Protein AF-A0A078A596-F1 (afdb_monomer_lite)

Structure (mmCIF, N/CA/C/O backbone):
data_AF-A0A078A596-F1
#
_entry.id   AF-A0A078A596-F1
#
loop_
_atom_site.group_PDB
_atom_site.id
_atom_site.type_symbol
_atom_site.label_atom_id
_atom_site.label_alt_id
_atom_site.label_comp_id
_atom_site.label_asym_id
_atom_site.label_entity_id
_atom_site.label_seq_id
_atom_site.pdbx_PDB_ins_code
_atom_site.Cartn_x
_atom_site.Cartn_y
_atom_site.Cartn_z
_atom_site.occupancy
_atom_site.B_iso_or_equiv
_atom_site.auth_seq_id
_atom_site.auth_comp_id
_atom_site.auth_asym_id
_atom_site.auth_atom_id
_atom_site.pdbx_PDB_model_num
ATOM 1 N N . MET A 1 1 ? -4.044 -3.926 30.957 1.00 90.44 1 MET A N 1
ATOM 2 C CA . MET A 1 1 ? -4.671 -5.222 31.340 1.00 90.44 1 MET A CA 1
ATOM 3 C C . MET A 1 1 ? -5.141 -5.964 30.083 1.00 90.44 1 MET A C 1
ATOM 5 O O . MET A 1 1 ? -5.378 -5.298 29.083 1.00 90.44 1 MET A O 1
ATOM 9 N N . ILE A 1 2 ? -5.282 -7.297 30.098 1.00 92.38 2 ILE A N 1
ATOM 10 C CA . ILE A 1 2 ? -5.914 -8.074 29.006 1.00 92.38 2 ILE A CA 1
ATOM 11 C C . ILE A 1 2 ? -7.124 -8.817 29.571 1.00 92.38 2 ILE A C 1
ATOM 13 O O . ILE A 1 2 ? -7.038 -9.376 30.664 1.00 92.38 2 ILE A O 1
ATOM 17 N N . THR A 1 3 ? -8.237 -8.822 28.841 1.00 95.75 3 THR A N 1
ATOM 18 C CA . THR A 1 3 ? -9.455 -9.562 29.204 1.00 95.75 3 THR A CA 1
ATOM 19 C C . THR A 1 3 ? -10.024 -10.311 27.998 1.00 95.75 3 THR A C 1
ATOM 21 O O . THR A 1 3 ? -9.638 -9.997 26.871 1.00 95.75 3 THR A O 1
ATOM 24 N N . PRO A 1 4 ? -10.949 -11.272 28.188 1.00 96.88 4 PRO A N 1
ATOM 25 C CA . PRO A 1 4 ? -11.719 -11.793 27.067 1.00 96.88 4 PRO A CA 1
ATOM 26 C C . PRO A 1 4 ? -12.497 -10.680 26.353 1.00 96.88 4 PRO A C 1
ATOM 28 O O . PRO A 1 4 ? -12.862 -9.674 26.972 1.00 96.88 4 PRO A O 1
ATOM 31 N N . GLY A 1 5 ? -12.777 -10.896 25.070 1.00 95.94 5 GLY A N 1
ATOM 32 C CA . GLY A 1 5 ? -13.749 -10.139 24.289 1.00 95.94 5 GLY A CA 1
ATOM 33 C C . GLY A 1 5 ? -15.145 -10.186 24.904 1.00 95.94 5 GLY A C 1
ATOM 34 O O . GLY A 1 5 ? -15.556 -11.212 25.454 1.00 95.94 5 GLY A O 1
ATOM 35 N N . PHE A 1 6 ? -15.893 -9.086 24.801 1.00 97.56 6 PHE A N 1
ATOM 36 C CA . PHE A 1 6 ? -17.271 -9.056 25.284 1.00 97.56 6 PHE A CA 1
ATOM 37 C C . PHE A 1 6 ? -18.202 -9.835 24.358 1.00 97.56 6 PHE A C 1
ATOM 39 O O . PHE A 1 6 ? -17.971 -9.917 23.143 1.00 97.56 6 PHE A O 1
ATOM 46 N N . VAL A 1 7 ? -19.265 -10.380 24.949 1.00 98.38 7 VAL A N 1
ATOM 47 C CA . VAL A 1 7 ? -20.314 -11.120 24.252 1.00 98.38 7 VAL A CA 1
ATOM 48 C C . VAL A 1 7 ? -21.663 -10.495 24.579 1.00 98.38 7 VAL A C 1
ATOM 50 O O . VAL A 1 7 ? -22.036 -10.415 25.749 1.00 98.38 7 VAL A O 1
ATOM 53 N N . ASP A 1 8 ? -22.395 -10.078 23.548 1.00 98.12 8 ASP A N 1
ATOM 54 C CA . ASP A 1 8 ? -23.749 -9.540 23.685 1.00 98.12 8 ASP A CA 1
ATOM 55 C C . ASP A 1 8 ? -24.777 -10.560 23.169 1.00 98.12 8 ASP A C 1
ATOM 57 O O . ASP A 1 8 ? -24.904 -10.747 21.956 1.00 98.12 8 ASP A O 1
ATOM 61 N N . PRO A 1 9 ? -25.489 -11.266 24.061 1.00 98.00 9 PRO A N 1
ATOM 62 C CA . PRO A 1 9 ? -26.319 -12.397 23.687 1.00 98.00 9 PRO A CA 1
ATOM 63 C C . PRO A 1 9 ? -27.755 -11.991 23.366 1.00 98.00 9 PRO A C 1
ATOM 65 O O . PRO A 1 9 ? -28.589 -12.888 23.315 1.00 98.00 9 PRO A O 1
ATOM 68 N N . HIS A 1 10 ? -28.063 -10.690 23.245 1.00 98.06 10 HIS A N 1
ATOM 69 C CA . HIS A 1 10 ? -29.403 -10.233 22.899 1.00 98.06 10 HIS A CA 1
ATOM 70 C C . HIS A 1 10 ? -29.415 -8.825 22.282 1.00 98.06 10 HIS A C 1
ATOM 72 O O . HIS A 1 10 ? -29.395 -7.815 22.990 1.00 98.06 10 HIS A O 1
ATOM 78 N N . THR A 1 11 ? -29.535 -8.752 20.954 1.00 97.56 11 THR A N 1
ATOM 79 C CA . THR A 1 11 ? -29.800 -7.499 20.225 1.00 97.56 11 THR A CA 1
ATOM 80 C C . THR A 1 11 ? -30.794 -7.724 19.086 1.00 97.56 11 THR A C 1
ATOM 82 O O . THR A 1 11 ? -31.084 -8.869 18.728 1.00 97.56 11 THR A O 1
ATOM 85 N N . HIS A 1 12 ? -31.307 -6.642 18.498 1.00 96.19 12 HIS A N 1
ATOM 86 C CA . HIS A 1 12 ? -32.259 -6.687 17.387 1.00 96.19 12 HIS A CA 1
ATOM 87 C C . HIS A 1 12 ? -31.759 -5.864 16.201 1.00 96.19 12 HIS A C 1
ATOM 89 O O . HIS A 1 12 ? -30.957 -4.941 16.355 1.00 96.19 12 HIS A O 1
ATOM 95 N N . ILE A 1 13 ? -32.288 -6.137 15.009 1.00 91.75 13 ILE A N 1
ATOM 96 C CA . ILE A 1 13 ? -32.076 -5.259 13.855 1.00 91.75 13 ILE A CA 1
ATOM 97 C C . ILE A 1 13 ? -32.582 -3.844 14.154 1.00 91.75 13 ILE A C 1
ATOM 99 O O . ILE A 1 13 ? -33.731 -3.633 14.532 1.00 91.75 13 ILE A O 1
ATOM 103 N N . PHE A 1 14 ? -31.746 -2.842 13.899 1.00 87.81 14 PHE A N 1
ATOM 104 C CA . PHE A 1 14 ? -32.133 -1.443 13.996 1.00 87.81 14 PHE A CA 1
ATOM 105 C C . PHE A 1 14 ? -32.794 -0.980 12.680 1.00 87.81 14 PHE A C 1
ATOM 107 O O . PHE A 1 14 ? -32.154 -1.033 11.625 1.00 87.81 14 PHE A O 1
ATOM 114 N N . PRO A 1 15 ? -34.047 -0.492 12.694 1.00 88.38 15 PRO A N 1
ATOM 115 C CA . PRO A 1 15 ? -34.716 0.009 11.496 1.00 88.38 15 PRO A CA 1
ATOM 116 C C . PRO A 1 15 ? -34.032 1.260 10.915 1.00 88.38 15 PRO A C 1
ATOM 118 O O . PRO A 1 15 ? -33.460 2.053 11.669 1.00 88.38 15 PRO A O 1
ATOM 121 N N . PRO A 1 16 ? -34.137 1.512 9.595 1.00 85.56 16 PRO A N 1
ATOM 122 C CA . PRO A 1 16 ? -33.556 2.705 8.968 1.00 85.56 16 PRO A CA 1
ATOM 123 C C . PRO A 1 16 ? -34.120 4.042 9.470 1.00 85.56 16 PRO A C 1
ATOM 125 O O . PRO A 1 16 ? -33.411 5.045 9.453 1.00 85.56 16 PRO A O 1
ATOM 128 N N . LYS A 1 17 ? -35.384 4.070 9.913 1.00 84.81 17 LYS A N 1
ATOM 129 C CA . LYS A 1 17 ? -36.034 5.264 10.479 1.00 84.81 17 LYS A CA 1
ATOM 130 C C . LYS A 1 17 ? -35.860 5.280 12.002 1.00 84.81 17 LYS A C 1
ATOM 132 O O . LYS A 1 17 ? -36.105 4.266 12.656 1.00 84.81 17 LYS A O 1
ATOM 137 N N . ASP A 1 18 ? -35.449 6.417 12.566 1.00 79.75 18 ASP A N 1
ATOM 138 C CA . ASP A 1 18 ? -35.288 6.565 14.015 1.00 79.75 18 ASP A CA 1
ATOM 139 C C . ASP A 1 18 ? -36.638 6.702 14.748 1.00 79.75 18 ASP A C 1
ATOM 141 O O . ASP A 1 18 ? -37.664 7.044 14.158 1.00 79.75 18 ASP A O 1
ATOM 145 N N . ARG A 1 19 ? -36.630 6.416 16.056 1.00 83.94 19 ARG A N 1
ATOM 146 C CA . ARG A 1 19 ? -37.795 6.535 16.953 1.00 83.94 19 ARG A CA 1
ATOM 147 C C . ARG A 1 19 ? -37.584 7.586 18.048 1.00 83.94 19 ARG A C 1
ATOM 149 O O . ARG A 1 19 ? -38.216 7.523 19.101 1.00 83.94 19 ARG A O 1
ATOM 156 N N . SER A 1 20 ? -36.725 8.580 17.811 1.00 82.88 20 SER A N 1
ATOM 157 C CA . SER A 1 20 ? -36.425 9.640 18.788 1.00 82.88 20 SER A CA 1
ATOM 158 C C . SER A 1 20 ? -37.672 10.433 19.201 1.00 82.88 20 SER A C 1
ATOM 160 O O . SER A 1 20 ? -37.850 10.741 20.377 1.00 82.88 20 SER A O 1
ATOM 162 N N . ASN A 1 21 ? -38.604 10.656 18.270 1.00 82.75 21 ASN A N 1
ATOM 163 C CA . ASN A 1 21 ? -39.890 11.296 18.559 1.00 82.75 21 ASN A CA 1
ATOM 164 C C . ASN A 1 21 ? -40.712 10.529 19.606 1.00 82.75 21 ASN A C 1
ATOM 166 O O . ASN A 1 21 ? -41.389 11.139 20.433 1.00 82.75 21 ASN A O 1
ATOM 170 N N . GLU A 1 22 ? -40.654 9.194 19.607 1.00 82.81 22 GLU A N 1
ATOM 171 C CA . GLU A 1 22 ? -41.376 8.390 20.595 1.00 82.81 22 GLU A CA 1
ATOM 172 C C . GLU A 1 22 ? -40.764 8.520 21.988 1.00 82.81 22 GLU A C 1
ATOM 174 O O . GLU A 1 22 ? -41.505 8.554 22.968 1.00 82.81 22 GLU A O 1
ATOM 179 N N . PHE A 1 23 ? -39.438 8.658 22.086 1.00 81.75 23 PHE A N 1
ATOM 180 C CA . PHE A 1 23 ? -38.773 8.951 23.354 1.00 81.75 23 PHE A CA 1
ATOM 181 C C . PHE A 1 23 ? -39.296 10.263 23.961 1.00 81.75 23 PHE A C 1
ATOM 183 O O . PHE A 1 23 ? -39.646 10.296 25.139 1.00 81.75 23 PHE A O 1
ATOM 190 N N . THR A 1 24 ? -39.469 11.314 23.150 1.00 83.06 24 THR A N 1
ATOM 191 C CA . THR A 1 24 ? -40.093 12.570 23.603 1.00 83.06 24 THR A CA 1
ATOM 192 C C . THR A 1 24 ? -41.546 12.372 24.037 1.00 83.06 24 THR A C 1
ATOM 194 O O . THR A 1 24 ? -41.972 12.939 25.042 1.00 83.06 24 THR A O 1
ATOM 197 N N . MET A 1 25 ? -42.321 11.557 23.316 1.00 83.56 25 MET A N 1
ATOM 198 C CA . MET A 1 25 ? -43.719 11.298 23.676 1.00 83.56 25 MET A CA 1
ATOM 199 C C . MET A 1 25 ? -43.860 10.554 25.006 1.00 83.56 25 MET A C 1
ATOM 201 O O . MET A 1 25 ? -44.779 10.865 25.759 1.00 83.56 25 MET A O 1
ATOM 205 N N . ARG A 1 26 ? -42.949 9.627 25.331 1.00 80.94 26 ARG A N 1
ATOM 206 C CA . ARG A 1 26 ? -42.990 8.834 26.578 1.00 80.94 26 ARG A CA 1
ATOM 207 C C . ARG A 1 26 ? -42.939 9.663 27.850 1.00 80.94 26 ARG A C 1
ATOM 209 O O . ARG A 1 26 ? -43.383 9.184 28.885 1.00 80.94 26 ARG A O 1
ATOM 216 N N . VAL A 1 27 ? -42.444 10.897 27.775 1.00 80.75 27 VAL A N 1
ATOM 217 C CA . VAL A 1 27 ? -42.436 11.810 28.922 1.00 80.75 27 VAL A CA 1
ATOM 218 C C . VAL A 1 27 ? -43.861 12.109 29.402 1.00 80.75 27 VAL A C 1
ATOM 220 O O . VAL A 1 27 ? -44.078 12.222 30.601 1.00 80.75 27 VAL A O 1
ATOM 223 N N . ASN A 1 28 ? -44.833 12.207 28.484 1.00 80.88 28 ASN A N 1
ATOM 224 C CA . ASN A 1 28 ? -46.189 12.681 28.793 1.00 80.88 28 ASN A CA 1
ATOM 225 C C . ASN A 1 28 ? -47.324 11.831 28.189 1.00 80.88 28 ASN A C 1
ATOM 227 O O . ASN A 1 28 ? -48.485 12.215 28.311 1.00 80.88 28 ASN A O 1
ATOM 231 N N . LYS A 1 29 ? -47.025 10.723 27.500 1.00 80.12 29 LYS A N 1
ATOM 232 C CA . LYS A 1 29 ? -48.020 9.852 26.857 1.00 80.12 29 LYS A CA 1
ATOM 233 C C . LYS A 1 29 ? -47.844 8.400 27.276 1.00 80.12 29 LYS A C 1
ATOM 235 O O . LYS A 1 29 ? -46.727 7.898 27.388 1.00 80.12 29 LYS A O 1
ATOM 240 N N . THR A 1 30 ? -48.965 7.711 27.441 1.00 78.50 30 THR A N 1
ATOM 241 C CA . THR A 1 30 ? -49.024 6.267 27.669 1.00 78.50 30 THR A CA 1
ATOM 242 C C . THR A 1 30 ? -48.601 5.490 26.418 1.00 78.50 30 THR A C 1
ATOM 244 O O . THR A 1 30 ? -48.674 5.983 25.290 1.00 78.50 30 THR A O 1
ATOM 247 N N . TYR A 1 31 ? -48.199 4.228 26.596 1.00 70.06 31 TYR A N 1
ATOM 248 C CA . TYR A 1 31 ? -47.844 3.347 25.477 1.00 70.06 31 TYR A CA 1
ATOM 249 C C . TYR A 1 31 ? -48.991 3.201 24.461 1.00 70.06 31 TYR A C 1
ATOM 251 O O . TYR A 1 31 ? -48.755 3.195 23.254 1.00 70.06 31 TYR A O 1
ATOM 259 N N . GLN A 1 32 ? -50.239 3.154 24.939 1.00 71.50 32 GLN A N 1
ATOM 260 C CA . GLN A 1 32 ? -51.432 3.075 24.092 1.00 71.50 32 GLN A CA 1
ATOM 261 C C . GLN A 1 32 ? -51.620 4.339 23.241 1.00 71.50 32 GLN A C 1
ATOM 263 O O . GLN A 1 32 ? -51.917 4.233 22.055 1.00 71.50 32 GLN A O 1
ATOM 268 N N . GLU A 1 33 ? -51.385 5.528 23.802 1.00 77.38 33 GLU A N 1
ATOM 269 C CA . GLU A 1 33 ? -51.451 6.795 23.060 1.00 77.38 33 GLU A CA 1
ATOM 270 C C . GLU A 1 33 ? -50.321 6.929 22.032 1.00 77.38 33 GLU A C 1
ATOM 272 O O . GLU A 1 33 ? -50.529 7.477 20.949 1.00 77.38 33 GLU A O 1
ATOM 277 N N . ILE A 1 34 ? -49.130 6.408 22.342 1.00 78.81 34 ILE A N 1
ATOM 278 C CA . ILE A 1 34 ? -47.998 6.365 21.405 1.00 78.81 34 ILE A CA 1
ATOM 279 C C . ILE A 1 34 ? -48.304 5.409 20.249 1.00 78.81 34 ILE A C 1
ATOM 281 O O . ILE A 1 34 ? -48.114 5.774 19.089 1.00 78.81 34 ILE A O 1
ATOM 285 N N . ALA A 1 35 ? -48.831 4.218 20.542 1.00 74.56 35 ALA A N 1
ATOM 286 C CA . ALA A 1 35 ? -49.262 3.265 19.523 1.00 74.56 35 ALA A CA 1
ATOM 287 C C . ALA A 1 35 ? -50.399 3.835 18.652 1.00 74.56 35 ALA A C 1
ATOM 289 O O . ALA A 1 35 ? -50.355 3.712 17.428 1.00 74.56 35 ALA A O 1
ATOM 290 N N . ALA A 1 36 ? -51.375 4.528 19.253 1.00 74.44 36 ALA A N 1
ATOM 291 C CA . ALA A 1 36 ? -52.466 5.194 18.536 1.00 74.44 36 ALA A CA 1
ATOM 292 C C . ALA A 1 36 ? -51.978 6.338 17.628 1.00 74.44 36 ALA A C 1
ATOM 294 O O . ALA A 1 36 ? -52.550 6.566 16.566 1.00 74.44 36 ALA A O 1
ATOM 295 N N . ALA A 1 37 ? -50.887 7.016 17.999 1.00 77.06 37 ALA A N 1
ATOM 296 C CA . ALA A 1 37 ? -50.211 8.013 17.165 1.00 77.06 37 ALA A CA 1
ATOM 297 C C . ALA A 1 37 ? -49.321 7.397 16.061 1.00 77.06 37 ALA A C 1
ATOM 299 O O . ALA A 1 37 ? -48.573 8.114 15.397 1.00 77.06 37 ALA A O 1
ATOM 300 N N . GLY A 1 38 ? -49.381 6.075 15.864 1.00 72.69 38 GLY A N 1
ATOM 301 C CA . GLY A 1 38 ? -48.593 5.354 14.869 1.00 72.69 38 GLY A CA 1
ATOM 302 C C . GLY A 1 38 ? -47.184 4.967 15.327 1.00 72.69 38 GLY A C 1
ATOM 303 O O . GLY A 1 38 ? -46.401 4.527 14.488 1.00 72.69 38 GLY A O 1
ATOM 304 N N . GLY A 1 39 ? -46.845 5.108 16.611 1.00 78.38 39 GLY A N 1
ATOM 305 C CA . GLY A 1 39 ? -45.578 4.654 17.195 1.00 78.38 39 GLY A CA 1
ATOM 306 C C . GLY A 1 39 ? -45.561 3.160 17.553 1.00 78.38 39 GLY A C 1
ATOM 307 O O . GLY A 1 39 ? -46.391 2.378 17.086 1.00 78.38 39 GLY A O 1
ATOM 308 N N . GLY A 1 40 ? -44.623 2.749 18.408 1.00 84.19 40 GLY A N 1
ATOM 309 C CA . GLY A 1 40 ? -44.511 1.364 18.885 1.00 84.19 40 GLY A CA 1
ATOM 310 C C . GLY A 1 40 ? -43.773 0.432 17.916 1.00 84.19 40 GLY A C 1
ATOM 311 O O . GLY A 1 40 ? -43.203 0.865 16.921 1.00 84.19 40 GLY A O 1
ATOM 312 N N . ILE A 1 41 ? -43.779 -0.875 18.194 1.00 86.62 41 ILE A N 1
ATOM 313 C CA . ILE A 1 41 ? -43.128 -1.880 17.329 1.00 86.62 41 ILE A CA 1
ATOM 314 C C . ILE A 1 41 ? -43.636 -1.828 15.879 1.00 86.62 41 ILE A C 1
ATOM 316 O O . ILE A 1 41 ? -42.862 -1.979 14.939 1.00 86.62 41 ILE A O 1
ATOM 320 N N . LEU A 1 42 ? -44.915 -1.504 15.680 1.00 88.25 42 LEU A N 1
ATOM 321 C CA . LEU A 1 42 ? -45.517 -1.387 14.352 1.00 88.25 42 LEU A CA 1
ATOM 322 C C . LEU A 1 42 ? -44.899 -0.263 13.501 1.00 88.25 42 LEU A C 1
ATOM 324 O O . LEU A 1 42 ? -44.942 -0.348 12.274 1.00 88.25 42 LEU A O 1
ATOM 328 N N . SER A 1 43 ? -44.316 0.778 14.113 1.00 88.94 43 SER A N 1
ATOM 329 C CA . SER A 1 43 ? -43.588 1.821 13.376 1.00 88.94 43 SER A CA 1
ATOM 330 C C . SER A 1 43 ? -42.275 1.278 12.803 1.00 88.94 43 SER A C 1
ATOM 332 O O . SER A 1 43 ? -41.986 1.487 11.622 1.00 88.94 43 SER A O 1
ATOM 334 N N . SER A 1 44 ? -41.541 0.496 13.602 1.00 91.75 44 SER A N 1
ATOM 335 C CA . SER A 1 44 ? -40.345 -0.242 13.184 1.00 91.75 44 SER A CA 1
ATOM 336 C C . SER A 1 44 ? -40.661 -1.255 12.082 1.00 91.75 44 SER A C 1
ATOM 338 O O . SER A 1 44 ? -39.932 -1.312 11.094 1.00 91.75 44 SER A O 1
ATOM 340 N N . VAL A 1 45 ? -41.782 -1.978 12.198 1.00 93.56 45 VAL A N 1
ATOM 341 C CA . VAL A 1 45 ? -42.221 -2.950 11.183 1.00 93.56 45 VAL A CA 1
ATOM 342 C C . VAL A 1 45 ? -42.463 -2.277 9.837 1.00 93.56 45 VAL A C 1
ATOM 344 O O . VAL A 1 45 ? -41.893 -2.688 8.829 1.00 93.56 45 VAL A O 1
ATOM 347 N N . ARG A 1 46 ? -43.236 -1.182 9.805 1.00 92.75 46 ARG A N 1
ATOM 348 C CA . ARG A 1 46 ? -43.459 -0.430 8.557 1.00 92.75 46 ARG A CA 1
ATOM 349 C C . ARG A 1 46 ? -42.149 0.076 7.954 1.00 92.75 46 ARG A C 1
ATOM 351 O O . ARG A 1 46 ? -41.938 -0.080 6.757 1.00 92.75 46 ARG A O 1
ATOM 358 N N . ALA A 1 47 ? -41.251 0.619 8.778 1.00 92.88 47 ALA A N 1
ATOM 359 C CA . ALA A 1 47 ? -39.958 1.113 8.310 1.00 92.88 47 ALA A CA 1
ATOM 360 C C . ALA A 1 47 ? -39.084 0.009 7.689 1.00 92.88 47 ALA A C 1
ATOM 362 O O . ALA A 1 47 ? -38.441 0.254 6.671 1.00 92.88 47 ALA A O 1
ATOM 363 N N . CYS A 1 48 ? -39.067 -1.195 8.267 1.00 94.12 48 CYS A N 1
ATOM 364 C CA . CYS A 1 48 ? -38.325 -2.335 7.723 1.00 94.12 48 CYS A CA 1
ATOM 365 C C . CYS A 1 48 ? -38.980 -2.920 6.462 1.00 94.12 48 CYS A C 1
ATOM 367 O O . CYS A 1 48 ? -38.271 -3.270 5.516 1.00 94.12 48 CYS A O 1
ATOM 369 N N . ARG A 1 49 ? -40.317 -2.997 6.407 1.00 95.75 49 ARG A N 1
ATOM 370 C CA . ARG A 1 49 ? -41.044 -3.465 5.215 1.00 95.75 49 ARG A CA 1
ATOM 371 C C . ARG A 1 49 ? -40.838 -2.530 4.017 1.00 95.75 49 ARG A C 1
ATOM 373 O O . ARG A 1 49 ? -40.515 -3.004 2.935 1.00 95.75 49 ARG A O 1
ATOM 380 N N . GLU A 1 50 ? -40.933 -1.215 4.226 1.00 95.88 50 GLU A N 1
ATOM 381 C CA . GLU A 1 50 ? -40.724 -0.188 3.187 1.00 95.88 50 GLU A CA 1
ATOM 382 C C . GLU A 1 50 ? -39.269 -0.086 2.703 1.00 95.88 50 GLU A C 1
ATOM 384 O O . GLU A 1 50 ? -39.018 0.327 1.570 1.00 95.88 50 GLU A O 1
ATOM 389 N N . ALA A 1 51 ? -38.300 -0.406 3.562 1.00 96.06 51 ALA A N 1
ATOM 390 C CA . ALA A 1 51 ? -36.890 -0.261 3.238 1.00 96.06 51 ALA A CA 1
ATOM 391 C C . ALA A 1 51 ? -36.369 -1.396 2.349 1.00 96.06 51 ALA A C 1
ATOM 393 O O . ALA A 1 51 ? -36.730 -2.570 2.479 1.00 96.06 51 ALA A O 1
ATOM 394 N N . THR A 1 52 ? -35.436 -1.038 1.473 1.00 95.50 52 THR A N 1
ATOM 395 C CA . THR A 1 52 ? -34.636 -2.004 0.715 1.00 95.50 52 THR A CA 1
ATOM 396 C C . THR A 1 52 ? -33.644 -2.727 1.629 1.00 95.50 52 THR A C 1
ATOM 398 O O . THR A 1 52 ? -33.245 -2.202 2.672 1.00 95.50 52 THR A O 1
ATOM 401 N N . LEU A 1 53 ? -33.191 -3.912 1.206 1.00 95.56 53 LEU A N 1
ATOM 402 C CA . LEU A 1 53 ? -32.138 -4.668 1.894 1.00 95.56 53 LEU A CA 1
ATOM 403 C C . LEU A 1 53 ? -30.896 -3.794 2.142 1.00 95.56 53 LEU A C 1
ATOM 405 O O . LEU A 1 53 ? -30.377 -3.775 3.255 1.00 95.56 53 LEU A O 1
ATOM 409 N N . GLU A 1 54 ? -30.476 -3.013 1.139 1.00 91.12 54 GLU A N 1
ATOM 410 C CA . GLU A 1 54 ? -29.296 -2.143 1.228 1.00 91.12 54 GLU A CA 1
ATOM 411 C C . GLU A 1 54 ? -29.433 -1.071 2.314 1.00 91.12 54 GLU A C 1
ATOM 413 O O . GLU A 1 54 ? -28.511 -0.848 3.090 1.00 91.12 54 GLU A O 1
ATOM 418 N N . GLN A 1 55 ? -30.603 -0.435 2.423 1.00 92.12 55 GLN A N 1
ATOM 419 C CA . GLN A 1 55 ? -30.844 0.597 3.437 1.00 92.12 55 GLN A CA 1
ATOM 420 C C . GLN A 1 55 ? -30.795 0.033 4.861 1.00 92.12 55 GLN A C 1
ATOM 422 O O . GLN A 1 55 ? -30.285 0.687 5.772 1.00 92.12 55 GLN A O 1
ATOM 427 N N . ILE A 1 56 ? -31.323 -1.178 5.062 1.00 96.69 56 ILE A N 1
ATOM 428 C CA . ILE A 1 56 ? -31.290 -1.860 6.362 1.00 96.69 56 ILE A CA 1
ATOM 429 C C . ILE A 1 56 ? -29.855 -2.277 6.689 1.00 96.69 56 ILE A C 1
ATOM 431 O O . ILE A 1 56 ? -29.395 -2.057 7.812 1.00 96.69 56 ILE A O 1
ATOM 435 N N . TYR A 1 57 ? -29.132 -2.818 5.708 1.00 94.62 57 TYR A N 1
ATOM 436 C CA . TYR A 1 57 ? -27.725 -3.173 5.843 1.00 94.62 57 TYR A CA 1
ATOM 437 C C . TYR A 1 57 ? -26.867 -1.956 6.229 1.00 94.62 57 TYR A C 1
ATOM 439 O O . TYR A 1 57 ? -26.211 -2.001 7.266 1.00 94.62 57 TYR A O 1
ATOM 447 N N . GLU A 1 58 ? -26.943 -0.837 5.500 1.00 82.81 58 GLU A N 1
ATOM 448 C CA . GLU A 1 58 ? -26.149 0.371 5.790 1.00 82.81 58 GLU A CA 1
ATOM 449 C C . GLU A 1 58 ? -26.431 0.936 7.190 1.00 82.81 58 GLU A C 1
ATOM 451 O O . GLU A 1 58 ? -25.523 1.382 7.897 1.00 82.81 58 GLU A O 1
ATOM 456 N N . ARG A 1 59 ? -27.687 0.866 7.650 1.00 91.62 59 ARG A N 1
ATOM 457 C CA . ARG A 1 59 ? -28.036 1.300 9.007 1.00 91.62 59 ARG A CA 1
ATOM 458 C C . ARG A 1 59 ? -27.403 0.416 10.081 1.00 91.62 59 ARG A C 1
ATOM 460 O O . ARG A 1 59 ? -26.912 0.946 11.081 1.00 91.62 59 ARG A O 1
ATOM 467 N N . ASN A 1 60 ? -27.449 -0.903 9.899 1.00 93.94 60 ASN A N 1
ATOM 468 C CA . ASN A 1 60 ? -26.990 -1.881 10.890 1.00 93.94 60 ASN A CA 1
ATOM 469 C C . ASN A 1 60 ? -25.474 -2.087 10.860 1.00 93.94 60 ASN A C 1
ATOM 471 O O . ASN A 1 60 ? -24.878 -2.339 11.906 1.00 93.94 60 ASN A O 1
ATOM 475 N N . LYS A 1 61 ? -24.833 -1.851 9.713 1.00 86.38 61 LYS A N 1
ATOM 476 C CA . LYS A 1 61 ? -23.379 -1.737 9.559 1.00 86.38 61 LYS A CA 1
ATOM 477 C C . LYS A 1 61 ? -22.769 -0.801 10.603 1.00 86.38 61 LYS A C 1
ATOM 479 O O . LYS A 1 61 ? -21.818 -1.160 11.292 1.00 86.38 61 LYS A O 1
ATOM 484 N N . GLN A 1 62 ? -23.378 0.371 10.790 1.00 79.75 62 GLN A N 1
ATOM 485 C CA . GLN A 1 62 ? -22.940 1.347 11.791 1.00 79.75 62 GLN A CA 1
ATOM 486 C C . GLN A 1 62 ? -23.070 0.817 13.226 1.00 79.75 62 GLN A C 1
ATOM 488 O O . GLN A 1 62 ? -22.238 1.129 14.076 1.00 79.75 62 GLN A O 1
ATOM 493 N N . SER A 1 63 ? -24.106 0.025 13.519 1.00 87.56 63 SER A N 1
ATOM 494 C CA . SER A 1 63 ? -24.275 -0.594 14.838 1.00 87.56 63 SER A CA 1
ATOM 495 C C . SER A 1 63 ? -23.215 -1.670 15.086 1.00 87.56 63 SER A C 1
ATOM 497 O O . SER A 1 63 ? -22.587 -1.646 16.142 1.00 87.56 63 SER A O 1
ATOM 499 N N . VAL A 1 64 ? -22.936 -2.533 14.100 1.00 88.62 64 VAL A N 1
ATOM 500 C CA . VAL A 1 64 ? -21.868 -3.551 14.168 1.00 88.62 64 VAL A CA 1
ATOM 501 C C . VAL A 1 64 ? -20.500 -2.911 14.409 1.00 88.62 64 VAL A C 1
ATOM 503 O O . VAL A 1 64 ? -19.780 -3.319 15.317 1.00 88.62 64 VAL A O 1
ATOM 506 N N . GLN A 1 65 ? -20.167 -1.843 13.679 1.00 79.69 65 GLN A N 1
ATOM 507 C CA . GLN A 1 65 ? -18.921 -1.098 13.893 1.00 79.69 65 GLN A CA 1
ATOM 508 C C . GLN A 1 65 ? -18.800 -0.565 15.326 1.00 79.69 65 GLN A C 1
ATOM 510 O O . GLN A 1 65 ? -17.734 -0.647 15.931 1.00 79.69 65 GLN A O 1
ATOM 515 N N . ARG A 1 66 ? -19.894 -0.057 15.905 1.00 83.62 66 ARG A N 1
ATOM 516 C CA . ARG A 1 66 ? -19.887 0.423 17.293 1.00 83.62 66 ARG A CA 1
ATOM 517 C C . ARG A 1 66 ? -19.737 -0.711 18.306 1.00 83.62 66 ARG A C 1
ATOM 519 O O . ARG A 1 66 ? -19.027 -0.524 19.287 1.00 83.62 66 ARG A O 1
ATOM 526 N N . PHE A 1 67 ? -20.348 -1.874 18.074 1.00 91.12 67 PHE A N 1
ATOM 527 C CA . PHE A 1 67 ? -20.132 -3.054 18.918 1.00 91.12 67 PHE A CA 1
ATOM 528 C C . PHE A 1 67 ? -18.649 -3.437 18.968 1.00 91.12 67 PHE A C 1
ATOM 530 O O . PHE A 1 67 ? -18.109 -3.620 20.061 1.00 91.12 67 PHE A O 1
ATOM 537 N N . ILE A 1 68 ? -17.984 -3.473 17.809 1.00 85.38 68 ILE A N 1
ATOM 538 C CA . ILE A 1 68 ? -16.550 -3.778 17.689 1.00 85.38 68 ILE A CA 1
ATOM 539 C C . ILE A 1 68 ? -15.702 -2.751 18.454 1.00 85.38 68 ILE A C 1
ATOM 541 O O . ILE A 1 68 ? -14.849 -3.131 19.258 1.00 85.38 68 ILE A O 1
ATOM 545 N N . LEU A 1 69 ? -15.968 -1.454 18.249 1.00 79.31 69 LEU A N 1
ATOM 546 C CA . LEU A 1 69 ? -15.268 -0.358 18.937 1.00 79.31 69 LEU A CA 1
ATOM 547 C C . LEU A 1 69 ? -15.450 -0.404 20.461 1.00 79.31 69 LEU A C 1
ATOM 549 O O . LEU A 1 69 ? -14.553 -0.022 21.205 1.00 79.31 69 LEU A O 1
ATOM 553 N N . ASN A 1 70 ? -16.593 -0.904 20.928 1.00 88.00 70 ASN A N 1
ATOM 554 C CA . ASN A 1 70 ? -16.887 -1.082 22.348 1.00 88.00 70 ASN A CA 1
ATOM 555 C C . ASN A 1 70 ? -16.372 -2.420 22.916 1.00 88.00 70 ASN A C 1
ATOM 557 O O . ASN A 1 70 ? -16.708 -2.763 24.048 1.00 88.00 70 ASN A O 1
ATOM 561 N N . GLY A 1 71 ? -15.582 -3.186 22.155 1.00 90.12 71 GLY A N 1
ATOM 562 C CA . GLY A 1 71 ? -14.954 -4.432 22.607 1.00 90.12 71 GLY A CA 1
ATOM 563 C C . GLY A 1 71 ? -15.821 -5.688 22.482 1.00 90.12 71 GLY A C 1
ATOM 564 O O . GLY A 1 71 ? -15.505 -6.723 23.071 1.00 90.12 71 GLY A O 1
ATOM 565 N N . THR A 1 72 ? -16.922 -5.629 21.734 1.00 95.44 72 THR A N 1
ATOM 566 C CA . THR A 1 72 ? -17.759 -6.809 21.477 1.00 95.44 72 THR A CA 1
ATOM 567 C C . THR A 1 72 ? -17.134 -7.651 20.372 1.00 95.44 72 THR A C 1
ATOM 569 O O . THR A 1 72 ? -16.880 -7.163 19.275 1.00 95.44 72 THR A O 1
ATOM 572 N N . THR A 1 73 ? -16.906 -8.928 20.665 1.00 96.06 73 THR A N 1
ATOM 573 C CA . THR A 1 73 ? -16.289 -9.904 19.743 1.00 96.06 73 THR A CA 1
ATOM 574 C C . THR A 1 73 ? -17.267 -10.981 19.283 1.00 96.06 73 THR A C 1
ATOM 576 O O . THR A 1 73 ? -16.984 -11.695 18.318 1.00 96.06 73 THR A O 1
ATOM 579 N N . THR A 1 74 ? -18.419 -11.090 19.950 1.00 98.06 74 THR A N 1
ATOM 580 C CA . THR A 1 74 ? -19.534 -11.965 19.578 1.00 98.06 74 THR A CA 1
ATOM 581 C C . THR A 1 74 ? -20.853 -11.266 19.906 1.00 98.06 74 THR A C 1
ATOM 583 O O . THR A 1 74 ? -21.008 -10.746 21.011 1.00 98.06 74 THR A O 1
ATOM 586 N N . VAL A 1 75 ? -21.796 -11.238 18.968 1.00 98.12 75 VAL A N 1
ATOM 587 C CA . VAL A 1 75 ? -23.106 -10.599 19.142 1.00 98.12 75 VAL A CA 1
ATOM 588 C C . VAL A 1 75 ? -24.215 -11.434 18.516 1.00 98.12 75 VAL A C 1
ATOM 590 O O . VAL A 1 75 ? -24.068 -11.958 17.416 1.00 98.12 75 VAL A O 1
ATOM 593 N N . GLU A 1 76 ? -25.347 -11.539 19.198 1.00 98.31 76 GLU A N 1
ATOM 594 C CA . GLU A 1 76 ? -26.583 -12.031 18.595 1.00 98.31 76 GLU A CA 1
ATOM 595 C C . GLU A 1 76 ? -27.346 -10.889 17.938 1.00 98.31 76 GLU A C 1
ATOM 597 O O . GLU A 1 76 ? -27.536 -9.853 18.571 1.00 98.31 76 GLU A O 1
ATOM 602 N N . ILE A 1 77 ? -27.843 -11.088 16.717 1.00 98.31 77 ILE A N 1
ATOM 603 C CA . ILE A 1 77 ? -28.746 -10.138 16.060 1.00 98.31 77 ILE A CA 1
ATOM 604 C C . ILE A 1 77 ? -30.033 -10.863 15.672 1.00 98.31 77 ILE A C 1
ATOM 606 O O . ILE A 1 77 ? -30.014 -11.817 14.889 1.00 98.31 77 ILE A O 1
ATOM 610 N N . LYS A 1 78 ? -31.156 -10.383 16.215 1.00 98.31 78 LYS A N 1
ATOM 611 C CA . LYS A 1 78 ? -32.495 -10.902 15.931 1.00 98.31 78 LYS A CA 1
ATOM 612 C C . LYS A 1 78 ? -33.174 -10.167 14.785 1.00 98.31 78 LYS A C 1
ATOM 614 O O . LYS A 1 78 ? -33.008 -8.954 14.616 1.00 98.31 78 LYS A O 1
ATOM 619 N N . SER A 1 79 ? -33.976 -10.913 14.032 1.00 97.56 79 SER A N 1
ATOM 620 C CA . SER A 1 79 ? -34.980 -10.361 13.123 1.00 97.56 79 SER A CA 1
ATOM 621 C C . SER A 1 79 ? -36.193 -9.821 13.917 1.00 97.56 79 SER A C 1
ATOM 623 O O . SER A 1 79 ? -36.009 -9.205 14.963 1.00 97.56 79 SER A O 1
ATOM 625 N N . GLY A 1 80 ? -37.433 -9.981 13.444 1.00 94.50 80 GLY A N 1
ATOM 626 C CA . GLY A 1 80 ? -38.633 -9.661 14.231 1.00 94.50 80 GLY A CA 1
ATOM 627 C C . GLY A 1 80 ? -39.229 -8.274 14.012 1.00 94.50 80 GLY A C 1
ATOM 628 O O . GLY A 1 80 ? -40.153 -7.876 14.720 1.00 94.50 80 GLY A O 1
ATOM 629 N N . TYR A 1 81 ? -38.740 -7.533 13.016 1.00 96.25 81 TYR A N 1
ATOM 630 C CA . TYR A 1 81 ? -39.411 -6.339 12.488 1.00 96.25 81 TYR A CA 1
ATOM 631 C C . TYR A 1 81 ? -39.985 -6.564 11.079 1.00 96.25 81 TYR A C 1
ATOM 633 O O . TYR A 1 81 ? -40.438 -5.613 10.448 1.00 96.25 81 TYR A O 1
ATOM 641 N N . GLY A 1 82 ? -39.960 -7.792 10.556 1.00 95.56 82 GLY A N 1
ATOM 642 C CA . GLY A 1 82 ? -40.594 -8.147 9.287 1.00 95.56 82 GLY A CA 1
ATOM 643 C C . GLY A 1 82 ? -42.049 -8.568 9.481 1.00 95.56 82 GLY A C 1
ATOM 644 O O . GLY A 1 82 ? -42.932 -8.056 8.797 1.00 95.56 82 GLY A O 1
ATOM 645 N N . LEU A 1 83 ? -42.308 -9.453 10.448 1.00 96.25 83 LEU A N 1
ATOM 646 C CA . LEU A 1 83 ? -43.620 -10.029 10.793 1.00 96.25 83 LEU A CA 1
ATOM 647 C C . LEU A 1 83 ? -44.416 -10.610 9.604 1.00 96.25 83 LEU A C 1
ATOM 649 O O . LEU A 1 83 ? -45.643 -10.677 9.626 1.00 96.25 83 LEU A O 1
ATOM 653 N N . ASP A 1 84 ? -43.722 -10.964 8.529 1.00 96.94 84 ASP A N 1
ATOM 654 C CA . ASP A 1 84 ? -44.202 -11.722 7.377 1.00 96.94 84 ASP A CA 1
ATOM 655 C C . ASP A 1 84 ? -43.012 -12.492 6.780 1.00 96.94 84 ASP A C 1
ATOM 657 O O . ASP A 1 84 ? -41.854 -12.183 7.080 1.00 96.94 84 ASP A O 1
ATOM 661 N N . THR A 1 85 ? -43.285 -13.510 5.963 1.00 97.62 85 THR A N 1
ATOM 662 C CA . THR A 1 85 ? -42.252 -14.417 5.442 1.00 97.62 85 THR A CA 1
ATOM 663 C C . THR A 1 85 ? -41.183 -13.675 4.636 1.00 97.62 85 THR A C 1
ATOM 665 O O . THR A 1 85 ? -39.989 -13.862 4.868 1.00 97.62 85 THR A O 1
ATOM 668 N N . GLU A 1 86 ? -41.596 -12.806 3.709 1.00 97.56 86 GLU A N 1
ATOM 669 C CA . GLU A 1 86 ? -40.689 -12.087 2.807 1.00 97.56 86 GLU A CA 1
ATOM 670 C C . GLU A 1 86 ? -39.736 -11.169 3.581 1.00 97.56 86 GLU A C 1
ATOM 672 O O . GLU A 1 86 ? -38.518 -11.188 3.377 1.00 97.56 86 GLU A O 1
ATOM 677 N N . ASN A 1 87 ? -40.275 -10.370 4.499 1.00 97.75 87 ASN A N 1
ATOM 678 C CA . ASN A 1 87 ? -39.507 -9.364 5.209 1.00 97.75 87 ASN A CA 1
ATOM 679 C C . ASN A 1 87 ? -38.666 -9.965 6.336 1.00 97.75 87 ASN A C 1
ATOM 681 O O . ASN A 1 87 ? -37.562 -9.476 6.557 1.00 97.75 87 ASN A O 1
ATOM 685 N N . GLU A 1 88 ? -39.105 -11.030 7.012 1.00 98.06 88 GLU A N 1
ATOM 686 C CA . GLU A 1 88 ? -38.245 -11.742 7.971 1.00 98.06 88 GLU A CA 1
ATOM 687 C C . GLU A 1 88 ? -37.029 -12.370 7.274 1.00 98.06 88 GLU A C 1
ATOM 689 O O . GLU A 1 88 ? -35.899 -12.206 7.744 1.00 98.06 88 GLU A O 1
ATOM 694 N N . ILE A 1 89 ? -37.224 -12.987 6.101 1.00 98.38 89 ILE A N 1
ATOM 695 C CA . ILE A 1 89 ? -36.115 -13.495 5.280 1.00 98.38 89 ILE A CA 1
ATOM 696 C C . ILE A 1 89 ? -35.193 -12.347 4.850 1.00 98.38 89 ILE A C 1
ATOM 698 O O . ILE A 1 89 ? -33.974 -12.476 4.973 1.00 98.38 89 ILE A O 1
ATOM 702 N N . LYS A 1 90 ? -35.740 -11.200 4.418 1.00 98.31 90 LYS A N 1
ATOM 703 C CA . LYS A 1 90 ? -34.948 -10.005 4.072 1.00 98.31 90 LYS A CA 1
ATOM 704 C C . LYS A 1 90 ? -34.070 -9.543 5.240 1.00 98.31 90 LYS A C 1
ATOM 706 O O . LYS A 1 90 ? -32.896 -9.238 5.036 1.00 98.31 90 LYS A O 1
ATOM 711 N N . LEU A 1 91 ? -34.604 -9.505 6.462 1.00 98.44 91 LEU A N 1
ATOM 712 C CA . LEU A 1 91 ? -33.835 -9.125 7.653 1.00 98.44 91 LEU A CA 1
ATOM 713 C C . LEU A 1 91 ? -32.729 -10.139 7.968 1.00 98.44 91 LEU A C 1
ATOM 715 O O . LEU A 1 91 ? -31.594 -9.742 8.225 1.00 98.44 91 LEU A O 1
ATOM 719 N N . LEU A 1 92 ? -33.022 -11.437 7.889 1.00 98.50 92 LEU A N 1
ATOM 720 C CA . LEU A 1 92 ? -32.024 -12.488 8.099 1.00 98.50 92 LEU A CA 1
ATOM 721 C C . LEU A 1 92 ? -30.923 -12.464 7.028 1.00 98.50 92 LEU A C 1
ATOM 723 O O . LEU A 1 92 ? -29.754 -12.643 7.357 1.00 98.50 92 LEU A O 1
ATOM 727 N N . GLN A 1 93 ? -31.246 -12.151 5.772 1.00 97.94 93 GLN A N 1
ATOM 728 C CA . GLN A 1 93 ? -30.248 -11.946 4.714 1.00 97.94 93 GLN A CA 1
ATOM 729 C C . GLN A 1 93 ? -29.324 -10.756 5.001 1.00 97.94 93 GLN A C 1
ATOM 731 O O . GLN A 1 93 ? -28.121 -10.842 4.745 1.00 97.94 93 GLN A O 1
ATOM 736 N N . VAL A 1 94 ? -29.846 -9.663 5.572 1.00 98.25 94 VAL A N 1
ATOM 737 C CA . VAL A 1 94 ? -29.000 -8.556 6.051 1.00 98.25 94 VAL A CA 1
ATOM 738 C C . VAL A 1 94 ? -28.048 -9.045 7.140 1.00 98.25 94 VAL A C 1
ATOM 740 O O . VAL A 1 94 ? -26.857 -8.740 7.078 1.00 98.25 94 VAL A O 1
ATOM 743 N N . ILE A 1 95 ? -28.542 -9.827 8.104 1.00 98.50 95 ILE A N 1
ATOM 744 C CA . ILE A 1 95 ? -27.711 -10.378 9.184 1.00 98.50 95 ILE A CA 1
ATOM 745 C C . ILE A 1 95 ? -26.612 -11.284 8.610 1.00 98.50 95 ILE A C 1
ATOM 747 O O . ILE A 1 95 ? -25.456 -11.151 9.003 1.00 98.50 95 ILE A O 1
ATOM 751 N N . GLN A 1 96 ? -26.927 -12.139 7.632 1.00 97.56 96 GLN A N 1
ATOM 752 C CA . GLN A 1 96 ? -25.939 -12.990 6.956 1.00 97.56 96 GLN A CA 1
ATOM 753 C C . GLN A 1 96 ? -24.873 -12.179 6.213 1.00 97.56 96 GLN A C 1
ATOM 755 O O . GLN A 1 96 ? -23.685 -12.481 6.311 1.00 97.56 96 GLN A O 1
ATOM 760 N N . ARG A 1 97 ? -25.267 -11.106 5.520 1.00 95.88 97 ARG A N 1
ATOM 761 C CA . ARG A 1 97 ? -24.310 -10.208 4.860 1.00 95.88 97 ARG A CA 1
ATOM 762 C C . ARG A 1 97 ? -23.382 -9.529 5.867 1.00 95.88 97 ARG A C 1
ATOM 764 O O . ARG A 1 97 ? -22.178 -9.482 5.637 1.00 95.88 97 ARG A O 1
ATOM 771 N N . LEU A 1 98 ? -23.923 -9.031 6.982 1.00 94.12 98 LEU A N 1
ATOM 772 C CA . LEU A 1 98 ? -23.118 -8.445 8.059 1.00 94.12 98 LEU A CA 1
ATOM 773 C C . LEU A 1 98 ? -22.154 -9.478 8.656 1.00 94.12 98 LEU A C 1
ATOM 775 O O . LEU A 1 98 ? -20.992 -9.155 8.890 1.00 94.12 98 LEU A O 1
ATOM 779 N N . LYS A 1 99 ? -22.621 -10.716 8.866 1.00 95.12 99 LYS A N 1
ATOM 780 C CA . LYS A 1 99 ? -21.807 -11.826 9.373 1.00 95.12 99 LYS A CA 1
ATOM 781 C C . LYS A 1 99 ? -20.610 -12.097 8.466 1.00 95.12 99 LYS A C 1
ATOM 783 O O . LYS A 1 99 ? -19.498 -12.198 8.968 1.00 95.12 99 LYS A O 1
ATOM 788 N N . GLU A 1 100 ? -20.821 -12.182 7.154 1.00 87.75 100 GLU A N 1
ATOM 789 C CA . GLU A 1 100 ? -19.746 -12.470 6.198 1.00 87.75 100 GLU A CA 1
ATOM 790 C C . GLU A 1 100 ? -18.741 -11.315 6.080 1.00 87.75 100 GLU A C 1
ATOM 792 O O . GLU A 1 100 ? -17.534 -11.545 6.082 1.00 87.75 100 GLU A O 1
ATOM 797 N N . GLU A 1 101 ? -19.217 -10.069 6.027 1.00 80.00 101 GLU A N 1
ATOM 798 C CA . GLU A 1 101 ? -18.349 -8.894 5.873 1.00 80.00 101 GLU A CA 1
ATOM 799 C C . GLU A 1 101 ? -17.484 -8.614 7.106 1.00 80.00 101 GLU A C 1
ATOM 801 O O . GLU A 1 101 ? -16.345 -8.171 6.973 1.00 80.00 101 GLU A O 1
ATOM 806 N N . TYR A 1 102 ? -18.006 -8.882 8.306 1.00 80.69 102 TYR A N 1
ATOM 807 C CA . TYR A 1 102 ? -17.328 -8.574 9.566 1.00 80.69 102 TYR A CA 1
ATOM 808 C C . TYR A 1 102 ? -16.758 -9.801 10.290 1.00 80.69 102 TYR A C 1
ATOM 810 O O . TYR A 1 102 ? -16.326 -9.675 11.438 1.00 80.69 102 TYR A O 1
ATOM 818 N N . LYS A 1 103 ? -16.696 -10.968 9.634 1.00 84.19 103 LYS A N 1
ATOM 819 C CA . LYS A 1 103 ? -16.274 -12.251 10.236 1.00 84.19 103 LYS A CA 1
ATOM 820 C C . LYS A 1 103 ? -14.894 -12.242 10.904 1.00 84.19 103 LYS A C 1
ATOM 822 O O . LYS A 1 103 ? -14.649 -13.047 11.805 1.00 84.19 103 LYS A O 1
ATOM 827 N N . ASP A 1 104 ? -14.010 -11.346 10.466 1.00 78.69 104 ASP A N 1
ATOM 828 C CA . ASP A 1 104 ? -12.650 -11.187 10.998 1.00 78.69 104 ASP A CA 1
ATOM 829 C C . ASP A 1 104 ? -12.582 -10.238 12.205 1.00 78.69 104 ASP A C 1
ATOM 831 O O . ASP A 1 104 ? -11.539 -10.126 12.843 1.00 78.69 104 ASP A O 1
ATOM 835 N N . TYR A 1 105 ? -13.690 -9.574 12.546 1.00 80.31 105 TYR A N 1
ATOM 836 C CA . TYR A 1 105 ? -13.767 -8.584 13.624 1.00 80.31 105 TYR A CA 1
ATOM 837 C C . TYR A 1 105 ? -14.776 -8.964 14.714 1.00 80.31 105 TYR A C 1
ATOM 839 O O . TYR A 1 105 ? -14.559 -8.655 15.884 1.00 80.31 105 TYR A O 1
ATOM 847 N N . ILE A 1 106 ? -15.870 -9.643 14.357 1.00 92.06 106 ILE A N 1
ATOM 848 C CA . ILE A 1 106 ? -16.945 -10.029 15.277 1.00 92.06 106 ILE A CA 1
ATOM 849 C C . ILE A 1 106 ? -17.658 -11.288 14.771 1.00 92.06 106 ILE A C 1
ATOM 851 O O . ILE A 1 106 ? -17.856 -11.462 13.571 1.00 92.06 106 ILE A O 1
ATOM 855 N N . ASP A 1 107 ? -18.044 -12.183 15.682 1.00 96.06 107 ASP A N 1
ATOM 856 C CA . ASP A 1 107 ? -18.932 -13.305 15.357 1.00 96.06 107 ASP A CA 1
ATOM 857 C C . ASP A 1 107 ? -20.393 -12.870 15.519 1.00 96.06 107 ASP A C 1
ATOM 859 O O . ASP A 1 107 ? -20.766 -12.343 16.567 1.00 96.06 107 ASP A O 1
ATOM 863 N N . ILE A 1 108 ? -21.213 -13.063 14.484 1.00 98.25 108 ILE A N 1
ATOM 864 C CA . ILE A 1 108 ? -22.633 -12.690 14.495 1.00 98.25 108 ILE A CA 1
ATOM 865 C C . ILE A 1 108 ? -23.484 -13.958 14.516 1.00 98.25 108 ILE A C 1
ATOM 867 O O . ILE A 1 108 ? -23.394 -14.790 13.607 1.00 98.25 108 ILE A O 1
ATOM 871 N N . VAL A 1 109 ? -24.330 -14.080 15.539 1.00 98.31 109 VAL A N 1
ATOM 872 C CA . VAL A 1 109 ? -25.284 -15.179 15.720 1.00 98.31 109 VAL A CA 1
ATOM 873 C C . VAL A 1 109 ? -26.661 -14.732 15.209 1.00 98.31 109 VAL A C 1
ATOM 875 O O . VAL A 1 109 ? -27.285 -13.869 15.830 1.00 98.31 109 VAL A O 1
ATOM 878 N N . PRO A 1 110 ? -27.129 -15.253 14.060 1.00 98.31 110 PRO A N 1
ATOM 879 C CA . PRO A 1 110 ? -28.422 -14.897 13.494 1.00 98.31 110 PRO A CA 1
ATOM 880 C C . PRO A 1 110 ? -29.555 -15.649 14.198 1.00 98.31 110 PRO A C 1
ATOM 882 O O . PRO A 1 110 ? -29.547 -16.882 14.253 1.00 98.31 110 PRO A O 1
ATOM 885 N N . THR A 1 111 ? -30.565 -14.912 14.654 1.00 98.50 111 THR A N 1
ATOM 886 C CA . THR A 1 111 ? -31.721 -15.475 15.364 1.00 98.50 111 THR A CA 1
ATOM 887 C C . THR A 1 111 ? -33.025 -15.012 14.719 1.00 98.50 111 THR A C 1
ATOM 889 O O . THR A 1 111 ? -33.242 -13.820 14.492 1.00 98.50 111 THR A O 1
ATOM 892 N N . PHE A 1 112 ? -33.903 -15.964 14.413 1.00 98.62 112 PHE A N 1
ATOM 893 C CA . PHE A 1 112 ? -35.229 -15.701 13.867 1.00 98.62 112 PHE A CA 1
ATOM 894 C C . PHE A 1 112 ? -36.222 -15.372 14.990 1.00 98.62 112 PHE A C 1
ATOM 896 O O . PHE A 1 112 ? -36.372 -16.151 15.928 1.00 98.62 112 PHE A O 1
ATOM 903 N N . LEU A 1 113 ? -36.920 -14.238 14.871 1.00 98.19 113 LEU A N 1
ATOM 904 C CA . LEU A 1 113 ? -37.932 -13.765 15.826 1.00 98.19 113 LEU A CA 1
ATOM 905 C C . LEU A 1 113 ? -39.237 -13.381 15.099 1.00 98.19 113 LEU A C 1
ATOM 907 O O . LEU A 1 113 ? -39.768 -12.288 15.260 1.00 98.19 113 LEU A O 1
ATOM 911 N N . GLY A 1 114 ? -39.798 -14.271 14.274 1.00 96.75 114 GLY A N 1
ATOM 912 C CA . GLY A 1 114 ? -41.083 -13.993 13.604 1.00 96.75 114 GLY A CA 1
ATOM 913 C C . GLY A 1 114 ? -42.250 -13.774 14.581 1.00 96.75 114 GLY A C 1
ATOM 914 O O . GLY A 1 114 ? -43.192 -13.033 14.290 1.00 96.75 114 GLY A O 1
ATOM 915 N N . ALA A 1 115 ? -42.162 -14.362 15.777 1.00 97.25 115 ALA A N 1
ATOM 916 C CA . ALA A 1 115 ? -43.119 -14.201 16.867 1.00 97.25 115 ALA A CA 1
ATOM 917 C C . ALA A 1 115 ? -42.733 -13.059 17.831 1.00 97.25 115 ALA A C 1
ATOM 919 O O . ALA A 1 115 ? -42.748 -13.239 19.047 1.00 97.25 115 ALA A O 1
ATOM 920 N N . HIS A 1 116 ? -42.371 -11.885 17.298 1.00 95.88 116 HIS A N 1
ATOM 921 C CA . HIS A 1 116 ? -42.082 -10.690 18.108 1.00 95.88 116 HIS A CA 1
ATOM 922 C C . HIS A 1 116 ? -43.363 -9.957 18.536 1.00 95.88 116 HIS A C 1
ATOM 924 O O . HIS A 1 116 ? -43.505 -9.502 19.665 1.00 95.88 116 HIS A O 1
ATOM 930 N N . ALA A 1 117 ? -44.311 -9.824 17.605 1.00 94.19 117 ALA A N 1
ATOM 931 C CA . ALA A 1 117 ? -45.616 -9.209 17.815 1.00 94.19 117 ALA A CA 1
ATOM 932 C C . ALA A 1 117 ? -46.608 -9.693 16.750 1.00 94.19 117 ALA A C 1
ATOM 934 O O . ALA A 1 117 ? -46.215 -10.281 15.743 1.00 94.19 117 ALA A O 1
ATOM 935 N N . PHE A 1 118 ? -47.897 -9.410 16.949 1.00 93.62 118 PHE A N 1
ATOM 936 C CA . PHE A 1 118 ? -48.903 -9.632 15.911 1.00 93.62 118 PHE A CA 1
ATOM 937 C C . PHE A 1 118 ? -48.944 -8.440 14.947 1.00 93.62 118 PHE A C 1
ATOM 939 O O . PHE A 1 118 ? -49.164 -7.307 15.398 1.00 93.62 118 PHE A O 1
ATOM 946 N N . PRO A 1 119 ? -48.769 -8.654 13.633 1.00 92.69 119 PRO A N 1
ATOM 947 C CA . PRO A 1 119 ? -48.910 -7.584 12.655 1.00 92.69 119 PRO A CA 1
ATOM 948 C C . PRO A 1 119 ? -50.390 -7.155 12.518 1.00 92.69 119 PRO A C 1
ATOM 950 O O . PRO A 1 119 ? -51.297 -7.925 12.859 1.00 92.69 119 PRO A O 1
ATOM 953 N N . PRO A 1 120 ? -50.670 -5.930 12.030 1.00 88.62 120 PRO A N 1
ATOM 954 C CA . PRO A 1 120 ? -52.022 -5.361 12.014 1.00 88.62 120 PRO A CA 1
ATOM 955 C C . PRO A 1 120 ? -53.066 -6.235 11.307 1.00 88.62 120 PRO A C 1
ATOM 957 O O . PRO A 1 120 ? -54.200 -6.340 11.774 1.00 88.62 120 PRO A O 1
ATOM 960 N N . GLU A 1 121 ? -52.673 -6.896 10.220 1.00 93.25 121 GLU A N 1
ATOM 961 C CA . GLU A 1 121 ? -53.495 -7.803 9.415 1.00 93.25 121 GLU A CA 1
ATOM 962 C C . GLU A 1 121 ? -53.956 -9.071 10.163 1.00 93.25 121 GLU A C 1
ATOM 964 O O . GLU A 1 121 ? -54.957 -9.672 9.773 1.00 93.25 121 GLU A O 1
ATOM 969 N N . TYR A 1 122 ? -53.299 -9.436 11.272 1.00 93.19 122 TYR A N 1
ATOM 970 C CA . TYR A 1 122 ? -53.626 -10.608 12.096 1.00 93.19 122 TYR A CA 1
ATOM 971 C C . TYR A 1 122 ? -54.120 -10.254 13.510 1.00 93.19 122 TYR A C 1
ATOM 973 O O . TYR A 1 122 ? -54.251 -11.133 14.362 1.00 93.19 122 TYR A O 1
ATOM 981 N N . LYS A 1 123 ? -54.452 -8.983 13.780 1.00 85.00 123 LYS A N 1
ATOM 982 C CA . LYS A 1 123 ? -54.866 -8.516 15.118 1.00 85.00 123 LYS A CA 1
ATOM 983 C C . LYS A 1 123 ? -56.018 -9.330 15.733 1.00 85.00 123 LYS A C 1
ATOM 985 O O . LYS A 1 123 ? -55.952 -9.673 16.912 1.00 85.00 123 LYS A O 1
ATOM 990 N N . GLU A 1 124 ? -57.024 -9.666 14.924 1.00 90.00 124 GLU A N 1
ATOM 991 C CA . GLU A 1 124 ? -58.206 -10.462 15.314 1.00 90.00 124 GLU A CA 1
ATOM 992 C C . GLU A 1 124 ? -58.091 -11.948 14.905 1.00 90.00 124 GLU A C 1
ATOM 994 O O . GLU A 1 124 ? -59.038 -12.715 15.051 1.00 90.00 124 GLU A O 1
ATOM 999 N N . LYS A 1 125 ? -56.941 -12.358 14.352 1.00 93.12 125 LYS A N 1
ATOM 1000 C CA . LYS A 1 125 ? -56.678 -13.696 13.791 1.00 93.12 125 LYS A CA 1
ATOM 1001 C C . LYS A 1 125 ? -55.325 -14.231 14.263 1.00 93.12 125 LYS A C 1
ATOM 1003 O O . LYS A 1 125 ? -54.490 -14.667 13.476 1.00 93.12 125 LYS A O 1
ATOM 1008 N N . ARG A 1 126 ? -55.085 -14.143 15.571 1.00 93.81 126 ARG A N 1
ATOM 1009 C CA . ARG A 1 126 ? -53.781 -14.450 16.178 1.00 93.81 126 ARG A CA 1
ATOM 1010 C C . ARG A 1 126 ? -53.312 -15.878 15.892 1.00 93.81 126 ARG A C 1
ATOM 1012 O O . ARG A 1 126 ? -52.143 -16.069 15.572 1.00 93.81 126 ARG A O 1
ATOM 1019 N N . ASP A 1 127 ? -54.216 -16.854 15.941 1.00 94.75 127 ASP A N 1
ATOM 1020 C CA . ASP A 1 127 ? -53.868 -18.252 15.664 1.00 94.75 127 ASP A CA 1
ATOM 1021 C C . ASP A 1 127 ? -53.511 -18.491 14.190 1.00 94.75 127 ASP A C 1
ATOM 1023 O O . ASP A 1 127 ? -52.610 -19.279 13.915 1.00 94.75 127 ASP A O 1
ATOM 1027 N N . ASP A 1 128 ? -54.109 -17.754 13.245 1.00 96.62 128 ASP A N 1
ATOM 1028 C CA . ASP A 1 128 ? -53.722 -17.822 11.827 1.00 96.62 128 ASP A CA 1
ATOM 1029 C C . ASP A 1 128 ? -52.275 -17.331 11.623 1.00 96.62 128 ASP A C 1
ATOM 1031 O O . ASP A 1 128 ? -51.545 -17.869 10.792 1.00 96.62 128 ASP A O 1
ATOM 1035 N N . TYR A 1 129 ? -51.823 -16.343 12.406 1.00 97.81 129 TYR A N 1
ATOM 1036 C CA . TYR A 1 129 ? -50.429 -15.886 12.370 1.00 97.81 129 TYR A CA 1
ATOM 1037 C C . TYR A 1 129 ? -49.466 -16.917 12.971 1.00 97.81 129 TYR A C 1
ATOM 1039 O O . TYR A 1 129 ? -48.385 -17.149 12.432 1.00 97.81 129 TYR A O 1
ATOM 1047 N N . VAL A 1 130 ? -49.871 -17.589 14.054 1.00 97.88 130 VAL A N 1
ATOM 1048 C CA . VAL A 1 130 ? -49.109 -18.717 14.618 1.00 97.88 130 VAL A CA 1
ATOM 1049 C C . VAL A 1 130 ? -48.986 -19.846 13.589 1.00 97.88 130 VAL A C 1
ATOM 1051 O O . VAL A 1 130 ? -47.898 -20.397 13.416 1.00 97.88 130 VAL A O 1
ATOM 1054 N N . GLU A 1 131 ? -50.067 -20.164 12.866 1.00 97.88 131 GLU A N 1
ATOM 1055 C CA . GLU A 1 131 ? -50.045 -21.117 11.749 1.00 97.88 131 GLU A CA 1
ATOM 1056 C C . GLU A 1 131 ? -49.089 -20.683 10.634 1.00 97.88 131 GLU A C 1
ATOM 1058 O O . GLU A 1 131 ? -48.310 -21.515 10.175 1.00 97.88 131 GLU A O 1
ATOM 1063 N N . LEU A 1 132 ? -49.103 -19.408 10.226 1.00 98.19 132 LEU A N 1
ATOM 1064 C CA . LEU A 1 132 ? -48.186 -18.867 9.215 1.00 98.19 132 LEU A CA 1
ATOM 1065 C C . LEU A 1 132 ? -46.720 -19.056 9.630 1.00 98.19 132 LEU A C 1
ATOM 1067 O O . LEU A 1 132 ? -45.906 -19.541 8.844 1.00 98.19 132 LEU A O 1
ATOM 1071 N N . ILE A 1 133 ? -46.380 -18.736 10.880 1.00 98.38 133 ILE A N 1
ATOM 1072 C CA . ILE A 1 133 ? -45.010 -18.920 11.370 1.00 98.38 133 ILE A CA 1
ATOM 1073 C C . ILE A 1 133 ? -44.630 -20.409 11.374 1.00 98.38 133 ILE A C 1
ATOM 1075 O O . ILE A 1 133 ? -43.548 -20.763 10.906 1.00 98.38 133 ILE A O 1
ATOM 1079 N N . CYS A 1 134 ? -45.517 -21.287 11.858 1.00 98.38 134 CYS A N 1
ATOM 1080 C CA . CYS A 1 134 ? -45.245 -22.725 11.960 1.00 98.38 134 CYS A CA 1
ATOM 1081 C C . CYS A 1 134 ? -45.140 -23.419 10.595 1.00 98.38 134 CYS A C 1
ATOM 1083 O O . CYS A 1 134 ? -44.312 -24.308 10.419 1.00 98.38 134 CYS A O 1
ATOM 1085 N N . LYS A 1 135 ? -46.023 -23.077 9.652 1.00 98.06 135 LYS A N 1
ATOM 1086 C CA . LYS A 1 135 ? -46.165 -23.794 8.377 1.00 98.06 135 LYS A CA 1
ATOM 1087 C C . LYS A 1 135 ? -45.362 -23.186 7.237 1.00 98.06 135 LYS A C 1
ATOM 1089 O O . LYS A 1 135 ? -45.118 -23.890 6.263 1.00 98.06 135 LYS A O 1
ATOM 1094 N N . GLU A 1 136 ? -44.971 -21.919 7.345 1.00 98.31 136 GLU A N 1
ATOM 1095 C CA . GLU A 1 136 ? -44.294 -21.202 6.264 1.00 98.31 136 GLU A CA 1
ATOM 1096 C C . GLU A 1 136 ? -42.964 -20.595 6.716 1.00 98.31 136 GLU A C 1
ATOM 1098 O O . GLU A 1 136 ? -41.918 -20.983 6.197 1.00 98.31 136 GLU A O 1
ATOM 1103 N N . MET A 1 137 ? -42.968 -19.696 7.709 1.00 98.50 137 MET A N 1
ATOM 1104 C CA . MET A 1 137 ? -41.755 -18.935 8.041 1.00 98.50 137 MET A CA 1
ATOM 1105 C C . MET A 1 137 ? -40.628 -19.816 8.593 1.00 98.50 137 MET A C 1
ATOM 1107 O O . MET A 1 137 ? -39.517 -19.770 8.071 1.00 98.50 137 MET A O 1
ATOM 1111 N N . ILE A 1 138 ? -40.897 -20.626 9.627 1.00 98.56 138 ILE A N 1
ATOM 1112 C CA . ILE A 1 138 ? -39.881 -21.511 10.223 1.00 98.56 138 ILE A CA 1
ATOM 1113 C C . ILE A 1 138 ? -39.328 -22.494 9.173 1.00 98.56 138 ILE A C 1
ATOM 1115 O O . ILE A 1 138 ? -38.103 -22.548 9.024 1.00 98.56 138 ILE A O 1
ATOM 1119 N N . PRO A 1 139 ? -40.168 -23.226 8.405 1.00 98.31 139 PRO A N 1
ATOM 1120 C CA . PRO A 1 139 ? -39.680 -24.114 7.352 1.00 98.31 139 PRO A CA 1
ATOM 1121 C C . PRO A 1 139 ? -38.813 -23.423 6.293 1.00 98.31 139 PRO A C 1
ATOM 1123 O O . PRO A 1 139 ? -37.759 -23.953 5.938 1.00 98.31 139 PRO A O 1
ATOM 1126 N N . GLU A 1 140 ? -39.201 -22.242 5.795 1.00 98.06 140 GLU A N 1
ATOM 1127 C CA . GLU A 1 140 ? -38.416 -21.544 4.766 1.00 98.06 140 GLU A CA 1
ATOM 1128 C C . GLU A 1 140 ? -37.098 -20.980 5.321 1.00 98.06 140 GLU A C 1
ATOM 1130 O O . GLU A 1 140 ? -36.058 -21.109 4.672 1.00 98.06 140 GLU A O 1
ATOM 1135 N N . VAL A 1 141 ? -37.086 -20.435 6.542 1.00 98.19 141 VAL A N 1
ATOM 1136 C CA . VAL A 1 141 ? -35.841 -19.983 7.190 1.00 98.19 141 VAL A CA 1
ATOM 1137 C C . VAL A 1 141 ? -34.880 -21.156 7.417 1.00 98.19 141 VAL A C 1
ATOM 1139 O O . VAL A 1 141 ? -33.683 -21.023 7.148 1.00 98.19 141 VAL A O 1
ATOM 1142 N N . ALA A 1 142 ? -35.392 -22.311 7.858 1.00 96.75 142 ALA A N 1
ATOM 1143 C CA . ALA A 1 142 ? -34.597 -23.525 8.043 1.00 96.75 142 ALA A CA 1
ATOM 1144 C C . ALA A 1 142 ? -34.015 -24.034 6.716 1.00 96.75 142 ALA A C 1
ATOM 1146 O O . ALA A 1 142 ? -32.827 -24.333 6.626 1.00 96.75 142 ALA A O 1
ATOM 1147 N N . LYS A 1 143 ? -34.832 -24.065 5.658 1.00 96.88 143 LYS A N 1
ATOM 1148 C CA . LYS A 1 143 ? -34.422 -24.471 4.306 1.00 96.88 143 LYS A CA 1
ATOM 1149 C C . LYS A 1 143 ? -33.327 -23.576 3.725 1.00 96.88 143 LYS A C 1
ATOM 1151 O O . LYS A 1 143 ? -32.440 -24.074 3.036 1.00 96.88 143 LYS A O 1
ATOM 1156 N N . LEU A 1 144 ? -33.382 -22.272 3.991 1.00 96.75 144 LEU A N 1
ATOM 1157 C CA . LEU A 1 144 ? -32.349 -21.320 3.578 1.00 96.75 144 LEU A CA 1
ATOM 1158 C C . LEU A 1 144 ? -31.098 -21.372 4.470 1.00 96.75 144 LEU A C 1
ATOM 1160 O O . LEU A 1 144 ? -30.057 -20.856 4.068 1.00 96.75 144 LEU A O 1
ATOM 1164 N N . ASN A 1 145 ? -31.184 -21.994 5.652 1.00 96.19 145 ASN A N 1
ATOM 1165 C CA . ASN A 1 145 ? -30.116 -22.082 6.650 1.00 96.19 145 ASN A CA 1
ATOM 1166 C C . ASN A 1 145 ? -29.549 -20.704 7.053 1.00 96.19 145 ASN A C 1
ATOM 1168 O O . ASN A 1 145 ? -28.337 -20.497 7.118 1.00 96.19 145 ASN A O 1
ATOM 1172 N N . ILE A 1 146 ? -30.443 -19.736 7.285 1.00 96.69 146 ILE A N 1
ATOM 1173 C CA . ILE A 1 146 ? -30.080 -18.331 7.554 1.00 96.69 146 ILE A CA 1
ATOM 1174 C C . ILE A 1 146 ? -30.270 -17.892 9.016 1.00 96.69 146 ILE A C 1
ATOM 1176 O O . ILE A 1 146 ? -29.980 -16.737 9.326 1.00 96.69 146 ILE A O 1
ATOM 1180 N N . ALA A 1 147 ? -30.695 -18.785 9.915 1.00 97.69 147 ALA A N 1
ATOM 1181 C CA . ALA A 1 147 ? -30.795 -18.542 11.359 1.00 97.69 147 ALA A CA 1
ATOM 1182 C C . ALA A 1 147 ? -30.341 -19.772 12.165 1.00 97.69 147 ALA A C 1
ATOM 1184 O O . ALA A 1 147 ? -30.645 -20.901 11.791 1.00 97.69 147 ALA A O 1
ATOM 1185 N N . GLU A 1 148 ? -29.631 -19.548 13.275 1.00 98.00 148 GLU A N 1
ATOM 1186 C CA . GLU A 1 148 ? -29.162 -20.600 14.196 1.00 98.00 148 GLU A CA 1
ATOM 1187 C C . GLU A 1 148 ? -30.171 -20.875 15.325 1.00 98.00 148 GLU A C 1
ATOM 1189 O O . GLU A 1 148 ? -30.263 -21.995 15.839 1.00 98.00 148 GLU A O 1
ATOM 1194 N N . TYR A 1 149 ? -30.929 -19.847 15.711 1.00 98.44 149 TYR A N 1
ATOM 1195 C CA . TYR A 1 149 ? -31.907 -19.896 16.792 1.00 98.44 149 TYR A CA 1
ATOM 1196 C C . TYR A 1 149 ? -33.281 -19.416 16.321 1.00 98.44 149 TYR A C 1
ATOM 1198 O O . TYR A 1 149 ? -33.386 -18.575 15.427 1.00 98.44 149 TYR A O 1
ATOM 1206 N N . CYS A 1 150 ? -34.320 -19.911 16.988 1.00 98.44 150 CYS A N 1
ATOM 1207 C CA . CYS A 1 150 ? -35.660 -19.347 16.978 1.00 98.44 150 CYS A CA 1
ATOM 1208 C C . CYS A 1 150 ? -35.990 -18.812 18.371 1.00 98.44 150 CYS A C 1
ATOM 1210 O O . CYS A 1 150 ? -35.779 -19.496 19.378 1.00 98.44 150 CYS A O 1
ATOM 1212 N N . ASP A 1 151 ? -36.540 -17.608 18.400 1.00 98.38 151 ASP A N 1
ATOM 1213 C CA . ASP A 1 151 ? -36.976 -16.912 19.601 1.00 98.38 151 ASP A CA 1
ATOM 1214 C C . ASP A 1 151 ? -38.465 -16.547 19.489 1.00 98.38 151 ASP A C 1
ATOM 1216 O O . ASP A 1 151 ? -39.011 -16.410 18.388 1.00 98.38 151 ASP A O 1
ATOM 1220 N N . VAL A 1 152 ? -39.135 -16.435 20.632 1.00 98.12 152 VAL A N 1
ATOM 1221 C CA . VAL A 1 152 ? -40.546 -16.067 20.750 1.00 98.12 152 VAL A CA 1
ATOM 1222 C C . VAL A 1 152 ? -40.713 -15.062 21.883 1.00 98.12 152 VAL A C 1
ATOM 1224 O O . VAL A 1 152 ? -40.240 -15.287 22.997 1.00 98.12 152 VAL A O 1
ATOM 1227 N N . PHE A 1 153 ? -41.449 -13.982 21.606 1.00 97.06 153 PHE A N 1
ATOM 1228 C CA . PHE A 1 153 ? -41.858 -13.016 22.617 1.00 97.06 153 PHE A CA 1
ATOM 1229 C C . PHE A 1 153 ? -43.094 -13.510 23.378 1.00 97.06 153 PHE A C 1
ATOM 1231 O O . PHE A 1 153 ? -44.234 -13.287 22.956 1.00 97.06 153 PHE A O 1
ATOM 1238 N N . CYS A 1 154 ? -42.860 -14.239 24.473 1.00 96.69 154 CYS A N 1
ATOM 1239 C CA . CYS A 1 154 ? -43.907 -14.813 25.313 1.00 96.69 154 CYS A CA 1
ATOM 1240 C C . CYS A 1 154 ? -44.258 -13.840 26.446 1.00 96.69 154 CYS A C 1
ATOM 1242 O O . CYS A 1 154 ? -43.478 -13.658 27.377 1.00 96.69 154 CYS A O 1
ATOM 1244 N N . GLU A 1 155 ? -45.421 -13.197 26.336 1.00 93.19 155 GLU A N 1
ATOM 1245 C CA . GLU A 1 155 ? -45.872 -12.143 27.250 1.00 93.19 155 GLU A CA 1
ATOM 1246 C C . GLU A 1 155 ? -47.397 -11.974 27.162 1.00 93.19 155 GLU A C 1
ATOM 1248 O O . GLU A 1 155 ? -48.005 -12.145 26.094 1.00 93.19 155 GLU A O 1
ATOM 1253 N N . ASN A 1 156 ? -48.029 -11.573 28.265 1.00 86.38 156 ASN A N 1
ATOM 1254 C CA . ASN A 1 156 ? -49.457 -11.283 28.299 1.00 86.38 156 ASN A CA 1
ATOM 1255 C C . ASN A 1 156 ? -49.818 -10.186 27.281 1.00 86.38 156 ASN A C 1
ATOM 1257 O O . ASN A 1 156 ? -49.232 -9.106 27.224 1.00 86.38 156 ASN A O 1
ATOM 1261 N N . GLY A 1 157 ? -50.812 -10.466 26.433 1.00 85.19 157 GLY A N 1
ATOM 1262 C CA . GLY A 1 157 ? -51.218 -9.577 25.337 1.00 85.19 157 GLY A CA 1
ATOM 1263 C C . GLY A 1 157 ? -50.475 -9.807 24.015 1.00 85.19 157 GLY A C 1
ATOM 1264 O O . GLY A 1 157 ? -51.004 -9.399 22.972 1.00 85.19 157 GLY A O 1
ATOM 1265 N N . TYR A 1 158 ? -49.359 -10.541 24.036 1.00 91.62 158 TYR A N 1
ATOM 1266 C CA . TYR A 1 158 ? -48.618 -11.047 22.878 1.00 91.62 158 TYR A CA 1
ATOM 1267 C C . TYR A 1 158 ? -48.850 -12.563 22.747 1.00 91.62 158 TYR A C 1
ATOM 1269 O O . TYR A 1 158 ? -50.016 -12.975 22.709 1.00 91.62 158 TYR A O 1
ATOM 1277 N N . PHE A 1 159 ? -47.802 -13.383 22.626 1.00 95.56 159 PHE A N 1
ATOM 1278 C CA . PHE A 1 159 ? -47.933 -14.835 22.504 1.00 95.56 159 PHE A CA 1
ATOM 1279 C C . PHE A 1 159 ? -48.071 -15.482 23.883 1.00 95.56 159 PHE A C 1
ATOM 1281 O O . PHE A 1 159 ? -47.288 -15.209 24.788 1.00 95.56 159 PHE A O 1
ATOM 1288 N N . SER A 1 160 ? -49.068 -16.357 24.021 1.00 95.69 160 SER A N 1
ATOM 1289 C CA . SER A 1 160 ? -49.249 -17.194 25.216 1.00 95.69 160 SER A CA 1
ATOM 1290 C C . SER A 1 160 ? -48.172 -18.278 25.315 1.00 95.69 160 SER A C 1
ATOM 1292 O O . SER A 1 160 ? -47.588 -18.668 24.301 1.00 95.69 160 SER A O 1
ATOM 1294 N N . ALA A 1 161 ? -47.966 -18.828 26.515 1.00 95.19 161 ALA A N 1
ATOM 1295 C CA . ALA A 1 161 ? -47.050 -19.947 26.729 1.00 95.19 161 ALA A CA 1
ATOM 1296 C C . ALA A 1 161 ? -47.400 -21.159 25.844 1.00 95.19 161 ALA A C 1
ATOM 1298 O O . ALA A 1 161 ? -46.507 -21.805 25.303 1.00 95.19 161 ALA A O 1
ATOM 1299 N N . GLU A 1 162 ? -48.686 -21.439 25.614 1.00 95.69 162 GLU A N 1
ATOM 1300 C CA . GLU A 1 162 ? -49.125 -22.520 24.727 1.00 95.69 162 GLU A CA 1
ATOM 1301 C C . GLU A 1 162 ? -48.756 -22.257 23.256 1.00 95.69 162 GLU A C 1
ATOM 1303 O O . GLU A 1 162 ? -48.290 -23.160 22.554 1.00 95.69 162 GLU A O 1
ATOM 1308 N N . GLN A 1 163 ? -48.929 -21.020 22.777 1.00 97.06 163 GLN A N 1
ATOM 1309 C CA . GLN A 1 163 ? -48.540 -20.636 21.414 1.00 97.06 163 GLN A CA 1
ATOM 1310 C C . GLN A 1 163 ? -47.017 -20.645 21.245 1.00 97.06 163 GLN A C 1
ATOM 1312 O O . GLN A 1 163 ? -46.517 -21.159 20.243 1.00 97.06 163 GLN A O 1
ATOM 1317 N N . ALA A 1 164 ? -46.278 -20.123 22.228 1.00 97.62 164 ALA A N 1
ATOM 1318 C CA . ALA A 1 164 ? -44.821 -20.137 22.234 1.00 97.62 164 ALA A CA 1
ATOM 1319 C C . ALA A 1 164 ? -44.271 -21.569 22.256 1.00 97.62 164 ALA A C 1
ATOM 1321 O O . ALA A 1 164 ? -43.376 -21.888 21.475 1.00 97.62 164 ALA A O 1
ATOM 1322 N N . GLU A 1 165 ? -44.850 -22.457 23.073 1.00 98.06 165 GLU A N 1
ATOM 1323 C CA . GLU A 1 165 ? -44.478 -23.873 23.112 1.00 98.06 165 GLU A CA 1
ATOM 1324 C C . GLU A 1 165 ? -44.625 -24.510 21.731 1.00 98.06 165 GLU A C 1
ATOM 1326 O O . GLU A 1 165 ? -43.700 -25.156 21.238 1.00 98.06 165 GLU A O 1
ATOM 1331 N N . ARG A 1 166 ? -45.764 -24.277 21.075 1.00 97.94 166 ARG A N 1
ATOM 1332 C CA . ARG A 1 166 ? -46.027 -24.795 19.735 1.00 97.94 166 ARG A CA 1
ATOM 1333 C C . ARG A 1 166 ? -44.989 -24.315 18.714 1.00 97.94 166 ARG A C 1
ATOM 1335 O O . ARG A 1 166 ? -44.442 -25.137 17.984 1.00 97.94 166 ARG A O 1
ATOM 1342 N N . LEU A 1 167 ? -44.715 -23.011 18.668 1.00 98.31 167 LEU A N 1
ATOM 1343 C CA . LEU A 1 167 ? -43.759 -22.405 17.732 1.00 98.31 167 LEU A CA 1
ATOM 1344 C C . LEU A 1 167 ? -42.340 -22.951 17.933 1.00 98.31 167 LEU A C 1
ATOM 1346 O O . LEU A 1 167 ? -41.675 -23.342 16.974 1.00 98.31 167 LEU A O 1
ATOM 1350 N N . LEU A 1 168 ? -41.893 -23.027 19.187 1.00 98.19 168 LEU A N 1
ATOM 1351 C CA . LEU A 1 168 ? -40.551 -23.486 19.537 1.00 98.19 168 LEU A CA 1
ATOM 1352 C C . LEU A 1 168 ? -40.361 -24.986 19.297 1.00 98.19 168 LEU A C 1
ATOM 1354 O O . LEU A 1 168 ? -39.271 -25.407 18.913 1.00 98.19 168 LEU A O 1
ATOM 1358 N N . LEU A 1 169 ? -41.398 -25.807 19.485 1.00 98.25 169 LEU A N 1
ATOM 1359 C CA . LEU A 1 169 ? -41.340 -27.222 19.108 1.00 98.25 169 LEU A CA 1
ATOM 1360 C C . LEU A 1 169 ? -41.184 -27.381 17.590 1.00 98.25 169 LEU A C 1
ATOM 1362 O O . LEU A 1 169 ? -40.318 -28.134 17.153 1.00 98.25 169 LEU A O 1
ATOM 1366 N N . VAL A 1 170 ? -41.922 -26.604 16.789 1.00 98.44 170 VAL A N 1
ATOM 1367 C CA . VAL A 1 170 ? -41.767 -26.614 15.323 1.00 98.44 170 VAL A CA 1
ATOM 1368 C C . VAL A 1 170 ? -40.368 -26.156 14.902 1.00 98.44 170 VAL A C 1
ATOM 1370 O O . VAL A 1 170 ? -39.764 -26.775 14.027 1.00 98.44 170 VAL A O 1
ATOM 1373 N N . ALA A 1 171 ? -39.821 -25.113 15.530 1.00 98.06 171 ALA A N 1
ATOM 1374 C CA . ALA A 1 171 ? -38.456 -24.655 15.270 1.00 98.06 171 ALA A CA 1
ATOM 1375 C C . ALA A 1 171 ? -37.409 -25.733 15.587 1.00 98.06 171 ALA A C 1
ATOM 1377 O O . ALA A 1 171 ? -36.495 -25.963 14.793 1.00 98.06 171 ALA A O 1
ATOM 1378 N N . ARG A 1 172 ? -37.577 -26.443 16.710 1.00 97.94 172 ARG A N 1
ATOM 1379 C CA . ARG A 1 172 ? -36.713 -27.565 17.096 1.00 97.94 172 ARG A CA 1
ATOM 1380 C C . ARG A 1 172 ? -36.769 -28.703 16.084 1.00 97.94 172 ARG A C 1
ATOM 1382 O O . ARG A 1 172 ? -35.720 -29.227 15.717 1.00 97.94 172 ARG A O 1
ATOM 1389 N N . ASP A 1 173 ? -37.963 -29.060 15.619 1.00 98.00 173 ASP A N 1
ATOM 1390 C CA . ASP A 1 173 ? -38.153 -30.116 14.618 1.00 98.00 173 ASP A CA 1
ATOM 1391 C C . ASP A 1 173 ? -37.491 -29.762 13.272 1.00 98.00 173 ASP A C 1
ATOM 1393 O O . ASP A 1 173 ? -37.108 -30.654 12.516 1.00 98.00 173 ASP A O 1
ATOM 1397 N N . HIS A 1 174 ? -37.280 -28.468 13.004 1.00 98.12 174 HIS A N 1
ATOM 1398 C CA . HIS A 1 174 ? -36.532 -27.954 11.851 1.00 98.12 174 HIS A CA 1
ATOM 1399 C C . HIS A 1 174 ? -35.046 -27.669 12.145 1.00 98.12 174 HIS A C 1
ATOM 1401 O O . HIS A 1 174 ? -34.359 -27.065 11.323 1.00 98.12 174 HIS A O 1
ATOM 1407 N N . GLY A 1 175 ? -34.525 -28.118 13.291 1.00 96.69 175 GLY A N 1
ATOM 1408 C CA . GLY A 1 175 ? -33.100 -28.055 13.626 1.00 96.69 175 GLY A CA 1
ATOM 1409 C C . GLY A 1 175 ? -32.616 -26.729 14.218 1.00 96.69 175 GLY A C 1
ATOM 1410 O O . GLY A 1 175 ? -31.409 -26.548 14.362 1.00 96.69 175 GLY A O 1
ATOM 1411 N N . MET A 1 176 ? -33.517 -25.812 14.583 1.00 97.94 176 MET A N 1
ATOM 1412 C CA . MET A 1 176 ? -33.141 -24.562 15.248 1.00 97.94 176 MET A CA 1
ATOM 1413 C C . MET A 1 176 ? -32.988 -24.747 16.758 1.00 97.94 176 MET A C 1
ATOM 1415 O O . MET A 1 176 ? -33.752 -25.466 17.410 1.00 97.94 176 MET A O 1
ATOM 1419 N N . ASN A 1 177 ? -32.033 -24.023 17.336 1.00 98.00 177 ASN A N 1
ATOM 1420 C CA . ASN A 1 177 ? -31.920 -23.900 18.783 1.00 98.00 177 ASN A CA 1
ATOM 1421 C C . ASN A 1 177 ? -32.976 -22.932 19.331 1.00 98.00 177 ASN A C 1
ATOM 1423 O O . ASN A 1 177 ? -33.483 -22.073 18.615 1.00 98.00 177 ASN A O 1
ATOM 1427 N N . LEU A 1 178 ? -33.313 -23.057 20.615 1.00 98.12 178 LEU A N 1
ATOM 1428 C CA . LEU A 1 178 ? -34.455 -22.348 21.197 1.00 98.12 178 LEU A CA 1
ATOM 1429 C C . LEU A 1 178 ? -34.041 -21.278 22.195 1.00 98.12 178 LEU A C 1
ATOM 1431 O O . LEU A 1 178 ? -33.160 -21.519 23.026 1.00 98.12 178 LEU A O 1
ATOM 1435 N N . ARG A 1 179 ? -34.744 -20.148 22.145 1.00 97.25 179 ARG A N 1
ATOM 1436 C CA . ARG A 1 179 ? -34.655 -19.029 23.088 1.00 97.25 179 ARG A CA 1
ATOM 1437 C C . ARG A 1 179 ? -36.043 -18.453 23.338 1.00 97.25 179 ARG A C 1
ATOM 1439 O O . ARG A 1 179 ? -36.956 -18.697 22.549 1.00 97.25 179 ARG A O 1
ATOM 1446 N N . LEU A 1 180 ? -36.198 -17.731 24.442 1.00 96.62 180 LEU A N 1
ATOM 1447 C CA . LEU A 1 180 ? -37.436 -17.026 24.754 1.00 96.62 180 LEU A CA 1
ATOM 1448 C C . LEU A 1 180 ? -37.130 -15.638 25.305 1.00 96.62 180 LEU A C 1
ATOM 1450 O O . LEU A 1 180 ? -36.347 -15.521 26.249 1.00 96.62 180 LEU A O 1
ATOM 1454 N N . HIS A 1 181 ? -37.838 -14.620 24.823 1.00 97.50 181 HIS A N 1
ATOM 1455 C CA . HIS A 1 181 ? -38.108 -13.460 25.667 1.00 97.50 181 HIS A CA 1
ATOM 1456 C C . HIS A 1 181 ? -39.202 -13.868 26.650 1.00 97.50 181 HIS A C 1
ATOM 1458 O O . HIS A 1 181 ? -40.248 -14.389 26.251 1.00 97.50 181 HIS A O 1
ATOM 1464 N N . ALA A 1 182 ? -38.931 -13.672 27.932 1.00 96.50 182 ALA A N 1
ATOM 1465 C CA . ALA A 1 182 ? -39.715 -14.223 29.013 1.00 96.50 182 ALA A CA 1
ATOM 1466 C C . ALA A 1 182 ? -39.946 -13.184 30.108 1.00 96.50 182 ALA A C 1
ATOM 1468 O O . ALA A 1 182 ? -39.001 -12.594 30.639 1.00 96.50 182 ALA A O 1
ATOM 1469 N N . ASP A 1 183 ? -41.215 -13.031 30.481 1.00 94.88 183 ASP A N 1
ATOM 1470 C CA . ASP A 1 183 ? -41.651 -12.325 31.686 1.00 94.88 183 ASP A CA 1
ATOM 1471 C C . ASP A 1 183 ? -41.060 -10.901 31.783 1.00 94.88 183 ASP A C 1
ATOM 1473 O O . ASP A 1 183 ? -40.448 -10.509 32.788 1.00 94.88 183 ASP A O 1
ATOM 1477 N N . GLU A 1 184 ? -41.171 -10.131 30.689 1.00 92.19 184 GLU A N 1
ATOM 1478 C CA . GLU A 1 184 ? -40.621 -8.776 30.604 1.00 92.19 184 GLU A CA 1
ATOM 1479 C C . GLU A 1 184 ? -41.414 -7.812 31.489 1.00 92.19 184 GLU A C 1
ATOM 1481 O O . GLU A 1 184 ? -40.826 -7.004 32.199 1.00 92.19 184 GLU A O 1
ATOM 1486 N N . PHE A 1 185 ? -42.740 -7.877 31.476 1.00 90.44 185 PHE A N 1
ATOM 1487 C CA . PHE A 1 185 ? -43.600 -6.953 32.211 1.00 90.44 185 PHE A CA 1
ATOM 1488 C C . PHE A 1 185 ? -44.448 -7.652 33.265 1.00 90.44 185 PHE A C 1
ATOM 1490 O O . PHE A 1 185 ? -44.662 -7.078 34.337 1.00 90.44 185 PHE A O 1
ATOM 1497 N N . GLU A 1 186 ? -44.914 -8.865 32.977 1.00 91.62 186 GLU A N 1
ATOM 1498 C CA . GLU A 1 186 ? -45.759 -9.664 33.861 1.00 91.62 186 GLU A CA 1
ATOM 1499 C C . GLU A 1 186 ? -45.266 -11.115 33.923 1.00 91.62 186 GLU A C 1
ATOM 1501 O O . GLU A 1 186 ? -44.488 -11.562 33.086 1.00 91.62 186 GLU A O 1
ATOM 1506 N N . ASP A 1 187 ? -45.703 -11.859 34.941 1.00 93.25 187 ASP A N 1
ATOM 1507 C CA . ASP A 1 187 ? -45.477 -13.304 34.998 1.00 93.25 187 ASP A CA 1
ATOM 1508 C C . ASP A 1 187 ? -46.375 -13.988 33.955 1.00 93.25 187 ASP A C 1
ATOM 1510 O O . ASP A 1 187 ? -47.590 -14.118 34.138 1.00 93.25 187 ASP A O 1
ATOM 1514 N N . SER A 1 188 ? -45.765 -14.390 32.842 1.00 93.06 188 SER A N 1
ATOM 1515 C CA . SER A 1 188 ? -46.410 -15.072 31.717 1.00 93.06 188 SER A CA 1
ATOM 1516 C C . SER A 1 188 ? -46.136 -16.581 31.718 1.00 93.06 188 SER A C 1
ATOM 1518 O O . SER A 1 188 ? -46.576 -17.301 30.817 1.00 93.06 188 SER A O 1
ATOM 1520 N N . ARG A 1 189 ? -45.426 -17.074 32.746 1.00 95.25 189 ARG A N 1
ATOM 1521 C CA . ARG A 1 189 ? -44.894 -18.441 32.860 1.00 95.25 189 ARG A CA 1
ATOM 1522 C C . ARG A 1 189 ? -43.903 -18.816 31.752 1.00 95.25 189 ARG A C 1
ATOM 1524 O O . ARG A 1 189 ? -43.694 -20.004 31.467 1.00 95.25 189 ARG A O 1
ATOM 1531 N N . ALA A 1 190 ? -43.305 -17.819 31.099 1.00 96.56 190 ALA A N 1
ATOM 1532 C CA . ALA A 1 190 ? -42.385 -18.027 29.988 1.00 96.56 190 ALA A CA 1
ATOM 1533 C C . ALA A 1 190 ? -41.050 -18.619 30.460 1.00 96.56 190 ALA A C 1
ATOM 1535 O O . ALA A 1 190 ? -40.494 -19.489 29.785 1.00 96.56 190 ALA A O 1
ATOM 1536 N N . ALA A 1 191 ? -40.553 -18.226 31.638 1.00 97.25 191 ALA A N 1
ATOM 1537 C CA . ALA A 1 191 ? -39.349 -18.819 32.218 1.00 97.25 191 ALA A CA 1
ATOM 1538 C C . ALA A 1 191 ? -39.525 -20.317 32.541 1.00 97.25 191 ALA A C 1
ATOM 1540 O O . ALA A 1 191 ? -38.635 -21.127 32.267 1.00 97.25 191 ALA A O 1
ATOM 1541 N N . GLU A 1 192 ? -40.685 -20.725 33.064 1.00 97.94 192 GLU A N 1
ATOM 1542 C CA . GLU A 1 192 ? -41.023 -22.133 33.286 1.00 97.94 192 GLU A CA 1
ATOM 1543 C C . GLU A 1 192 ? -41.062 -22.911 31.969 1.00 97.94 192 GLU A C 1
ATOM 1545 O O . GLU A 1 192 ? -40.559 -24.038 31.903 1.00 97.94 192 GLU A O 1
ATOM 1550 N N . LEU A 1 193 ? -41.622 -22.311 30.913 1.00 98.06 193 LEU A N 1
ATOM 1551 C CA . LEU A 1 193 ? -41.636 -22.904 29.579 1.00 98.06 193 LEU A CA 1
ATOM 1552 C C . LEU A 1 193 ? -40.218 -23.061 29.014 1.00 98.06 193 LEU A C 1
ATOM 1554 O O . LEU A 1 193 ? -39.884 -24.132 28.504 1.00 98.06 193 LEU A O 1
ATOM 1558 N N . ALA A 1 194 ? -39.365 -22.043 29.146 1.00 97.94 194 ALA A N 1
ATOM 1559 C CA . ALA A 1 194 ? -37.965 -22.116 28.736 1.00 97.94 194 ALA A CA 1
ATOM 1560 C C . ALA A 1 194 ? -37.234 -23.265 29.454 1.00 97.94 194 ALA A C 1
ATOM 1562 O O . ALA A 1 194 ? -36.534 -24.051 28.810 1.00 97.94 194 ALA A O 1
ATOM 1563 N N . GLY A 1 195 ? -37.470 -23.427 30.764 1.00 97.44 195 GLY A N 1
ATOM 1564 C CA . GLY A 1 195 ? -36.985 -24.559 31.557 1.00 97.44 195 GLY A CA 1
ATOM 1565 C C . GLY A 1 195 ? -37.499 -25.910 31.051 1.00 97.44 195 GLY A C 1
ATOM 1566 O O . GLY A 1 195 ? -36.704 -26.814 30.790 1.00 97.44 195 GLY A O 1
ATOM 1567 N N . LYS A 1 196 ? -38.817 -26.040 30.835 1.00 97.56 196 LYS A N 1
ATOM 1568 C CA . LYS A 1 196 ? -39.471 -27.248 30.292 1.00 97.56 196 LYS A CA 1
ATOM 1569 C C . LYS A 1 196 ? -38.888 -27.654 28.938 1.00 97.56 196 LYS A C 1
ATOM 1571 O O . LYS A 1 196 ? -38.657 -28.837 28.688 1.00 97.56 196 LYS A O 1
ATOM 1576 N N . LEU A 1 197 ? -38.651 -26.679 28.065 1.00 97.75 197 LEU A N 1
ATOM 1577 C CA . LEU A 1 197 ? -38.117 -26.898 26.727 1.00 97.75 197 LEU A CA 1
ATOM 1578 C C . LEU A 1 197 ? -36.592 -27.030 26.701 1.00 97.75 197 LEU A C 1
ATOM 1580 O O . LEU A 1 197 ? -36.070 -27.414 25.655 1.00 97.75 197 LEU A O 1
ATOM 1584 N N . LYS A 1 198 ? -35.887 -26.769 27.809 1.00 97.19 198 LYS A N 1
ATOM 1585 C CA . LYS A 1 198 ? -34.419 -26.682 27.857 1.00 97.19 198 LYS A CA 1
ATOM 1586 C C . LYS A 1 198 ? -33.882 -25.724 26.790 1.00 97.19 198 LYS A C 1
ATOM 1588 O O . LYS A 1 198 ? -32.981 -26.067 26.025 1.00 97.19 198 LYS A O 1
ATOM 1593 N N . ALA A 1 199 ? -34.499 -24.547 26.698 1.00 97.69 199 ALA A N 1
ATOM 1594 C CA . ALA A 1 199 ? -34.003 -23.470 25.852 1.00 97.69 199 ALA A CA 1
ATOM 1595 C C . ALA A 1 199 ? -32.571 -23.081 26.262 1.00 97.69 199 ALA A C 1
ATOM 1597 O O . ALA A 1 199 ? -32.139 -23.344 27.383 1.00 97.69 199 ALA A O 1
ATOM 1598 N N . HIS A 1 200 ? -31.822 -22.449 25.363 1.00 97.38 200 HIS A N 1
ATOM 1599 C CA . HIS A 1 200 ? -30.478 -21.971 25.698 1.00 97.38 200 HIS A CA 1
ATOM 1600 C C . HIS A 1 200 ? -30.533 -20.792 26.670 1.00 97.38 200 HIS A C 1
ATOM 1602 O O . HIS A 1 200 ? -29.722 -20.714 27.597 1.00 97.38 200 HIS A O 1
ATOM 1608 N N . SER A 1 201 ? -31.516 -19.908 26.492 1.00 98.31 201 SER A N 1
ATOM 1609 C CA . SER A 1 201 ? -31.734 -18.775 27.379 1.00 98.31 201 SER A CA 1
ATOM 1610 C C . SER A 1 201 ? -33.209 -18.416 27.544 1.00 98.31 201 SER A C 1
ATOM 1612 O O . SER A 1 201 ? -34.053 -18.751 26.704 1.00 98.31 201 SER A O 1
ATOM 1614 N N . ALA A 1 202 ? -33.482 -17.725 28.648 1.00 98.31 202 ALA A N 1
ATOM 1615 C CA . ALA A 1 202 ? -34.689 -16.949 28.878 1.00 98.31 202 ALA A CA 1
ATOM 1616 C C . ALA A 1 202 ? -34.269 -15.501 29.164 1.00 98.31 202 ALA A C 1
ATOM 1618 O O . ALA A 1 202 ? -33.434 -15.258 30.042 1.00 98.31 202 ALA A O 1
ATOM 1619 N N . ASP A 1 203 ? -34.818 -14.564 28.402 1.00 97.81 203 ASP A N 1
ATOM 1620 C CA . ASP A 1 203 ? -34.333 -13.192 28.305 1.00 97.81 203 ASP A CA 1
ATOM 1621 C C . ASP A 1 203 ? -35.382 -12.207 28.876 1.00 97.81 203 ASP A C 1
ATOM 1623 O O . ASP A 1 203 ? -36.573 -12.473 28.816 1.00 97.81 203 ASP A O 1
ATOM 1627 N N . HIS A 1 204 ? -34.947 -11.061 29.407 1.00 96.00 204 HIS A N 1
ATOM 1628 C CA . HIS A 1 204 ? -35.694 -9.990 30.112 1.00 96.00 204 HIS A CA 1
ATOM 1629 C C . HIS A 1 204 ? -35.909 -10.242 31.605 1.00 96.00 204 HIS A C 1
ATOM 1631 O O . HIS A 1 204 ? -35.219 -9.620 32.419 1.00 96.00 204 HIS A O 1
ATOM 1637 N N . LEU A 1 205 ? -36.822 -11.143 31.970 1.00 96.31 205 LEU A N 1
ATOM 1638 C CA . LEU A 1 205 ? -37.017 -11.657 33.332 1.00 96.31 205 LEU A CA 1
ATOM 1639 C C . LEU A 1 205 ? -37.327 -10.607 34.422 1.00 96.31 205 LEU A C 1
ATOM 1641 O O . LEU A 1 205 ? -37.057 -10.858 35.602 1.00 96.31 205 LEU A O 1
ATOM 1645 N N . MET A 1 206 ? -37.859 -9.423 34.089 1.00 95.06 206 MET A N 1
ATOM 1646 C CA . MET A 1 206 ? -38.146 -8.406 35.119 1.00 95.06 206 MET A CA 1
ATOM 1647 C C . MET A 1 206 ? -39.275 -8.842 36.062 1.00 95.06 206 MET A C 1
ATOM 1649 O O . MET A 1 206 ? -39.261 -8.460 37.233 1.00 95.06 206 MET A O 1
ATOM 1653 N N . ALA A 1 207 ? -40.215 -9.655 35.573 1.00 95.25 207 ALA A N 1
ATOM 1654 C CA . ALA A 1 207 ? -41.370 -10.157 36.315 1.00 95.25 207 ALA A CA 1
ATOM 1655 C C . ALA A 1 207 ? -41.317 -11.675 36.585 1.00 95.25 207 ALA A C 1
ATOM 1657 O O . ALA A 1 207 ? -42.335 -12.272 36.927 1.00 95.25 207 ALA A O 1
ATOM 1658 N N . ILE A 1 208 ? -40.136 -12.297 36.470 1.00 96.94 208 ILE A N 1
ATOM 1659 C CA . ILE A 1 208 ? -39.962 -13.743 36.668 1.00 96.94 208 ILE A CA 1
ATOM 1660 C C . ILE A 1 208 ? -40.468 -14.215 38.045 1.00 96.94 208 ILE A C 1
ATOM 1662 O O . ILE A 1 208 ? -40.152 -13.631 39.089 1.00 96.94 208 ILE A O 1
ATOM 1666 N N . SER A 1 209 ? -41.214 -15.321 38.046 1.00 96.88 209 SER A N 1
ATOM 1667 C CA . SER A 1 209 ? -41.722 -15.975 39.254 1.00 96.88 209 SER A CA 1
ATOM 1668 C C . SER A 1 209 ? -40.631 -16.791 39.974 1.00 96.88 209 SER A C 1
ATOM 1670 O O . SER A 1 209 ? -39.642 -17.220 39.373 1.00 96.88 209 SER A O 1
ATOM 1672 N N . ASP A 1 210 ? -40.806 -17.081 41.270 1.00 97.44 210 ASP A N 1
ATOM 1673 C CA . ASP A 1 210 ? -39.873 -17.971 41.988 1.00 97.44 210 ASP A CA 1
ATOM 1674 C C . ASP A 1 210 ? -39.870 -19.397 41.378 1.00 97.44 210 ASP A C 1
ATOM 1676 O O . ASP A 1 210 ? -38.844 -20.080 41.402 1.00 97.44 210 ASP A O 1
ATOM 1680 N N . ALA A 1 211 ? -40.985 -19.839 40.778 1.00 97.31 211 ALA A N 1
ATOM 1681 C CA . ALA A 1 211 ? -41.061 -21.113 40.060 1.00 97.31 211 ALA A CA 1
ATOM 1682 C C . ALA A 1 211 ? -40.260 -21.074 38.748 1.00 97.31 211 ALA A C 1
ATOM 1684 O O . ALA A 1 211 ? -39.513 -22.014 38.466 1.00 97.31 211 ALA A O 1
ATOM 1685 N N . GLY A 1 212 ? -40.344 -19.969 38.003 1.00 97.62 212 GLY A N 1
ATOM 1686 C CA . GLY A 1 212 ? -39.529 -19.697 36.822 1.00 97.62 212 GLY A CA 1
ATOM 1687 C C . GLY A 1 212 ? -38.037 -19.733 37.142 1.00 97.62 212 GLY A C 1
ATOM 1688 O O . GLY A 1 212 ? -37.291 -20.464 36.494 1.00 97.62 212 GLY A O 1
ATOM 1689 N N . ILE A 1 213 ? -37.600 -19.048 38.209 1.00 98.38 213 ILE A N 1
ATOM 1690 C CA . ILE A 1 213 ? -36.195 -19.061 38.664 1.00 98.38 213 ILE A CA 1
ATOM 1691 C C . ILE A 1 213 ? -35.702 -20.498 38.889 1.00 98.38 213 ILE A C 1
ATOM 1693 O O . ILE A 1 213 ? -34.638 -20.883 38.398 1.00 98.38 213 ILE A O 1
ATOM 1697 N N . MET A 1 214 ? -36.480 -21.310 39.610 1.00 98.12 214 MET A N 1
ATOM 1698 C CA . MET A 1 214 ? -36.114 -22.702 39.878 1.00 98.12 214 MET A CA 1
ATOM 1699 C C . MET A 1 214 ? -36.091 -23.552 38.604 1.00 98.12 214 MET A C 1
ATOM 1701 O O . MET A 1 214 ? -35.206 -24.397 38.456 1.00 98.12 214 MET A O 1
ATOM 1705 N N . ALA A 1 215 ? -37.020 -23.321 37.673 1.00 97.94 215 ALA A N 1
ATOM 1706 C CA . ALA A 1 215 ? -37.070 -24.033 36.401 1.00 97.94 215 ALA A CA 1
ATOM 1707 C C . ALA A 1 215 ? -35.827 -23.763 35.538 1.00 97.94 215 ALA A C 1
ATOM 1709 O O . ALA A 1 215 ? -35.262 -24.714 34.986 1.00 97.94 215 ALA A O 1
ATOM 1710 N N . LEU A 1 216 ? -35.369 -22.505 35.465 1.00 98.31 216 LEU A N 1
ATOM 1711 C CA . LEU A 1 216 ? -34.143 -22.138 34.747 1.00 98.31 216 LEU A CA 1
ATOM 1712 C C . LEU A 1 216 ? -32.912 -22.795 35.387 1.00 98.31 216 LEU A C 1
ATOM 1714 O O . LEU A 1 216 ? -32.139 -23.463 34.694 1.00 98.31 216 LEU A O 1
ATOM 1718 N N . ALA A 1 217 ? -32.773 -22.684 36.715 1.00 97.50 217 ALA A N 1
ATOM 1719 C CA . ALA A 1 217 ? -31.650 -23.251 37.462 1.00 97.50 217 ALA A CA 1
ATOM 1720 C C . ALA A 1 217 ? -31.531 -24.774 37.282 1.00 97.50 217 ALA A C 1
ATOM 1722 O O . ALA A 1 217 ? -30.456 -25.288 36.973 1.00 97.50 217 ALA A O 1
ATOM 1723 N N . GLN A 1 218 ? -32.641 -25.504 37.438 1.00 97.19 218 GLN A N 1
ATOM 1724 C CA . GLN A 1 218 ? -32.657 -26.970 37.375 1.00 97.19 218 GLN A CA 1
ATOM 1725 C C . GLN A 1 218 ? -32.376 -27.520 35.973 1.00 97.19 218 GLN A C 1
ATOM 1727 O O . GLN A 1 218 ? -31.832 -28.617 35.847 1.00 97.19 218 GLN A O 1
ATOM 1732 N N . ASN A 1 219 ? -32.736 -26.775 34.925 1.00 97.31 219 ASN A N 1
ATOM 1733 C CA . ASN A 1 219 ? -32.592 -27.221 33.537 1.00 97.31 219 ASN A CA 1
ATOM 1734 C C . ASN A 1 219 ? -31.375 -26.622 32.823 1.00 97.31 219 ASN A C 1
ATOM 1736 O O . ASN A 1 219 ? -31.142 -26.935 31.658 1.00 97.31 219 ASN A O 1
ATOM 1740 N N . GLY A 1 220 ? -30.580 -25.799 33.514 1.00 95.38 220 GLY A N 1
ATOM 1741 C CA . GLY A 1 220 ? -29.367 -25.201 32.962 1.00 95.38 220 GLY A CA 1
ATOM 1742 C C . GLY A 1 220 ? -29.623 -24.137 31.893 1.00 95.38 220 GLY A C 1
ATOM 1743 O O . GLY A 1 220 ? -28.716 -23.862 31.109 1.00 95.38 220 GLY A O 1
ATOM 1744 N N . VAL A 1 221 ? -30.820 -23.544 31.870 1.00 98.25 221 VAL A N 1
ATOM 1745 C CA . VAL A 1 221 ? -31.164 -22.430 30.976 1.00 98.25 221 VAL A CA 1
ATOM 1746 C C . VAL A 1 221 ? -30.484 -21.163 31.489 1.00 98.25 221 VAL A C 1
ATOM 1748 O O . VAL A 1 221 ? -30.536 -20.870 32.687 1.00 98.25 221 VAL A O 1
ATOM 1751 N N . VAL A 1 222 ? -29.823 -20.410 30.609 1.00 98.50 222 VAL A N 1
ATOM 1752 C CA . VAL A 1 222 ? -29.164 -19.160 31.007 1.00 98.50 222 VAL A CA 1
ATOM 1753 C C . VAL A 1 222 ? -30.208 -18.064 31.211 1.00 98.50 222 VAL A C 1
ATOM 1755 O O . VAL A 1 222 ? -31.043 -17.820 30.345 1.00 98.50 222 VAL A O 1
ATOM 1758 N N . ALA A 1 223 ? -30.155 -17.392 32.356 1.00 98.56 223 ALA A N 1
ATOM 1759 C CA . ALA A 1 223 ? -30.998 -16.242 32.645 1.00 98.56 223 ALA A CA 1
ATOM 1760 C C . ALA A 1 223 ? -30.334 -14.971 32.093 1.00 98.56 223 ALA A C 1
ATOM 1762 O O . ALA A 1 223 ? -29.351 -14.491 32.664 1.00 98.56 223 ALA A O 1
ATOM 1763 N N . THR A 1 224 ? -30.837 -14.426 30.987 1.00 98.38 224 THR A N 1
ATOM 1764 C CA . THR A 1 224 ? -30.281 -13.212 30.373 1.00 98.38 224 THR A CA 1
ATOM 1765 C C . THR A 1 224 ? -31.013 -11.982 30.893 1.00 98.38 224 THR A C 1
ATOM 1767 O O . THR A 1 224 ? -32.192 -11.775 30.618 1.00 98.38 224 THR A O 1
ATOM 1770 N N . MET A 1 225 ? -30.306 -11.133 31.631 1.00 97.62 225 MET A N 1
ATOM 1771 C CA . MET A 1 225 ? -30.839 -9.866 32.120 1.00 97.62 225 MET A CA 1
ATOM 1772 C C . MET A 1 225 ? -30.490 -8.715 31.175 1.00 97.62 225 MET A C 1
ATOM 1774 O O . MET A 1 225 ? -29.360 -8.606 30.698 1.00 97.62 225 MET A O 1
ATOM 1778 N N . LEU A 1 226 ? -31.446 -7.806 30.975 1.00 96.56 226 LEU A N 1
ATOM 1779 C CA . LEU A 1 226 ? -31.324 -6.668 30.061 1.00 96.56 226 LEU A CA 1
ATOM 1780 C C . LEU A 1 226 ? -31.531 -5.366 30.846 1.00 96.56 226 LEU A C 1
ATOM 1782 O O . LEU A 1 226 ? -32.588 -4.738 30.781 1.00 96.56 226 LEU A O 1
ATOM 1786 N N . PRO A 1 227 ? -30.547 -4.954 31.666 1.00 95.38 227 PRO A N 1
ATOM 1787 C CA . PRO A 1 227 ? -30.722 -3.825 32.576 1.00 95.38 227 PRO A CA 1
ATOM 1788 C C . PRO A 1 227 ? -30.894 -2.486 31.837 1.00 95.38 227 PRO A C 1
ATOM 1790 O O . PRO A 1 227 ? -31.530 -1.573 32.366 1.00 95.38 227 PRO A O 1
ATOM 1793 N N . GLY A 1 228 ? -30.367 -2.368 30.611 1.00 93.56 228 GLY A N 1
ATOM 1794 C CA . GLY A 1 228 ? -30.580 -1.209 29.742 1.00 93.56 228 GLY A CA 1
ATOM 1795 C C . GLY A 1 228 ? -32.057 -0.975 29.418 1.00 93.56 228 GLY A C 1
ATOM 1796 O O . GLY A 1 228 ? -32.506 0.170 29.443 1.00 93.56 228 GLY A O 1
ATOM 1797 N N . THR A 1 229 ? -32.820 -2.052 29.223 1.00 93.12 229 THR A N 1
ATOM 1798 C CA . THR A 1 229 ? -34.262 -2.021 28.951 1.00 93.12 229 THR A CA 1
ATOM 1799 C C . THR A 1 229 ? -35.042 -1.416 30.111 1.00 93.12 229 THR A C 1
ATOM 1801 O O . THR A 1 229 ? -35.830 -0.489 29.920 1.00 93.12 229 THR A O 1
ATOM 1804 N N . THR A 1 230 ? -34.770 -1.861 31.341 1.00 91.25 230 THR A N 1
ATOM 1805 C CA . THR A 1 230 ? -35.411 -1.320 32.549 1.00 91.25 230 THR A CA 1
ATOM 1806 C C . THR A 1 230 ? -35.160 0.184 32.692 1.00 91.25 230 THR A C 1
ATOM 1808 O O . THR A 1 230 ? -36.098 0.950 32.924 1.00 91.25 230 THR A O 1
ATOM 1811 N N . ILE A 1 231 ? -33.905 0.613 32.495 1.00 90.94 231 ILE A N 1
ATOM 1812 C CA . ILE A 1 231 ? -33.485 2.020 32.583 1.00 90.94 231 ILE A CA 1
ATOM 1813 C C . ILE A 1 231 ? -34.183 2.858 31.509 1.00 90.94 231 ILE A C 1
ATOM 1815 O O . ILE A 1 231 ? -34.791 3.884 31.811 1.00 90.94 231 ILE A O 1
ATOM 1819 N N . TYR A 1 232 ? -34.098 2.434 30.249 1.00 89.19 232 TYR A N 1
ATOM 1820 C CA . TYR A 1 232 ? -34.583 3.210 29.111 1.00 89.19 232 TYR A CA 1
ATOM 1821 C C . TYR A 1 232 ? -36.115 3.309 29.080 1.00 89.19 232 TYR A C 1
ATOM 1823 O O . TYR A 1 232 ? -36.664 4.326 28.653 1.00 89.19 232 TYR A O 1
ATOM 1831 N N . LEU A 1 233 ? -36.819 2.287 29.578 1.00 87.62 233 LEU A N 1
ATOM 1832 C CA . LEU A 1 233 ? -38.274 2.306 29.752 1.00 87.62 233 LEU A CA 1
ATOM 1833 C C . LEU A 1 233 ? -38.736 3.018 31.037 1.00 87.62 233 LEU A C 1
ATOM 1835 O O . LEU A 1 233 ? -39.943 3.121 31.260 1.00 87.62 233 LEU A O 1
ATOM 1839 N N . GLY A 1 234 ? -37.816 3.500 31.881 1.00 86.88 234 GLY A N 1
ATOM 1840 C CA . GLY A 1 234 ? -38.143 4.187 33.134 1.00 86.88 234 GLY A CA 1
ATOM 1841 C C . GLY A 1 234 ? -38.877 3.297 34.142 1.00 86.88 234 GLY A C 1
ATOM 1842 O O . GLY A 1 234 ? -39.743 3.771 34.878 1.00 86.88 234 GLY A O 1
ATOM 1843 N N . LYS A 1 235 ? -38.592 1.991 34.139 1.00 86.75 235 LYS A N 1
ATOM 1844 C CA . LYS A 1 235 ? -39.196 1.026 35.063 1.00 86.75 235 LYS A CA 1
ATOM 1845 C C . LYS A 1 235 ? -38.415 0.999 36.378 1.00 86.75 235 LYS A C 1
ATOM 1847 O O . LYS A 1 235 ? -37.203 1.176 36.402 1.00 86.75 235 LYS A O 1
ATOM 1852 N N . ASN A 1 236 ? -39.119 0.734 37.478 1.00 84.12 236 ASN A N 1
ATOM 1853 C CA . ASN A 1 236 ? -38.523 0.701 38.821 1.00 84.12 236 ASN A CA 1
ATOM 1854 C C . ASN A 1 236 ? -38.146 -0.715 39.289 1.00 84.12 236 ASN A C 1
ATOM 1856 O O . ASN A 1 236 ? -37.519 -0.867 40.336 1.00 84.12 236 ASN A O 1
ATOM 1860 N N . SER A 1 237 ? -38.527 -1.740 38.526 1.00 85.56 237 SER A N 1
ATOM 1861 C CA . SER A 1 237 ? -38.312 -3.148 38.861 1.00 85.56 237 SER A CA 1
ATOM 1862 C C . SER A 1 237 ? -37.328 -3.763 37.873 1.00 85.56 237 SER A C 1
ATOM 1864 O O . SER A 1 237 ? -37.627 -3.857 36.687 1.00 85.56 237 SER A O 1
ATOM 1866 N N . PHE A 1 238 ? -36.158 -4.167 38.363 1.00 92.69 238 PHE A N 1
ATOM 1867 C CA . PHE A 1 238 ? -35.151 -4.897 37.592 1.00 92.69 238 PHE A CA 1
ATOM 1868 C C . PHE A 1 238 ? -35.332 -6.404 37.789 1.00 92.69 238 PHE A C 1
ATOM 1870 O O . PHE A 1 238 ? -35.808 -6.833 38.843 1.00 92.69 238 PHE A O 1
ATOM 1877 N N . ALA A 1 239 ? -34.870 -7.206 36.826 1.00 94.62 239 ALA A N 1
ATOM 1878 C CA . ALA A 1 239 ? -34.784 -8.654 37.003 1.00 94.62 239 ALA A CA 1
ATOM 1879 C C . ALA A 1 239 ? -33.977 -9.007 38.274 1.00 94.62 239 ALA A C 1
ATOM 1881 O O . ALA A 1 239 ? -32.947 -8.374 38.554 1.00 94.62 239 ALA A O 1
ATOM 1882 N N . PRO A 1 240 ? -34.422 -9.993 39.078 1.00 95.69 240 PRO A N 1
ATOM 1883 C CA . PRO A 1 240 ? -33.919 -10.207 40.431 1.00 95.69 240 PRO A CA 1
ATOM 1884 C C . PRO A 1 240 ? -32.579 -10.967 40.444 1.00 95.69 240 PRO A C 1
ATOM 1886 O O . PRO A 1 240 ? -32.501 -12.105 40.912 1.00 95.69 240 PRO A O 1
ATOM 1889 N N . ALA A 1 241 ? -31.497 -10.323 39.985 1.00 96.38 241 ALA A N 1
ATOM 1890 C CA . ALA A 1 241 ? -30.155 -10.908 39.833 1.00 96.38 241 ALA A CA 1
ATOM 1891 C C . ALA A 1 241 ? -29.682 -11.737 41.036 1.00 96.38 241 ALA A C 1
ATOM 1893 O O . ALA A 1 241 ? -29.143 -12.829 40.869 1.00 96.38 241 ALA A O 1
ATOM 1894 N N . ARG A 1 242 ? -29.865 -11.229 42.265 1.00 96.06 242 ARG A N 1
ATOM 1895 C CA . ARG A 1 242 ? -29.468 -11.954 43.485 1.00 96.06 242 ARG A CA 1
ATOM 1896 C C . ARG A 1 242 ? -30.272 -13.220 43.712 1.00 96.06 242 ARG A C 1
ATOM 1898 O O . ARG A 1 242 ? -29.680 -14.225 44.085 1.00 96.06 242 ARG A O 1
ATOM 1905 N N . LYS A 1 243 ? -31.583 -13.209 43.454 1.00 97.25 243 LYS A N 1
ATOM 1906 C CA . LYS A 1 243 ? -32.391 -14.430 43.558 1.00 97.25 243 LYS A CA 1
ATOM 1907 C C . LYS A 1 243 ? -31.952 -15.461 42.520 1.00 97.25 243 LYS A C 1
ATOM 1909 O O . LYS A 1 243 ? -31.725 -16.607 42.887 1.00 97.25 243 LYS A O 1
ATOM 1914 N N . LEU A 1 244 ? -31.773 -15.037 41.265 1.00 98.00 244 LEU A N 1
ATOM 1915 C CA . LEU A 1 244 ? -31.318 -15.901 40.169 1.00 98.00 244 LEU A CA 1
ATOM 1916 C C . LEU A 1 244 ? -29.986 -16.583 40.507 1.00 98.00 244 LEU A C 1
ATOM 1918 O O . LEU A 1 244 ? -29.876 -17.806 40.434 1.00 98.00 244 LEU A O 1
ATOM 1922 N N . ILE A 1 245 ? -28.992 -15.803 40.935 1.00 97.50 245 ILE A N 1
ATOM 1923 C CA . ILE A 1 245 ? -27.652 -16.321 41.233 1.00 97.50 245 ILE A CA 1
ATOM 1924 C C . ILE A 1 245 ? -27.658 -17.204 42.484 1.00 97.50 245 ILE A C 1
ATOM 1926 O O . ILE A 1 245 ? -27.088 -18.292 42.455 1.00 97.50 245 ILE A O 1
ATOM 1930 N N . ASN A 1 246 ? -28.366 -16.811 43.549 1.00 97.19 246 ASN A N 1
ATOM 1931 C CA . ASN A 1 246 ? -28.480 -17.631 44.762 1.00 97.19 246 ASN A CA 1
ATOM 1932 C C . ASN A 1 246 ? -29.213 -18.960 44.514 1.00 97.19 246 ASN A C 1
ATOM 1934 O O . ASN A 1 246 ? -28.936 -19.941 45.199 1.00 97.19 246 ASN A O 1
ATOM 1938 N N . ALA A 1 247 ? -30.127 -19.006 43.540 1.00 97.50 247 ALA A N 1
ATOM 1939 C CA . ALA A 1 247 ? -30.797 -20.233 43.111 1.00 97.50 247 ALA A CA 1
ATOM 1940 C C . ALA A 1 247 ? -29.921 -21.130 42.211 1.00 97.50 247 ALA A C 1
ATOM 1942 O O . ALA A 1 247 ? -30.319 -22.249 41.897 1.00 97.50 247 ALA A O 1
ATOM 1943 N N . GLY A 1 248 ? -28.735 -20.663 41.801 1.00 96.69 248 GLY A N 1
ATOM 1944 C CA . GLY A 1 248 ? -27.800 -21.406 40.954 1.00 96.69 248 GLY A CA 1
ATOM 1945 C C . GLY A 1 248 ? -27.950 -21.157 39.450 1.00 96.69 248 GLY A C 1
ATOM 1946 O O . GLY A 1 248 ? -27.359 -21.892 38.658 1.00 96.69 248 GLY A O 1
ATOM 1947 N N . CYS A 1 249 ? -28.709 -20.139 39.027 1.00 97.50 249 CYS A N 1
ATOM 1948 C CA . CYS A 1 249 ? -28.776 -19.767 37.612 1.00 97.50 249 CYS A CA 1
ATOM 1949 C C . CYS A 1 249 ? -27.439 -19.187 37.137 1.00 97.50 249 CYS A C 1
ATOM 1951 O O . CYS A 1 249 ? -26.814 -18.373 37.823 1.00 97.50 249 CYS A O 1
ATOM 1953 N N . ARG A 1 250 ? -27.050 -19.512 35.900 1.00 97.12 250 ARG A N 1
ATOM 1954 C CA . ARG A 1 250 ? -26.069 -18.698 35.172 1.00 97.12 250 ARG A CA 1
ATOM 1955 C C . ARG A 1 250 ? -26.770 -17.434 34.701 1.00 97.12 250 ARG A C 1
ATOM 1957 O O . ARG A 1 250 ? -27.795 -17.536 34.034 1.00 97.12 250 ARG A O 1
ATOM 1964 N N . VAL A 1 251 ? -26.216 -16.273 35.036 1.00 98.44 251 VAL A N 1
ATOM 1965 C CA . VAL A 1 251 ? -26.777 -14.980 34.631 1.00 98.44 251 VAL A CA 1
ATOM 1966 C C . VAL A 1 251 ? -25.897 -14.342 33.569 1.00 98.44 251 VAL A C 1
ATOM 1968 O O . VAL A 1 251 ? -24.716 -14.093 33.818 1.00 98.44 251 VAL A O 1
ATOM 1971 N N . ALA A 1 252 ? -26.479 -14.099 32.399 1.00 98.50 252 ALA A N 1
ATOM 1972 C CA . ALA A 1 252 ? -25.894 -13.324 31.312 1.00 98.50 252 ALA A CA 1
ATOM 1973 C C . ALA A 1 252 ? -26.445 -11.892 31.326 1.00 98.50 252 ALA A C 1
ATOM 1975 O O . ALA A 1 252 ? -27.520 -11.636 31.870 1.00 98.50 252 ALA A O 1
ATOM 1976 N N . LEU A 1 253 ? -25.711 -10.962 30.726 1.00 98.44 253 LEU A N 1
ATOM 1977 C CA . LEU A 1 253 ? -26.099 -9.565 30.573 1.00 98.44 253 LEU A CA 1
ATOM 1978 C C . LEU A 1 253 ? -26.113 -9.213 29.087 1.00 98.44 253 LEU A C 1
ATOM 1980 O O . LEU A 1 253 ? -25.189 -9.574 28.358 1.00 98.44 253 LEU A O 1
ATOM 1984 N N . ALA A 1 254 ? -27.146 -8.499 28.651 1.00 97.75 254 ALA A N 1
ATOM 1985 C CA . ALA A 1 254 ? -27.286 -8.078 27.263 1.00 97.75 254 ALA A CA 1
ATOM 1986 C C . ALA A 1 254 ? -27.749 -6.628 27.137 1.00 97.75 254 ALA A C 1
ATOM 1988 O O . ALA A 1 254 ? -28.347 -6.070 28.061 1.00 97.75 254 ALA A O 1
ATOM 1989 N N . SER A 1 255 ? -27.447 -6.014 25.990 1.00 95.81 255 SER A N 1
ATOM 1990 C CA . SER A 1 255 ? -27.757 -4.598 25.765 1.00 95.81 255 SER A CA 1
ATOM 1991 C C . SER A 1 255 ? -29.200 -4.338 25.355 1.00 95.81 255 SER A C 1
ATOM 1993 O O . SER A 1 255 ? -29.681 -3.227 25.576 1.00 95.81 255 SER A O 1
ATOM 1995 N N . ASP A 1 256 ? -29.872 -5.333 24.769 1.00 95.69 256 ASP A N 1
ATOM 1996 C CA . ASP A 1 256 ? -31.156 -5.170 24.085 1.00 95.69 256 ASP A CA 1
ATOM 1997 C C . ASP A 1 256 ? -31.104 -4.112 22.971 1.00 95.69 256 ASP A C 1
ATOM 1999 O O . ASP A 1 256 ? -32.061 -3.374 22.774 1.00 95.69 256 ASP A O 1
ATOM 2003 N N . HIS A 1 257 ? -29.973 -3.954 22.268 1.00 95.38 257 HIS A N 1
ATOM 2004 C CA . HIS A 1 257 ? -29.811 -2.838 21.330 1.00 95.38 257 HIS A CA 1
ATOM 2005 C C . HIS A 1 257 ? -30.909 -2.811 20.252 1.00 95.38 257 HIS A C 1
ATOM 2007 O O . HIS A 1 257 ? -30.896 -3.609 19.313 1.00 95.38 257 HIS A O 1
ATOM 2013 N N . ASN A 1 258 ? -31.854 -1.878 20.383 1.00 92.50 258 ASN A N 1
ATOM 2014 C CA . ASN A 1 258 ? -33.015 -1.713 19.522 1.00 92.50 258 ASN A CA 1
ATOM 2015 C C . ASN A 1 258 ? -33.618 -0.289 19.667 1.00 92.50 258 ASN A C 1
ATOM 2017 O O . ASN A 1 258 ? -33.317 0.445 20.611 1.00 92.50 258 ASN A O 1
ATOM 2021 N N . PRO A 1 259 ? -34.467 0.177 18.733 1.00 87.31 259 PRO A N 1
ATOM 2022 C CA . PRO A 1 259 ? -34.968 1.556 18.752 1.00 87.31 259 PRO A CA 1
ATOM 2023 C C . PRO A 1 259 ? -36.073 1.817 19.792 1.00 87.31 259 PRO A C 1
ATOM 2025 O O . PRO A 1 259 ? -36.468 2.966 19.985 1.00 87.31 259 PRO A O 1
ATOM 2028 N N . GLY A 1 260 ? -36.652 0.767 20.376 1.00 83.62 260 GLY A N 1
ATOM 2029 C CA . GLY A 1 260 ? -37.870 0.813 21.174 1.00 83.62 260 GLY A CA 1
ATOM 2030 C C . GLY A 1 260 ? -37.633 0.720 22.676 1.00 83.62 260 GLY A C 1
ATOM 2031 O O . GLY A 1 260 ? -38.259 1.479 23.413 1.00 83.62 260 GLY A O 1
ATOM 2032 N N . SER A 1 261 ? -36.770 -0.174 23.143 1.00 86.94 261 SER A N 1
ATOM 2033 C CA . SER A 1 261 ? -36.604 -0.459 24.572 1.00 86.94 261 SER A CA 1
ATOM 2034 C C . SER A 1 261 ? -35.185 -0.267 25.084 1.00 86.94 261 SER A C 1
ATOM 2036 O O . SER A 1 261 ? -35.059 -0.034 26.275 1.00 86.94 261 SER A O 1
ATOM 2038 N N . SER A 1 262 ? -34.143 -0.262 24.246 1.00 91.12 262 SER A N 1
ATOM 2039 C CA . SER A 1 262 ? -32.782 0.067 24.692 1.00 91.12 262 SER A CA 1
ATOM 2040 C C . SER A 1 262 ? -31.880 0.479 23.530 1.00 91.12 262 SER A C 1
ATOM 2042 O O . SER A 1 262 ? -31.535 -0.319 22.670 1.00 91.12 262 SER A O 1
ATOM 2044 N N . VAL A 1 263 ? -31.418 1.730 23.511 1.00 89.69 263 VAL A N 1
ATOM 2045 C CA . VAL A 1 263 ? -30.505 2.213 22.453 1.00 89.69 263 VAL A CA 1
ATOM 2046 C C . VAL A 1 263 ? -29.025 1.950 22.754 1.00 89.69 263 VAL A C 1
ATOM 2048 O O . VAL A 1 263 ? -28.157 2.325 21.963 1.00 89.69 263 VAL A O 1
ATOM 2051 N N . PHE A 1 264 ? -28.714 1.332 23.895 1.00 91.44 264 PHE A N 1
ATOM 2052 C CA . PHE A 1 264 ? -27.344 1.091 24.342 1.00 91.44 264 PHE A CA 1
ATOM 2053 C C . PHE A 1 264 ? -26.682 -0.028 23.531 1.00 91.44 264 PHE A C 1
ATOM 2055 O O . PHE A 1 264 ? -27.353 -0.943 23.077 1.00 91.44 264 PHE A O 1
ATOM 2062 N N . ASN A 1 265 ? -25.364 0.044 23.338 1.00 87.06 265 ASN A N 1
ATOM 2063 C CA . ASN A 1 265 ? -24.563 -0.961 22.621 1.00 87.06 265 ASN A CA 1
ATOM 2064 C C . ASN A 1 265 ? -23.177 -1.159 23.272 1.00 87.06 265 ASN A C 1
ATOM 2066 O O . ASN A 1 265 ? -22.173 -1.389 22.597 1.00 87.06 265 ASN A O 1
ATOM 2070 N N . CYS A 1 266 ? -23.114 -0.979 24.594 1.00 89.94 266 CYS A N 1
ATOM 2071 C CA . CYS A 1 266 ? -21.887 -1.003 25.385 1.00 89.94 266 CYS A CA 1
ATOM 2072 C C . CYS A 1 266 ? -22.065 -1.938 26.588 1.00 89.94 266 CYS A C 1
ATOM 2074 O O . CYS A 1 266 ? -22.842 -1.654 27.502 1.00 89.94 266 CYS A O 1
ATOM 2076 N N . GLN A 1 267 ? -21.330 -3.050 26.599 1.00 95.50 267 GLN A N 1
ATOM 2077 C CA . GLN A 1 267 ? -21.387 -4.058 27.662 1.00 95.50 267 GLN A CA 1
ATOM 2078 C C . GLN A 1 267 ? -20.893 -3.560 29.035 1.00 95.50 267 GLN A C 1
ATOM 2080 O O . GLN A 1 267 ? -21.569 -3.816 30.032 1.00 95.50 267 GLN A O 1
ATOM 2085 N N . PRO A 1 268 ? -19.811 -2.763 29.131 1.00 95.19 268 PRO A N 1
ATOM 2086 C CA . PRO A 1 268 ? -19.428 -2.085 30.373 1.00 95.19 268 PRO A CA 1
ATOM 2087 C C . PRO A 1 268 ? -20.561 -1.283 31.033 1.00 95.19 268 PRO A C 1
ATOM 2089 O O . PRO A 1 268 ? -20.658 -1.234 32.260 1.00 95.19 268 PRO A O 1
ATOM 2092 N N . MET A 1 269 ? -21.456 -0.687 30.238 1.00 95.44 269 MET A N 1
ATOM 2093 C CA . MET A 1 269 ? -22.628 0.022 30.759 1.00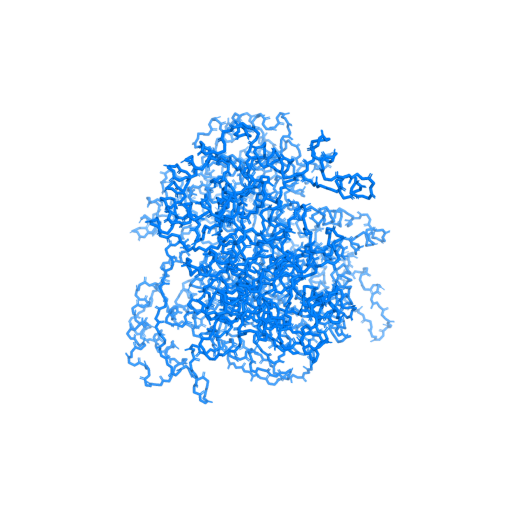 95.44 269 MET A CA 1
ATOM 2094 C C . MET A 1 269 ? -23.675 -0.945 31.323 1.00 95.44 269 MET A C 1
ATOM 2096 O O . MET A 1 269 ? -24.225 -0.691 32.394 1.00 95.44 269 MET A O 1
ATOM 2100 N N . MET A 1 270 ? -23.908 -2.086 30.666 1.00 96.69 270 MET A N 1
ATOM 2101 C CA . MET A 1 270 ? -24.800 -3.128 31.196 1.00 96.69 270 MET A CA 1
ATOM 2102 C C . MET A 1 270 ? -24.265 -3.703 32.507 1.00 96.69 270 MET A C 1
ATOM 2104 O O . MET A 1 270 ? -25.020 -3.873 33.465 1.00 96.69 270 MET A O 1
ATOM 2108 N N . MET A 1 271 ? -22.950 -3.914 32.582 1.00 96.44 271 MET A N 1
ATOM 2109 C CA . MET A 1 271 ? -22.250 -4.317 33.797 1.00 96.44 271 MET A CA 1
ATOM 2110 C C . MET A 1 271 ? -22.460 -3.300 34.929 1.00 96.44 271 MET A C 1
ATOM 2112 O O . MET A 1 271 ? -22.831 -3.684 36.037 1.00 96.44 271 MET A O 1
ATOM 2116 N N . ASN A 1 272 ? -22.310 -2.000 34.646 1.00 96.62 272 ASN A N 1
ATOM 2117 C CA . ASN A 1 272 ? -22.563 -0.937 35.620 1.00 96.62 272 ASN A CA 1
ATOM 2118 C C . ASN A 1 272 ? -24.002 -0.977 36.164 1.00 96.62 272 ASN A C 1
ATOM 2120 O O . ASN A 1 272 ? -24.206 -0.955 37.383 1.00 96.62 272 ASN A O 1
ATOM 2124 N N . PHE A 1 273 ? -25.002 -1.075 35.284 1.00 95.62 273 PHE A N 1
ATOM 2125 C CA . PHE A 1 273 ? -26.403 -1.115 35.701 1.00 95.62 273 PHE A CA 1
ATOM 2126 C C . PHE A 1 273 ? -26.722 -2.376 36.514 1.00 95.62 273 PHE A C 1
ATOM 2128 O O . PHE A 1 273 ? -27.375 -2.293 37.557 1.00 95.62 273 PHE A O 1
ATOM 2135 N N . ALA A 1 274 ? -26.209 -3.534 36.099 1.00 96.25 274 ALA A N 1
ATOM 2136 C CA . ALA A 1 274 ? -26.392 -4.793 36.812 1.00 96.25 274 ALA A CA 1
ATOM 2137 C C . ALA A 1 274 ? -25.768 -4.773 38.220 1.00 96.25 274 ALA A C 1
ATOM 2139 O O . ALA A 1 274 ? -26.362 -5.278 39.175 1.00 96.25 274 ALA A O 1
ATOM 2140 N N . MET A 1 275 ? -24.608 -4.134 38.389 1.00 96.69 275 MET A N 1
ATOM 2141 C CA . MET A 1 275 ? -23.989 -3.947 39.705 1.00 96.69 275 MET A CA 1
ATOM 2142 C C . MET A 1 275 ? -24.780 -2.953 40.565 1.00 96.69 275 MET A C 1
ATOM 2144 O O . MET A 1 275 ? -25.095 -3.226 41.724 1.00 96.69 275 MET A O 1
ATOM 2148 N N . THR A 1 276 ? -25.150 -1.806 39.995 1.00 94.44 276 THR A N 1
ATOM 2149 C CA . THR A 1 276 ? -25.780 -0.707 40.742 1.00 94.44 276 THR A CA 1
ATOM 2150 C C . THR A 1 276 ? -27.193 -1.061 41.200 1.00 94.44 276 THR A C 1
ATOM 2152 O O . THR A 1 276 ? -27.529 -0.864 42.375 1.00 94.44 276 THR A O 1
ATOM 2155 N N . TYR A 1 277 ? -28.006 -1.621 40.303 1.00 93.44 277 TYR A N 1
ATOM 2156 C CA . TYR A 1 277 ? -29.418 -1.919 40.553 1.00 93.44 277 TYR A CA 1
ATOM 2157 C C . TYR A 1 277 ? -29.652 -3.392 40.901 1.00 93.44 277 TYR A C 1
ATOM 2159 O O . TYR A 1 277 ? -30.394 -3.684 41.835 1.00 93.44 277 TYR A O 1
ATOM 2167 N N . GLY A 1 278 ? -28.963 -4.315 40.225 1.00 91.81 278 GLY A N 1
ATOM 2168 C CA . GLY A 1 278 ? -29.061 -5.759 40.481 1.00 91.81 278 GLY A CA 1
ATOM 2169 C C . GLY A 1 278 ? -28.189 -6.267 41.637 1.00 91.81 278 GLY A C 1
ATOM 2170 O O . GLY A 1 278 ? -28.333 -7.420 42.045 1.00 91.81 278 GLY A O 1
ATOM 2171 N N . LYS A 1 279 ? -27.299 -5.428 42.188 1.00 95.38 279 LYS A N 1
ATOM 2172 C CA . LYS A 1 279 ? -26.363 -5.776 43.279 1.00 95.38 279 LYS A CA 1
ATOM 2173 C C . LYS A 1 279 ? -25.458 -6.969 42.954 1.00 95.38 279 LYS A C 1
ATOM 2175 O O . LYS A 1 279 ? -25.071 -7.713 43.853 1.00 95.38 279 LYS A O 1
ATOM 2180 N N . MET A 1 280 ? -25.135 -7.155 41.675 1.00 97.62 280 MET A N 1
ATOM 2181 C CA . MET A 1 280 ? -24.119 -8.118 41.252 1.00 97.62 280 MET A CA 1
ATOM 2182 C C . MET A 1 280 ? -22.726 -7.647 41.684 1.00 97.62 280 MET A C 1
ATOM 2184 O O . MET A 1 280 ? -22.434 -6.449 41.679 1.00 97.62 280 MET A O 1
ATOM 2188 N N . LEU A 1 281 ? -21.869 -8.595 42.048 1.00 97.88 281 LEU A N 1
ATOM 2189 C CA . LEU A 1 281 ? -20.443 -8.370 42.258 1.00 97.88 281 LEU A CA 1
ATOM 2190 C C . LEU A 1 281 ? -19.744 -8.129 40.913 1.00 97.88 281 LEU A C 1
ATOM 2192 O O . LEU A 1 281 ? -20.265 -8.486 39.854 1.00 97.88 281 LEU A O 1
ATOM 2196 N N . VAL A 1 282 ? -18.551 -7.531 40.950 1.00 97.50 282 VAL A N 1
ATOM 2197 C CA . VAL A 1 282 ? -17.805 -7.186 39.731 1.00 97.50 282 VAL A CA 1
ATOM 2198 C C . VAL A 1 282 ? -17.470 -8.432 38.908 1.00 97.50 282 VAL A C 1
ATOM 2200 O O . VAL A 1 282 ? -17.667 -8.423 37.699 1.00 97.50 282 VAL A O 1
ATOM 2203 N N . GLU A 1 283 ? -17.056 -9.533 39.534 1.00 97.25 283 GLU A N 1
ATOM 2204 C CA . GLU A 1 283 ? -16.732 -10.783 38.840 1.00 97.25 283 GLU A CA 1
ATOM 2205 C C . GLU A 1 283 ? -17.977 -11.431 38.224 1.00 97.25 283 GLU A C 1
ATOM 2207 O O . GLU A 1 283 ? -17.923 -11.923 37.099 1.00 97.25 283 GLU A O 1
ATOM 2212 N N . GLU A 1 284 ? -19.112 -11.391 38.926 1.00 97.88 284 GLU A N 1
ATOM 2213 C CA . GLU A 1 284 ? -20.386 -11.927 38.433 1.00 97.88 284 GLU A CA 1
ATOM 2214 C C . GLU A 1 284 ? -20.883 -11.132 37.223 1.00 97.88 284 GLU A C 1
ATOM 2216 O O . GLU A 1 284 ? -21.301 -11.712 36.225 1.00 97.88 284 GLU A O 1
ATOM 2221 N N . ALA A 1 285 ? -20.823 -9.799 37.296 1.00 98.06 285 ALA A N 1
ATOM 2222 C CA . ALA A 1 285 ? -21.237 -8.929 36.203 1.00 98.06 285 ALA A CA 1
ATOM 2223 C C . ALA A 1 285 ? -20.274 -9.041 35.011 1.00 98.06 285 ALA A C 1
ATOM 2225 O O . ALA A 1 285 ? -20.715 -9.045 33.863 1.00 98.06 285 ALA A O 1
ATOM 2226 N N . PHE A 1 286 ? -18.975 -9.217 35.272 1.00 98.00 286 PHE A N 1
ATOM 2227 C CA . PHE A 1 286 ? -17.973 -9.440 34.235 1.00 98.00 286 PHE A CA 1
ATOM 2228 C C . PHE A 1 286 ? -18.182 -10.780 33.517 1.00 98.00 286 PHE A C 1
ATOM 2230 O O . PHE A 1 286 ? -18.186 -10.826 32.288 1.00 98.00 286 PHE A O 1
ATOM 2237 N N . GLN A 1 287 ? -18.435 -11.866 34.259 1.00 97.69 287 GLN A N 1
ATOM 2238 C CA . GLN A 1 287 ? -18.858 -13.147 33.677 1.00 97.69 287 GLN A CA 1
ATOM 2239 C C . GLN A 1 287 ? -20.178 -13.011 32.914 1.00 97.69 287 GLN A C 1
ATOM 2241 O O . GLN A 1 287 ? -20.352 -13.639 31.869 1.00 97.69 287 GLN A O 1
ATOM 2246 N N . GLY A 1 288 ? -21.074 -12.162 33.417 1.00 98.25 288 GLY A N 1
ATOM 2247 C CA . GLY A 1 288 ? -22.343 -11.812 32.799 1.00 98.25 288 GLY A CA 1
ATOM 2248 C C . GLY A 1 288 ? -22.196 -11.255 31.390 1.00 98.25 288 GLY A C 1
ATOM 2249 O O . GLY A 1 288 ? -22.979 -11.649 30.547 1.00 98.25 288 GLY A O 1
ATOM 2250 N N . ILE A 1 289 ? -21.186 -10.426 31.108 1.00 97.94 289 ILE A N 1
ATOM 2251 C CA . ILE A 1 289 ? -20.923 -9.857 29.767 1.00 97.94 289 ILE A CA 1
ATOM 2252 C C . ILE A 1 289 ? -19.879 -10.638 28.942 1.00 97.94 289 ILE A C 1
ATOM 2254 O O . ILE A 1 289 ? -19.454 -10.190 27.875 1.00 97.94 289 ILE A O 1
ATOM 2258 N N . THR A 1 290 ? -19.407 -11.782 29.447 1.00 98.12 290 THR A N 1
ATOM 2259 C CA . THR A 1 290 ? -18.384 -12.619 28.795 1.00 98.12 290 THR A CA 1
ATOM 2260 C C . THR A 1 290 ? -18.830 -14.083 28.749 1.00 98.12 290 THR A C 1
ATOM 2262 O O . THR A 1 290 ? -19.597 -14.467 27.867 1.00 98.12 290 THR A O 1
ATOM 2265 N N . ARG A 1 291 ? -18.391 -14.919 29.698 1.00 97.50 291 ARG A N 1
ATOM 2266 C CA . ARG A 1 291 ? -18.608 -16.373 29.694 1.00 97.50 291 ARG A CA 1
ATOM 2267 C C . ARG A 1 291 ? -20.083 -16.770 29.730 1.00 97.50 291 ARG A C 1
ATOM 2269 O O . ARG A 1 291 ? -20.474 -17.668 28.990 1.00 97.50 291 ARG A O 1
ATOM 2276 N N . ASN A 1 292 ? -20.907 -16.153 30.572 1.00 98.25 292 ASN A N 1
ATOM 2277 C CA . ASN A 1 292 ? -22.316 -16.547 30.680 1.00 98.25 292 ASN A CA 1
ATOM 2278 C C . ASN A 1 292 ? -23.097 -16.162 29.418 1.00 98.25 292 ASN A C 1
ATOM 2280 O O . ASN A 1 292 ? -23.888 -16.969 28.936 1.00 98.25 292 ASN A O 1
ATOM 2284 N N . SER A 1 293 ? -22.802 -15.000 28.830 1.00 98.50 293 SER A N 1
ATOM 2285 C CA . SER A 1 293 ? -23.324 -14.605 27.516 1.00 98.50 293 SER A CA 1
ATOM 2286 C C . SER A 1 293 ? -22.867 -15.537 26.392 1.00 98.50 293 SER A C 1
ATOM 2288 O O . SER A 1 293 ? -23.670 -15.903 25.539 1.00 98.50 293 SER A O 1
ATOM 2290 N N . ALA A 1 294 ? -21.611 -15.995 26.407 1.00 97.94 294 ALA A N 1
ATOM 2291 C CA . ALA A 1 294 ? -21.133 -16.998 25.453 1.00 97.94 294 ALA A CA 1
ATOM 2292 C C . ALA A 1 294 ? -21.923 -18.313 25.564 1.00 97.94 294 ALA A C 1
ATOM 2294 O O . ALA A 1 294 ? -22.375 -18.849 24.552 1.00 97.94 294 ALA A O 1
ATOM 2295 N N . ILE A 1 295 ? -22.164 -18.792 26.792 1.00 97.69 295 ILE A N 1
ATOM 2296 C CA . ILE A 1 295 ? -22.967 -20.000 27.041 1.00 97.69 295 ILE A CA 1
ATOM 2297 C C . ILE A 1 295 ? -24.414 -19.804 26.570 1.00 97.69 295 ILE A C 1
ATOM 2299 O O . ILE A 1 295 ? -24.974 -20.725 25.978 1.00 97.69 295 ILE A O 1
ATOM 2303 N N . ALA A 1 296 ? -25.002 -18.617 26.768 1.00 97.94 296 ALA A N 1
ATOM 2304 C CA . ALA A 1 296 ? -26.342 -18.306 26.264 1.00 97.94 296 ALA A CA 1
ATOM 2305 C C . ALA A 1 296 ? -26.434 -18.463 24.735 1.00 97.94 296 ALA A C 1
ATOM 2307 O O . ALA A 1 296 ? -27.491 -18.806 24.220 1.00 97.94 296 ALA A O 1
ATOM 2308 N N . LEU A 1 297 ? -25.331 -18.260 24.006 1.00 97.62 297 LEU A N 1
ATOM 2309 C CA . LEU A 1 297 ? -25.221 -18.446 22.551 1.00 97.62 297 LEU A CA 1
ATOM 2310 C C . LEU A 1 297 ? -24.637 -19.809 22.140 1.00 97.62 297 LEU A C 1
ATOM 2312 O O . LEU A 1 297 ? -24.158 -19.973 21.015 1.00 97.62 297 LEU A O 1
ATOM 2316 N N . GLY A 1 298 ? -24.602 -20.787 23.051 1.00 95.75 298 GLY A N 1
ATOM 2317 C CA . GLY A 1 298 ? -24.052 -22.116 22.769 1.00 95.75 298 GLY A CA 1
ATOM 2318 C C . GLY A 1 298 ? -22.564 -22.103 22.395 1.00 95.75 298 GLY A C 1
ATOM 2319 O O . GLY A 1 298 ? -22.088 -23.017 21.727 1.00 95.75 298 GLY A O 1
ATOM 2320 N N . ARG A 1 299 ? -21.817 -21.061 22.781 1.00 95.62 299 ARG A N 1
ATOM 2321 C CA . ARG A 1 299 ? -20.376 -20.946 22.532 1.00 95.62 299 ARG A CA 1
ATOM 2322 C C . ARG A 1 299 ? -19.595 -21.323 23.789 1.00 95.62 299 ARG A C 1
ATOM 2324 O O . ARG A 1 299 ? -19.917 -20.896 24.898 1.00 95.62 299 ARG A O 1
ATOM 2331 N N . HIS A 1 300 ? -18.544 -22.123 23.620 1.00 93.38 300 HIS A N 1
ATOM 2332 C CA . HIS A 1 300 ? -17.755 -22.656 24.742 1.00 93.38 300 HIS A CA 1
ATOM 2333 C C . HIS A 1 300 ? -16.310 -22.149 24.786 1.00 93.38 300 HIS A C 1
ATOM 2335 O O . HIS A 1 300 ? -15.685 -22.200 25.844 1.00 93.38 300 HIS A O 1
ATOM 2341 N N . ASN A 1 301 ? -15.806 -21.648 23.659 1.00 92.75 301 ASN A N 1
ATOM 2342 C CA . ASN A 1 301 ? -14.423 -21.226 23.440 1.00 92.75 301 ASN A CA 1
ATOM 2343 C C . ASN A 1 301 ? -14.254 -19.699 23.313 1.00 92.75 301 ASN A C 1
ATOM 2345 O O . ASN A 1 301 ? -13.152 -19.253 23.031 1.00 92.75 301 ASN A O 1
ATOM 2349 N N . VAL A 1 302 ? -15.299 -18.895 23.535 1.00 95.56 302 VAL A N 1
ATOM 2350 C CA . VAL A 1 302 ? -15.240 -17.416 23.527 1.00 95.56 302 VAL A CA 1
ATOM 2351 C C . VAL A 1 302 ? -15.689 -16.848 24.877 1.00 95.56 302 VAL A C 1
ATOM 2353 O O . VAL A 1 302 ? -16.285 -17.558 25.692 1.00 95.56 302 VAL A O 1
ATOM 2356 N N . GLY A 1 303 ? -15.397 -15.570 25.138 1.00 95.56 303 GLY A N 1
ATOM 2357 C CA . GLY A 1 303 ? -15.717 -14.929 26.421 1.00 95.56 303 GLY A CA 1
ATOM 2358 C C . GLY A 1 303 ? -14.897 -15.475 27.600 1.00 95.56 303 GLY A C 1
ATOM 2359 O O . GLY A 1 303 ? -15.292 -15.316 28.753 1.00 95.56 303 GLY A O 1
ATOM 2360 N N . ILE A 1 304 ? -13.769 -16.133 27.317 1.00 96.19 304 ILE A N 1
ATOM 2361 C CA . ILE A 1 304 ? -12.802 -16.653 28.291 1.00 96.19 304 ILE A CA 1
ATOM 2362 C C . ILE A 1 304 ? -11.374 -16.428 27.804 1.00 96.19 304 ILE A C 1
ATOM 2364 O O . ILE A 1 304 ? -11.147 -16.226 26.616 1.00 96.19 304 ILE A O 1
ATOM 2368 N N . ILE A 1 305 ? -10.421 -16.515 28.727 1.00 94.62 305 ILE A N 1
ATOM 2369 C CA . ILE A 1 305 ? -9.005 -16.703 28.416 1.00 94.62 305 ILE A CA 1
ATOM 2370 C C . ILE A 1 305 ? -8.622 -18.040 29.034 1.00 94.62 305 ILE A C 1
ATOM 2372 O O . ILE A 1 305 ? -8.541 -18.145 30.256 1.00 94.62 305 ILE A O 1
ATOM 2376 N N . ASP A 1 306 ? -8.451 -19.052 28.192 1.00 92.81 306 ASP A N 1
ATOM 2377 C CA . ASP A 1 306 ? -8.039 -20.396 28.589 1.00 92.81 306 ASP A CA 1
ATOM 2378 C C . ASP A 1 306 ? -7.289 -21.065 27.428 1.00 92.81 306 ASP A C 1
ATOM 2380 O O . ASP A 1 306 ? -7.415 -20.641 26.273 1.00 92.81 306 ASP A O 1
ATOM 2384 N N . GLU A 1 307 ? -6.499 -22.095 27.711 1.00 86.12 307 GLU A N 1
ATOM 2385 C CA . GLU A 1 307 ? -5.796 -22.837 26.663 1.00 86.12 307 GLU A CA 1
ATOM 2386 C C . GLU A 1 307 ? -6.807 -23.534 25.734 1.00 86.12 307 GLU A C 1
ATOM 2388 O O . GLU A 1 307 ? -7.738 -24.203 26.181 1.00 86.12 307 GLU A O 1
ATOM 2393 N N . GLY A 1 308 ? -6.653 -23.347 24.419 1.00 85.25 308 GLY A N 1
ATOM 2394 C CA . GLY A 1 308 ? -7.589 -23.864 23.411 1.00 85.25 308 GLY A CA 1
ATOM 2395 C C . GLY A 1 308 ? -8.846 -23.010 23.180 1.00 85.25 308 GLY A C 1
ATOM 2396 O O . GLY A 1 308 ? -9.647 -23.354 22.311 1.00 85.25 308 GLY A O 1
ATOM 2397 N N . ALA A 1 309 ? -9.023 -21.899 23.905 1.00 91.50 309 ALA A N 1
ATOM 2398 C CA . ALA A 1 309 ? -10.045 -20.901 23.592 1.00 91.50 309 ALA A CA 1
ATOM 2399 C C . ALA A 1 309 ? -9.699 -20.113 22.313 1.00 91.50 309 ALA A C 1
ATOM 2401 O O . ALA A 1 309 ? -8.533 -19.995 21.930 1.00 91.50 309 ALA A O 1
ATOM 2402 N N . GLU A 1 310 ? -10.708 -19.527 21.668 1.00 86.44 310 GLU A N 1
ATOM 2403 C CA . GLU A 1 310 ? -10.490 -18.543 20.607 1.00 86.44 310 GLU A CA 1
ATOM 2404 C C . GLU A 1 310 ? -9.821 -17.311 21.215 1.00 86.44 310 GLU A C 1
ATOM 2406 O O . GLU A 1 310 ? -10.250 -16.813 22.257 1.00 86.44 310 GLU A O 1
ATOM 2411 N N . ALA A 1 311 ? -8.780 -16.797 20.558 1.00 89.94 311 ALA A N 1
ATOM 2412 C CA . ALA A 1 311 ? -8.064 -15.598 20.989 1.00 89.94 311 ALA A CA 1
ATOM 2413 C C . ALA A 1 311 ? -8.873 -14.317 20.692 1.00 89.94 311 ALA A C 1
ATOM 2415 O O . ALA A 1 311 ? -8.434 -13.432 19.954 1.00 89.94 311 ALA A O 1
ATOM 2416 N N . ASP A 1 312 ? -10.068 -14.253 21.276 1.00 93.50 312 ASP A N 1
ATOM 2417 C CA . ASP A 1 312 ? -10.972 -13.114 21.310 1.00 93.50 312 ASP A CA 1
ATOM 2418 C C . ASP A 1 312 ? -10.647 -12.284 22.558 1.00 93.50 312 ASP A C 1
ATOM 2420 O O . ASP A 1 312 ? -11.079 -12.616 23.665 1.00 93.50 312 ASP A O 1
ATOM 2424 N N . LEU A 1 313 ? -9.835 -11.237 22.403 1.00 93.00 313 LEU A N 1
ATOM 2425 C CA . LEU A 1 313 ? -9.207 -10.521 23.519 1.00 93.00 313 LEU A CA 1
ATOM 2426 C C . LEU A 1 313 ? -9.395 -9.010 23.406 1.00 93.00 313 LEU A C 1
ATOM 2428 O O . LEU A 1 313 ? -9.357 -8.443 22.316 1.00 93.00 313 LEU A O 1
ATOM 2432 N N . LEU A 1 314 ? -9.502 -8.348 24.555 1.00 91.62 314 LEU A N 1
ATOM 2433 C CA . LEU A 1 314 ? -9.425 -6.896 24.676 1.00 91.62 314 LEU A CA 1
ATOM 2434 C C . LEU A 1 314 ? -8.123 -6.516 25.360 1.00 91.62 314 LEU A C 1
ATOM 2436 O O . LEU A 1 314 ? -7.808 -7.007 26.448 1.00 91.62 314 LEU A O 1
ATOM 2440 N N . VAL A 1 315 ? -7.379 -5.616 24.722 1.00 88.62 315 VAL A N 1
ATOM 2441 C CA . VAL A 1 315 ? -6.151 -5.045 25.274 1.00 88.62 315 VAL A CA 1
ATOM 2442 C C . VAL A 1 315 ? -6.450 -3.641 25.771 1.00 88.62 315 VAL A C 1
ATOM 2444 O O . VAL A 1 315 ? -6.723 -2.731 24.986 1.00 88.62 315 VAL A O 1
ATOM 2447 N N . TRP A 1 316 ? -6.358 -3.458 27.081 1.00 88.06 316 TRP A N 1
ATOM 2448 C CA . TRP A 1 316 ? -6.697 -2.211 27.750 1.00 88.06 316 TRP A CA 1
ATOM 2449 C C . TRP A 1 316 ? -5.469 -1.336 28.005 1.00 88.06 316 TRP A C 1
ATOM 2451 O O . TRP A 1 316 ? -4.459 -1.829 28.520 1.00 88.06 316 TRP A O 1
ATOM 2461 N N . ASN A 1 317 ? -5.602 -0.037 27.736 1.00 79.62 317 ASN A N 1
ATOM 2462 C CA . ASN A 1 317 ? -4.665 1.023 28.095 1.00 79.62 317 ASN A CA 1
ATOM 2463 C C . ASN A 1 317 ? -5.285 1.909 29.191 1.00 79.62 317 ASN A C 1
ATOM 2465 O O . ASN A 1 317 ? -6.397 2.393 29.020 1.00 79.62 317 ASN A O 1
ATOM 2469 N N . GLY A 1 318 ? -4.595 2.106 30.318 1.00 80.44 318 GLY A N 1
ATOM 2470 C CA . GLY A 1 318 ? -5.100 2.907 31.447 1.00 80.44 318 GLY A CA 1
ATOM 2471 C C . GLY A 1 318 ? -6.174 2.239 32.324 1.00 80.44 318 GLY A C 1
ATOM 2472 O O . GLY A 1 318 ? -6.705 2.888 33.221 1.00 80.44 318 GLY A O 1
ATOM 2473 N N . ILE A 1 319 ? -6.482 0.956 32.093 1.00 88.94 319 ILE A N 1
ATOM 2474 C CA . ILE A 1 319 ? -7.315 0.120 32.973 1.00 88.94 319 ILE A CA 1
ATOM 2475 C C . ILE A 1 319 ? -6.438 -0.994 33.551 1.00 88.94 319 ILE A C 1
ATOM 2477 O O . ILE A 1 319 ? -5.896 -1.828 32.814 1.00 88.94 319 ILE A O 1
ATOM 2481 N N . ASP A 1 320 ? -6.349 -1.017 34.877 1.00 89.56 320 ASP A N 1
ATOM 2482 C CA . ASP A 1 320 ? -5.473 -1.886 35.666 1.00 89.56 320 ASP A CA 1
ATOM 2483 C C . ASP A 1 320 ? -6.251 -2.897 36.525 1.00 89.56 320 ASP A C 1
ATOM 2485 O O . ASP A 1 320 ? -5.656 -3.787 37.132 1.00 89.56 320 ASP A O 1
ATOM 2489 N N . SER A 1 321 ? -7.585 -2.796 36.580 1.00 93.88 321 SER A N 1
ATOM 2490 C CA . SER A 1 321 ? -8.446 -3.729 37.319 1.00 93.88 321 SER A CA 1
ATOM 2491 C C . SER A 1 321 ? -9.831 -3.893 36.685 1.00 93.88 321 SER A C 1
ATOM 2493 O O . SER A 1 321 ? -10.334 -2.986 36.022 1.00 93.88 321 SER A O 1
ATOM 2495 N N . LEU A 1 322 ? -10.501 -5.024 36.948 1.00 94.38 322 LEU A N 1
ATOM 2496 C CA . LEU A 1 322 ? -11.866 -5.279 36.460 1.00 94.38 322 LEU A CA 1
ATOM 2497 C C . LEU A 1 322 ? -12.886 -4.249 36.968 1.00 94.38 322 LEU A C 1
ATOM 2499 O O . LEU A 1 322 ? -13.821 -3.913 36.250 1.00 94.38 322 LEU A O 1
ATOM 2503 N N . ALA A 1 323 ? -12.694 -3.709 38.176 1.00 94.75 323 ALA A N 1
ATOM 2504 C CA . ALA A 1 323 ? -13.599 -2.723 38.772 1.00 94.75 323 ALA A CA 1
ATOM 2505 C C . ALA A 1 323 ? -13.619 -1.381 38.022 1.00 94.75 323 ALA A C 1
ATOM 2507 O O . ALA A 1 323 ? -14.616 -0.662 38.071 1.00 94.75 323 ALA A O 1
ATOM 2508 N N . GLN A 1 324 ? -12.549 -1.052 37.295 1.00 94.25 324 GLN A N 1
ATOM 2509 C CA . GLN A 1 324 ? -12.475 0.174 36.501 1.00 94.25 324 GLN A CA 1
ATOM 2510 C C . GLN A 1 324 ? -13.305 0.099 35.207 1.00 94.25 324 GLN A C 1
ATOM 2512 O O . GLN A 1 324 ? -13.745 1.138 34.723 1.00 94.25 324 GLN A O 1
ATOM 2517 N N . ILE A 1 325 ? -13.586 -1.101 34.679 1.00 94.56 325 ILE A N 1
ATOM 2518 C CA . ILE A 1 325 ? -14.389 -1.293 33.456 1.00 94.56 325 ILE A CA 1
ATOM 2519 C C . ILE A 1 325 ? -15.813 -0.715 33.607 1.00 94.56 325 ILE A C 1
ATOM 2521 O O . ILE A 1 325 ? -16.178 0.170 32.830 1.00 94.56 325 ILE A O 1
ATOM 2525 N N . PRO A 1 326 ? -16.627 -1.130 34.602 1.00 94.69 326 PRO A N 1
ATOM 2526 C CA . PRO A 1 326 ? -17.955 -0.553 34.809 1.00 94.69 326 PRO A CA 1
ATOM 2527 C C . PRO A 1 326 ? -17.897 0.868 35.392 1.00 94.69 326 PRO A C 1
ATOM 2529 O O . PRO A 1 326 ? -18.881 1.604 35.313 1.00 94.69 326 PRO A O 1
ATOM 2532 N N . TYR A 1 327 ? -16.771 1.284 35.981 1.00 92.69 327 TYR A N 1
ATOM 2533 C CA . TYR A 1 327 ? -16.597 2.647 36.484 1.00 92.69 327 TYR A CA 1
ATOM 2534 C C . TYR A 1 327 ? -16.499 3.654 35.326 1.00 92.69 327 TYR A C 1
ATOM 2536 O O . TYR A 1 327 ? -17.301 4.583 35.259 1.00 92.69 327 TYR A O 1
ATOM 2544 N N . TYR A 1 328 ? -15.623 3.401 34.347 1.00 88.94 328 TYR A N 1
ATOM 2545 C CA . TYR A 1 328 ? -15.443 4.222 33.136 1.00 88.94 328 TYR A CA 1
ATOM 2546 C C . TYR A 1 328 ? -16.353 3.801 31.965 1.00 88.94 328 TYR A C 1
ATOM 2548 O O . TYR A 1 328 ? -16.019 3.984 30.795 1.00 88.94 328 TYR A O 1
ATOM 2556 N N . HIS A 1 329 ? -17.519 3.226 32.263 1.00 83.88 329 HIS A N 1
ATOM 2557 C CA . HIS A 1 329 ? -18.402 2.569 31.293 1.00 83.88 329 HIS A CA 1
ATOM 2558 C C . HIS A 1 329 ? -18.817 3.421 30.075 1.00 83.88 329 HIS A C 1
ATOM 2560 O O . HIS A 1 329 ? -19.087 2.856 29.016 1.00 83.88 329 HIS A O 1
ATOM 2566 N N . TYR A 1 330 ? -18.882 4.753 30.196 1.00 74.38 330 TYR A N 1
ATOM 2567 C CA . TYR A 1 330 ? -19.290 5.646 29.101 1.00 74.38 330 TYR A CA 1
ATOM 2568 C C . TYR A 1 330 ? -18.140 6.028 28.145 1.00 74.38 330 TYR A C 1
ATOM 2570 O O . TYR A 1 330 ? -18.398 6.394 27.003 1.00 74.38 330 TYR A O 1
ATOM 2578 N N . GLU A 1 331 ? -16.886 5.905 28.591 1.00 71.88 331 GLU A N 1
ATOM 2579 C CA . GLU A 1 331 ? -15.654 6.206 27.834 1.00 71.88 331 GLU A CA 1
ATOM 2580 C C . GLU A 1 331 ? -14.853 4.939 27.502 1.00 71.88 331 GLU A C 1
ATOM 2582 O O . GLU A 1 331 ? -13.726 5.003 27.017 1.00 71.88 331 GLU A O 1
ATOM 2587 N N . CYS A 1 332 ? -15.433 3.766 27.749 1.00 69.88 332 CYS A N 1
ATOM 2588 C CA . CYS A 1 332 ? -14.719 2.495 27.762 1.00 69.88 332 CYS A CA 1
ATOM 2589 C C . CYS A 1 332 ? -13.961 2.197 26.454 1.00 69.88 332 CYS A C 1
ATOM 2591 O O . CYS A 1 332 ? -12.834 1.709 26.496 1.00 69.88 332 CYS A O 1
ATOM 2593 N N . SER A 1 333 ? -14.523 2.573 25.299 1.00 71.31 333 SER A N 1
ATOM 2594 C CA . SER A 1 333 ? -13.882 2.407 23.987 1.00 71.31 333 SER A CA 1
ATOM 2595 C C . SER A 1 333 ? -12.570 3.185 23.837 1.00 71.31 333 SER A C 1
ATOM 2597 O O . SER A 1 333 ? -11.715 2.773 23.065 1.00 71.31 333 SER A O 1
ATOM 2599 N N . GLN A 1 334 ? -12.373 4.288 24.570 1.00 73.44 334 GLN A N 1
ATOM 2600 C CA . GLN A 1 334 ? -11.117 5.054 24.541 1.00 73.44 334 GLN A CA 1
ATOM 2601 C C . GLN A 1 334 ? -9.975 4.329 25.261 1.00 73.44 334 GLN A C 1
ATOM 2603 O O . GLN A 1 334 ? -8.802 4.567 24.977 1.00 73.44 334 GLN A O 1
ATOM 2608 N N . PHE A 1 335 ? -10.320 3.437 26.190 1.00 81.56 335 PHE A N 1
ATOM 2609 C CA . PHE A 1 335 ? -9.361 2.648 26.952 1.00 81.56 335 PHE A CA 1
ATOM 2610 C C . PHE A 1 335 ? -9.074 1.287 26.306 1.00 81.56 335 PHE A C 1
ATOM 2612 O O . PHE A 1 335 ? -8.113 0.619 26.690 1.00 81.56 335 PHE A O 1
ATOM 2619 N N . ILE A 1 336 ? -9.866 0.862 25.318 1.00 80.44 336 ILE A N 1
ATOM 2620 C CA . ILE A 1 336 ? -9.582 -0.333 24.519 1.00 80.44 336 ILE A CA 1
ATOM 2621 C C . ILE A 1 336 ? -8.591 0.066 23.429 1.00 80.44 336 ILE A C 1
ATOM 2623 O O . ILE A 1 336 ? -8.933 0.733 22.459 1.00 80.44 336 ILE A O 1
ATOM 2627 N N . SER A 1 337 ? -7.341 -0.356 23.590 1.00 72.62 337 SER A N 1
ATOM 2628 C CA . SER A 1 337 ? -6.306 -0.117 22.581 1.00 72.62 337 SER A CA 1
ATOM 2629 C C . SER A 1 337 ? -6.476 -1.025 21.364 1.00 72.62 337 SER A C 1
ATOM 2631 O O . SER A 1 337 ? -6.253 -0.588 20.241 1.00 72.62 337 SER A O 1
ATOM 2633 N N . HIS A 1 338 ? -6.862 -2.286 21.590 1.00 76.31 338 HIS A N 1
ATOM 2634 C CA . HIS A 1 338 ? -7.045 -3.281 20.540 1.00 76.31 338 HIS A CA 1
ATOM 2635 C C . HIS A 1 338 ? -8.162 -4.255 20.912 1.00 76.31 338 HIS A C 1
ATOM 2637 O O . HIS A 1 338 ? -8.218 -4.746 22.044 1.00 76.31 338 HIS A O 1
ATOM 2643 N N . THR A 1 339 ? -8.978 -4.586 19.915 1.00 80.38 339 THR A N 1
ATOM 2644 C CA . THR A 1 339 ? -9.899 -5.724 19.925 1.00 80.38 339 THR A CA 1
ATOM 2645 C C . THR A 1 339 ? -9.304 -6.794 19.017 1.00 80.38 339 THR A C 1
ATOM 2647 O O . THR A 1 339 ? -9.085 -6.556 17.831 1.00 80.38 339 THR A O 1
ATOM 2650 N N . ILE A 1 340 ? -8.993 -7.959 19.573 1.00 83.38 340 ILE A N 1
ATOM 2651 C CA . ILE A 1 340 ? -8.415 -9.096 18.855 1.00 83.38 340 ILE A CA 1
ATOM 2652 C C . ILE A 1 340 ? -9.532 -10.117 18.655 1.00 83.38 340 ILE A C 1
ATOM 2654 O O . ILE A 1 340 ? -10.205 -10.467 19.620 1.00 83.38 340 ILE A O 1
ATOM 2658 N N . LYS A 1 341 ? -9.728 -10.592 17.421 1.00 86.88 341 LYS A N 1
ATOM 2659 C CA . LYS A 1 341 ? -10.700 -11.635 17.070 1.00 86.88 341 LYS A CA 1
ATOM 2660 C C . LYS A 1 341 ? -9.960 -12.838 16.489 1.00 86.88 341 LYS A C 1
ATOM 2662 O O . LYS A 1 341 ? -9.180 -12.666 15.557 1.00 86.88 341 LYS A O 1
ATOM 2667 N N . ARG A 1 342 ? -10.191 -14.037 17.043 1.00 83.88 342 ARG A N 1
ATOM 2668 C CA . ARG A 1 342 ? -9.583 -15.327 16.643 1.00 83.88 342 ARG A CA 1
ATOM 2669 C C . ARG A 1 342 ? -8.058 -15.282 16.493 1.00 83.88 342 ARG A C 1
ATOM 2671 O O . ARG A 1 342 ? -7.504 -16.008 15.663 1.00 83.88 342 ARG A O 1
ATOM 2678 N N . GLY A 1 343 ? -7.388 -14.407 17.244 1.00 72.25 343 GLY A N 1
ATOM 2679 C CA . GLY A 1 343 ? -6.030 -13.961 16.936 1.00 72.25 343 GLY A CA 1
ATOM 2680 C C . GLY A 1 343 ? -6.025 -13.114 15.659 1.00 72.25 343 GLY A C 1
ATOM 2681 O O . GLY A 1 343 ? -6.433 -13.582 14.597 1.00 72.25 343 GLY A O 1
ATOM 2682 N N . SER A 1 344 ? -5.570 -11.861 15.761 1.00 67.19 344 SER A N 1
ATOM 2683 C CA . SER A 1 344 ? -5.530 -10.919 14.631 1.00 67.19 344 SER A CA 1
ATOM 2684 C C . SER A 1 344 ? -4.922 -11.588 13.392 1.00 67.19 344 SER A C 1
ATOM 2686 O O . SER A 1 344 ? -3.907 -12.276 13.512 1.00 67.19 344 SER A O 1
ATOM 2688 N N . MET A 1 345 ? -5.498 -11.377 12.201 1.00 63.03 345 MET A N 1
ATOM 2689 C CA . MET A 1 345 ? -4.889 -11.851 10.948 1.00 63.03 345 MET A CA 1
ATOM 2690 C C . MET A 1 345 ? -3.442 -11.353 10.830 1.00 63.03 345 MET A C 1
ATOM 2692 O O . MET A 1 345 ? -2.558 -12.119 10.459 1.00 63.03 345 MET A O 1
ATOM 2696 N N . TYR A 1 346 ? -3.176 -10.120 11.271 1.00 68.25 346 TYR A N 1
ATOM 2697 C CA . TYR A 1 346 ? -1.825 -9.567 11.348 1.00 68.25 346 TYR A CA 1
ATOM 2698 C C . TYR A 1 346 ? -0.950 -10.272 12.382 1.00 68.25 346 TYR A C 1
ATOM 2700 O O . TYR A 1 346 ? 0.244 -10.425 12.159 1.00 68.25 346 TYR A O 1
ATOM 2708 N N . GLN A 1 347 ? -1.516 -10.743 13.494 1.00 66.19 347 GLN A N 1
ATOM 2709 C CA . GLN A 1 347 ? -0.765 -11.542 14.460 1.00 66.19 347 GLN A CA 1
ATOM 2710 C C . GLN A 1 347 ? -0.424 -12.924 13.890 1.00 66.19 347 GLN A C 1
ATOM 2712 O O . GLN A 1 347 ? 0.725 -13.337 13.992 1.00 66.19 347 GLN A O 1
ATOM 2717 N N . LYS A 1 348 ? -1.367 -13.593 13.215 1.00 66.12 348 LYS A N 1
ATOM 2718 C CA . LYS A 1 348 ? -1.103 -14.854 12.500 1.00 66.12 348 LYS A CA 1
ATOM 2719 C C . LYS A 1 348 ? -0.046 -14.664 11.419 1.00 66.12 348 LYS A C 1
ATOM 2721 O O . LYS A 1 348 ? 0.888 -15.450 11.335 1.00 66.12 348 LYS A O 1
ATOM 2726 N N . LEU A 1 349 ? -0.145 -13.590 10.636 1.00 69.38 349 LEU A N 1
ATOM 2727 C CA . LEU A 1 349 ? 0.849 -13.233 9.628 1.00 69.38 349 LEU A CA 1
ATOM 2728 C C . LEU A 1 349 ? 2.220 -12.956 10.267 1.00 69.38 349 LEU A C 1
ATOM 2730 O O . LEU A 1 349 ? 3.232 -13.474 9.799 1.00 69.38 349 LEU A O 1
ATOM 2734 N N . ALA A 1 350 ? 2.273 -12.194 11.363 1.00 67.50 350 ALA A N 1
ATOM 2735 C CA . ALA A 1 350 ? 3.505 -11.938 12.103 1.00 67.50 350 ALA A CA 1
ATOM 2736 C C . ALA A 1 350 ? 4.113 -13.232 12.673 1.00 67.50 350 ALA A C 1
ATOM 2738 O O . ALA A 1 350 ? 5.326 -13.427 12.588 1.00 67.50 350 ALA A O 1
ATOM 2739 N N . GLU A 1 351 ? 3.300 -14.141 13.210 1.00 68.19 351 GLU A N 1
ATOM 2740 C CA . GLU A 1 351 ? 3.718 -15.461 13.695 1.00 68.19 351 GLU A CA 1
ATOM 2741 C C . GLU A 1 351 ? 4.230 -16.346 12.553 1.00 68.19 351 GLU A C 1
ATOM 2743 O O . GLU A 1 351 ? 5.303 -16.936 12.666 1.00 68.19 351 GLU A O 1
ATOM 2748 N N . GLU A 1 352 ? 3.543 -16.380 11.411 1.00 72.31 352 GLU A N 1
ATOM 2749 C CA . GLU A 1 352 ? 3.997 -17.116 10.231 1.00 72.31 352 GLU A CA 1
ATOM 2750 C C . GLU A 1 352 ? 5.345 -16.610 9.712 1.00 72.31 352 GLU A C 1
ATOM 2752 O O . GLU A 1 352 ? 6.231 -17.410 9.397 1.00 72.31 352 GLU A O 1
ATOM 2757 N N . ILE A 1 353 ? 5.515 -15.288 9.657 1.00 73.75 353 ILE A N 1
ATOM 2758 C CA . ILE A 1 353 ? 6.759 -14.634 9.250 1.00 73.75 353 ILE A CA 1
ATOM 2759 C C . ILE A 1 353 ? 7.897 -14.929 10.242 1.00 73.75 353 ILE A C 1
ATOM 2761 O O . ILE A 1 353 ? 9.058 -14.988 9.844 1.00 73.75 353 ILE A O 1
ATOM 2765 N N . THR A 1 354 ? 7.598 -15.097 11.533 1.00 70.12 354 THR A N 1
ATOM 2766 C CA . THR A 1 354 ? 8.624 -15.206 12.587 1.00 70.12 354 THR A CA 1
ATOM 2767 C C . THR A 1 354 ? 8.958 -16.638 12.999 1.00 70.12 354 THR A C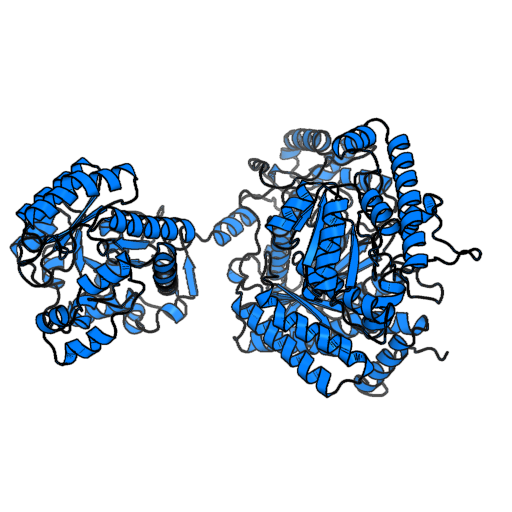 1
ATOM 2769 O O . THR A 1 354 ? 10.087 -16.893 13.414 1.00 70.12 354 THR A O 1
ATOM 2772 N N . GLN A 1 355 ? 8.016 -17.581 12.905 1.00 73.00 355 GLN A N 1
ATOM 2773 C CA . GLN A 1 355 ? 8.141 -18.899 13.544 1.00 73.00 355 GLN A CA 1
ATOM 2774 C C . GLN A 1 355 ? 8.230 -20.070 12.560 1.00 73.00 355 GLN A C 1
ATOM 2776 O O . GLN A 1 355 ? 8.746 -21.133 12.914 1.00 73.00 355 GLN A O 1
ATOM 2781 N N . ARG A 1 356 ? 7.764 -19.905 11.315 1.00 81.88 356 ARG A N 1
ATOM 2782 C CA . ARG A 1 356 ? 7.732 -20.996 10.323 1.00 81.88 356 ARG A CA 1
ATOM 2783 C C . ARG A 1 356 ? 9.131 -21.479 9.924 1.00 81.88 356 ARG A C 1
ATOM 2785 O O . ARG A 1 356 ? 9.350 -22.677 9.710 1.00 81.88 356 ARG A O 1
ATOM 2792 N N . VAL A 1 357 ? 10.072 -20.549 9.788 1.00 90.69 357 VAL A N 1
ATOM 2793 C CA . VAL A 1 357 ? 11.437 -20.817 9.324 1.00 90.69 357 VAL A CA 1
ATOM 2794 C C . VAL A 1 357 ? 12.388 -20.795 10.513 1.00 90.69 357 VAL A C 1
ATOM 2796 O O . VAL A 1 357 ? 12.466 -19.823 11.260 1.00 90.69 357 VAL A O 1
ATOM 2799 N N . LYS A 1 358 ? 13.122 -21.890 10.692 1.00 91.88 358 LYS A N 1
ATOM 2800 C CA . LYS A 1 358 ? 14.119 -22.061 11.746 1.00 91.88 358 LYS A CA 1
ATOM 2801 C C . LYS A 1 358 ? 15.494 -21.722 11.203 1.00 91.88 358 LYS A C 1
ATOM 2803 O O . LYS A 1 358 ? 15.807 -21.992 10.044 1.00 91.88 358 LYS A O 1
ATOM 2808 N N . PHE A 1 359 ? 16.335 -21.188 12.075 1.00 93.62 359 PHE A N 1
ATOM 2809 C CA . PHE A 1 359 ? 17.699 -20.816 11.741 1.00 93.62 359 PHE A CA 1
ATOM 2810 C C . PHE A 1 359 ? 18.678 -21.408 12.747 1.00 93.62 359 PHE A C 1
ATOM 2812 O O . PHE A 1 359 ? 18.363 -21.503 13.933 1.00 93.62 359 PHE A O 1
ATOM 2819 N N . ASP A 1 360 ? 19.876 -21.750 12.286 1.00 94.44 360 ASP A N 1
ATOM 2820 C CA . ASP A 1 360 ? 20.975 -22.138 13.163 1.00 94.44 360 ASP A CA 1
ATOM 2821 C C . ASP A 1 360 ? 21.703 -20.916 13.762 1.00 94.44 360 ASP A C 1
ATOM 2823 O O . ASP A 1 360 ? 21.367 -19.752 13.505 1.00 94.44 360 ASP A O 1
ATOM 2827 N N . SER A 1 361 ? 22.738 -21.180 14.563 1.00 90.06 361 SER A N 1
ATOM 2828 C CA . SER A 1 361 ? 23.569 -20.147 15.195 1.00 90.06 361 SER A CA 1
ATOM 2829 C C . SER A 1 361 ? 24.397 -19.313 14.209 1.00 90.06 361 SER A C 1
ATOM 2831 O O . SER A 1 361 ? 24.883 -18.248 14.580 1.00 90.06 361 SER A O 1
ATOM 2833 N N . GLN A 1 362 ? 24.550 -19.761 12.960 1.00 89.44 362 GLN A N 1
ATOM 2834 C CA . GLN A 1 362 ? 25.241 -19.047 11.882 1.00 89.44 362 GLN A CA 1
ATOM 2835 C C . GLN A 1 362 ? 24.260 -18.321 10.947 1.00 89.44 362 GLN A C 1
ATOM 2837 O O . GLN A 1 362 ? 24.670 -17.813 9.907 1.00 89.44 362 GLN A O 1
ATOM 2842 N N . ASN A 1 363 ? 22.980 -18.230 11.323 1.00 90.19 363 ASN A N 1
ATOM 2843 C CA . ASN A 1 363 ? 21.898 -17.633 10.537 1.00 90.19 363 ASN A CA 1
ATOM 2844 C C . ASN A 1 363 ? 21.573 -18.358 9.223 1.00 90.19 363 ASN A C 1
ATOM 2846 O O . ASN A 1 363 ? 20.922 -17.773 8.359 1.00 90.19 363 ASN A O 1
ATOM 2850 N N . ARG A 1 364 ? 21.955 -19.630 9.085 1.00 95.75 364 ARG A N 1
ATOM 2851 C CA . ARG A 1 364 ? 21.515 -20.477 7.970 1.00 95.75 364 ARG A CA 1
ATOM 2852 C C . ARG A 1 364 ? 20.138 -21.043 8.268 1.00 95.75 364 ARG A C 1
ATOM 2854 O O . ARG A 1 364 ? 19.835 -21.359 9.418 1.00 95.75 364 ARG A O 1
ATOM 2861 N N . ILE A 1 365 ? 19.321 -21.197 7.235 1.00 97.56 365 ILE A N 1
ATOM 2862 C CA . ILE A 1 365 ? 18.005 -21.822 7.342 1.00 97.56 365 ILE A CA 1
ATOM 2863 C C . ILE A 1 365 ? 18.180 -23.322 7.623 1.00 97.56 365 ILE A C 1
ATOM 2865 O O . ILE A 1 365 ? 18.962 -23.992 6.948 1.00 97.56 365 ILE A O 1
ATOM 2869 N N . ALA A 1 366 ? 17.463 -23.825 8.629 1.00 97.44 366 ALA A N 1
ATOM 2870 C CA . ALA A 1 366 ? 17.690 -25.133 9.253 1.00 97.44 366 ALA A CA 1
ATOM 2871 C C . ALA A 1 366 ? 16.459 -26.064 9.226 1.00 97.44 366 ALA A C 1
ATOM 2873 O O . ALA A 1 366 ? 16.415 -27.071 9.929 1.00 97.44 366 ALA A O 1
ATOM 2874 N N . ASN A 1 367 ? 15.433 -25.737 8.439 1.00 97.31 367 ASN A N 1
ATOM 2875 C CA . ASN A 1 367 ? 14.310 -26.629 8.147 1.00 97.31 367 ASN A CA 1
ATOM 2876 C C . ASN A 1 367 ? 13.772 -26.406 6.726 1.00 97.31 367 ASN A C 1
ATOM 2878 O O . ASN A 1 367 ? 14.025 -25.368 6.115 1.00 97.31 367 ASN A O 1
ATOM 2882 N N . ILE A 1 368 ? 12.997 -27.369 6.218 1.00 97.31 368 ILE A N 1
ATOM 2883 C CA . ILE A 1 368 ? 12.224 -27.252 4.973 1.00 97.31 368 ILE A CA 1
ATOM 2884 C C . ILE A 1 368 ? 10.739 -27.261 5.359 1.00 97.31 368 ILE A C 1
ATOM 2886 O O . ILE A 1 368 ? 10.220 -28.314 5.734 1.00 97.31 368 ILE A O 1
ATOM 2890 N N . PRO A 1 369 ? 10.049 -26.108 5.347 1.00 93.69 369 PRO A N 1
ATOM 2891 C CA . PRO A 1 369 ? 8.610 -26.069 5.565 1.00 93.69 369 PRO A CA 1
ATOM 2892 C C . PRO A 1 369 ? 7.843 -26.719 4.406 1.00 93.69 369 PRO A C 1
ATOM 2894 O O . PRO A 1 369 ? 8.345 -26.852 3.286 1.00 93.69 369 PRO A O 1
ATOM 2897 N N . GLU A 1 370 ? 6.585 -27.063 4.670 1.00 90.75 370 GLU A N 1
ATOM 2898 C CA . GLU A 1 370 ? 5.630 -27.434 3.626 1.00 90.75 370 GLU A CA 1
ATOM 2899 C C . GLU A 1 370 ? 5.495 -26.295 2.603 1.00 90.75 370 GLU A C 1
ATOM 2901 O O . GLU A 1 370 ? 5.411 -25.125 2.986 1.00 90.75 370 GLU A O 1
ATOM 2906 N N . ARG A 1 371 ? 5.472 -26.620 1.308 1.00 93.31 371 ARG A N 1
ATOM 2907 C CA . ARG A 1 371 ? 5.302 -25.639 0.229 1.00 93.31 371 ARG A CA 1
ATOM 2908 C C . ARG A 1 371 ? 3.842 -25.166 0.170 1.00 93.31 371 ARG A C 1
ATOM 2910 O O . ARG A 1 371 ? 2.972 -26.014 -0.014 1.00 93.31 371 ARG A O 1
ATOM 2917 N N . PRO A 1 372 ? 3.547 -23.855 0.291 1.00 88.31 372 PRO A N 1
ATOM 2918 C CA . PRO A 1 372 ? 2.210 -23.352 -0.010 1.00 88.31 372 PRO A CA 1
ATOM 2919 C C . PRO A 1 372 ? 1.888 -23.516 -1.508 1.00 88.31 372 PRO A C 1
ATOM 2921 O O . PRO A 1 372 ? 2.807 -23.443 -2.334 1.00 88.31 372 PRO A O 1
ATOM 2924 N N . PRO A 1 373 ? 0.612 -23.719 -1.878 1.00 88.00 373 PRO A N 1
ATOM 2925 C CA . PRO A 1 373 ? 0.214 -23.751 -3.279 1.00 88.00 373 PRO A CA 1
ATOM 2926 C C . PRO A 1 373 ? 0.437 -22.389 -3.955 1.00 88.00 373 PRO A C 1
ATOM 2928 O O . PRO A 1 373 ? 0.409 -21.336 -3.315 1.00 88.00 373 PRO A O 1
ATOM 2931 N N . LEU A 1 374 ? 0.664 -22.423 -5.269 1.00 90.56 374 LEU A N 1
ATOM 2932 C CA . LEU A 1 374 ? 0.542 -21.229 -6.103 1.00 90.56 374 LEU A CA 1
ATOM 2933 C C . LEU A 1 374 ? -0.946 -20.946 -6.317 1.00 90.56 374 LEU A C 1
ATOM 2935 O O . LEU A 1 374 ? -1.713 -21.868 -6.595 1.00 90.56 374 LEU A O 1
ATOM 2939 N N . GLU A 1 375 ? -1.339 -19.693 -6.140 1.00 84.31 375 GLU A N 1
ATOM 2940 C CA . GLU A 1 375 ? -2.730 -19.256 -6.087 1.00 84.31 375 GLU A CA 1
ATOM 2941 C C . GLU A 1 375 ? -3.252 -18.977 -7.505 1.00 84.31 375 GLU A C 1
ATOM 2943 O O . GLU A 1 375 ? -2.827 -18.001 -8.124 1.00 84.31 375 GLU A O 1
ATOM 2948 N N . PRO A 1 376 ? -4.193 -19.779 -8.043 1.00 77.94 376 PRO A N 1
ATOM 2949 C CA . PRO A 1 376 ? -4.618 -19.670 -9.443 1.00 77.94 376 PRO A CA 1
ATOM 2950 C C . PRO A 1 376 ? -5.229 -18.315 -9.828 1.00 77.94 376 PRO A C 1
ATOM 2952 O O . PRO A 1 376 ? -5.293 -17.977 -11.009 1.00 77.94 376 PRO A O 1
ATOM 2955 N N . GLN A 1 377 ? -5.723 -17.561 -8.845 1.00 77.50 377 GLN A N 1
ATOM 2956 C CA . GLN A 1 377 ? -6.302 -16.231 -9.014 1.00 77.50 377 GLN A CA 1
ATOM 2957 C C . GLN A 1 377 ? -5.256 -15.121 -9.178 1.00 77.50 377 GLN A C 1
ATOM 2959 O O . GLN A 1 377 ? -5.618 -14.017 -9.588 1.00 77.50 377 GLN A O 1
ATOM 2964 N N . PHE A 1 378 ? -3.989 -15.370 -8.836 1.00 82.00 378 PHE A N 1
ATOM 2965 C CA . PHE A 1 378 ? -2.925 -14.390 -9.013 1.00 82.00 378 PHE A CA 1
ATOM 2966 C C . PHE A 1 378 ? -2.314 -14.491 -10.408 1.00 82.00 378 PHE A C 1
ATOM 2968 O O . PHE A 1 378 ? -2.201 -15.559 -11.008 1.00 82.00 378 PHE A O 1
ATOM 2975 N N . ASP A 1 379 ? -1.899 -13.338 -10.928 1.00 79.44 379 ASP A N 1
ATOM 2976 C CA . ASP A 1 379 ? -1.014 -13.316 -12.081 1.00 79.44 379 ASP A CA 1
ATOM 2977 C C . ASP A 1 379 ? 0.345 -13.903 -11.637 1.00 79.44 379 ASP A C 1
ATOM 2979 O O . ASP A 1 379 ? 0.860 -13.553 -10.571 1.00 79.44 379 ASP A O 1
ATOM 2983 N N . HIS A 1 380 ? 0.940 -14.767 -12.464 1.00 84.81 380 HIS A N 1
ATOM 2984 C CA . HIS A 1 380 ? 2.250 -15.379 -12.216 1.00 84.81 380 HIS A CA 1
ATOM 2985 C C . HIS A 1 380 ? 3.289 -14.928 -13.233 1.00 84.81 380 HIS A C 1
ATOM 2987 O O . HIS A 1 380 ? 2.981 -14.697 -14.410 1.00 84.81 380 HIS A O 1
ATOM 2993 N N . ALA A 1 381 ? 4.541 -14.837 -12.787 1.00 83.38 381 ALA A N 1
ATOM 2994 C CA . ALA A 1 381 ? 5.630 -14.476 -13.679 1.00 83.38 381 ALA A CA 1
ATOM 2995 C C . ALA A 1 381 ? 5.828 -15.535 -14.784 1.00 83.38 381 ALA A C 1
ATOM 2997 O O . ALA A 1 381 ? 5.793 -16.737 -14.511 1.00 83.38 381 ALA A O 1
ATOM 2998 N N . PRO A 1 382 ? 6.097 -15.123 -16.038 1.00 80.06 382 PRO A N 1
ATOM 2999 C CA . PRO A 1 382 ? 6.455 -16.066 -17.087 1.00 80.06 382 PRO A CA 1
ATOM 3000 C C . PRO A 1 382 ? 7.800 -16.734 -16.778 1.00 80.06 382 PRO A C 1
ATOM 3002 O O . PRO A 1 382 ? 8.677 -16.130 -16.148 1.00 80.06 382 PRO A O 1
ATOM 3005 N N . LYS A 1 383 ? 7.983 -17.952 -17.302 1.00 87.81 383 LYS A N 1
ATOM 3006 C CA . LYS A 1 383 ? 9.243 -18.698 -17.206 1.00 87.81 383 LYS A CA 1
ATOM 3007 C C . LYS A 1 383 ? 10.424 -17.831 -17.651 1.00 87.81 383 LYS A C 1
ATOM 3009 O O . LYS A 1 383 ? 10.419 -17.259 -18.745 1.00 87.81 383 LYS A O 1
ATOM 3014 N N . ARG A 1 384 ? 11.442 -17.742 -16.797 1.00 87.81 384 ARG A N 1
ATOM 3015 C CA . ARG A 1 384 ? 12.649 -16.954 -17.043 1.00 87.81 384 ARG A CA 1
ATOM 3016 C C . ARG A 1 384 ? 13.526 -17.632 -18.086 1.00 87.81 384 ARG A C 1
ATOM 3018 O O . ARG A 1 384 ? 13.661 -18.850 -18.123 1.00 87.81 384 ARG A O 1
ATOM 3025 N N . GLN A 1 385 ? 14.089 -16.817 -18.969 1.00 85.62 385 GLN A N 1
ATOM 3026 C CA . GLN A 1 385 ? 14.954 -17.276 -20.048 1.00 85.62 385 GLN A CA 1
ATOM 3027 C C . GLN A 1 385 ? 16.407 -17.178 -19.596 1.00 85.62 385 GLN A C 1
ATOM 3029 O O . GLN A 1 385 ? 16.790 -16.171 -19.008 1.00 85.62 385 GLN A O 1
ATOM 3034 N N . HIS A 1 386 ? 17.215 -18.192 -19.896 1.00 92.81 386 HIS A N 1
ATOM 3035 C CA . HIS A 1 386 ? 18.656 -18.186 -19.657 1.00 92.81 386 HIS A CA 1
ATOM 3036 C C . HIS A 1 386 ? 19.365 -19.126 -20.641 1.00 92.81 386 HIS A C 1
ATOM 3038 O O . HIS A 1 386 ? 18.772 -20.079 -21.144 1.00 92.81 386 HIS A O 1
ATOM 3044 N N . THR A 1 387 ? 20.660 -18.913 -20.862 1.00 94.12 387 THR A N 1
ATOM 3045 C CA . THR A 1 387 ? 21.524 -19.738 -21.725 1.00 94.12 387 THR A CA 1
ATOM 3046 C C . THR A 1 387 ? 22.548 -20.554 -20.923 1.00 94.12 387 THR A C 1
ATOM 3048 O O . THR A 1 387 ? 23.574 -20.971 -21.455 1.00 94.12 387 THR A O 1
ATOM 3051 N N . LEU A 1 388 ? 22.269 -20.808 -19.634 1.00 96.44 388 LEU A N 1
ATOM 3052 C CA . LEU A 1 388 ? 23.147 -21.573 -18.740 1.00 96.44 388 LEU A CA 1
ATOM 3053 C C . LEU A 1 388 ? 23.485 -22.972 -19.285 1.00 96.44 388 LEU A C 1
ATOM 3055 O O . LEU A 1 388 ? 22.602 -23.779 -19.582 1.00 96.44 388 LEU A O 1
ATOM 3059 N N . THR A 1 389 ? 24.781 -23.276 -19.312 1.00 97.56 389 THR A N 1
ATOM 3060 C CA . THR A 1 389 ? 25.323 -24.633 -19.486 1.00 97.56 389 THR A CA 1
ATOM 3061 C C . THR A 1 389 ? 24.996 -25.526 -18.284 1.00 97.56 389 THR A C 1
ATOM 3063 O O . THR A 1 389 ? 24.695 -25.026 -17.202 1.00 97.56 389 THR A O 1
ATOM 3066 N N . GLU A 1 390 ? 25.129 -26.848 -18.417 1.00 96.81 390 GLU A N 1
ATOM 3067 C CA . GLU A 1 390 ? 24.898 -27.784 -17.299 1.00 96.81 390 GLU A CA 1
ATOM 3068 C C . GLU A 1 390 ? 25.769 -27.472 -16.069 1.00 96.81 390 GLU A C 1
ATOM 3070 O O . GLU A 1 390 ? 25.267 -27.419 -14.947 1.00 96.81 390 GLU A O 1
ATOM 3075 N N . ASN A 1 391 ? 27.046 -27.128 -16.275 1.00 97.88 391 ASN A N 1
ATOM 3076 C CA . ASN A 1 391 ? 27.935 -26.701 -15.187 1.00 97.88 391 ASN A CA 1
ATOM 3077 C C . ASN A 1 391 ? 27.434 -25.421 -14.494 1.00 97.88 391 ASN A C 1
ATOM 3079 O O . ASN A 1 391 ? 27.593 -25.252 -13.286 1.00 97.88 391 ASN A O 1
ATOM 3083 N N . GLN A 1 392 ? 26.828 -24.502 -15.249 1.00 98.25 392 GLN A N 1
ATOM 3084 C CA . GLN A 1 392 ? 26.256 -23.278 -14.692 1.00 98.25 392 GLN A CA 1
ATOM 3085 C C . GLN A 1 392 ? 24.915 -23.526 -13.994 1.00 98.25 392 GLN A C 1
ATOM 3087 O O . GLN A 1 392 ? 24.647 -22.872 -12.991 1.00 98.25 392 GLN A O 1
ATOM 3092 N N . LYS A 1 393 ? 24.098 -24.480 -14.450 1.00 98.50 393 LYS A N 1
ATOM 3093 C CA . LYS A 1 393 ? 22.897 -24.913 -13.717 1.00 98.50 393 LYS A CA 1
ATOM 3094 C C . LYS A 1 393 ? 23.272 -25.535 -12.372 1.00 98.50 393 LYS A C 1
ATOM 3096 O O . LYS A 1 393 ? 22.694 -25.184 -11.347 1.00 98.50 393 LYS A O 1
ATOM 3101 N N . GLU A 1 394 ? 24.306 -26.376 -12.342 1.00 98.19 394 GLU A N 1
ATOM 3102 C CA . GLU A 1 394 ? 24.844 -26.909 -11.086 1.00 98.19 394 GLU A CA 1
ATOM 3103 C C . GLU A 1 394 ? 25.366 -25.780 -10.177 1.00 98.19 394 GLU A C 1
ATOM 3105 O O . GLU A 1 394 ? 25.119 -25.775 -8.969 1.00 98.19 394 GLU A O 1
ATOM 3110 N N . LEU A 1 395 ? 26.049 -24.781 -10.750 1.00 98.62 395 LEU A N 1
ATOM 3111 C CA . LEU A 1 395 ? 26.482 -23.593 -10.015 1.00 98.62 395 LEU A CA 1
ATOM 3112 C C . LEU A 1 395 ? 25.298 -22.781 -9.466 1.00 98.62 395 LEU A C 1
ATOM 3114 O O . LEU A 1 395 ? 25.380 -22.318 -8.328 1.00 98.62 395 LEU A O 1
ATOM 3118 N N . ALA A 1 396 ? 24.207 -22.634 -10.224 1.00 98.56 396 ALA A N 1
ATOM 3119 C CA . ALA A 1 396 ? 22.986 -21.975 -9.764 1.00 98.56 396 ALA A CA 1
ATOM 3120 C C . ALA A 1 396 ? 22.453 -22.674 -8.510 1.00 98.56 396 ALA A C 1
ATOM 3122 O O . ALA A 1 396 ? 22.282 -22.031 -7.476 1.00 98.56 396 ALA A O 1
ATOM 3123 N N . ILE A 1 397 ? 22.296 -24.000 -8.549 1.00 98.62 397 ILE A N 1
ATOM 3124 C CA . ILE A 1 397 ? 21.844 -24.787 -7.393 1.00 98.62 397 ILE A CA 1
ATOM 3125 C C . ILE A 1 397 ? 22.808 -24.603 -6.211 1.00 98.62 397 ILE A C 1
ATOM 3127 O O . ILE A 1 397 ? 22.377 -24.271 -5.107 1.00 98.62 397 ILE A O 1
ATOM 3131 N N . LYS A 1 398 ? 24.126 -24.719 -6.433 1.00 98.50 398 LYS A N 1
ATOM 3132 C CA . LYS A 1 398 ? 25.147 -24.504 -5.389 1.00 98.50 398 LYS A CA 1
ATOM 3133 C C . LYS A 1 398 ? 25.076 -23.108 -4.771 1.00 98.50 398 LYS A C 1
ATOM 3135 O O . LYS A 1 398 ? 25.282 -22.978 -3.568 1.00 98.50 398 LYS A O 1
ATOM 3140 N N . ASN A 1 399 ? 24.803 -22.067 -5.557 1.00 98.50 399 ASN A N 1
ATOM 3141 C CA . ASN A 1 399 ? 24.638 -20.706 -5.049 1.00 98.50 399 ASN A CA 1
ATOM 3142 C C . ASN A 1 399 ? 23.418 -20.589 -4.132 1.00 98.50 399 ASN A C 1
ATOM 3144 O O . ASN A 1 399 ? 23.534 -20.017 -3.050 1.00 98.50 399 ASN A O 1
ATOM 3148 N N . HIS A 1 400 ? 22.288 -21.179 -4.520 1.00 98.56 400 HIS A N 1
ATOM 3149 C CA . HIS A 1 400 ? 21.056 -21.163 -3.731 1.00 98.56 400 HIS A CA 1
ATOM 3150 C C . HIS A 1 400 ? 21.161 -22.033 -2.467 1.00 98.56 400 HIS A C 1
ATOM 3152 O O . HIS A 1 400 ? 20.629 -21.672 -1.422 1.00 98.56 400 HIS A O 1
ATOM 3158 N N . LEU A 1 401 ? 21.934 -23.120 -2.486 1.00 98.56 401 LEU A N 1
ATOM 3159 C CA . LEU A 1 401 ? 22.173 -23.953 -1.300 1.00 98.56 401 LEU A CA 1
ATOM 3160 C C . LEU A 1 401 ? 22.966 -23.243 -0.181 1.00 98.56 401 LEU A C 1
ATOM 3162 O O . LEU A 1 401 ? 22.914 -23.677 0.971 1.00 98.56 401 LEU A O 1
ATOM 3166 N N . LYS A 1 402 ? 23.668 -22.136 -0.472 1.00 96.88 402 LYS A N 1
ATOM 3167 C CA . LYS A 1 402 ? 24.483 -21.394 0.517 1.00 96.88 402 LYS A CA 1
ATOM 3168 C C . LYS A 1 402 ? 23.673 -20.817 1.681 1.00 96.88 402 LYS A C 1
ATOM 3170 O O . LYS A 1 402 ? 24.246 -20.572 2.739 1.00 96.88 402 LYS A O 1
ATOM 3175 N N . TYR A 1 403 ? 22.368 -20.616 1.506 1.00 97.56 403 TYR A N 1
ATOM 3176 C CA . TYR A 1 403 ? 21.481 -20.085 2.546 1.00 97.56 403 TYR A CA 1
ATOM 3177 C C . TYR A 1 403 ? 21.078 -21.130 3.604 1.00 97.56 403 TYR A C 1
ATOM 3179 O O . TYR A 1 403 ? 20.518 -20.767 4.639 1.00 97.56 403 TYR A O 1
ATOM 3187 N N . PHE A 1 404 ? 21.372 -22.413 3.371 1.00 98.38 404 PHE A N 1
ATOM 3188 C CA . PHE A 1 404 ? 20.837 -23.539 4.140 1.00 98.38 404 PHE A CA 1
ATOM 3189 C C . PHE A 1 404 ? 21.929 -24.345 4.842 1.00 98.38 404 PHE A C 1
ATOM 3191 O O . PHE A 1 404 ? 23.086 -24.386 4.407 1.00 98.38 404 PHE A O 1
ATOM 3198 N N . THR A 1 405 ? 21.561 -25.025 5.926 1.00 98.12 405 THR A N 1
ATOM 3199 C CA . THR A 1 405 ? 22.428 -26.010 6.576 1.00 98.12 405 THR A CA 1
ATOM 3200 C C . THR A 1 405 ? 22.671 -27.218 5.659 1.00 98.12 405 THR A C 1
ATOM 3202 O O . THR A 1 405 ? 21.838 -27.578 4.826 1.00 98.12 405 THR A O 1
ATOM 3205 N N . LYS A 1 406 ? 23.860 -27.831 5.766 1.00 97.38 406 LYS A N 1
ATOM 3206 C CA . LYS A 1 406 ? 24.328 -28.863 4.817 1.00 97.38 406 LYS A CA 1
ATOM 3207 C C . LYS A 1 406 ? 23.466 -30.128 4.802 1.00 97.38 406 LYS A C 1
ATOM 3209 O O . LYS A 1 406 ? 23.405 -30.803 3.782 1.00 97.38 406 LYS A O 1
ATOM 3214 N N . ASP A 1 407 ? 22.817 -30.449 5.914 1.00 97.69 407 ASP A N 1
ATOM 3215 C CA . ASP A 1 407 ? 21.907 -31.589 6.052 1.00 97.69 407 ASP A CA 1
ATOM 3216 C C . ASP A 1 407 ? 20.663 -31.473 5.156 1.00 97.69 407 ASP A C 1
ATOM 3218 O O . ASP A 1 407 ? 20.126 -32.492 4.729 1.00 97.69 407 ASP A O 1
ATOM 3222 N N . LEU A 1 408 ? 20.256 -30.251 4.791 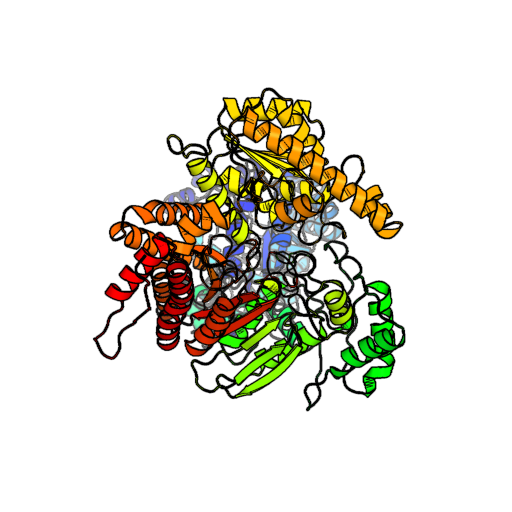1.00 98.12 408 LEU A N 1
ATOM 3223 C CA . LEU A 1 408 ? 19.123 -30.012 3.892 1.00 98.12 408 LEU A CA 1
ATOM 3224 C C . LEU A 1 408 ? 19.502 -30.087 2.407 1.00 98.12 408 LEU A C 1
ATOM 3226 O O . LEU A 1 408 ? 18.620 -30.189 1.552 1.00 98.12 408 LEU A O 1
ATOM 3230 N N . HIS A 1 409 ? 20.800 -30.024 2.080 1.00 98.44 409 HIS A N 1
ATOM 3231 C CA . HIS A 1 409 ? 21.276 -29.893 0.698 1.00 98.44 409 HIS A CA 1
ATOM 3232 C C . HIS A 1 409 ? 20.784 -31.002 -0.240 1.00 98.44 409 HIS A C 1
ATOM 3234 O O . HIS A 1 409 ? 20.368 -30.640 -1.336 1.00 98.44 409 HIS A O 1
ATOM 3240 N N . PRO A 1 410 ? 20.749 -32.297 0.142 1.00 98.25 410 PRO A N 1
ATOM 3241 C CA . PRO A 1 410 ? 20.280 -33.353 -0.758 1.00 98.25 410 PRO A CA 1
ATOM 3242 C C . PRO A 1 410 ? 18.813 -33.208 -1.186 1.00 98.25 410 PRO A C 1
ATOM 3244 O O . PRO A 1 410 ? 18.471 -33.515 -2.323 1.00 98.25 410 PRO A O 1
ATOM 3247 N N . GLN A 1 411 ? 17.937 -32.740 -0.290 1.00 98.00 411 GLN A N 1
ATOM 3248 C CA . GLN A 1 411 ? 16.520 -32.535 -0.615 1.00 98.00 411 GLN A CA 1
ATOM 3249 C C . GLN A 1 411 ? 16.322 -31.236 -1.401 1.00 98.00 411 GLN A C 1
ATOM 3251 O O . GLN A 1 411 ? 15.627 -31.212 -2.416 1.00 98.00 411 GLN A O 1
ATOM 3256 N N . LEU A 1 412 ? 16.974 -30.154 -0.963 1.00 98.38 412 LEU A N 1
ATOM 3257 C CA . LEU A 1 412 ? 16.864 -28.850 -1.612 1.00 98.38 412 LEU A CA 1
ATOM 3258 C C . LEU A 1 412 ? 17.497 -28.825 -3.004 1.00 98.38 412 LEU A C 1
ATOM 3260 O O . LEU A 1 412 ? 17.008 -28.095 -3.856 1.00 98.38 412 LEU A O 1
ATOM 3264 N N . SER A 1 413 ? 18.541 -29.617 -3.271 1.00 98.25 413 SER A N 1
ATOM 3265 C CA . SER A 1 413 ? 19.135 -29.680 -4.609 1.00 98.25 413 SER A CA 1
ATOM 3266 C C . SER A 1 413 ? 18.138 -30.165 -5.655 1.00 98.25 413 SER A C 1
ATOM 3268 O O . SER A 1 413 ? 18.114 -29.616 -6.751 1.00 98.25 413 SER A O 1
ATOM 3270 N N . GLU A 1 414 ? 17.298 -31.142 -5.307 1.00 98.00 414 GLU A N 1
ATOM 3271 C CA . GLU A 1 414 ? 16.263 -31.649 -6.211 1.00 98.00 414 GLU A CA 1
ATOM 3272 C C . GLU A 1 414 ? 15.133 -30.628 -6.387 1.00 98.00 414 GLU A C 1
ATOM 3274 O O . GLU A 1 414 ? 14.728 -30.337 -7.509 1.00 98.00 414 GLU A O 1
ATOM 3279 N N . ILE A 1 415 ? 14.684 -30.003 -5.291 1.00 98.19 415 ILE A N 1
ATOM 3280 C CA . ILE A 1 415 ? 13.669 -28.938 -5.341 1.00 98.19 415 ILE A CA 1
ATOM 3281 C C . ILE A 1 415 ? 14.146 -27.776 -6.223 1.00 98.19 415 ILE A C 1
ATOM 3283 O O . ILE A 1 415 ? 13.415 -27.325 -7.099 1.00 98.19 415 ILE A O 1
ATOM 3287 N N . PHE A 1 416 ? 15.378 -27.305 -6.027 1.00 98.56 416 PHE A N 1
ATOM 3288 C CA . PHE A 1 416 ? 15.936 -26.180 -6.777 1.00 98.56 416 PHE A CA 1
ATOM 3289 C C . PHE A 1 416 ? 16.218 -26.528 -8.233 1.00 98.56 416 PHE A C 1
ATOM 3291 O O . PHE A 1 416 ? 16.054 -25.674 -9.099 1.00 98.56 416 PHE A O 1
ATOM 3298 N N . LYS A 1 417 ? 16.602 -27.772 -8.526 1.00 98.38 417 LYS A N 1
ATOM 3299 C CA . LYS A 1 417 ? 16.697 -28.245 -9.906 1.00 98.38 417 LYS A CA 1
ATOM 3300 C C . LYS A 1 417 ? 15.338 -28.150 -10.606 1.00 98.38 417 LYS A C 1
ATOM 3302 O O . LYS A 1 417 ? 15.268 -27.550 -11.675 1.00 98.38 417 LYS A O 1
ATOM 3307 N N . ASN A 1 418 ? 14.277 -28.656 -9.976 1.00 98.19 418 ASN A N 1
ATOM 3308 C CA . ASN A 1 418 ? 12.924 -28.610 -10.534 1.00 98.19 418 ASN A CA 1
ATOM 3309 C C . ASN A 1 418 ? 12.432 -27.169 -10.703 1.00 98.19 418 ASN A C 1
ATOM 3311 O O . ASN A 1 418 ? 11.919 -26.820 -11.757 1.00 98.19 418 ASN A O 1
ATOM 3315 N N . GLU A 1 419 ? 12.657 -26.289 -9.721 1.00 98.38 419 GLU A N 1
ATOM 3316 C CA . GLU A 1 419 ? 12.283 -24.879 -9.873 1.00 98.38 419 GLU A CA 1
ATOM 3317 C C . GLU A 1 419 ? 13.040 -24.188 -11.022 1.00 98.38 419 GLU A C 1
ATOM 3319 O O . GLU A 1 419 ? 12.437 -23.451 -11.806 1.00 98.38 419 GLU A O 1
ATOM 3324 N N . LEU A 1 420 ? 14.345 -24.446 -11.168 1.00 98.06 420 LEU A N 1
ATOM 3325 C CA . LEU A 1 420 ? 15.131 -23.907 -12.279 1.00 98.06 420 LEU A CA 1
ATOM 3326 C C . LEU A 1 420 ? 14.617 -24.424 -13.632 1.00 98.06 420 LEU A C 1
ATOM 3328 O O . LEU A 1 420 ? 14.550 -23.662 -14.593 1.00 98.06 420 LEU A O 1
ATOM 3332 N N . GLU A 1 421 ? 14.230 -25.696 -13.714 1.00 96.69 421 GLU A N 1
ATOM 3333 C CA . GLU A 1 421 ? 13.673 -26.295 -14.927 1.00 96.69 421 GLU A CA 1
ATOM 3334 C C . GLU A 1 421 ? 12.274 -25.768 -15.253 1.00 96.69 421 GLU A C 1
ATOM 3336 O O . GLU A 1 421 ? 12.024 -25.420 -16.407 1.00 96.69 421 GLU A O 1
ATOM 3341 N N . ASP A 1 422 ? 11.387 -25.651 -14.269 1.00 95.56 422 ASP A N 1
ATOM 3342 C CA . ASP A 1 422 ? 9.986 -25.271 -14.462 1.00 95.56 422 ASP A CA 1
ATOM 3343 C C . ASP A 1 422 ? 9.830 -23.762 -14.683 1.00 95.56 422 ASP A C 1
ATOM 3345 O O . ASP A 1 422 ? 9.151 -23.325 -15.617 1.00 95.56 422 ASP A O 1
ATOM 3349 N N . TYR A 1 423 ? 10.519 -22.955 -13.873 1.00 95.38 423 TYR A N 1
ATOM 3350 C CA . TYR A 1 423 ? 10.343 -21.502 -13.822 1.00 95.38 423 TYR A CA 1
ATOM 3351 C C . TYR A 1 423 ? 11.520 -20.720 -14.411 1.00 95.38 423 TYR A C 1
ATOM 3353 O O . TYR A 1 423 ? 11.413 -19.506 -14.591 1.00 95.38 423 TYR A O 1
ATOM 3361 N N . GLY A 1 424 ? 12.634 -21.380 -14.748 1.00 95.06 424 GLY A N 1
ATOM 3362 C CA . GLY A 1 424 ? 13.851 -20.713 -15.230 1.00 95.06 424 GLY A CA 1
ATOM 3363 C C . GLY A 1 424 ? 14.599 -19.942 -14.138 1.00 95.06 424 GLY A C 1
ATOM 3364 O O . GLY A 1 424 ? 15.528 -19.193 -14.437 1.00 95.06 424 GLY A O 1
ATOM 3365 N N . HIS A 1 425 ? 14.169 -20.077 -12.881 1.00 98.19 425 HIS A N 1
ATOM 3366 C CA . HIS A 1 425 ? 14.725 -19.399 -11.714 1.00 98.19 425 HIS A CA 1
ATOM 3367 C C . HIS A 1 425 ? 14.358 -20.155 -10.432 1.00 98.19 425 HIS A C 1
ATOM 3369 O O . HIS A 1 425 ? 13.320 -20.809 -10.375 1.00 98.19 425 HIS A O 1
ATOM 3375 N N . ILE A 1 426 ? 15.190 -20.041 -9.397 1.00 98.75 426 ILE A N 1
ATOM 3376 C CA . ILE A 1 426 ? 14.984 -20.707 -8.103 1.00 98.75 426 ILE A CA 1
ATOM 3377 C C . ILE A 1 426 ? 14.370 -19.697 -7.125 1.00 98.75 426 ILE A C 1
ATOM 3379 O O . ILE A 1 426 ? 15.074 -18.891 -6.514 1.00 98.75 426 ILE A O 1
ATOM 3383 N N . TYR A 1 427 ? 13.045 -19.734 -6.979 1.00 98.50 427 TYR A N 1
ATOM 3384 C CA . TYR A 1 427 ? 12.276 -18.829 -6.114 1.00 98.50 427 TYR A CA 1
ATOM 3385 C C . TYR A 1 427 ? 12.236 -19.279 -4.651 1.00 98.50 427 TYR A C 1
ATOM 3387 O O . TYR A 1 427 ? 12.014 -18.453 -3.764 1.00 98.50 427 TYR A O 1
ATOM 3395 N N . MET A 1 428 ? 12.506 -20.557 -4.384 1.00 98.44 428 MET A N 1
ATOM 3396 C CA . MET A 1 428 ? 12.442 -21.201 -3.075 1.00 98.44 428 MET A CA 1
ATOM 3397 C C . MET A 1 428 ? 11.027 -21.203 -2.472 1.00 98.44 428 MET A C 1
ATOM 3399 O O . MET A 1 428 ? 10.838 -20.808 -1.319 1.00 98.44 428 MET A O 1
ATOM 3403 N N . PHE A 1 429 ? 10.019 -21.660 -3.222 1.00 97.94 429 PHE A N 1
ATOM 3404 C CA . PHE A 1 429 ? 8.603 -21.551 -2.830 1.00 97.94 429 PHE A CA 1
ATOM 3405 C C . PHE A 1 429 ? 8.259 -22.219 -1.488 1.00 97.94 429 PHE A C 1
ATOM 3407 O O . PHE A 1 429 ? 7.325 -21.790 -0.816 1.00 97.94 429 PHE A O 1
ATOM 3414 N N . ASN A 1 430 ? 9.029 -23.215 -1.033 1.00 96.81 430 ASN A N 1
ATOM 3415 C CA . ASN A 1 430 ? 8.893 -23.799 0.313 1.00 96.81 430 ASN A CA 1
ATOM 3416 C C . ASN A 1 430 ? 8.991 -22.772 1.457 1.00 96.81 430 ASN A C 1
ATOM 3418 O O . ASN A 1 430 ? 8.482 -23.014 2.552 1.00 96.81 430 ASN A O 1
ATOM 3422 N N . TYR A 1 431 ? 9.643 -21.636 1.211 1.00 96.50 431 TYR A N 1
ATOM 3423 C CA . TYR A 1 431 ? 9.893 -20.585 2.196 1.00 96.50 431 TYR A CA 1
ATOM 3424 C C . TYR A 1 431 ? 8.968 -19.376 2.042 1.00 96.50 431 TYR A C 1
ATOM 3426 O O . TYR A 1 431 ? 9.107 -18.402 2.783 1.00 96.50 431 TYR A O 1
ATOM 3434 N N . MET A 1 432 ? 8.007 -19.441 1.122 1.00 94.81 432 MET A N 1
ATOM 3435 C CA . MET A 1 432 ? 6.920 -18.475 1.026 1.00 94.81 432 MET A CA 1
ATOM 3436 C C . MET A 1 432 ? 5.972 -18.616 2.240 1.00 94.81 432 MET A C 1
ATOM 3438 O O . MET A 1 432 ? 5.663 -19.745 2.646 1.00 94.81 432 MET A O 1
ATOM 3442 N N . PRO A 1 433 ? 5.508 -17.508 2.848 1.00 86.75 433 PRO A N 1
ATOM 3443 C CA . PRO A 1 433 ? 4.452 -17.536 3.866 1.00 86.75 433 PRO A CA 1
ATOM 3444 C C . PRO A 1 433 ? 3.159 -18.196 3.353 1.00 86.75 433 PRO A C 1
ATOM 3446 O O . PRO A 1 433 ? 2.917 -18.237 2.150 1.00 86.75 433 PRO A O 1
ATOM 3449 N N . LYS A 1 434 ? 2.349 -18.774 4.254 1.00 80.94 434 LYS A N 1
ATOM 3450 C CA . LYS A 1 434 ? 1.055 -19.392 3.890 1.00 80.94 434 LYS A CA 1
ATOM 3451 C C . LYS A 1 434 ? -0.016 -18.303 3.782 1.00 80.94 434 LYS A C 1
ATOM 3453 O O . LYS A 1 434 ? -0.791 -18.307 2.835 1.00 80.94 434 LYS A O 1
ATOM 3458 N N . ALA A 1 435 ? -0.023 -17.371 4.727 1.00 74.31 435 ALA A N 1
ATOM 3459 C CA . ALA A 1 435 ? -0.832 -16.170 4.696 1.00 74.31 435 ALA A CA 1
ATOM 3460 C C . ALA A 1 435 ? -0.370 -15.228 3.578 1.00 74.31 435 ALA A C 1
ATOM 3462 O O . ALA A 1 435 ? 0.827 -15.082 3.306 1.00 74.31 435 ALA A O 1
ATOM 3463 N N . HIS A 1 436 ? -1.332 -14.557 2.949 1.00 81.94 436 HIS A N 1
ATOM 3464 C CA . HIS A 1 436 ? -1.032 -13.482 2.014 1.00 81.94 436 HIS A CA 1
ATOM 3465 C C . HIS A 1 436 ? -0.324 -12.341 2.742 1.00 81.94 436 HIS A C 1
ATOM 3467 O O . HIS A 1 436 ? -0.683 -11.979 3.862 1.00 81.94 436 HIS A O 1
ATOM 3473 N N . LEU A 1 437 ? 0.698 -11.786 2.096 1.00 87.38 437 LEU A N 1
ATOM 3474 C CA . LEU A 1 437 ? 1.391 -10.626 2.628 1.00 87.38 437 LEU A CA 1
ATOM 3475 C C . LEU A 1 437 ? 0.510 -9.392 2.457 1.00 87.38 437 LEU A C 1
ATOM 3477 O O . LEU A 1 437 ? -0.070 -9.189 1.398 1.00 87.38 437 LEU A O 1
ATOM 3481 N N . GLU A 1 438 ? 0.444 -8.556 3.482 1.00 88.00 438 GLU A N 1
ATOM 3482 C CA . GLU A 1 438 ? -0.136 -7.220 3.402 1.00 88.00 438 GLU A CA 1
ATOM 3483 C C . GLU A 1 438 ? 0.549 -6.297 4.412 1.00 88.00 438 GLU A C 1
ATOM 3485 O O . GLU A 1 438 ? 1.211 -6.742 5.359 1.00 88.00 438 GLU A O 1
ATOM 3490 N N . ALA A 1 439 ? 0.433 -4.991 4.182 1.00 85.88 439 ALA A N 1
ATOM 3491 C CA . ALA A 1 439 ? 1.030 -3.980 5.040 1.00 85.88 439 ALA A CA 1
ATOM 3492 C C . ALA A 1 439 ? 0.341 -3.961 6.417 1.00 85.88 439 ALA A C 1
ATOM 3494 O O . ALA A 1 439 ? -0.714 -3.356 6.590 1.00 85.88 439 ALA A O 1
ATOM 3495 N N . MET A 1 440 ? 0.949 -4.619 7.406 1.00 85.06 440 MET A N 1
ATOM 3496 C CA . MET A 1 440 ? 0.396 -4.679 8.761 1.00 85.06 440 MET A CA 1
ATOM 3497 C C . MET A 1 440 ? 0.475 -3.311 9.456 1.00 85.06 440 MET A C 1
ATOM 3499 O O . MET A 1 440 ? 1.493 -2.623 9.301 1.00 85.06 440 MET A O 1
ATOM 3503 N N . PRO A 1 441 ? -0.518 -2.934 10.284 1.00 86.75 441 PRO A N 1
ATOM 3504 C CA . PRO A 1 441 ? -0.391 -1.792 11.180 1.00 86.75 441 PRO A CA 1
ATOM 3505 C C . PRO A 1 441 ? 0.878 -1.899 12.026 1.00 86.75 441 PRO A C 1
ATOM 3507 O O . PRO A 1 441 ? 1.252 -2.987 12.475 1.00 86.75 441 PRO A O 1
ATOM 3510 N N . PHE A 1 442 ? 1.554 -0.768 12.213 1.00 87.06 442 PHE A N 1
ATOM 3511 C CA . PHE A 1 442 ? 2.888 -0.675 12.797 1.00 87.06 442 PHE A CA 1
ATOM 3512 C C . PHE A 1 442 ? 3.034 -1.466 14.101 1.00 87.06 442 PHE A C 1
ATOM 3514 O O . PHE A 1 442 ? 4.044 -2.145 14.295 1.00 87.06 442 PHE A O 1
ATOM 3521 N N . GLU A 1 443 ? 2.024 -1.425 14.971 1.00 81.69 443 GLU A N 1
ATOM 3522 C CA . GLU A 1 443 ? 1.927 -2.146 16.242 1.00 81.69 443 GLU A CA 1
ATOM 3523 C C . GLU A 1 443 ? 2.136 -3.665 16.125 1.00 81.69 443 GLU A C 1
ATOM 3525 O O . GLU A 1 443 ? 2.761 -4.244 17.013 1.00 81.69 443 GLU A O 1
ATOM 3530 N N . TYR A 1 444 ? 1.708 -4.290 15.023 1.00 82.00 444 TYR A N 1
ATOM 3531 C CA . TYR A 1 444 ? 1.816 -5.736 14.790 1.00 82.00 444 TYR A CA 1
ATOM 3532 C C . TYR A 1 444 ? 3.125 -6.147 14.117 1.00 82.00 444 TYR A C 1
ATOM 3534 O O . TYR A 1 444 ? 3.430 -7.334 14.018 1.00 82.00 444 TYR A O 1
ATOM 3542 N N . ILE A 1 445 ? 3.917 -5.183 13.649 1.00 85.44 445 ILE A N 1
ATOM 3543 C CA . ILE A 1 445 ? 5.159 -5.489 12.951 1.00 85.44 445 ILE A CA 1
ATOM 3544 C C . ILE A 1 445 ? 6.238 -5.889 13.961 1.00 85.44 445 ILE A C 1
ATOM 3546 O O . ILE A 1 445 ? 6.615 -5.060 14.801 1.00 85.44 445 ILE A O 1
ATOM 3550 N N . PRO A 1 446 ? 6.799 -7.107 13.860 1.00 80.31 446 PRO A N 1
ATOM 3551 C CA . PRO A 1 446 ? 7.837 -7.561 14.772 1.00 80.31 446 PRO A CA 1
ATOM 3552 C C . PRO A 1 446 ? 9.146 -6.802 14.531 1.00 80.31 446 PRO A C 1
ATOM 3554 O O . PRO A 1 446 ? 9.587 -6.631 13.396 1.00 80.31 446 PRO A O 1
ATOM 3557 N N . GLY A 1 447 ? 9.811 -6.380 15.604 1.00 87.44 447 GLY A N 1
ATOM 3558 C CA . GLY A 1 447 ? 11.158 -5.819 15.530 1.00 87.44 447 GLY A CA 1
ATOM 3559 C C . GLY A 1 447 ? 11.536 -4.970 16.736 1.00 87.44 447 GLY A C 1
ATOM 3560 O O . GLY A 1 447 ? 10.673 -4.464 17.451 1.00 87.44 447 GLY A O 1
ATOM 3561 N N . LYS A 1 448 ? 12.843 -4.812 16.966 1.00 87.62 448 LYS A N 1
ATOM 3562 C CA . LYS A 1 448 ? 13.365 -4.044 18.111 1.00 87.62 448 LYS A CA 1
ATOM 3563 C C . LYS A 1 448 ? 13.373 -2.534 17.890 1.00 87.62 448 LYS A C 1
ATOM 3565 O O . LYS A 1 448 ? 13.232 -1.789 18.852 1.00 87.62 448 LYS A O 1
ATOM 3570 N N . THR A 1 449 ? 13.559 -2.079 16.652 1.00 94.94 449 THR A N 1
ATOM 3571 C CA . THR A 1 449 ? 13.678 -0.649 16.325 1.00 94.94 449 THR A CA 1
ATOM 3572 C C . THR A 1 449 ? 12.520 -0.191 15.449 1.00 94.94 449 THR A C 1
ATOM 3574 O O . THR A 1 449 ? 11.974 -0.964 14.657 1.00 94.94 449 THR A O 1
ATOM 3577 N N . LYS A 1 450 ? 12.144 1.090 15.563 1.00 95.50 450 LYS A N 1
ATOM 3578 C CA . LYS A 1 450 ? 11.087 1.669 14.721 1.00 95.50 450 LYS A CA 1
ATOM 3579 C C . LYS A 1 450 ? 11.461 1.642 13.238 1.00 95.50 450 LYS A C 1
ATOM 3581 O O . LYS A 1 450 ? 10.622 1.330 12.402 1.00 95.50 450 LYS A O 1
ATOM 3586 N N . GLU A 1 451 ? 12.725 1.927 12.931 1.00 97.19 451 GLU A N 1
ATOM 3587 C CA . GLU A 1 451 ? 13.253 1.945 11.565 1.00 97.19 451 GLU A CA 1
ATOM 3588 C C . GLU A 1 451 ? 13.170 0.572 10.894 1.00 97.19 451 GLU A C 1
ATOM 3590 O O . GLU A 1 451 ? 12.733 0.469 9.749 1.00 97.19 451 GLU A O 1
ATOM 3595 N N . ALA A 1 452 ? 13.515 -0.496 11.618 1.00 97.69 452 ALA A N 1
ATOM 3596 C CA . ALA A 1 452 ? 13.422 -1.843 11.078 1.00 97.69 452 ALA A CA 1
ATOM 3597 C C . ALA A 1 452 ? 11.972 -2.282 10.862 1.00 97.69 452 ALA A C 1
ATOM 3599 O O . ALA A 1 452 ? 11.648 -2.823 9.808 1.00 97.69 452 ALA A O 1
ATOM 3600 N N . ARG A 1 453 ? 11.077 -1.980 11.811 1.00 97.06 453 ARG A N 1
ATOM 3601 C CA . ARG A 1 453 ? 9.635 -2.244 11.669 1.00 97.06 453 ARG A CA 1
ATOM 3602 C C . ARG A 1 453 ? 9.044 -1.497 10.473 1.00 97.06 453 ARG A C 1
ATOM 3604 O O . ARG A 1 453 ? 8.298 -2.079 9.694 1.00 97.06 453 ARG A O 1
ATOM 3611 N N . ALA A 1 454 ? 9.428 -0.240 10.269 1.00 98.19 454 ALA A N 1
ATOM 3612 C CA . ALA A 1 454 ? 9.006 0.527 9.104 1.00 98.19 454 ALA A CA 1
ATOM 3613 C C . ALA A 1 454 ? 9.512 -0.088 7.783 1.00 98.19 454 ALA A C 1
ATOM 3615 O O . ALA A 1 454 ? 8.742 -0.200 6.836 1.00 98.19 454 ALA A O 1
ATOM 3616 N N . MET A 1 455 ? 10.762 -0.564 7.719 1.00 98.56 455 MET A N 1
ATOM 3617 C CA . MET A 1 455 ? 11.259 -1.280 6.532 1.00 98.56 455 MET A CA 1
ATOM 3618 C C . MET A 1 455 ? 10.488 -2.584 6.276 1.00 98.56 455 MET A C 1
ATOM 3620 O O . MET A 1 455 ? 10.145 -2.866 5.131 1.00 98.56 455 MET A O 1
ATOM 3624 N N . ILE A 1 456 ? 10.148 -3.348 7.323 1.00 98.12 456 ILE A N 1
ATOM 3625 C CA . ILE A 1 456 ? 9.297 -4.542 7.189 1.00 98.12 456 ILE A CA 1
ATOM 3626 C C . ILE A 1 456 ? 7.913 -4.155 6.652 1.00 98.12 456 ILE A C 1
ATOM 3628 O O . ILE A 1 456 ? 7.456 -4.788 5.705 1.00 98.12 456 ILE A O 1
ATOM 3632 N N . HIS A 1 457 ? 7.278 -3.099 7.180 1.00 97.81 457 HIS A N 1
ATOM 3633 C CA . HIS A 1 457 ? 5.995 -2.584 6.670 1.00 97.81 457 HIS A CA 1
ATOM 3634 C C . HIS A 1 457 ? 6.048 -2.379 5.153 1.00 97.81 457 HIS A C 1
ATOM 3636 O O . HIS A 1 457 ? 5.186 -2.852 4.415 1.00 97.81 457 HIS A O 1
ATOM 3642 N N . MET A 1 458 ? 7.098 -1.699 4.690 1.00 98.56 458 MET A N 1
ATOM 3643 C CA . MET A 1 458 ? 7.261 -1.370 3.283 1.00 98.56 458 MET A CA 1
ATOM 3644 C C . MET A 1 458 ? 7.572 -2.592 2.410 1.00 98.56 458 MET A C 1
ATOM 3646 O O . MET A 1 458 ? 7.067 -2.685 1.292 1.00 98.56 458 MET A O 1
ATOM 3650 N N . ILE A 1 459 ? 8.360 -3.549 2.910 1.00 98.56 459 ILE A N 1
ATOM 3651 C CA . ILE A 1 459 ? 8.612 -4.826 2.225 1.00 98.56 459 ILE A CA 1
ATOM 3652 C C . ILE A 1 459 ? 7.302 -5.597 2.034 1.00 98.56 459 ILE A C 1
ATOM 3654 O O . ILE A 1 459 ? 7.035 -6.077 0.933 1.00 98.56 459 ILE A O 1
ATOM 3658 N N . LEU A 1 460 ? 6.480 -5.691 3.084 1.00 97.12 460 LEU A N 1
ATOM 3659 C CA . LEU A 1 460 ? 5.187 -6.375 3.025 1.00 97.12 460 LEU A CA 1
ATOM 3660 C C . LEU A 1 460 ? 4.237 -5.679 2.052 1.00 97.12 460 LEU A C 1
ATOM 3662 O O . LEU A 1 460 ? 3.632 -6.345 1.222 1.00 97.12 460 LEU A O 1
ATOM 3666 N N . ASN A 1 461 ? 4.181 -4.346 2.078 1.00 96.88 461 ASN A N 1
ATOM 3667 C CA . ASN A 1 461 ? 3.403 -3.569 1.118 1.00 96.88 461 ASN A CA 1
ATOM 3668 C C . ASN A 1 461 ? 3.835 -3.821 -0.337 1.00 96.88 461 ASN A C 1
ATOM 3670 O O . ASN A 1 461 ? 2.997 -3.986 -1.217 1.00 96.88 461 ASN A O 1
ATOM 3674 N N . ASN A 1 462 ? 5.143 -3.873 -0.607 1.00 97.50 462 ASN A N 1
ATOM 3675 C CA . ASN A 1 462 ? 5.667 -4.134 -1.949 1.00 97.50 462 ASN A CA 1
ATOM 3676 C C . ASN A 1 462 ? 5.333 -5.541 -2.480 1.00 97.50 462 ASN A C 1
ATOM 3678 O O . ASN A 1 462 ? 5.446 -5.760 -3.690 1.00 97.50 462 ASN A O 1
ATOM 3682 N N . LEU A 1 463 ? 4.974 -6.478 -1.599 1.00 96.75 463 LEU A N 1
ATOM 3683 C CA . LEU A 1 463 ? 4.606 -7.860 -1.919 1.00 96.75 463 LEU A CA 1
ATOM 3684 C C . LEU A 1 463 ? 3.117 -8.160 -1.693 1.00 96.75 463 LEU A C 1
ATOM 3686 O O . LEU A 1 463 ? 2.696 -9.299 -1.888 1.00 96.75 463 LEU A O 1
ATOM 3690 N N . ASP A 1 464 ? 2.325 -7.158 -1.310 1.00 93.50 464 ASP A N 1
ATOM 3691 C CA . ASP A 1 464 ? 0.881 -7.294 -1.139 1.00 93.50 464 ASP A CA 1
ATOM 3692 C C . ASP A 1 464 ? 0.239 -7.684 -2.482 1.00 93.50 464 ASP A C 1
ATOM 3694 O O . ASP A 1 464 ? 0.483 -6.990 -3.470 1.00 93.50 464 ASP A O 1
ATOM 3698 N N . PRO A 1 465 ? -0.580 -8.750 -2.576 1.00 88.75 465 PRO A N 1
ATOM 3699 C CA . PRO A 1 465 ? -1.249 -9.138 -3.820 1.00 88.75 465 PRO A CA 1
ATOM 3700 C C . PRO A 1 465 ? -2.132 -8.051 -4.451 1.00 88.75 465 PRO A C 1
ATOM 3702 O O . PRO A 1 465 ? -2.395 -8.091 -5.651 1.00 88.75 465 PRO A O 1
ATOM 3705 N N . LYS A 1 466 ? -2.585 -7.059 -3.673 1.00 85.19 466 LYS A N 1
ATOM 3706 C CA . LYS A 1 466 ? -3.301 -5.877 -4.182 1.00 85.19 466 LYS A CA 1
ATOM 3707 C C . LYS A 1 466 ? -2.352 -4.893 -4.880 1.00 85.19 466 LYS A C 1
ATOM 3709 O O . LYS A 1 466 ? -2.795 -4.110 -5.717 1.00 85.19 466 LYS A O 1
ATOM 3714 N N . VAL A 1 467 ? -1.066 -4.913 -4.530 1.00 89.00 467 VAL A N 1
ATOM 3715 C CA . VAL A 1 467 ? -0.030 -3.966 -4.973 1.00 89.00 467 VAL A CA 1
ATOM 3716 C C . VAL A 1 467 ? 0.897 -4.579 -6.028 1.00 89.00 467 VAL A C 1
ATOM 3718 O O . VAL A 1 467 ? 1.168 -3.946 -7.050 1.00 89.00 467 VAL A O 1
ATOM 3721 N N . ALA A 1 468 ? 1.413 -5.779 -5.772 1.00 89.75 468 ALA A N 1
ATOM 3722 C CA . ALA A 1 468 ? 2.421 -6.456 -6.571 1.00 89.75 468 ALA A CA 1
ATOM 3723 C C . ALA A 1 468 ? 1.832 -7.120 -7.822 1.00 89.75 468 ALA A C 1
ATOM 3725 O O . ALA A 1 468 ? 0.728 -7.655 -7.812 1.00 89.75 468 ALA A O 1
ATOM 3726 N N . GLN A 1 469 ? 2.604 -7.120 -8.909 1.00 85.50 469 GLN A N 1
ATOM 3727 C CA . GLN A 1 469 ? 2.227 -7.742 -10.173 1.00 85.50 469 GLN A CA 1
ATOM 3728 C C . GLN A 1 469 ? 2.281 -9.273 -10.106 1.00 85.50 469 GLN A C 1
ATOM 3730 O O . GLN A 1 469 ? 1.346 -9.912 -10.572 1.00 85.50 469 GLN A O 1
ATOM 3735 N N . PHE A 1 470 ? 3.364 -9.840 -9.563 1.00 91.12 470 PHE A N 1
ATOM 3736 C CA . PHE A 1 470 ? 3.541 -11.284 -9.370 1.00 91.12 470 PHE A CA 1
ATOM 3737 C C . PHE A 1 470 ? 4.030 -11.531 -7.929 1.00 91.12 470 PHE A C 1
ATOM 3739 O O . PHE A 1 470 ? 5.235 -11.691 -7.695 1.00 91.12 470 PHE A O 1
ATOM 3746 N N . PRO A 1 471 ? 3.126 -11.469 -6.930 1.00 92.69 471 PRO A N 1
ATOM 3747 C CA . PRO A 1 471 ? 3.496 -11.467 -5.512 1.00 92.69 471 PRO A CA 1
ATOM 3748 C C . PRO A 1 471 ? 4.238 -12.741 -5.081 1.00 92.69 471 PRO A C 1
ATOM 3750 O O . PRO A 1 471 ? 5.192 -12.657 -4.309 1.00 92.69 471 PRO A O 1
ATOM 3753 N N . GLN A 1 472 ? 3.858 -13.913 -5.609 1.00 95.75 472 GLN A N 1
ATOM 3754 C CA . GLN A 1 472 ? 4.466 -15.198 -5.231 1.00 95.75 472 GLN A CA 1
ATOM 3755 C C . GLN A 1 472 ? 5.874 -15.395 -5.823 1.00 95.75 472 GLN A C 1
ATOM 3757 O O . GLN A 1 472 ? 6.690 -16.103 -5.234 1.00 95.75 472 GLN A O 1
ATOM 3762 N N . GLU A 1 473 ? 6.211 -14.690 -6.908 1.00 97.12 473 GLU A N 1
ATOM 3763 C CA . GLU A 1 473 ? 7.563 -14.618 -7.487 1.00 97.12 473 GLU A CA 1
ATOM 3764 C C . GLU A 1 473 ? 8.342 -13.359 -7.054 1.00 97.12 473 GLU A C 1
ATOM 3766 O O . GLU A 1 473 ? 9.371 -13.020 -7.640 1.00 97.12 473 GLU A O 1
ATOM 3771 N N . LEU A 1 474 ? 7.871 -12.675 -6.004 1.00 98.12 474 LEU A N 1
ATOM 3772 C CA . LEU A 1 474 ? 8.490 -11.501 -5.378 1.00 98.12 474 LEU A CA 1
ATOM 3773 C C . LEU A 1 474 ? 8.631 -10.268 -6.290 1.00 98.12 474 LEU A C 1
ATOM 3775 O O . LEU A 1 474 ? 9.508 -9.425 -6.070 1.00 98.12 474 LEU A O 1
ATOM 3779 N N . ILE A 1 475 ? 7.780 -10.140 -7.313 1.00 95.19 475 ILE A N 1
ATOM 3780 C CA . ILE A 1 475 ? 7.856 -9.068 -8.315 1.00 95.19 475 ILE A CA 1
ATOM 3781 C C . ILE A 1 475 ? 6.733 -8.062 -8.116 1.00 95.19 475 ILE A C 1
ATOM 3783 O O . ILE A 1 475 ? 5.552 -8.360 -8.297 1.00 95.19 475 ILE A O 1
ATOM 3787 N N . THR A 1 476 ? 7.119 -6.823 -7.825 1.00 92.31 476 THR A N 1
ATOM 3788 C CA . THR A 1 476 ? 6.175 -5.736 -7.578 1.00 92.31 476 THR A CA 1
ATOM 3789 C C . THR A 1 476 ? 5.631 -5.152 -8.880 1.00 92.31 476 THR A C 1
ATOM 3791 O O . THR A 1 476 ? 4.424 -4.998 -9.012 1.00 92.31 476 THR A O 1
ATOM 3794 N N . TYR A 1 477 ? 6.478 -4.818 -9.862 1.00 85.25 477 TYR A N 1
ATOM 3795 C CA . TYR A 1 477 ? 6.021 -4.251 -11.142 1.00 85.25 477 TYR A CA 1
ATOM 3796 C C . TYR A 1 477 ? 7.091 -4.326 -12.237 1.00 85.25 477 TYR A C 1
ATOM 3798 O O . TYR A 1 477 ? 8.233 -4.717 -12.004 1.00 85.25 477 TYR A O 1
ATOM 3806 N N . GLY A 1 478 ? 6.722 -3.927 -13.458 1.00 75.88 478 GLY A N 1
ATOM 3807 C CA . GLY A 1 478 ? 7.650 -3.871 -14.588 1.00 75.88 478 GLY A CA 1
ATOM 3808 C C . GLY A 1 478 ? 8.066 -5.252 -15.093 1.00 75.88 478 GLY A C 1
ATOM 3809 O O . GLY A 1 478 ? 9.142 -5.378 -15.659 1.00 75.88 478 GLY A O 1
ATOM 3810 N N . SER A 1 479 ? 7.237 -6.284 -14.885 1.00 76.94 479 SER A N 1
ATOM 3811 C CA . SER A 1 479 ? 7.429 -7.699 -15.266 1.00 76.94 479 SER A CA 1
ATOM 3812 C C . SER A 1 479 ? 8.541 -8.479 -14.542 1.00 76.94 479 SER A C 1
ATOM 3814 O O . SER A 1 479 ? 8.455 -9.704 -14.404 1.00 76.94 479 SER A O 1
ATOM 3816 N N . ASN A 1 480 ? 9.585 -7.802 -14.067 1.00 85.25 480 ASN A N 1
ATOM 3817 C CA . ASN A 1 480 ? 10.719 -8.412 -13.368 1.00 85.25 480 ASN A CA 1
ATOM 3818 C C . ASN A 1 480 ? 11.331 -7.513 -12.275 1.00 85.25 480 ASN A C 1
ATOM 3820 O O . ASN A 1 480 ? 12.372 -7.867 -11.729 1.00 85.25 480 ASN A O 1
ATOM 3824 N N . GLY A 1 481 ? 10.714 -6.367 -11.959 1.00 92.00 481 GLY A N 1
ATOM 3825 C CA . GLY A 1 481 ? 11.119 -5.511 -10.846 1.00 92.00 481 GLY A CA 1
ATOM 3826 C C . GLY A 1 481 ? 10.813 -6.183 -9.512 1.00 92.00 481 GLY A C 1
ATOM 3827 O O . GLY A 1 481 ? 9.665 -6.164 -9.064 1.00 92.00 481 GLY A O 1
ATOM 3828 N N . ALA A 1 482 ? 11.830 -6.785 -8.902 1.00 96.31 482 ALA A N 1
ATOM 3829 C CA . ALA A 1 482 ? 11.692 -7.667 -7.750 1.00 96.31 482 ALA A CA 1
ATOM 3830 C C . ALA A 1 482 ? 12.111 -7.010 -6.427 1.00 96.31 482 ALA A C 1
ATOM 3832 O O . ALA A 1 482 ? 12.985 -6.139 -6.392 1.00 96.31 482 ALA A O 1
ATOM 3833 N N . VAL A 1 483 ? 11.486 -7.460 -5.337 1.00 98.31 483 VAL A N 1
ATOM 3834 C CA . VAL A 1 483 ? 11.822 -7.075 -3.954 1.00 98.31 483 VAL A CA 1
ATOM 3835 C C . VAL A 1 483 ? 13.018 -7.878 -3.444 1.00 98.31 483 VAL A C 1
ATOM 3837 O O . VAL A 1 483 ? 13.908 -7.327 -2.799 1.00 98.31 483 VAL A O 1
ATOM 3840 N N . PHE A 1 484 ? 13.047 -9.170 -3.776 1.00 98.62 484 PHE A N 1
ATOM 3841 C CA . PHE A 1 484 ? 14.147 -10.101 -3.534 1.00 98.62 484 PHE A CA 1
ATOM 3842 C C . PHE A 1 484 ? 14.259 -11.063 -4.719 1.00 98.62 484 PHE A C 1
ATOM 3844 O O . PHE A 1 484 ? 13.306 -11.239 -5.476 1.00 98.62 484 PHE A O 1
ATOM 3851 N N . SER A 1 485 ? 15.407 -11.725 -4.868 1.00 97.88 485 SER A N 1
ATOM 3852 C CA . SER A 1 485 ? 15.585 -12.751 -5.900 1.00 97.88 485 SER A CA 1
ATOM 3853 C C . SER A 1 485 ? 14.839 -14.046 -5.550 1.00 97.88 485 SER A C 1
ATOM 3855 O O . SER A 1 485 ? 14.377 -14.744 -6.446 1.00 97.88 485 SER A O 1
ATOM 3857 N N . ASN A 1 486 ? 14.701 -14.370 -4.258 1.00 98.50 486 ASN A N 1
ATOM 3858 C CA . ASN A 1 486 ? 14.030 -15.580 -3.776 1.00 98.50 486 ASN A CA 1
ATOM 3859 C C . ASN A 1 486 ? 13.501 -15.429 -2.338 1.00 98.50 486 ASN A C 1
ATOM 3861 O O . ASN A 1 486 ? 13.896 -14.522 -1.600 1.00 98.50 486 ASN A O 1
ATOM 3865 N N . TRP A 1 487 ? 12.638 -16.355 -1.916 1.00 98.19 487 TRP A N 1
ATOM 3866 C CA . TRP A 1 487 ? 12.040 -16.366 -0.579 1.00 98.19 487 TRP A CA 1
ATOM 3867 C C . TRP A 1 487 ? 13.048 -16.635 0.548 1.00 98.19 487 TRP A C 1
ATOM 3869 O O . TRP A 1 487 ? 12.839 -16.175 1.667 1.00 98.19 487 TRP A O 1
ATOM 3879 N N . GLY A 1 488 ? 14.178 -17.303 0.287 1.00 97.50 488 GLY A N 1
ATOM 3880 C CA . GLY A 1 488 ? 15.238 -17.468 1.292 1.00 97.50 488 GLY A CA 1
ATOM 3881 C C . GLY A 1 488 ? 15.863 -16.132 1.707 1.00 97.50 488 GLY A C 1
ATOM 3882 O O . GLY A 1 488 ? 16.053 -15.872 2.896 1.00 97.50 488 GLY A O 1
ATOM 3883 N N . GLN A 1 489 ? 16.115 -15.250 0.735 1.00 98.44 489 GLN A N 1
ATOM 3884 C CA . GLN A 1 489 ? 16.572 -13.880 0.984 1.00 98.44 489 GLN A CA 1
ATOM 3885 C C . GLN A 1 489 ? 15.549 -13.078 1.793 1.00 98.44 489 GLN A C 1
ATOM 3887 O O . GLN A 1 489 ? 15.928 -12.460 2.785 1.00 98.44 489 GLN A O 1
ATOM 3892 N N . PHE A 1 490 ? 14.263 -13.154 1.429 1.00 98.31 490 PHE A N 1
ATOM 3893 C CA . PHE A 1 490 ? 13.170 -12.532 2.185 1.00 98.31 490 PHE A CA 1
ATOM 3894 C C . PHE A 1 490 ? 13.198 -12.950 3.665 1.00 98.31 490 PHE A C 1
ATOM 3896 O O . PHE A 1 490 ? 13.219 -12.094 4.549 1.00 98.31 490 PHE A O 1
ATOM 3903 N N . GLN A 1 491 ? 13.283 -14.256 3.944 1.00 96.75 491 GLN A N 1
ATOM 3904 C CA . GLN A 1 491 ? 13.276 -14.787 5.312 1.00 96.75 491 GLN A CA 1
ATOM 3905 C C . GLN A 1 491 ? 14.476 -14.298 6.138 1.00 96.75 491 GLN A C 1
ATOM 3907 O O . GLN A 1 491 ? 14.325 -13.893 7.293 1.00 96.75 491 GLN A O 1
ATOM 3912 N N . ILE A 1 492 ? 15.677 -14.289 5.552 1.00 97.50 492 ILE A N 1
ATOM 3913 C CA . ILE A 1 492 ? 16.888 -13.825 6.246 1.00 97.50 492 ILE A CA 1
ATOM 3914 C C . ILE A 1 492 ? 16.842 -12.311 6.479 1.00 97.50 492 ILE A C 1
ATOM 3916 O O . ILE A 1 492 ? 17.187 -11.851 7.569 1.00 97.50 492 ILE A O 1
ATOM 3920 N N . THR A 1 493 ? 16.386 -11.532 5.495 1.00 98.38 493 THR A N 1
ATOM 3921 C CA . THR A 1 493 ? 16.221 -10.082 5.646 1.00 98.38 493 THR A CA 1
ATOM 3922 C C . THR A 1 493 ? 15.238 -9.753 6.761 1.00 98.38 493 THR A C 1
ATOM 3924 O O . THR A 1 493 ? 15.576 -8.955 7.634 1.00 98.38 493 THR A O 1
ATOM 3927 N N . LEU A 1 494 ? 14.064 -10.394 6.796 1.00 95.94 494 LEU A N 1
ATOM 3928 C CA . LEU A 1 494 ? 13.098 -10.166 7.871 1.00 95.94 494 LEU A CA 1
ATOM 3929 C C . LEU A 1 494 ? 13.657 -10.568 9.236 1.00 95.94 494 LEU A C 1
ATOM 3931 O O . LEU A 1 494 ? 13.523 -9.794 10.183 1.00 95.94 494 LEU A O 1
ATOM 3935 N N . LYS A 1 495 ? 14.372 -11.696 9.339 1.00 94.81 495 LYS A N 1
ATOM 3936 C CA . LYS A 1 495 ? 15.078 -12.066 10.574 1.00 94.81 495 LYS A CA 1
ATOM 3937 C C . LYS A 1 495 ? 16.047 -10.969 11.027 1.00 94.81 495 LYS A C 1
ATOM 3939 O O . LYS A 1 495 ? 16.054 -10.608 12.206 1.00 94.81 495 LYS A O 1
ATOM 3944 N N . TYR A 1 496 ? 16.874 -10.440 10.124 1.00 97.81 496 TYR A N 1
ATOM 3945 C CA . TYR A 1 496 ? 17.823 -9.382 10.474 1.00 97.81 496 TYR A CA 1
ATOM 3946 C C . TYR A 1 496 ? 17.121 -8.099 10.910 1.00 97.81 496 TYR A C 1
ATOM 3948 O O . TYR A 1 496 ? 17.478 -7.556 11.953 1.00 97.81 496 TYR A O 1
ATOM 3956 N N . LEU A 1 497 ? 16.094 -7.653 10.185 1.00 97.56 497 LEU A N 1
ATOM 3957 C CA . LEU A 1 497 ? 15.314 -6.470 10.553 1.00 97.56 497 LEU A CA 1
ATOM 3958 C C . LEU A 1 497 ? 14.617 -6.642 11.913 1.00 97.56 497 LEU A C 1
ATOM 3960 O O . LEU A 1 497 ? 14.620 -5.737 12.743 1.00 97.56 497 LEU A O 1
ATOM 3964 N N . GLN A 1 498 ? 14.085 -7.824 12.211 1.00 92.19 498 GLN A N 1
ATOM 3965 C CA . GLN A 1 498 ? 13.452 -8.084 13.505 1.00 92.19 498 GLN A CA 1
ATOM 3966 C C . GLN A 1 498 ? 14.444 -8.007 14.677 1.00 92.19 498 GLN A C 1
ATOM 3968 O O . GLN A 1 498 ? 14.088 -7.580 15.777 1.00 92.19 498 GLN A O 1
ATOM 3973 N N . GLN A 1 499 ? 15.693 -8.428 14.461 1.00 92.00 499 GLN A N 1
ATOM 3974 C CA . GLN A 1 499 ? 16.682 -8.595 15.529 1.00 92.00 499 GLN A CA 1
ATOM 3975 C C . GLN A 1 499 ? 17.678 -7.442 15.660 1.00 92.00 499 GLN A C 1
ATOM 3977 O O . GLN A 1 499 ? 18.312 -7.339 16.722 1.00 92.00 499 GLN A O 1
ATOM 3982 N N . MET A 1 500 ? 17.831 -6.618 14.619 1.00 96.88 500 MET A N 1
ATOM 3983 C CA . MET A 1 500 ? 18.822 -5.547 14.580 1.00 96.88 500 MET A CA 1
ATOM 3984 C C . MET A 1 500 ? 18.601 -4.521 15.692 1.00 96.88 500 MET A C 1
ATOM 3986 O O . MET A 1 500 ? 17.478 -4.237 16.104 1.00 96.88 500 MET A O 1
ATOM 3990 N N . SER A 1 501 ? 19.703 -3.970 16.184 1.00 95.62 501 SER A N 1
ATOM 3991 C CA . SER A 1 501 ? 19.712 -2.845 17.119 1.00 95.62 501 SER A CA 1
ATOM 3992 C C . SER A 1 501 ? 19.797 -1.506 16.382 1.00 95.62 501 SER A C 1
ATOM 3994 O O . SER A 1 501 ? 20.076 -1.457 15.186 1.00 95.62 501 SER A O 1
ATOM 3996 N N . GLU A 1 502 ? 19.611 -0.403 17.109 1.00 93.75 502 GLU A N 1
ATOM 3997 C CA . GLU A 1 502 ? 19.710 0.965 16.566 1.00 93.75 502 GLU A CA 1
ATOM 3998 C C . GLU A 1 502 ? 21.110 1.301 16.023 1.00 93.75 502 GLU A C 1
ATOM 4000 O O . GLU A 1 502 ? 21.254 2.189 15.186 1.00 93.75 502 GLU A O 1
ATOM 4005 N N . ASN A 1 503 ? 22.135 0.560 16.459 1.00 96.12 503 ASN A N 1
ATOM 4006 C CA . ASN A 1 503 ? 23.535 0.756 16.078 1.00 96.12 503 ASN A CA 1
ATOM 4007 C C . ASN A 1 503 ? 23.972 -0.132 14.905 1.00 96.12 503 ASN A C 1
ATOM 4009 O O . ASN A 1 503 ? 25.170 -0.245 14.650 1.00 96.12 503 ASN A O 1
ATOM 4013 N N . GLN A 1 504 ? 23.045 -0.807 14.223 1.00 97.75 504 GLN A N 1
ATOM 4014 C CA . GLN A 1 504 ? 23.361 -1.704 13.112 1.00 97.75 504 GLN A CA 1
ATOM 4015 C C . GLN A 1 504 ? 22.753 -1.220 11.794 1.00 97.75 504 GLN A C 1
ATOM 4017 O O . GLN A 1 504 ? 21.698 -0.596 11.775 1.00 97.75 504 GLN A O 1
ATOM 4022 N N . CYS A 1 505 ? 23.427 -1.535 10.694 1.00 98.31 505 CYS A N 1
ATOM 4023 C CA . CYS A 1 505 ? 23.003 -1.292 9.325 1.00 98.31 505 CYS A CA 1
ATOM 4024 C C . CYS A 1 505 ? 22.962 -2.620 8.562 1.00 98.31 505 CYS A C 1
ATOM 4026 O O . CYS A 1 505 ? 23.935 -3.378 8.563 1.00 98.31 505 CYS A O 1
ATOM 4028 N N . LEU A 1 506 ? 21.841 -2.904 7.909 1.00 98.62 506 LEU A N 1
ATOM 4029 C CA . LEU A 1 506 ? 21.679 -4.038 7.011 1.00 98.62 506 LEU A CA 1
ATOM 4030 C C . LEU A 1 506 ? 22.239 -3.704 5.625 1.00 98.62 506 LEU A C 1
ATOM 4032 O O . LEU A 1 506 ? 21.800 -2.755 4.982 1.00 98.62 506 LEU A O 1
ATOM 4036 N N . HIS A 1 507 ? 23.177 -4.506 5.129 1.00 98.44 507 HIS A N 1
ATOM 4037 C CA . HIS A 1 507 ? 23.716 -4.338 3.778 1.00 98.44 507 HIS A CA 1
ATOM 4038 C C . HIS A 1 507 ? 23.094 -5.357 2.816 1.00 98.44 507 HIS A C 1
ATOM 4040 O O . HIS A 1 507 ? 23.194 -6.570 3.034 1.00 98.44 507 HIS A O 1
ATOM 4046 N N . MET A 1 508 ? 22.494 -4.863 1.733 1.00 98.62 508 MET A N 1
ATOM 4047 C CA . MET A 1 508 ? 21.791 -5.657 0.726 1.00 98.62 508 MET A CA 1
ATOM 4048 C C . MET A 1 508 ? 22.498 -5.587 -0.636 1.00 98.62 508 MET A C 1
ATOM 4050 O O . MET A 1 508 ? 22.684 -4.503 -1.195 1.00 98.62 508 MET A O 1
ATOM 4054 N N . ASN A 1 509 ? 22.815 -6.754 -1.203 1.00 98.25 509 ASN A N 1
ATOM 4055 C CA . ASN A 1 509 ? 23.414 -6.904 -2.529 1.00 98.25 509 ASN A CA 1
ATOM 4056 C C . ASN A 1 509 ? 22.463 -7.656 -3.462 1.00 98.25 509 ASN A C 1
ATOM 4058 O O . ASN A 1 509 ? 22.419 -8.880 -3.467 1.00 98.25 509 ASN A O 1
ATOM 4062 N N . SER A 1 510 ? 21.716 -6.933 -4.287 1.00 98.19 510 SER A N 1
ATOM 4063 C CA . SER A 1 510 ? 20.764 -7.485 -5.254 1.00 98.19 510 SER A CA 1
ATOM 4064 C C . SER A 1 510 ? 19.796 -8.487 -4.619 1.00 98.19 510 SER A C 1
ATOM 4066 O O . SER A 1 510 ? 19.688 -9.634 -5.051 1.00 98.19 510 SER A O 1
ATOM 4068 N N . GLY A 1 511 ? 19.152 -8.062 -3.532 1.00 96.69 511 GLY A N 1
ATOM 4069 C CA . GLY A 1 511 ? 18.272 -8.897 -2.712 1.00 96.69 511 GLY A CA 1
ATOM 4070 C C . GLY A 1 511 ? 18.995 -9.780 -1.691 1.00 96.69 511 GLY A C 1
ATOM 4071 O O . GLY A 1 511 ? 18.391 -10.143 -0.692 1.00 96.69 511 GLY A O 1
ATOM 4072 N N . HIS A 1 512 ? 20.288 -10.082 -1.851 1.00 98.38 512 HIS A N 1
ATOM 4073 C CA . HIS A 1 512 ? 21.037 -10.874 -0.870 1.00 98.38 512 HIS A CA 1
ATOM 4074 C C . HIS A 1 512 ? 21.366 -10.056 0.398 1.00 98.38 512 HIS A C 1
ATOM 4076 O O . HIS A 1 512 ? 22.096 -9.064 0.298 1.00 98.38 512 HIS A O 1
ATOM 4082 N N . PRO A 1 513 ? 20.901 -10.464 1.595 1.00 97.56 513 PRO A N 1
ATOM 4083 C CA . PRO A 1 513 ? 21.286 -9.823 2.848 1.00 97.56 513 PRO A CA 1
ATOM 4084 C C . PRO A 1 513 ? 22.688 -10.265 3.275 1.00 97.56 513 PRO A C 1
ATOM 4086 O O . PRO A 1 513 ? 22.868 -11.335 3.852 1.00 97.56 513 PRO A O 1
ATOM 4089 N N . THR A 1 514 ? 23.689 -9.423 3.020 1.00 96.12 514 THR A N 1
ATOM 4090 C CA . THR A 1 514 ? 25.094 -9.733 3.348 1.00 96.12 514 THR A CA 1
ATOM 4091 C C . THR A 1 514 ? 25.359 -9.788 4.854 1.00 96.12 514 THR A C 1
ATOM 4093 O O . THR A 1 514 ? 26.288 -10.464 5.291 1.00 96.12 514 THR A O 1
ATOM 4096 N N . GLY A 1 515 ? 24.549 -9.082 5.649 1.00 96.12 515 GLY A N 1
ATOM 4097 C CA . GLY A 1 515 ? 24.619 -9.091 7.105 1.00 96.12 515 GLY A CA 1
ATOM 4098 C C . GLY A 1 515 ? 24.321 -7.735 7.742 1.00 96.12 515 GLY A C 1
ATOM 4099 O O . GLY A 1 515 ? 24.015 -6.752 7.063 1.00 96.12 515 GLY A O 1
ATOM 4100 N N . LEU A 1 516 ? 24.423 -7.714 9.072 1.00 97.88 516 LEU A N 1
ATOM 4101 C CA . LEU A 1 516 ? 24.307 -6.522 9.908 1.00 97.88 516 LEU A CA 1
ATOM 4102 C C . LEU A 1 516 ? 25.700 -6.012 10.290 1.00 97.88 516 LEU A C 1
ATOM 4104 O O . LEU A 1 516 ? 26.486 -6.743 10.892 1.00 97.88 516 LEU A O 1
ATOM 4108 N N . TRP A 1 517 ? 25.966 -4.744 10.005 1.00 97.31 517 TRP A N 1
ATOM 4109 C CA . TRP A 1 517 ? 27.237 -4.071 10.273 1.00 97.31 517 TRP A CA 1
ATOM 4110 C C . TRP A 1 517 ? 27.049 -2.947 11.294 1.00 97.31 517 TRP A C 1
ATOM 4112 O O . TRP A 1 517 ? 25.966 -2.370 11.346 1.00 97.31 517 TRP A O 1
ATOM 4122 N N . PRO A 1 518 ? 28.052 -2.598 12.114 1.00 97.19 518 PRO A N 1
ATOM 4123 C CA . PRO A 1 518 ? 27.957 -1.435 12.993 1.00 97.19 518 PRO A CA 1
ATOM 4124 C C . PRO A 1 518 ? 27.779 -0.135 12.196 1.00 97.19 518 PRO A C 1
ATOM 4126 O O . PRO A 1 518 ? 28.473 0.090 11.205 1.00 97.19 518 PRO A O 1
ATOM 4129 N N . LYS A 1 519 ? 26.876 0.738 12.647 1.00 94.00 519 LYS A N 1
ATOM 4130 C CA . LYS A 1 519 ? 26.736 2.102 12.126 1.00 94.00 519 LYS A CA 1
ATOM 4131 C C . LYS A 1 519 ? 27.925 2.966 12.548 1.00 94.00 519 LYS A C 1
ATOM 4133 O O . LYS A 1 519 ? 28.471 2.795 13.636 1.00 94.00 519 LYS A O 1
ATOM 4138 N N . LEU A 1 520 ? 28.261 3.954 11.718 1.00 89.81 520 LEU A N 1
ATOM 4139 C CA . LEU A 1 520 ? 29.236 4.990 12.071 1.00 89.81 520 LEU A CA 1
ATOM 4140 C C . LEU A 1 520 ? 28.654 5.996 13.080 1.00 89.81 520 LEU A C 1
ATOM 4142 O O . LEU A 1 520 ? 29.349 6.460 13.978 1.00 89.81 520 LEU A O 1
ATOM 4146 N N . SER A 1 521 ? 27.372 6.327 12.931 1.00 90.00 521 SER A N 1
ATOM 4147 C CA . SER A 1 521 ? 26.626 7.265 13.774 1.00 90.00 521 SER A CA 1
ATOM 4148 C C . SER A 1 521 ? 25.150 6.863 13.853 1.00 90.00 521 SER A C 1
ATOM 4150 O O . SER A 1 521 ? 24.665 6.104 13.014 1.00 90.00 521 SER A O 1
ATOM 4152 N N . LYS A 1 522 ? 24.394 7.428 14.804 1.00 85.69 522 LYS A N 1
ATOM 4153 C CA . LYS A 1 522 ? 22.929 7.247 14.867 1.00 85.69 522 LYS A CA 1
ATOM 4154 C C . LYS A 1 522 ? 22.214 7.709 13.594 1.00 85.69 522 LYS A C 1
ATOM 4156 O O . LYS A 1 522 ? 21.284 7.051 13.140 1.00 85.69 522 LYS A O 1
ATOM 4161 N N . SER A 1 523 ? 22.722 8.776 12.975 1.00 87.81 523 SER A N 1
ATOM 4162 C CA . SER A 1 523 ? 22.224 9.304 11.704 1.00 87.81 523 SER A CA 1
ATOM 4163 C C . SER A 1 523 ? 22.565 8.436 10.489 1.00 87.81 523 SER A C 1
ATOM 4165 O O . SER A 1 523 ? 22.042 8.697 9.412 1.00 87.81 523 SER A O 1
ATOM 4167 N N . SER A 1 524 ? 23.426 7.421 10.625 1.00 95.12 524 SER A N 1
ATOM 4168 C CA . SER A 1 524 ? 23.718 6.509 9.518 1.00 95.12 524 SER A CA 1
ATOM 4169 C C . SER A 1 524 ? 22.483 5.656 9.177 1.00 95.12 524 SER A C 1
ATOM 4171 O O . SER A 1 524 ? 21.717 5.303 10.087 1.00 95.12 524 SER A O 1
ATOM 4173 N N . PRO A 1 525 ? 22.304 5.253 7.906 1.00 97.81 525 PRO A N 1
ATOM 4174 C CA . PRO A 1 525 ? 21.177 4.424 7.504 1.00 97.81 525 PRO A CA 1
ATOM 4175 C C . PRO A 1 525 ? 21.126 3.102 8.269 1.00 97.81 525 PRO A C 1
ATOM 4177 O O . PRO A 1 525 ? 22.152 2.519 8.619 1.00 97.81 525 PRO A O 1
ATOM 4180 N N . SER A 1 526 ? 19.913 2.621 8.513 1.00 98.19 526 SER A N 1
ATOM 4181 C CA . SER A 1 526 ? 19.628 1.270 9.000 1.00 98.19 526 SER A CA 1
ATOM 4182 C C . SER A 1 526 ? 19.670 0.224 7.888 1.00 98.19 526 SER A C 1
ATOM 4184 O O . SER A 1 526 ? 19.812 -0.959 8.192 1.00 98.19 526 SER A O 1
ATOM 4186 N N . ALA A 1 527 ? 19.599 0.628 6.616 1.00 98.62 527 ALA A N 1
ATOM 4187 C CA . ALA A 1 527 ? 19.924 -0.250 5.498 1.00 98.62 527 ALA A CA 1
ATOM 4188 C C . ALA A 1 527 ? 20.588 0.488 4.326 1.00 98.62 527 ALA A C 1
ATOM 4190 O O . ALA A 1 527 ? 20.275 1.643 4.031 1.00 98.62 527 ALA A O 1
ATOM 4191 N N . VAL A 1 528 ? 21.481 -0.213 3.629 1.00 98.62 528 VAL A N 1
ATOM 4192 C CA . VAL A 1 528 ? 22.098 0.219 2.369 1.00 98.62 528 VAL A CA 1
ATOM 4193 C C . VAL A 1 528 ? 21.836 -0.852 1.322 1.00 98.62 528 VAL A C 1
ATOM 4195 O O . VAL A 1 528 ? 22.180 -2.019 1.520 1.00 98.62 528 VAL A O 1
ATOM 4198 N N . ILE A 1 529 ? 21.220 -0.454 0.211 1.00 98.88 529 ILE A N 1
ATOM 4199 C CA . ILE A 1 529 ? 20.736 -1.371 -0.817 1.00 98.88 529 ILE A CA 1
ATOM 4200 C C . ILE A 1 529 ? 21.420 -1.081 -2.150 1.00 98.88 529 ILE A C 1
ATOM 4202 O O . ILE A 1 529 ? 21.421 0.044 -2.640 1.00 98.88 529 ILE A O 1
ATOM 4206 N N . SER A 1 530 ? 21.962 -2.115 -2.781 1.00 98.62 530 SER A N 1
ATOM 4207 C CA . SER A 1 530 ? 22.362 -2.069 -4.187 1.00 98.62 530 SER A CA 1
ATOM 4208 C C . SER A 1 530 ? 21.594 -3.132 -4.956 1.00 98.62 530 SER A C 1
ATOM 4210 O O . SER A 1 530 ? 21.495 -4.252 -4.473 1.00 98.62 530 SER A O 1
ATOM 4212 N N . ASN A 1 531 ? 21.048 -2.826 -6.133 1.00 98.69 531 ASN A N 1
ATOM 4213 C CA . ASN A 1 531 ? 20.355 -3.821 -6.959 1.00 98.69 531 ASN A CA 1
ATOM 4214 C C . ASN A 1 531 ? 20.816 -3.749 -8.413 1.00 98.69 531 ASN A C 1
ATOM 4216 O O . ASN A 1 531 ? 20.720 -2.710 -9.063 1.00 98.69 531 ASN A O 1
ATOM 4220 N N . GLY A 1 532 ? 21.305 -4.867 -8.940 1.00 97.50 532 GLY A N 1
ATOM 4221 C CA . GLY A 1 532 ? 21.666 -4.977 -10.348 1.00 97.50 532 GLY A CA 1
ATOM 4222 C C . GLY A 1 532 ? 22.974 -4.293 -10.746 1.00 97.50 532 GLY A C 1
ATOM 4223 O O . GLY A 1 532 ? 23.231 -4.122 -11.934 1.00 97.50 532 GLY A O 1
ATOM 4224 N N . MET A 1 533 ? 23.799 -3.870 -9.785 1.00 98.25 533 MET A N 1
ATOM 4225 C CA . MET A 1 533 ? 25.071 -3.209 -10.083 1.00 98.25 533 MET A CA 1
ATOM 4226 C C . MET A 1 533 ? 26.025 -4.154 -10.812 1.00 98.25 533 MET A C 1
ATOM 4228 O O . MET A 1 533 ? 26.296 -5.260 -10.348 1.00 98.25 533 MET A O 1
ATOM 4232 N N . MET A 1 534 ? 26.528 -3.694 -11.956 1.00 97.88 534 MET A N 1
ATOM 4233 C CA . MET A 1 534 ? 27.378 -4.453 -12.868 1.00 97.88 534 MET A CA 1
ATOM 4234 C C . MET A 1 534 ? 28.594 -3.626 -13.263 1.00 97.88 534 MET A C 1
ATOM 4236 O O . MET A 1 534 ? 28.527 -2.401 -13.361 1.00 97.88 534 MET A O 1
ATOM 4240 N N . ILE A 1 535 ? 29.693 -4.310 -13.576 1.00 98.19 535 ILE A N 1
ATOM 4241 C CA . ILE A 1 535 ? 30.778 -3.691 -14.338 1.00 98.19 535 ILE A CA 1
ATOM 4242 C C . ILE A 1 535 ? 30.208 -3.317 -15.724 1.00 98.19 535 ILE A C 1
ATOM 4244 O O . ILE A 1 535 ? 29.635 -4.196 -16.375 1.00 98.19 535 ILE A O 1
ATOM 4248 N N . PRO A 1 536 ? 30.360 -2.064 -16.203 1.00 96.12 536 PRO A N 1
ATOM 4249 C CA . PRO A 1 536 ? 29.593 -1.551 -17.344 1.00 96.12 536 PRO A CA 1
ATOM 4250 C C . PRO A 1 536 ? 29.630 -2.409 -18.614 1.00 96.12 536 PRO A C 1
ATOM 4252 O O . PRO A 1 536 ? 28.591 -2.624 -19.230 1.00 96.12 536 PRO A O 1
ATOM 4255 N N . ILE A 1 537 ? 30.795 -2.957 -18.979 1.00 96.75 537 ILE A N 1
ATOM 4256 C CA . ILE A 1 537 ? 30.956 -3.774 -20.196 1.00 96.75 537 ILE A CA 1
ATOM 4257 C C . ILE A 1 537 ? 30.181 -5.104 -20.170 1.00 96.75 537 ILE A C 1
ATOM 4259 O O . ILE A 1 537 ? 30.016 -5.718 -21.216 1.00 96.75 537 ILE A O 1
ATOM 4263 N N . PHE A 1 538 ? 29.709 -5.541 -18.998 1.00 97.38 538 PHE A N 1
ATOM 4264 C CA . PHE A 1 538 ? 28.904 -6.756 -18.813 1.00 97.38 538 PHE A CA 1
ATOM 4265 C C . PHE A 1 538 ? 27.435 -6.440 -18.478 1.00 97.38 538 PHE A C 1
ATOM 4267 O O . PHE A 1 538 ? 26.672 -7.329 -18.104 1.00 97.38 538 PHE A O 1
ATOM 4274 N N . SER A 1 539 ? 27.028 -5.168 -18.549 1.00 96.44 539 SER A N 1
ATOM 4275 C CA . SER A 1 539 ? 25.685 -4.704 -18.181 1.00 96.44 539 SER A CA 1
ATOM 4276 C C . SER A 1 539 ? 24.686 -4.842 -19.342 1.00 96.44 539 SER A C 1
ATOM 4278 O O . SER A 1 539 ? 24.013 -3.888 -19.727 1.00 96.44 539 SER A O 1
ATOM 4280 N N . ASP A 1 540 ? 24.590 -6.040 -19.917 1.00 92.75 540 ASP A N 1
ATOM 4281 C CA . ASP A 1 540 ? 23.628 -6.389 -20.968 1.00 92.75 540 ASP A CA 1
ATOM 4282 C C . ASP A 1 540 ? 22.564 -7.385 -20.470 1.00 92.75 540 ASP A C 1
ATOM 4284 O O . ASP A 1 540 ? 22.669 -7.967 -19.388 1.00 92.75 540 ASP A O 1
ATOM 4288 N N . ILE A 1 541 ? 21.498 -7.548 -21.260 1.00 88.81 541 ILE A N 1
ATOM 4289 C CA . ILE A 1 541 ? 20.324 -8.355 -20.893 1.00 88.81 541 ILE A CA 1
ATOM 4290 C C . ILE A 1 541 ? 20.652 -9.855 -20.825 1.00 88.81 541 ILE A C 1
ATOM 4292 O O . ILE A 1 541 ? 20.074 -10.561 -20.000 1.00 88.81 541 ILE A O 1
ATOM 4296 N N . GLU A 1 542 ? 21.559 -10.359 -21.665 1.00 91.50 542 GLU A N 1
ATOM 4297 C CA . GLU A 1 542 ? 21.922 -11.781 -21.655 1.00 91.50 542 GLU A CA 1
ATOM 4298 C C . GLU A 1 542 ? 22.670 -12.128 -20.366 1.00 91.50 542 GLU A C 1
ATOM 4300 O O . GLU A 1 542 ? 22.306 -13.078 -19.665 1.00 91.50 542 GLU A O 1
ATOM 4305 N N . ASN A 1 543 ? 23.655 -11.304 -20.003 1.00 96.19 543 ASN A N 1
ATOM 4306 C CA . ASN A 1 543 ? 24.359 -11.432 -18.734 1.00 96.19 543 ASN A CA 1
ATOM 4307 C C . ASN A 1 543 ? 23.408 -11.280 -17.542 1.00 96.19 543 ASN A C 1
ATOM 4309 O O . ASN A 1 543 ? 23.468 -12.095 -16.623 1.00 96.19 543 ASN A O 1
ATOM 4313 N N . PHE A 1 544 ? 22.489 -10.310 -17.564 1.00 95.38 544 PHE A N 1
ATOM 4314 C CA . PHE A 1 544 ? 21.459 -10.181 -16.528 1.00 95.38 544 PHE A CA 1
ATOM 4315 C C . PHE A 1 544 ? 20.655 -11.472 -16.343 1.00 95.38 544 PHE A C 1
ATOM 4317 O O . PHE A 1 544 ? 20.565 -11.978 -15.227 1.00 95.38 544 PHE A O 1
ATOM 4324 N N . ASN A 1 545 ? 20.103 -12.017 -17.428 1.00 93.88 545 ASN A N 1
ATOM 4325 C CA . ASN A 1 545 ? 19.265 -13.213 -17.396 1.00 93.88 545 ASN A CA 1
ATOM 4326 C C . ASN A 1 545 ? 20.005 -14.415 -16.787 1.00 93.88 545 ASN A C 1
ATOM 4328 O O . ASN A 1 545 ? 19.487 -15.089 -15.895 1.00 93.88 545 ASN A O 1
ATOM 4332 N N . ASN A 1 546 ? 21.250 -14.640 -17.214 1.00 97.56 546 ASN A N 1
ATOM 4333 C CA . ASN A 1 546 ? 22.084 -15.720 -16.695 1.00 97.56 546 ASN A CA 1
ATOM 4334 C C . ASN A 1 546 ? 22.453 -15.512 -15.218 1.00 97.56 546 ASN A C 1
ATOM 4336 O O . ASN A 1 546 ? 22.386 -16.446 -14.421 1.00 97.56 546 ASN A O 1
ATOM 4340 N N . LEU A 1 547 ? 22.817 -14.290 -14.825 1.00 98.25 547 LEU A N 1
ATOM 4341 C CA . LEU A 1 547 ? 23.209 -13.970 -13.450 1.00 98.25 547 LEU A CA 1
ATOM 4342 C C . LEU A 1 547 ? 22.020 -13.953 -12.479 1.00 98.25 547 LEU A C 1
ATOM 4344 O O . LEU A 1 547 ? 22.190 -14.280 -11.301 1.00 98.25 547 LEU A O 1
ATOM 4348 N N . TYR A 1 548 ? 20.823 -13.610 -12.957 1.00 97.75 548 TYR A N 1
ATOM 4349 C CA . TYR A 1 548 ? 19.588 -13.724 -12.187 1.00 97.75 548 TYR A CA 1
ATOM 4350 C C . TYR A 1 548 ? 19.300 -15.195 -11.870 1.00 97.75 548 TYR A C 1
ATOM 4352 O O . TYR A 1 548 ? 19.216 -15.537 -10.694 1.00 97.75 548 TYR A O 1
ATOM 4360 N N . ALA A 1 549 ? 19.313 -16.077 -12.879 1.00 97.38 549 ALA A N 1
ATOM 4361 C CA . ALA A 1 549 ? 19.131 -17.522 -12.694 1.00 97.38 549 ALA A CA 1
ATOM 4362 C C . ALA A 1 549 ? 20.222 -18.162 -11.808 1.00 97.38 549 ALA A C 1
ATOM 4364 O O . ALA A 1 549 ? 19.945 -19.056 -11.010 1.00 97.38 549 ALA A O 1
ATOM 4365 N N . LEU A 1 550 ? 21.467 -17.673 -11.883 1.00 98.50 550 LEU A N 1
ATOM 4366 C CA . LEU A 1 550 ? 22.555 -18.078 -10.981 1.00 98.50 550 LEU A CA 1
ATOM 4367 C C . LEU A 1 550 ? 22.364 -17.603 -9.527 1.00 98.50 550 LEU A C 1
ATOM 4369 O O . LEU A 1 550 ? 23.116 -18.045 -8.653 1.00 98.50 550 LEU A O 1
ATOM 4373 N N . GLY A 1 551 ? 21.402 -16.714 -9.258 1.00 97.25 551 GLY A N 1
ATOM 4374 C CA . GLY A 1 551 ? 21.090 -16.183 -7.929 1.00 97.25 551 GLY A CA 1
ATOM 4375 C C . GLY A 1 551 ? 22.070 -15.123 -7.423 1.00 97.25 551 GLY A C 1
ATOM 4376 O O . GLY A 1 551 ? 22.234 -14.984 -6.210 1.00 97.25 551 GLY A O 1
ATOM 4377 N N . VAL A 1 552 ? 22.767 -14.413 -8.321 1.00 97.56 552 VAL A N 1
ATOM 4378 C CA . VAL A 1 552 ? 23.828 -13.445 -7.956 1.00 97.56 552 VAL A CA 1
ATOM 4379 C C . VAL A 1 552 ? 23.487 -11.989 -8.274 1.00 97.56 552 VAL A C 1
ATOM 4381 O O . VAL A 1 552 ? 24.224 -11.086 -7.886 1.00 97.56 552 VAL A O 1
ATOM 4384 N N . THR A 1 553 ? 22.371 -11.737 -8.956 1.00 98.25 553 THR A N 1
ATOM 4385 C CA . THR A 1 553 ? 21.836 -10.387 -9.152 1.00 98.25 553 THR A CA 1
ATOM 4386 C C . THR A 1 553 ? 20.307 -10.400 -9.191 1.00 98.25 553 THR A C 1
ATOM 4388 O O . THR A 1 553 ? 19.697 -11.467 -9.162 1.00 98.25 553 THR A O 1
ATOM 4391 N N . MET A 1 554 ? 19.685 -9.222 -9.239 1.00 97.12 554 MET A N 1
ATOM 4392 C CA . MET A 1 554 ? 18.254 -9.033 -9.476 1.00 97.12 554 MET A CA 1
ATOM 4393 C C . MET A 1 554 ? 17.994 -7.640 -10.052 1.00 97.12 554 MET A C 1
ATOM 4395 O O . MET A 1 554 ? 18.776 -6.712 -9.834 1.00 97.12 554 MET A O 1
ATOM 4399 N N . TYR A 1 555 ? 16.869 -7.476 -10.744 1.00 96.94 555 TYR A N 1
ATOM 4400 C CA . TYR A 1 555 ? 16.427 -6.170 -11.216 1.00 96.94 555 TYR A CA 1
ATOM 4401 C C . TYR A 1 555 ? 15.489 -5.528 -10.191 1.00 96.94 555 TYR A C 1
ATOM 4403 O O . TYR A 1 555 ? 14.355 -5.960 -10.017 1.00 96.94 555 TYR A O 1
ATOM 4411 N N . GLY A 1 556 ? 15.961 -4.484 -9.508 1.00 96.44 556 GLY A N 1
ATOM 4412 C CA . GLY A 1 556 ? 15.187 -3.779 -8.478 1.00 96.44 556 GLY A CA 1
ATOM 4413 C C . GLY A 1 556 ? 14.241 -2.700 -9.016 1.00 96.44 556 GLY A C 1
ATOM 4414 O O . GLY A 1 556 ? 13.552 -2.053 -8.225 1.00 96.44 556 GLY A O 1
ATOM 4415 N N . GLN A 1 557 ? 14.221 -2.468 -10.336 1.00 94.44 557 GLN A N 1
ATOM 4416 C CA . GLN A 1 557 ? 13.533 -1.331 -10.963 1.00 94.44 557 GLN A CA 1
ATOM 4417 C C . GLN A 1 557 ? 13.924 -0.018 -10.247 1.00 94.44 557 GLN A C 1
ATOM 4419 O O . GLN A 1 557 ? 15.109 0.274 -10.087 1.00 94.44 557 GLN A O 1
ATOM 4424 N N . MET A 1 558 ? 12.957 0.771 -9.796 1.00 96.00 558 MET A N 1
ATOM 4425 C CA . MET A 1 558 ? 13.119 1.958 -8.969 1.00 96.00 558 MET A CA 1
ATOM 4426 C C . MET A 1 558 ? 12.654 1.617 -7.562 1.00 96.00 558 MET A C 1
ATOM 4428 O O . MET A 1 558 ? 13.487 1.350 -6.713 1.00 96.00 558 MET A O 1
ATOM 4432 N N . THR A 1 559 ? 11.348 1.491 -7.326 1.00 97.25 559 THR A N 1
ATOM 4433 C CA . THR A 1 559 ? 10.814 1.331 -5.967 1.00 97.25 559 THR A CA 1
ATOM 4434 C C . THR A 1 559 ? 10.504 -0.102 -5.542 1.00 97.25 559 THR A C 1
ATOM 4436 O O . THR A 1 559 ? 10.056 -0.310 -4.414 1.00 97.25 559 THR A O 1
ATOM 4439 N N . ALA A 1 560 ? 10.714 -1.092 -6.420 1.00 95.88 560 ALA A N 1
ATOM 4440 C CA . ALA A 1 560 ? 10.491 -2.505 -6.099 1.00 95.88 560 ALA A CA 1
ATOM 4441 C C . ALA A 1 560 ? 11.571 -3.013 -5.130 1.00 95.88 560 ALA A C 1
ATOM 4443 O O . ALA A 1 560 ? 11.273 -3.373 -3.992 1.00 95.88 560 ALA A O 1
ATOM 4444 N N . GLY A 1 561 ? 12.835 -2.938 -5.549 1.00 97.88 561 GLY A N 1
ATOM 4445 C CA . GLY A 1 561 ? 13.981 -3.389 -4.757 1.00 97.88 561 GLY A CA 1
ATOM 4446 C C . GLY A 1 561 ? 14.416 -2.427 -3.648 1.00 97.88 561 GLY A C 1
ATOM 4447 O O . GLY A 1 561 ? 15.279 -2.791 -2.857 1.00 97.88 561 GLY A O 1
ATOM 4448 N N . SER A 1 562 ? 13.846 -1.216 -3.591 1.00 98.12 562 SER A N 1
ATOM 4449 C CA . SER A 1 562 ? 14.123 -0.208 -2.552 1.00 98.12 562 SER A CA 1
ATOM 4450 C C . SER A 1 562 ? 12.991 -0.045 -1.539 1.00 98.12 562 SER A C 1
ATOM 4452 O O . SER A 1 562 ? 13.082 0.809 -0.659 1.00 98.12 562 SER A O 1
ATOM 4454 N N . TRP A 1 563 ? 11.940 -0.867 -1.649 1.00 98.25 563 TRP A N 1
ATOM 4455 C CA . TRP A 1 563 ? 10.843 -0.938 -0.680 1.00 98.25 563 TRP A CA 1
ATOM 4456 C C . TRP A 1 563 ? 10.102 0.401 -0.524 1.00 98.25 563 TRP A C 1
ATOM 4458 O O . TRP A 1 563 ? 9.872 0.860 0.584 1.00 98.25 563 TRP A O 1
ATOM 4468 N N . MET A 1 564 ? 9.763 1.072 -1.633 1.00 97.31 564 MET A N 1
ATOM 4469 C CA . MET A 1 564 ? 9.027 2.354 -1.614 1.00 97.31 564 MET A CA 1
ATOM 4470 C C . MET A 1 564 ? 7.905 2.439 -2.663 1.00 97.31 564 MET A C 1
ATOM 4472 O O . MET A 1 564 ? 7.530 3.531 -3.113 1.00 97.31 564 MET A O 1
ATOM 4476 N N . TYR A 1 565 ? 7.376 1.297 -3.115 1.00 95.88 565 TYR A N 1
ATOM 4477 C CA . TYR A 1 565 ? 6.262 1.280 -4.064 1.00 95.88 565 TYR A CA 1
ATOM 4478 C C . TYR A 1 565 ? 4.935 1.446 -3.318 1.00 95.88 565 TYR A C 1
ATOM 4480 O O . TYR A 1 565 ? 4.776 0.913 -2.230 1.00 95.88 565 TYR A O 1
ATOM 4488 N N . ILE A 1 566 ? 3.985 2.194 -3.883 1.00 93.88 566 ILE A N 1
ATOM 4489 C CA . ILE A 1 566 ? 2.712 2.560 -3.220 1.00 93.88 566 ILE A CA 1
ATOM 4490 C C . ILE A 1 566 ? 1.498 2.362 -4.142 1.00 93.88 566 ILE A C 1
ATOM 4492 O O . ILE A 1 566 ? 0.495 3.076 -4.056 1.00 93.88 566 ILE A O 1
ATOM 4496 N N . GLY A 1 567 ? 1.626 1.432 -5.090 1.00 88.00 567 GLY A N 1
ATOM 4497 C CA . GLY A 1 567 ? 0.612 1.176 -6.103 1.00 88.00 567 GLY A CA 1
ATOM 4498 C C . GLY A 1 567 ? 0.589 2.213 -7.241 1.00 88.00 567 GLY A C 1
ATOM 4499 O O . GLY A 1 567 ? 1.531 2.993 -7.425 1.00 88.00 567 GLY A O 1
ATOM 4500 N N . PRO A 1 568 ? -0.493 2.232 -8.041 1.00 84.25 568 PRO A N 1
ATOM 4501 C CA . PRO A 1 568 ? -0.556 2.972 -9.305 1.00 84.25 568 PRO A CA 1
ATOM 4502 C C . PRO A 1 568 ? -0.685 4.495 -9.150 1.00 84.25 568 PRO A C 1
ATOM 4504 O O . PRO A 1 568 ? -0.432 5.219 -10.115 1.00 84.25 568 PRO A O 1
ATOM 4507 N N . GLN A 1 569 ? -1.035 5.005 -7.960 1.00 87.25 569 GLN A N 1
ATOM 4508 C CA . GLN A 1 569 ? -1.232 6.444 -7.729 1.00 87.25 569 GLN A CA 1
ATOM 4509 C C . GLN A 1 569 ? -0.020 7.296 -8.126 1.00 87.25 569 GLN A C 1
ATOM 4511 O O . GLN A 1 569 ? -0.194 8.405 -8.630 1.00 87.25 569 GLN A O 1
ATOM 4516 N N . GLY A 1 570 ? 1.194 6.751 -7.966 1.00 79.38 570 GLY A N 1
ATOM 4517 C CA . GLY A 1 570 ? 2.437 7.419 -8.345 1.00 79.38 570 GLY A CA 1
ATOM 4518 C C . GLY A 1 570 ? 2.481 7.795 -9.823 1.00 79.38 570 GLY A C 1
ATOM 4519 O O . GLY A 1 570 ? 2.784 8.933 -10.179 1.00 79.38 570 GLY A O 1
ATOM 4520 N N . ILE A 1 571 ? 2.109 6.841 -10.675 1.00 83.94 571 ILE A N 1
ATOM 4521 C CA . ILE A 1 571 ? 2.128 7.008 -12.128 1.00 83.94 571 ILE A CA 1
ATOM 4522 C C . ILE A 1 571 ? 0.933 7.834 -12.600 1.00 83.94 571 ILE A C 1
ATOM 4524 O O . ILE A 1 571 ? 1.092 8.647 -13.510 1.00 83.94 571 ILE A O 1
ATOM 4528 N N . ILE A 1 572 ? -0.244 7.683 -11.980 1.00 88.19 572 ILE A N 1
ATOM 4529 C CA . ILE A 1 572 ? -1.431 8.471 -12.352 1.00 88.19 572 ILE A CA 1
ATOM 4530 C C . ILE A 1 572 ? -1.161 9.965 -12.154 1.00 88.19 572 ILE A C 1
ATOM 4532 O O . ILE A 1 572 ? -1.442 10.752 -13.055 1.00 88.19 572 ILE A O 1
ATOM 4536 N N . HIS A 1 573 ? -0.562 10.349 -11.023 1.00 90.38 573 HIS A N 1
ATOM 4537 C CA . HIS A 1 573 ? -0.227 11.744 -10.755 1.00 90.38 573 HIS A CA 1
ATOM 4538 C C . HIS A 1 573 ? 0.765 12.317 -11.774 1.00 90.38 573 HIS A C 1
ATOM 4540 O O . HIS A 1 573 ? 0.480 13.332 -12.410 1.00 90.38 573 HIS A O 1
ATOM 4546 N N . GLY A 1 574 ? 1.904 11.638 -11.968 1.00 89.19 574 GLY A N 1
ATOM 4547 C CA . GLY A 1 574 ? 2.916 12.070 -12.936 1.00 89.19 574 GLY A CA 1
ATOM 4548 C C . GLY A 1 574 ? 2.333 12.203 -14.343 1.00 89.19 574 GLY A C 1
ATOM 4549 O O . GLY A 1 574 ? 2.573 13.196 -15.019 1.00 89.19 574 GLY A O 1
ATOM 4550 N N . THR A 1 575 ? 1.467 11.267 -14.738 1.00 91.88 575 THR A N 1
ATOM 4551 C CA . THR A 1 575 ? 0.815 11.290 -16.053 1.00 91.88 575 THR A CA 1
ATOM 4552 C C . THR A 1 575 ? -0.203 12.405 -16.205 1.00 91.88 575 THR A C 1
ATOM 4554 O O . THR A 1 575 ? -0.260 13.031 -17.261 1.00 91.88 575 THR A O 1
ATOM 4557 N N . ALA A 1 576 ? -0.964 12.715 -15.155 1.00 91.50 576 ALA A N 1
ATOM 4558 C CA . ALA A 1 576 ? -1.908 13.825 -15.188 1.00 91.50 576 ALA A CA 1
ATOM 4559 C C . ALA A 1 576 ? -1.168 15.153 -15.406 1.00 91.50 576 ALA A C 1
ATOM 4561 O O . ALA A 1 576 ? -1.581 15.957 -16.242 1.00 91.50 576 ALA A O 1
ATOM 4562 N N . ILE A 1 577 ? -0.030 15.337 -14.726 1.00 91.50 577 ILE A N 1
ATOM 4563 C CA . ILE A 1 577 ? 0.853 16.490 -14.928 1.00 91.50 577 ILE A CA 1
ATOM 4564 C C . ILE A 1 577 ? 1.405 16.518 -16.358 1.00 91.50 577 ILE A C 1
ATOM 4566 O O . ILE A 1 577 ? 1.321 17.548 -17.026 1.00 91.50 577 ILE A O 1
ATOM 4570 N N . THR A 1 578 ? 1.964 15.404 -16.838 1.00 93.62 578 THR A N 1
ATOM 4571 C CA . THR A 1 578 ? 2.592 15.341 -18.163 1.00 93.62 578 THR A CA 1
ATOM 4572 C C . THR A 1 578 ? 1.602 15.675 -19.273 1.00 93.62 578 THR A C 1
ATOM 4574 O O . THR A 1 578 ? 1.902 16.511 -20.120 1.00 93.62 578 THR A O 1
ATOM 4577 N N . VAL A 1 579 ? 0.404 15.088 -19.251 1.00 94.25 579 VAL A N 1
ATOM 4578 C CA . VAL A 1 579 ? -0.618 15.320 -20.283 1.00 94.25 579 VAL A CA 1
ATOM 4579 C C . VAL A 1 579 ? -1.168 16.749 -20.208 1.00 94.25 579 VAL A C 1
ATOM 4581 O O . VAL A 1 579 ? -1.331 17.403 -21.240 1.00 94.25 579 VAL A O 1
ATOM 4584 N N . ALA A 1 580 ? -1.390 17.281 -19.000 1.00 92.06 580 ALA A N 1
ATOM 4585 C CA . ALA A 1 580 ? -1.802 18.673 -18.823 1.00 92.06 580 ALA A CA 1
ATOM 4586 C C . ALA A 1 580 ? -0.758 19.652 -19.377 1.00 92.06 580 ALA A C 1
ATOM 4588 O O . ALA A 1 580 ? -1.114 20.634 -20.031 1.00 92.06 580 ALA A O 1
ATOM 4589 N N . GLN A 1 581 ? 0.529 19.367 -19.176 1.00 91.94 581 GLN A N 1
ATOM 4590 C CA . GLN A 1 581 ? 1.581 20.259 -19.637 1.00 91.94 581 GLN A CA 1
ATOM 4591 C C . GLN A 1 581 ? 1.917 20.084 -21.123 1.00 91.94 581 GLN A C 1
ATOM 4593 O O . GLN A 1 581 ? 2.160 21.078 -21.808 1.00 91.94 581 GLN A O 1
ATOM 4598 N N . ALA A 1 582 ? 1.769 18.877 -21.674 1.00 94.31 582 ALA A N 1
ATOM 4599 C CA . ALA A 1 582 ? 1.766 18.655 -23.119 1.00 94.31 582 ALA A CA 1
ATOM 4600 C C . ALA A 1 582 ? 0.659 19.472 -23.813 1.00 94.31 582 ALA A C 1
ATOM 4602 O O . ALA A 1 582 ? 0.898 20.086 -24.848 1.00 94.31 582 ALA A O 1
ATOM 4603 N N . SER A 1 583 ? -0.536 19.566 -23.215 1.00 94.06 583 SER A N 1
ATOM 4604 C CA . SER A 1 583 ? -1.628 20.417 -23.720 1.00 94.06 583 SER A CA 1
ATOM 4605 C C . SER A 1 583 ? -1.260 21.903 -23.771 1.00 94.06 583 SER A C 1
ATOM 4607 O O . SER A 1 583 ? -1.641 22.593 -24.722 1.00 94.06 583 SER A O 1
ATOM 4609 N N . LYS A 1 584 ? -0.508 22.399 -22.779 1.00 91.50 584 LYS A N 1
ATOM 4610 C CA . LYS A 1 584 ? 0.003 23.777 -22.758 1.00 91.50 584 LYS A CA 1
ATOM 4611 C C . LYS A 1 584 ? 1.042 24.008 -23.854 1.00 91.50 584 LYS A C 1
ATOM 4613 O O . LYS A 1 584 ? 0.967 25.033 -24.519 1.00 91.50 584 LYS A O 1
ATOM 4618 N N . LEU A 1 585 ? 1.974 23.076 -24.067 1.00 91.81 585 LEU A N 1
ATOM 4619 C CA . LEU A 1 585 ? 2.969 23.183 -25.144 1.00 91.81 585 LEU A CA 1
ATOM 4620 C C . LEU A 1 585 ? 2.319 23.113 -26.530 1.00 91.81 585 LEU A C 1
ATOM 4622 O O . LEU A 1 585 ? 2.671 23.883 -27.419 1.00 91.81 585 LEU A O 1
ATOM 4626 N N . GLN A 1 586 ? 1.327 22.237 -26.691 1.00 93.88 586 GLN A N 1
ATOM 4627 C CA . GLN A 1 586 ? 0.568 22.087 -27.929 1.00 93.88 586 GLN A CA 1
ATOM 4628 C C . GLN A 1 586 ? -0.218 23.355 -28.288 1.00 93.88 586 GLN A C 1
ATOM 4630 O O . GLN A 1 586 ? -0.264 23.746 -29.453 1.00 93.88 586 GLN A O 1
ATOM 4635 N N . ASN A 1 587 ? -0.848 24.002 -27.302 1.00 91.38 587 ASN A N 1
ATOM 4636 C CA . ASN A 1 587 ? -1.552 25.264 -27.504 1.00 91.38 587 ASN A CA 1
ATOM 4637 C C . ASN A 1 587 ? -1.476 26.159 -26.251 1.00 91.38 587 ASN A C 1
ATOM 4639 O O . ASN A 1 587 ? -2.365 26.092 -25.392 1.00 91.38 587 ASN A O 1
ATOM 4643 N N . PRO A 1 588 ? -0.484 27.065 -26.178 1.00 88.75 588 PRO A N 1
ATOM 4644 C CA . PRO A 1 588 ? -0.295 27.946 -25.024 1.00 88.75 588 PRO A CA 1
ATOM 4645 C C . PRO A 1 588 ? -1.478 28.883 -24.751 1.00 88.75 588 PRO A C 1
ATOM 4647 O O . PRO A 1 588 ? -1.709 29.265 -23.607 1.00 88.75 588 PRO A O 1
ATOM 4650 N N . SER A 1 589 ? -2.248 29.239 -25.787 1.00 89.69 589 SER A N 1
ATOM 4651 C CA . SER A 1 589 ? -3.421 30.119 -25.661 1.00 89.69 589 SER A CA 1
ATOM 4652 C C . SER A 1 589 ? -4.648 29.419 -25.063 1.00 89.69 589 SER A C 1
ATOM 4654 O O . SER A 1 589 ? -5.534 30.078 -24.523 1.00 89.69 589 SER A O 1
ATOM 4656 N N . ASN A 1 590 ? -4.695 28.083 -25.126 1.00 86.06 590 ASN A N 1
ATOM 4657 C CA . ASN A 1 590 ? -5.735 27.259 -24.518 1.00 86.06 590 ASN A CA 1
ATOM 4658 C C . ASN A 1 590 ? -5.115 25.979 -23.921 1.00 86.06 590 ASN A C 1
ATOM 4660 O O . ASN A 1 590 ? -5.162 24.911 -24.547 1.00 86.06 590 ASN A O 1
ATOM 4664 N N . PRO A 1 591 ? -4.552 26.065 -22.701 1.00 84.88 591 PRO A N 1
ATOM 4665 C CA . PRO A 1 591 ? -3.844 24.953 -22.072 1.00 84.88 591 PRO A CA 1
ATOM 4666 C C . PRO A 1 591 ? -4.774 23.846 -21.544 1.00 84.88 591 PRO A C 1
ATOM 4668 O O . PRO A 1 591 ? -4.297 22.809 -21.088 1.00 84.88 591 PRO A O 1
ATOM 4671 N N . SER A 1 592 ? -6.100 24.016 -21.608 1.00 91.00 592 SER A N 1
ATOM 4672 C CA . SER A 1 592 ? -7.064 23.031 -21.100 1.00 91.00 592 SER A CA 1
ATOM 4673 C C . SER A 1 592 ? -7.073 21.733 -21.915 1.00 91.00 592 SER A C 1
ATOM 4675 O O . SER A 1 592 ? -6.978 21.770 -23.138 1.00 91.00 592 SER A O 1
ATOM 4677 N N . LEU A 1 593 ? -7.279 20.595 -21.243 1.00 93.38 593 LEU A N 1
ATOM 4678 C CA . LEU A 1 593 ? -7.521 19.297 -21.886 1.00 93.38 593 LEU A CA 1
ATOM 4679 C C . LEU A 1 593 ? -8.972 19.100 -22.353 1.00 93.38 593 LEU A C 1
ATOM 4681 O O . LEU A 1 593 ? -9.250 18.157 -23.089 1.00 93.38 593 LEU A O 1
ATOM 4685 N N . LYS A 1 594 ? -9.906 19.975 -21.958 1.00 94.88 594 LYS A N 1
ATOM 4686 C CA . LYS A 1 594 ? -11.331 19.816 -22.283 1.00 94.88 594 LYS A CA 1
ATOM 4687 C C . LYS A 1 594 ? -11.566 19.798 -23.793 1.00 94.88 594 LYS A C 1
ATOM 4689 O O . LYS A 1 594 ? -11.301 20.786 -24.477 1.00 94.88 594 LYS A O 1
ATOM 4694 N N . GLY A 1 595 ? -12.124 18.692 -24.285 1.00 94.19 595 GLY A N 1
ATOM 4695 C CA . GLY A 1 595 ? -12.389 18.467 -25.710 1.00 94.19 595 GLY A CA 1
ATOM 4696 C C . GLY A 1 595 ? -11.156 18.111 -26.550 1.00 94.19 595 GLY A C 1
ATOM 4697 O O . GLY A 1 595 ? -11.294 17.965 -27.763 1.00 94.19 595 GLY A O 1
ATOM 4698 N N . LYS A 1 596 ? -9.976 17.960 -25.932 1.00 96.62 596 LYS A N 1
ATOM 4699 C CA . LYS A 1 596 ? -8.756 17.487 -26.596 1.00 96.62 596 LYS A CA 1
ATOM 4700 C C . LYS A 1 596 ? -8.630 15.970 -26.472 1.00 96.62 596 LYS A C 1
ATOM 4702 O O . LYS A 1 596 ? -8.960 15.398 -25.431 1.00 96.62 596 LYS A O 1
ATOM 4707 N N . VAL A 1 597 ? -8.127 15.339 -27.527 1.00 97.94 597 VAL A N 1
ATOM 4708 C CA . VAL A 1 597 ? -7.852 13.903 -27.600 1.00 97.94 597 VAL A CA 1
ATOM 4709 C C . VAL A 1 597 ? -6.376 13.649 -27.331 1.00 97.94 597 VAL A C 1
ATOM 4711 O O . VAL A 1 597 ? -5.505 14.231 -27.980 1.00 97.94 597 VAL A O 1
ATOM 4714 N N . PHE A 1 598 ? -6.119 12.746 -26.389 1.00 98.38 598 PHE A N 1
ATOM 4715 C CA . PHE A 1 598 ? -4.824 12.133 -26.143 1.00 98.38 598 PHE A CA 1
ATOM 4716 C C . PHE A 1 598 ? -4.842 10.684 -26.632 1.00 98.38 598 PHE A C 1
ATOM 4718 O O . PHE A 1 598 ? -5.519 9.837 -26.044 1.00 98.38 598 PHE A O 1
ATOM 4725 N N . LEU A 1 599 ? -4.115 10.418 -27.718 1.00 98.50 599 LEU A N 1
ATOM 4726 C CA . LEU A 1 599 ? -3.998 9.101 -28.338 1.00 98.50 599 LEU A CA 1
ATOM 4727 C C . LEU A 1 599 ? -2.726 8.393 -27.852 1.00 98.50 599 LEU A C 1
ATOM 4729 O O . LEU A 1 599 ? -1.626 8.933 -27.973 1.00 98.50 599 LEU A O 1
ATOM 4733 N N . THR A 1 600 ? -2.871 7.192 -27.291 1.00 98.44 600 THR A N 1
ATOM 4734 C CA . THR A 1 600 ? -1.755 6.439 -26.698 1.00 98.44 600 THR A CA 1
ATOM 4735 C C . THR A 1 600 ? -1.921 4.915 -26.804 1.00 98.44 600 THR A C 1
ATOM 4737 O O . THR A 1 600 ? -2.832 4.404 -27.462 1.00 98.44 600 THR A O 1
ATOM 4740 N N . SER A 1 601 ? -1.018 4.164 -26.173 1.00 96.88 601 SER A N 1
ATOM 4741 C CA . SER A 1 601 ? -0.953 2.705 -26.181 1.00 96.88 601 SER A CA 1
ATOM 4742 C C . SER A 1 601 ? -0.651 2.112 -24.802 1.00 96.88 601 SER A C 1
ATOM 4744 O O . SER A 1 601 ? 0.002 2.733 -23.956 1.00 96.88 601 SER A O 1
ATOM 4746 N N . GLY A 1 602 ? -1.100 0.871 -24.609 1.00 92.75 602 GLY A N 1
ATOM 4747 C CA . GLY A 1 602 ? -0.791 0.035 -23.454 1.00 92.75 602 GLY A CA 1
ATOM 4748 C C . GLY A 1 602 ? -1.681 0.284 -22.234 1.00 92.75 602 GLY A C 1
ATOM 4749 O O . GLY A 1 602 ? -1.892 1.413 -21.799 1.00 92.75 602 GLY A O 1
ATOM 4750 N N . LEU A 1 603 ? -2.148 -0.807 -21.627 1.00 90.50 603 LEU A N 1
ATOM 4751 C CA . LEU A 1 603 ? -2.933 -0.837 -20.387 1.00 90.50 603 LEU A CA 1
ATOM 4752 C C . LEU A 1 603 ? -2.323 -1.771 -19.327 1.00 90.50 603 LEU A C 1
ATOM 4754 O O . LEU A 1 603 ? -3.000 -2.227 -18.397 1.00 90.50 603 LEU A O 1
ATOM 4758 N N . GLY A 1 604 ? -1.016 -2.019 -19.434 1.00 80.50 604 GLY A N 1
ATOM 4759 C CA . GLY A 1 604 ? -0.220 -2.782 -18.473 1.00 80.50 604 GLY A CA 1
ATOM 4760 C C . GLY A 1 604 ? -0.097 -2.091 -17.110 1.00 80.50 604 GLY A C 1
ATOM 4761 O O . GLY A 1 604 ? -0.787 -1.115 -16.823 1.00 80.50 604 GLY A O 1
ATOM 4762 N N . GLY A 1 605 ? 0.787 -2.592 -16.238 1.00 72.75 605 GLY A N 1
ATOM 4763 C CA . GLY A 1 605 ? 0.937 -2.134 -14.844 1.00 72.75 605 GLY A CA 1
ATOM 4764 C C . GLY A 1 605 ? 0.982 -0.608 -14.674 1.00 72.75 605 GLY A C 1
ATOM 4765 O O . GLY A 1 605 ? 0.170 -0.054 -13.937 1.00 72.75 605 GLY A O 1
ATOM 4766 N N . MET A 1 606 ? 1.886 0.052 -15.408 1.00 80.00 606 MET A N 1
ATOM 4767 C CA . MET A 1 606 ? 2.065 1.511 -15.391 1.00 80.00 606 MET A CA 1
ATOM 4768 C C . MET A 1 606 ? 1.224 2.228 -16.457 1.00 80.00 606 MET A C 1
ATOM 4770 O O . MET A 1 606 ? 0.608 3.244 -16.159 1.00 80.00 606 MET A O 1
ATOM 4774 N N . SER A 1 607 ? 1.158 1.701 -17.683 1.00 86.81 607 SER A N 1
ATOM 4775 C CA . SER A 1 607 ? 0.455 2.350 -18.802 1.00 86.81 607 SER A CA 1
ATOM 4776 C C . SER A 1 607 ? -1.068 2.373 -18.645 1.00 86.81 607 SER A C 1
ATOM 4778 O O . SER A 1 607 ? -1.727 3.279 -19.151 1.00 86.81 607 SER A O 1
ATOM 4780 N N . GLY A 1 608 ? -1.627 1.482 -17.818 1.00 87.50 608 GLY A N 1
ATOM 4781 C CA . GLY A 1 608 ? -3.032 1.520 -17.405 1.00 87.50 608 GLY A CA 1
ATOM 4782 C C . GLY A 1 608 ? -3.433 2.755 -16.588 1.00 87.50 608 GLY A C 1
ATOM 4783 O O . GLY A 1 608 ? -4.621 2.965 -16.370 1.00 87.50 608 GLY A O 1
ATOM 4784 N N . ALA A 1 609 ? -2.477 3.581 -16.150 1.00 88.94 609 ALA A N 1
ATOM 4785 C CA . ALA A 1 609 ? -2.738 4.853 -15.479 1.00 88.94 609 ALA A CA 1
ATOM 4786 C C . ALA A 1 609 ? -3.126 5.991 -16.443 1.00 88.94 609 ALA A C 1
ATOM 4788 O O . ALA A 1 609 ? -3.794 6.935 -16.019 1.00 88.94 609 ALA A O 1
ATOM 4789 N N . GLN A 1 610 ? -2.722 5.919 -17.720 1.00 94.31 610 GLN A N 1
ATOM 4790 C CA . GLN A 1 610 ? -2.921 6.999 -18.701 1.00 94.31 610 GLN A CA 1
ATOM 4791 C C . GLN A 1 610 ? -4.399 7.383 -18.907 1.00 94.31 610 GLN A C 1
ATOM 4793 O O . GLN A 1 610 ? -4.698 8.583 -18.893 1.00 94.31 610 GLN A O 1
ATOM 4798 N N . PRO A 1 611 ? -5.340 6.419 -19.019 1.00 95.25 611 PRO A N 1
ATOM 4799 C CA . PRO A 1 611 ? -6.774 6.706 -19.091 1.00 95.25 611 PRO A CA 1
ATOM 4800 C C . PRO A 1 611 ? -7.278 7.554 -17.921 1.00 95.25 611 PRO A C 1
ATOM 4802 O O . PRO A 1 611 ? -7.837 8.639 -18.107 1.00 95.25 611 PRO A O 1
ATOM 4805 N N . LYS A 1 612 ? -7.000 7.104 -16.692 1.00 92.56 612 LYS A N 1
ATOM 4806 C CA . LYS A 1 612 ? -7.457 7.775 -15.474 1.00 92.56 612 LYS A CA 1
ATOM 4807 C C . LYS A 1 612 ? -6.807 9.144 -15.290 1.00 92.56 612 LYS A C 1
ATOM 4809 O O . LYS A 1 612 ? -7.474 10.102 -14.921 1.00 92.56 612 LYS A O 1
ATOM 4814 N N . ALA A 1 613 ? -5.516 9.257 -15.584 1.00 92.50 613 ALA A N 1
ATOM 4815 C CA . ALA A 1 613 ? -4.787 10.518 -15.517 1.00 92.50 613 ALA A CA 1
ATOM 4816 C C . ALA A 1 613 ? -5.375 11.587 -16.453 1.00 92.50 613 ALA A C 1
ATOM 4818 O O . ALA A 1 613 ? -5.582 12.733 -16.054 1.00 92.50 613 ALA A O 1
ATOM 4819 N N . THR A 1 614 ? -5.698 11.196 -17.686 1.00 95.25 614 THR A N 1
ATOM 4820 C CA . THR A 1 614 ? -6.257 12.105 -18.695 1.00 95.25 614 THR A CA 1
ATOM 4821 C C . THR A 1 614 ? -7.672 12.555 -18.329 1.00 95.25 614 THR A C 1
ATOM 4823 O O . THR A 1 614 ? -7.990 13.738 -18.451 1.00 95.25 614 THR A O 1
ATOM 4826 N N . THR A 1 615 ? -8.510 11.638 -17.833 1.00 93.94 615 THR A N 1
ATOM 4827 C CA . THR A 1 615 ? -9.882 11.954 -17.394 1.00 93.94 615 THR A CA 1
ATOM 4828 C C . THR A 1 615 ? -9.904 12.848 -16.154 1.00 93.94 615 THR A C 1
ATOM 4830 O O . THR A 1 615 ? -10.702 13.782 -16.108 1.00 93.94 615 THR A O 1
ATOM 4833 N N . ILE A 1 616 ? -8.984 12.657 -15.196 1.00 89.44 616 ILE A N 1
ATOM 4834 C CA . ILE A 1 616 ? -8.780 13.585 -14.064 1.00 89.44 616 ILE A CA 1
ATOM 4835 C C . ILE A 1 616 ? -8.446 14.995 -14.572 1.00 89.44 616 ILE A C 1
ATOM 4837 O O . ILE A 1 616 ? -8.988 15.978 -14.069 1.00 89.44 616 ILE A O 1
ATOM 4841 N N . GLY A 1 617 ? -7.607 15.101 -15.606 1.00 88.12 617 GLY A N 1
ATOM 4842 C CA . GLY A 1 617 ? -7.300 16.369 -16.276 1.00 88.12 617 GLY A CA 1
ATOM 4843 C C . GLY A 1 617 ? -8.456 16.957 -17.103 1.00 88.12 617 GLY A C 1
ATOM 4844 O O . GLY A 1 617 ? -8.366 18.099 -17.558 1.00 88.12 617 GLY A O 1
ATOM 4845 N N . GLY A 1 618 ? -9.548 16.209 -17.292 1.00 92.62 618 GLY A N 1
ATOM 4846 C CA . GLY A 1 618 ? -10.727 16.621 -18.052 1.00 92.62 618 GLY A CA 1
ATOM 4847 C C . GLY A 1 618 ? -10.639 16.388 -19.564 1.00 92.62 618 GLY A C 1
ATOM 4848 O O . GLY A 1 618 ? -11.386 17.028 -20.302 1.00 92.62 618 GLY A O 1
ATOM 4849 N N . GLY A 1 619 ? -9.711 15.544 -20.025 1.00 96.12 619 GLY A N 1
ATOM 4850 C CA . GLY A 1 619 ? -9.501 15.236 -21.443 1.00 96.12 619 GLY A CA 1
ATOM 4851 C C . GLY A 1 619 ? -10.134 13.927 -21.911 1.00 96.12 619 GLY A C 1
ATOM 4852 O O . GLY A 1 619 ? -10.696 13.168 -21.119 1.00 96.12 619 GLY A O 1
ATOM 4853 N N . ILE A 1 620 ? -9.989 13.657 -23.211 1.00 98.50 620 ILE A N 1
ATOM 4854 C CA . ILE A 1 620 ? -10.429 12.417 -23.856 1.00 98.50 620 ILE A CA 1
ATOM 4855 C C . ILE A 1 620 ? -9.202 11.536 -24.084 1.00 98.50 620 ILE A C 1
ATOM 4857 O O . ILE A 1 620 ? -8.335 11.887 -24.881 1.00 98.50 620 ILE A O 1
ATOM 4861 N N . CYS A 1 621 ? -9.111 10.396 -23.402 1.00 98.50 621 CYS A N 1
ATOM 4862 C CA . CYS A 1 621 ? -8.051 9.420 -23.654 1.00 98.50 621 CYS A CA 1
ATOM 4863 C C . CYS A 1 621 ? -8.539 8.356 -24.629 1.00 98.50 621 CYS A C 1
ATOM 4865 O O . CYS A 1 621 ? -9.602 7.776 -24.421 1.00 98.50 621 CYS A O 1
ATOM 4867 N N . VAL A 1 622 ? -7.744 8.066 -25.653 1.00 98.56 622 VAL A N 1
ATOM 4868 C CA . VAL A 1 622 ? -7.963 6.938 -26.556 1.00 98.56 622 VAL A CA 1
ATOM 4869 C C . VAL A 1 622 ? -6.729 6.051 -26.509 1.00 98.56 622 VAL A C 1
ATOM 4871 O O . VAL A 1 622 ? -5.620 6.520 -26.758 1.00 98.56 622 VAL A O 1
ATOM 4874 N N . VAL A 1 623 ? -6.902 4.778 -26.161 1.00 98.44 623 VAL A N 1
ATOM 4875 C CA . VAL A 1 623 ? -5.781 3.871 -25.878 1.00 98.44 623 VAL A CA 1
ATOM 4876 C C . VAL A 1 623 ? -5.930 2.540 -26.603 1.00 98.44 623 VAL A C 1
ATOM 4878 O O . VAL A 1 623 ? -6.961 1.881 -26.496 1.00 98.44 623 VAL A O 1
ATOM 4881 N N . GLY A 1 624 ? -4.892 2.128 -27.332 1.00 97.94 624 GLY A N 1
ATOM 4882 C CA . GLY A 1 624 ? -4.815 0.799 -27.945 1.00 97.94 624 GLY A CA 1
ATOM 4883 C C . GLY A 1 624 ? -4.200 -0.235 -27.002 1.00 97.94 624 GLY A C 1
ATOM 4884 O O . GLY A 1 624 ? -3.097 -0.025 -26.495 1.00 97.94 624 GLY A O 1
ATOM 4885 N N . GLU A 1 625 ? -4.882 -1.359 -26.790 1.00 96.62 625 GLU A N 1
ATOM 4886 C CA . GLU A 1 625 ? -4.363 -2.513 -26.052 1.00 96.62 625 GLU A CA 1
ATOM 4887 C C . GLU A 1 625 ? -4.829 -3.816 -26.710 1.00 96.62 625 GLU A C 1
ATOM 4889 O O . GLU A 1 625 ? -6.022 -4.103 -26.794 1.00 96.62 625 GLU A O 1
ATOM 4894 N N . ILE A 1 626 ? -3.867 -4.632 -27.137 1.00 94.38 626 ILE A N 1
ATOM 4895 C CA . ILE A 1 626 ? -4.133 -5.899 -27.825 1.00 94.38 626 ILE A CA 1
ATOM 4896 C C . ILE A 1 626 ? -4.447 -7.033 -26.839 1.00 94.38 626 ILE A C 1
ATOM 4898 O O . ILE A 1 626 ? -5.133 -7.996 -27.179 1.00 94.38 626 ILE A O 1
ATOM 4902 N N . ASN A 1 627 ? -3.972 -6.930 -25.595 1.00 86.94 627 ASN A N 1
ATOM 4903 C CA . ASN A 1 627 ? -4.252 -7.898 -24.550 1.00 86.94 627 ASN A CA 1
ATOM 4904 C C . ASN A 1 627 ? -5.601 -7.602 -23.880 1.00 86.94 627 ASN A C 1
ATOM 4906 O O . ASN A 1 627 ? -5.709 -6.774 -22.969 1.00 86.94 627 ASN A O 1
ATOM 4910 N N . ALA A 1 628 ? -6.625 -8.361 -24.274 1.00 87.69 628 ALA A N 1
ATOM 4911 C CA . ALA A 1 628 ? -7.977 -8.243 -23.732 1.00 87.69 628 ALA A CA 1
ATOM 4912 C C . ALA A 1 628 ? -8.041 -8.362 -22.197 1.00 87.69 628 ALA A C 1
ATOM 4914 O O . ALA A 1 628 ? -8.875 -7.705 -21.574 1.00 87.69 628 ALA A O 1
ATOM 4915 N N . LYS A 1 629 ? -7.150 -9.142 -21.561 1.00 82.94 629 LYS A N 1
ATOM 4916 C CA . LYS A 1 629 ? -7.110 -9.262 -20.093 1.00 82.94 629 LYS A CA 1
ATOM 4917 C C . LYS A 1 629 ? -6.710 -7.942 -19.437 1.00 82.94 629 LYS A C 1
ATOM 4919 O O . LYS A 1 629 ? -7.362 -7.515 -18.488 1.00 82.94 629 LYS A O 1
ATOM 4924 N N . ALA A 1 630 ? -5.676 -7.277 -19.955 1.00 82.38 630 ALA A N 1
ATOM 4925 C CA . ALA A 1 630 ? -5.225 -5.986 -19.434 1.00 82.38 630 ALA A CA 1
ATOM 4926 C C . ALA A 1 630 ? -6.315 -4.919 -19.598 1.00 82.38 630 ALA A C 1
ATOM 4928 O O . ALA A 1 630 ? -6.644 -4.209 -18.648 1.00 82.38 630 ALA A O 1
ATOM 4929 N N . LEU A 1 631 ? -6.931 -4.870 -20.779 1.00 91.19 631 LEU A N 1
ATOM 4930 C CA . LEU A 1 631 ? -8.004 -3.935 -21.089 1.00 91.19 631 LEU A CA 1
ATOM 4931 C C . LEU A 1 631 ? -9.240 -4.152 -20.192 1.00 91.19 631 LEU A C 1
ATOM 4933 O O . LEU A 1 631 ? -9.754 -3.192 -19.616 1.00 91.19 631 LEU A O 1
ATOM 4937 N N . ASN A 1 632 ? -9.681 -5.402 -19.999 1.00 88.62 632 ASN A N 1
ATOM 4938 C CA . ASN A 1 632 ? -10.799 -5.727 -19.105 1.00 88.62 632 ASN A CA 1
ATOM 4939 C C . ASN A 1 632 ? -10.495 -5.372 -17.646 1.00 88.62 632 ASN A C 1
ATOM 4941 O O . ASN A 1 632 ? -11.310 -4.703 -17.013 1.00 88.62 632 ASN A O 1
ATOM 4945 N N . LYS A 1 633 ? -9.293 -5.700 -17.156 1.00 82.44 633 LYS A N 1
ATOM 4946 C CA . LYS A 1 633 ? -8.844 -5.367 -15.795 1.00 82.44 633 LYS A CA 1
ATOM 4947 C C . LYS A 1 633 ? -8.919 -3.862 -15.520 1.00 82.44 633 LYS A C 1
ATOM 4949 O O . LYS A 1 633 ? -9.365 -3.456 -14.452 1.00 82.44 633 LYS A O 1
ATOM 4954 N N . ARG A 1 634 ? -8.520 -3.006 -16.472 1.00 87.25 634 ARG A N 1
ATOM 4955 C CA . ARG A 1 634 ? -8.593 -1.537 -16.295 1.00 87.25 634 ARG A CA 1
ATOM 4956 C C . ARG A 1 634 ? -10.014 -0.996 -16.335 1.00 87.25 634 ARG A C 1
ATOM 4958 O O . ARG A 1 634 ? -10.306 -0.021 -15.644 1.00 87.25 634 ARG A O 1
ATOM 4965 N N . HIS A 1 635 ? -10.886 -1.630 -17.106 1.00 90.12 635 HIS A N 1
ATOM 4966 C CA . HIS A 1 635 ? -12.297 -1.279 -17.126 1.00 90.12 635 HIS A CA 1
ATOM 4967 C C . HIS A 1 635 ? -12.993 -1.641 -15.809 1.00 90.12 635 HIS A C 1
ATOM 4969 O O . HIS A 1 635 ? -13.644 -0.794 -15.209 1.00 90.12 635 HIS A O 1
ATOM 4975 N N . GLU A 1 636 ? -12.763 -2.850 -15.294 1.00 85.56 636 GLU A N 1
ATOM 4976 C CA . GLU A 1 636 ? -13.288 -3.301 -13.995 1.00 85.56 636 GLU A CA 1
ATOM 4977 C C . GLU A 1 636 ? -12.795 -2.429 -12.828 1.00 85.56 636 GLU A C 1
ATOM 4979 O O . GLU A 1 636 ? -13.538 -2.160 -11.888 1.00 85.56 636 GLU A O 1
ATOM 4984 N N . GLN A 1 637 ? -11.562 -1.918 -12.910 1.00 79.94 637 GLN A N 1
ATOM 4985 C CA . GLN A 1 637 ? -10.995 -0.975 -11.938 1.00 79.94 637 GLN A CA 1
ATOM 4986 C C . GLN A 1 637 ? -11.572 0.451 -12.029 1.00 79.94 637 GLN A C 1
ATOM 4988 O O . GLN A 1 637 ? -11.253 1.291 -11.186 1.00 79.94 637 GLN A O 1
ATOM 4993 N N . GLY A 1 638 ? -12.368 0.769 -13.057 1.00 87.62 638 GLY A N 1
ATOM 4994 C CA . GLY A 1 638 ? -12.847 2.132 -13.316 1.00 87.62 638 GLY A CA 1
ATOM 4995 C C . GLY A 1 638 ? -11.738 3.106 -13.743 1.00 87.62 638 GLY A C 1
ATOM 4996 O O . GLY A 1 638 ? -11.827 4.316 -13.492 1.00 87.62 638 GLY A O 1
ATOM 4997 N N . TYR A 1 639 ? -10.652 2.577 -14.320 1.00 89.69 639 TYR A N 1
ATOM 4998 C CA . TYR A 1 639 ? -9.588 3.371 -14.943 1.00 89.69 639 TYR A CA 1
ATOM 4999 C C . TYR A 1 639 ? -9.896 3.634 -16.416 1.00 89.69 639 TYR A C 1
ATOM 5001 O O . TYR A 1 639 ? -9.480 4.668 -16.923 1.00 89.69 639 TYR A O 1
ATOM 5009 N N . LEU A 1 640 ? -10.627 2.722 -17.066 1.00 95.06 640 LEU A N 1
ATOM 5010 C CA . LEU A 1 640 ? -11.077 2.814 -18.452 1.00 95.06 640 LEU A CA 1
ATOM 5011 C C . LEU A 1 640 ? -12.614 2.821 -18.518 1.00 95.06 640 LEU A C 1
ATOM 5013 O O . LEU A 1 640 ? -13.240 1.886 -18.021 1.00 95.06 640 LEU A O 1
ATOM 5017 N N . ASP A 1 641 ? -13.222 3.822 -19.154 1.00 96.94 641 ASP A N 1
ATOM 5018 C CA . ASP A 1 641 ? -14.682 4.006 -19.137 1.00 96.94 641 ASP A CA 1
ATOM 5019 C C . ASP A 1 641 ? -15.397 3.168 -20.205 1.00 96.94 641 ASP A C 1
ATOM 5021 O O . ASP A 1 641 ? -16.368 2.480 -19.902 1.00 96.94 641 ASP A O 1
ATOM 5025 N N . GLU A 1 642 ? -14.909 3.180 -21.447 1.00 97.94 642 GLU A N 1
ATOM 5026 C CA . GLU A 1 642 ? -15.538 2.483 -22.576 1.00 97.94 642 GLU A CA 1
ATOM 5027 C C . GLU A 1 642 ? -14.539 1.598 -23.337 1.00 97.94 642 GLU A C 1
ATOM 5029 O O . GLU A 1 642 ? -13.331 1.844 -23.339 1.00 97.94 642 GLU A O 1
ATOM 5034 N N . LYS A 1 643 ? -15.046 0.553 -24.004 1.00 97.38 643 LYS A N 1
ATOM 5035 C CA . LYS A 1 643 ? -14.248 -0.431 -24.749 1.00 97.38 643 LYS A CA 1
ATOM 5036 C C . LYS A 1 643 ? -14.861 -0.693 -26.121 1.00 97.38 643 LYS A C 1
ATOM 5038 O O . LYS A 1 643 ? -16.062 -0.927 -26.211 1.00 97.38 643 LYS A O 1
ATOM 5043 N N . PHE A 1 644 ? -14.030 -0.739 -27.156 1.00 97.94 644 PHE A N 1
ATOM 5044 C CA . PHE A 1 644 ? -14.437 -1.002 -28.534 1.00 97.94 644 PHE A CA 1
ATOM 5045 C C . PHE A 1 644 ? -13.518 -2.032 -29.191 1.00 97.94 644 PHE A C 1
ATOM 5047 O O . PHE A 1 644 ? -12.310 -2.040 -28.963 1.00 97.94 644 PHE A O 1
ATOM 5054 N N . THR A 1 645 ? -14.092 -2.873 -30.047 1.00 96.62 645 THR A N 1
ATOM 5055 C CA . THR A 1 645 ? -13.366 -3.752 -30.982 1.00 96.62 645 THR A CA 1
ATOM 5056 C C . THR A 1 645 ? -13.445 -3.247 -32.423 1.00 96.62 645 THR A C 1
ATOM 5058 O O . THR A 1 645 ? -12.639 -3.647 -33.254 1.00 96.62 645 THR A O 1
ATOM 5061 N N . ASP A 1 646 ? -14.400 -2.363 -32.720 1.00 97.94 646 ASP A N 1
ATOM 5062 C CA . ASP A 1 646 ? -14.609 -1.768 -34.036 1.00 97.94 646 ASP A CA 1
ATOM 5063 C C . ASP A 1 646 ? -14.086 -0.325 -34.058 1.00 97.94 646 ASP A C 1
ATOM 5065 O O . ASP A 1 646 ? -14.501 0.529 -33.266 1.00 97.94 646 ASP A O 1
ATOM 5069 N N . LEU A 1 647 ? -13.148 -0.059 -34.965 1.00 98.06 647 LEU A N 1
ATOM 5070 C CA . LEU A 1 647 ? -12.487 1.238 -35.082 1.00 98.06 647 LEU A CA 1
ATOM 5071 C C . LEU A 1 647 ? -13.413 2.339 -35.622 1.00 98.06 647 LEU A C 1
ATOM 5073 O O . LEU A 1 647 ? -13.228 3.501 -35.268 1.00 98.06 647 LEU A O 1
ATOM 5077 N N . ASP A 1 648 ? -14.404 2.019 -36.456 1.00 97.81 648 ASP A N 1
ATOM 5078 C CA . ASP A 1 648 ? -15.347 3.010 -36.986 1.00 97.81 648 ASP A CA 1
ATOM 5079 C C . ASP A 1 648 ? -16.314 3.496 -35.902 1.00 97.81 648 ASP A C 1
ATOM 5081 O O . ASP A 1 648 ? -16.544 4.702 -35.760 1.00 97.81 648 ASP A O 1
ATOM 5085 N N . GLN A 1 649 ? -16.808 2.576 -35.072 1.00 98.25 649 GLN A N 1
ATOM 5086 C CA . GLN A 1 649 ? -17.605 2.909 -33.891 1.00 98.25 649 GLN A CA 1
ATOM 5087 C C . GLN A 1 649 ? -16.802 3.733 -32.884 1.00 98.25 649 GLN A C 1
ATOM 5089 O O . GLN A 1 649 ? -17.309 4.733 -32.368 1.00 98.25 649 GLN A O 1
ATOM 5094 N N . LEU A 1 650 ? -15.535 3.370 -32.653 1.00 98.38 650 LEU A N 1
ATOM 5095 C CA . LEU A 1 650 ? -14.643 4.130 -31.780 1.00 98.38 650 LEU A CA 1
ATOM 5096 C C . LEU A 1 650 ? -14.467 5.569 -32.283 1.00 98.38 650 LEU A C 1
ATOM 5098 O O . LEU A 1 650 ? -14.641 6.512 -31.513 1.00 98.38 650 LEU A O 1
ATOM 5102 N N . ILE A 1 651 ? -14.173 5.766 -33.573 1.00 98.44 651 ILE A N 1
ATOM 5103 C CA . ILE A 1 651 ? -14.021 7.109 -34.157 1.00 98.44 651 ILE A CA 1
ATOM 5104 C C . ILE A 1 651 ? -15.323 7.913 -34.032 1.00 98.44 651 ILE A C 1
ATOM 5106 O O . ILE A 1 651 ? -15.291 9.092 -33.666 1.00 98.44 651 ILE A O 1
ATOM 5110 N N . ALA A 1 652 ? -16.480 7.286 -34.271 1.00 98.00 652 ALA A N 1
ATOM 5111 C CA . ALA A 1 652 ? -17.776 7.930 -34.074 1.00 98.00 652 ALA A CA 1
ATOM 5112 C C . ALA A 1 652 ? -17.987 8.378 -32.620 1.00 98.00 652 ALA A C 1
ATOM 5114 O O . ALA A 1 652 ? -18.423 9.508 -32.381 1.00 98.00 652 ALA A O 1
ATOM 5115 N N . ARG A 1 653 ? -17.611 7.540 -31.649 1.00 98.19 653 ARG A N 1
ATOM 5116 C CA . ARG A 1 653 ? -17.709 7.856 -30.221 1.00 98.19 653 ARG A CA 1
ATOM 5117 C C . ARG A 1 653 ? -16.792 9.004 -29.805 1.00 98.19 653 ARG A C 1
ATOM 5119 O O . ARG A 1 653 ? -17.226 9.892 -29.065 1.00 98.19 653 ARG A O 1
ATOM 5126 N N . VAL A 1 654 ? -15.555 9.014 -30.300 1.00 98.38 654 VAL A N 1
ATOM 5127 C CA . VAL A 1 654 ? -14.586 10.092 -30.042 1.00 98.38 654 VAL A CA 1
ATOM 5128 C C . VAL A 1 654 ? -15.097 11.418 -30.604 1.00 98.38 654 VAL A C 1
ATOM 5130 O O . VAL A 1 654 ? -14.966 12.449 -29.945 1.00 98.38 654 VAL A O 1
ATOM 5133 N N . ARG A 1 655 ? -15.761 11.407 -31.769 1.00 97.56 655 ARG A N 1
ATOM 5134 C CA . ARG A 1 655 ? -16.386 12.609 -32.345 1.00 97.56 655 ARG A CA 1
ATOM 5135 C C . ARG A 1 655 ? -17.433 13.212 -31.404 1.00 97.56 655 ARG A C 1
ATOM 5137 O O . ARG A 1 655 ? -17.406 14.418 -31.163 1.00 97.56 655 ARG A O 1
ATOM 5144 N N . VAL A 1 656 ? -18.300 12.377 -30.828 1.00 97.81 656 VAL A N 1
ATOM 5145 C CA . VAL A 1 656 ? -19.299 12.809 -29.831 1.00 97.81 656 VAL A CA 1
ATOM 5146 C C . VAL A 1 656 ? -18.616 13.349 -28.571 1.00 97.81 656 VAL A C 1
ATOM 5148 O O . VAL A 1 656 ? -18.944 14.446 -28.122 1.00 97.81 656 VAL A O 1
ATOM 5151 N N . ALA A 1 657 ? -17.604 12.643 -28.054 1.00 97.94 657 ALA A N 1
ATOM 5152 C CA . ALA A 1 657 ? -16.862 13.073 -26.867 1.00 97.94 657 ALA A CA 1
ATOM 5153 C C . ALA A 1 657 ? -16.211 14.453 -27.061 1.00 97.94 657 ALA A C 1
ATOM 5155 O O . ALA A 1 657 ? -16.309 15.312 -26.181 1.00 97.94 657 ALA A O 1
ATOM 5156 N N . LYS A 1 658 ? -15.593 14.699 -28.230 1.00 97.06 658 LYS A N 1
ATOM 5157 C CA . LYS A 1 658 ? -15.001 16.004 -28.574 1.00 97.06 658 LYS A CA 1
ATOM 5158 C C . LYS A 1 658 ? -16.057 17.104 -28.640 1.00 97.06 658 LYS A C 1
ATOM 5160 O O . LYS A 1 658 ? -15.845 18.170 -28.064 1.00 97.06 658 LYS A O 1
ATOM 5165 N N . GLN A 1 659 ? -17.191 16.851 -29.302 1.00 96.50 659 GLN A N 1
ATOM 5166 C CA . GLN A 1 659 ? -18.290 17.820 -29.423 1.00 96.50 659 GLN A CA 1
ATOM 5167 C C . GLN A 1 659 ? -18.851 18.224 -28.054 1.00 96.50 659 GLN A C 1
ATOM 5169 O O . GLN A 1 659 ? -19.039 19.412 -27.788 1.00 96.50 659 GLN A O 1
ATOM 5174 N N . ASN A 1 660 ? -19.039 17.249 -27.166 1.00 97.38 660 ASN A N 1
ATOM 5175 C CA . ASN A 1 660 ? -19.581 17.461 -25.824 1.00 97.38 660 ASN A CA 1
ATOM 5176 C C . ASN A 1 660 ? -18.528 17.898 -24.793 1.00 97.38 660 ASN A C 1
ATOM 5178 O O . ASN A 1 660 ? -18.883 18.239 -23.664 1.00 97.38 660 ASN A O 1
ATOM 5182 N N . LYS A 1 661 ? -17.240 17.905 -25.164 1.00 97.00 661 LYS A N 1
ATOM 5183 C CA . LYS A 1 661 ? -16.100 18.162 -24.265 1.00 97.00 661 LYS A CA 1
ATOM 5184 C C . LYS A 1 661 ? -16.119 17.254 -23.031 1.00 97.00 661 LYS A C 1
ATOM 5186 O O . LYS A 1 661 ? -15.888 17.709 -21.909 1.00 97.00 661 LYS A O 1
ATOM 5191 N N . GLU A 1 662 ? -16.420 15.980 -23.257 1.00 97.56 662 GLU A N 1
ATOM 5192 C CA . GLU A 1 662 ? -16.457 14.954 -22.219 1.00 97.56 662 GLU A CA 1
ATOM 5193 C C . GLU A 1 662 ? -15.054 14.679 -21.661 1.00 97.56 662 GLU A C 1
ATOM 5195 O O . GLU A 1 662 ? -14.058 14.741 -22.382 1.00 97.56 662 GLU A O 1
ATOM 5200 N N . ALA A 1 663 ? -14.988 14.346 -20.372 1.00 96.81 663 ALA A N 1
ATOM 5201 C CA . ALA A 1 663 ? -13.804 13.770 -19.750 1.00 96.81 663 ALA A CA 1
ATOM 5202 C C . ALA A 1 663 ? -13.995 12.252 -19.715 1.00 96.81 663 ALA A C 1
ATOM 5204 O O . ALA A 1 663 ? -14.700 11.749 -18.842 1.00 96.81 663 ALA A O 1
ATOM 5205 N N . ILE A 1 664 ? -13.441 11.547 -20.702 1.00 98.00 664 ILE A N 1
ATOM 5206 C CA . ILE A 1 664 ? -13.699 10.117 -20.892 1.00 98.00 664 ILE A CA 1
ATOM 5207 C C . ILE A 1 664 ? -12.478 9.365 -21.413 1.00 98.00 664 ILE A C 1
ATOM 5209 O O . ILE A 1 664 ? -11.648 9.909 -22.139 1.00 98.00 664 ILE A O 1
ATOM 5213 N N . SER A 1 665 ? -12.375 8.095 -21.050 1.00 98.12 665 SER A N 1
ATOM 5214 C CA . SER A 1 665 ? -11.368 7.173 -21.547 1.00 98.12 665 SER A CA 1
ATOM 5215 C C . SER A 1 665 ? -11.970 6.031 -22.369 1.00 98.12 665 SER A C 1
ATOM 5217 O O . SER A 1 665 ? -12.888 5.339 -21.937 1.00 98.12 665 SER A O 1
ATOM 5219 N N . ILE A 1 666 ? -11.430 5.830 -23.570 1.00 98.56 666 ILE A N 1
ATOM 5220 C CA . ILE A 1 666 ? -11.945 4.909 -24.584 1.00 98.56 666 ILE A CA 1
ATOM 5221 C C . ILE A 1 666 ? -10.827 3.945 -24.992 1.00 98.56 666 ILE A C 1
ATOM 5223 O O . ILE A 1 666 ? -9.778 4.361 -25.484 1.00 98.56 666 ILE A O 1
ATOM 5227 N N . GLY A 1 667 ? -11.043 2.648 -24.790 1.00 98.12 667 GLY A N 1
ATOM 5228 C CA . GLY A 1 667 ? -10.071 1.605 -25.105 1.00 98.12 667 GLY A CA 1
ATOM 5229 C C . GLY A 1 667 ? -10.400 0.877 -26.399 1.00 98.12 667 GLY A C 1
ATOM 5230 O O . GLY A 1 667 ? -11.539 0.462 -26.606 1.00 98.12 667 GLY A O 1
ATOM 5231 N N . TYR A 1 668 ? -9.391 0.668 -27.237 1.00 98.31 668 TYR A N 1
ATOM 5232 C CA . TYR A 1 668 ? -9.458 -0.199 -28.405 1.00 98.31 668 TYR A CA 1
ATOM 5233 C C . TYR A 1 668 ? -8.827 -1.557 -28.093 1.00 98.31 668 TYR A C 1
ATOM 5235 O O . TYR A 1 668 ? -7.634 -1.635 -27.794 1.00 98.31 668 TYR A O 1
ATOM 5243 N N . ALA A 1 669 ? -9.630 -2.616 -28.184 1.00 96.75 669 ALA A N 1
ATOM 5244 C CA . ALA A 1 669 ? -9.201 -4.001 -28.032 1.00 96.75 669 ALA A CA 1
ATOM 5245 C C . ALA A 1 669 ? -8.601 -4.525 -29.346 1.00 96.75 669 ALA A C 1
ATOM 5247 O O . ALA A 1 669 ? -9.244 -5.263 -30.090 1.00 96.75 669 ALA A O 1
ATOM 5248 N N . GLY A 1 670 ? -7.368 -4.115 -29.637 1.00 96.00 670 GLY A N 1
ATOM 5249 C CA . GLY A 1 670 ? -6.659 -4.460 -30.866 1.00 96.00 670 GLY A CA 1
ATOM 5250 C C . GLY A 1 670 ? -5.248 -3.878 -30.910 1.00 96.00 670 GLY A C 1
ATOM 5251 O O . GLY A 1 670 ? -4.759 -3.311 -29.929 1.00 96.00 670 GLY A O 1
ATOM 5252 N N . ASN A 1 671 ? -4.559 -4.036 -32.042 1.00 97.44 671 ASN A N 1
ATOM 5253 C CA . ASN A 1 671 ? -3.191 -3.546 -32.168 1.00 97.44 671 ASN A CA 1
ATOM 5254 C C . ASN A 1 671 ? -3.168 -2.010 -32.262 1.00 97.44 671 ASN A C 1
ATOM 5256 O O . ASN A 1 671 ? -3.929 -1.403 -33.015 1.00 97.44 671 ASN A O 1
ATOM 5260 N N . VAL A 1 672 ? -2.266 -1.368 -31.518 1.00 96.81 672 VAL A N 1
ATOM 5261 C CA . VAL A 1 672 ? -2.150 0.097 -31.508 1.00 96.81 672 VAL A CA 1
ATOM 5262 C C . VAL A 1 672 ? -1.805 0.674 -32.887 1.00 96.81 672 VAL A C 1
ATOM 5264 O O . VAL A 1 672 ? -2.204 1.793 -33.194 1.00 96.81 672 VAL A O 1
ATOM 5267 N N . VAL A 1 673 ? -1.108 -0.071 -33.750 1.00 98.38 673 VAL A N 1
ATOM 5268 C CA . VAL A 1 673 ? -0.788 0.393 -35.108 1.00 98.38 673 VAL A CA 1
ATOM 5269 C C . VAL A 1 673 ? -2.061 0.626 -35.924 1.00 98.38 673 VAL A C 1
ATOM 5271 O O . VAL A 1 673 ? -2.165 1.660 -36.578 1.00 98.38 673 VAL A O 1
ATOM 5274 N N . ASP A 1 674 ? -3.056 -0.262 -35.811 1.00 98.31 674 ASP A N 1
ATOM 5275 C CA . ASP A 1 674 ? -4.341 -0.115 -36.511 1.00 98.31 674 ASP A CA 1
ATOM 5276 C C . ASP A 1 674 ? -5.080 1.146 -36.043 1.00 98.31 674 ASP A C 1
ATOM 5278 O O . ASP A 1 674 ? -5.668 1.877 -36.839 1.00 98.31 674 ASP A O 1
ATOM 5282 N N . LEU A 1 675 ? -5.007 1.432 -34.740 1.00 98.12 675 LEU A N 1
ATOM 5283 C CA . LEU A 1 675 ? -5.584 2.631 -34.141 1.00 98.12 675 LEU A CA 1
ATOM 5284 C C . LEU A 1 675 ? -4.910 3.904 -34.679 1.00 98.12 675 LEU A C 1
ATOM 5286 O O . LEU A 1 675 ? -5.597 4.825 -35.120 1.00 98.12 675 LEU A O 1
ATOM 5290 N N . TRP A 1 676 ? -3.574 3.950 -34.687 1.00 98.50 676 TRP A N 1
ATOM 5291 C CA . TRP A 1 676 ? -2.809 5.084 -35.214 1.00 98.50 676 TRP A CA 1
ATOM 5292 C C . TRP A 1 676 ? -3.099 5.339 -36.697 1.00 98.50 676 TRP A C 1
ATOM 5294 O O . TRP A 1 676 ? -3.365 6.480 -37.085 1.00 98.50 676 TRP A O 1
ATOM 5304 N N . GLU A 1 677 ? -3.083 4.289 -37.520 1.00 98.44 677 GLU A N 1
ATOM 5305 C CA . GLU A 1 677 ? -3.387 4.376 -38.953 1.00 98.44 677 GLU A CA 1
ATOM 5306 C C . GLU A 1 677 ? -4.829 4.859 -39.185 1.00 98.44 677 GLU A C 1
ATOM 5308 O O . GLU A 1 677 ? -5.049 5.775 -39.982 1.00 98.44 677 GLU A O 1
ATOM 5313 N N . LYS A 1 678 ? -5.801 4.354 -38.410 1.00 98.06 678 LYS A N 1
ATOM 5314 C CA . LYS A 1 678 ? -7.199 4.799 -38.495 1.00 98.06 678 LYS A CA 1
ATOM 5315 C C . LYS A 1 678 ? -7.360 6.288 -38.207 1.00 98.06 678 LYS A C 1
ATOM 5317 O O . LYS A 1 678 ? -8.039 6.979 -38.965 1.00 98.06 678 LYS A O 1
ATOM 5322 N N . PHE A 1 679 ? -6.753 6.802 -37.136 1.00 97.81 679 PHE A N 1
ATOM 5323 C CA . PHE A 1 679 ? -6.830 8.233 -36.824 1.00 97.81 679 PHE A CA 1
ATOM 5324 C C . PHE A 1 679 ? -6.172 9.084 -37.911 1.00 97.81 679 PHE A C 1
ATOM 5326 O O . PHE A 1 679 ? -6.731 10.111 -38.309 1.00 97.81 679 PHE A O 1
ATOM 5333 N N . ALA A 1 680 ? -5.034 8.634 -38.449 1.00 96.94 680 ALA A N 1
ATOM 5334 C CA . ALA A 1 680 ? -4.339 9.328 -39.527 1.00 96.94 680 ALA A CA 1
ATOM 5335 C C . ALA A 1 680 ? -5.207 9.478 -40.795 1.00 96.94 680 ALA A C 1
ATOM 5337 O O . ALA A 1 680 ? -5.105 10.496 -41.495 1.00 96.94 680 ALA A O 1
ATOM 5338 N N . ASP A 1 681 ? -6.103 8.521 -41.048 1.00 95.88 681 ASP A N 1
ATOM 5339 C CA . ASP A 1 681 ? -7.043 8.516 -42.177 1.00 95.88 681 ASP A CA 1
ATOM 5340 C C . ASP A 1 681 ? -8.418 9.140 -41.868 1.00 95.88 681 ASP A C 1
ATOM 5342 O O . ASP A 1 681 ? -9.137 9.515 -42.792 1.00 95.88 681 ASP A O 1
ATOM 5346 N N . SER A 1 682 ? -8.780 9.313 -40.594 1.00 95.19 682 SER A N 1
ATOM 5347 C CA . SER A 1 682 ? -10.080 9.868 -40.170 1.00 95.19 682 SER A CA 1
ATOM 5348 C C . SER A 1 682 ? -10.181 11.398 -40.288 1.00 95.19 682 SER A C 1
ATOM 5350 O O . SER A 1 682 ? -9.186 12.083 -40.473 1.00 95.19 682 SER A O 1
ATOM 5352 N N . ASP A 1 683 ? -11.369 11.975 -40.134 1.00 92.25 683 ASP A N 1
ATOM 5353 C CA . ASP A 1 683 ? -11.595 13.428 -40.018 1.00 92.25 683 ASP A CA 1
ATOM 5354 C C . ASP A 1 683 ? -11.419 13.968 -38.583 1.00 92.25 683 ASP A C 1
ATOM 5356 O O . ASP A 1 683 ? -11.602 15.160 -38.348 1.00 92.25 683 ASP A O 1
ATOM 5360 N N . VAL A 1 684 ? -11.094 13.108 -37.612 1.00 94.56 684 VAL A N 1
ATOM 5361 C CA . VAL A 1 684 ? -10.977 13.488 -36.201 1.00 94.56 684 VAL A CA 1
ATOM 5362 C C . VAL A 1 684 ? -9.559 13.959 -35.897 1.00 94.56 684 VAL A C 1
ATOM 5364 O O . VAL A 1 684 ? -8.603 13.189 -35.987 1.00 94.56 684 VAL A O 1
ATOM 5367 N N . ASP A 1 685 ? -9.432 15.216 -35.478 1.00 93.56 685 ASP A N 1
ATOM 5368 C CA . ASP A 1 685 ? -8.153 15.762 -35.028 1.00 93.56 685 ASP A CA 1
ATOM 5369 C C . ASP A 1 685 ? -7.691 15.115 -33.719 1.00 93.56 685 ASP A C 1
ATOM 5371 O O . ASP A 1 685 ? -8.488 14.894 -32.800 1.00 93.56 685 ASP A O 1
ATOM 5375 N N . VAL A 1 686 ? -6.385 14.877 -33.620 1.00 96.44 686 VAL A N 1
ATOM 5376 C CA . VAL A 1 686 ? -5.705 14.449 -32.395 1.00 96.44 686 VAL A CA 1
ATOM 5377 C C . VAL A 1 686 ? -4.756 15.559 -31.971 1.00 96.44 686 VAL A C 1
ATOM 5379 O O . VAL A 1 686 ? -3.880 15.954 -32.742 1.00 96.44 686 VAL A O 1
ATOM 5382 N N . GLU A 1 687 ? -4.937 16.073 -30.756 1.00 97.19 687 GLU A N 1
ATOM 5383 C CA . GLU A 1 687 ? -4.096 17.140 -30.215 1.00 97.19 687 GLU A CA 1
ATOM 5384 C C . GLU A 1 687 ? -2.815 16.594 -29.588 1.00 97.19 687 GLU A C 1
ATOM 5386 O O . GLU A 1 687 ? -1.748 17.168 -29.789 1.00 97.19 687 GLU A O 1
ATOM 5391 N N . LEU A 1 688 ? -2.904 15.497 -28.833 1.00 98.12 688 LEU A N 1
ATOM 5392 C CA . LEU A 1 688 ? -1.781 14.931 -28.087 1.00 98.12 688 LEU A CA 1
ATOM 5393 C C . LEU A 1 688 ? -1.569 13.464 -28.461 1.00 98.12 688 LEU A C 1
ATOM 5395 O O . LEU A 1 688 ? -2.529 12.699 -28.551 1.00 98.12 688 LEU A O 1
ATOM 5399 N N . GLY A 1 689 ? -0.309 13.060 -28.613 1.00 97.88 689 GLY A N 1
ATOM 5400 C CA . GLY A 1 689 ? 0.064 11.682 -28.922 1.00 97.88 689 GLY A CA 1
ATOM 5401 C C . GLY A 1 689 ? 1.237 11.181 -28.083 1.00 97.88 689 GLY A C 1
ATOM 5402 O O . GLY A 1 689 ? 2.193 11.920 -27.857 1.00 97.88 689 GLY A O 1
ATOM 5403 N N . SER A 1 690 ? 1.188 9.928 -27.632 1.00 97.88 690 SER A N 1
ATOM 5404 C CA . SER A 1 690 ? 2.331 9.264 -26.988 1.00 97.88 690 SER A CA 1
ATOM 5405 C C . SER A 1 690 ? 2.264 7.738 -27.136 1.00 97.88 690 SER A C 1
ATOM 5407 O O . SER A 1 690 ? 1.368 7.205 -27.785 1.00 97.88 690 SER A O 1
ATOM 5409 N N . ASP A 1 691 ? 3.229 7.022 -26.566 1.00 96.25 691 ASP A N 1
ATOM 5410 C CA . ASP A 1 691 ? 3.262 5.561 -26.519 1.00 96.25 691 ASP A CA 1
ATOM 5411 C C . ASP A 1 691 ? 3.821 5.097 -25.171 1.00 96.25 691 ASP A C 1
ATOM 5413 O O . ASP A 1 691 ? 4.842 5.606 -24.707 1.00 96.25 691 ASP A O 1
ATOM 5417 N N . GLN A 1 692 ? 3.168 4.111 -24.550 1.00 92.88 692 GLN A N 1
ATOM 5418 C CA . GLN A 1 692 ? 3.643 3.504 -23.305 1.00 92.88 692 GLN A CA 1
ATOM 5419 C C . GLN A 1 692 ? 3.578 1.968 -23.349 1.00 92.88 692 GLN A C 1
ATOM 5421 O O . GLN A 1 692 ? 3.429 1.290 -22.325 1.00 92.88 692 GLN A O 1
ATOM 5426 N N . SER A 1 693 ? 3.731 1.398 -24.547 1.00 90.75 693 SER A N 1
ATOM 5427 C CA . SER A 1 693 ? 4.008 -0.029 -24.717 1.00 90.75 693 SER A CA 1
ATOM 5428 C C . SER A 1 693 ? 5.422 -0.374 -24.203 1.00 90.75 693 SER A C 1
ATOM 5430 O O . SER A 1 693 ? 6.226 0.509 -23.902 1.00 90.75 693 SER A O 1
ATOM 5432 N N . SER A 1 694 ? 5.754 -1.648 -23.986 1.00 84.12 694 SER A N 1
ATOM 5433 C CA . SER A 1 694 ? 6.956 -2.026 -23.214 1.00 84.12 694 SER A CA 1
ATOM 5434 C C . SER A 1 694 ? 8.213 -2.182 -24.085 1.00 84.12 694 SER A C 1
ATOM 5436 O O . SER A 1 694 ? 8.845 -3.238 -24.110 1.00 84.12 694 SER A O 1
ATOM 5438 N N . LEU A 1 695 ? 8.622 -1.109 -24.772 1.00 87.50 695 LEU A N 1
ATOM 5439 C CA . LEU A 1 695 ? 9.789 -1.083 -25.677 1.00 87.50 695 LEU A CA 1
ATOM 5440 C C . LEU A 1 695 ? 11.152 -1.152 -24.969 1.00 87.50 695 LEU A C 1
ATOM 5442 O O . LEU A 1 695 ? 12.183 -1.295 -25.621 1.00 87.50 695 LEU A O 1
ATOM 5446 N N . HIS A 1 696 ? 11.191 -1.145 -23.636 1.00 75.50 696 HIS A N 1
ATOM 5447 C CA . HIS A 1 696 ? 12.396 -1.512 -22.891 1.00 75.50 696 HIS A CA 1
ATOM 5448 C C . HIS A 1 696 ? 12.737 -3.008 -23.051 1.00 75.50 696 HIS A C 1
ATOM 5450 O O . HIS A 1 696 ? 13.882 -3.395 -22.812 1.00 75.50 696 HIS A O 1
ATOM 5456 N N . ASN A 1 697 ? 11.767 -3.833 -23.479 1.00 76.44 697 ASN A N 1
ATOM 5457 C CA . ASN A 1 697 ? 11.925 -5.260 -23.757 1.00 76.44 697 ASN A CA 1
ATOM 5458 C C . ASN A 1 697 ? 11.055 -5.718 -24.958 1.00 76.44 697 ASN A C 1
ATOM 5460 O O . ASN A 1 697 ? 10.146 -6.542 -24.812 1.00 76.44 697 ASN A O 1
ATOM 5464 N N . PRO A 1 698 ? 11.307 -5.191 -26.168 1.00 82.69 698 PRO A N 1
ATOM 5465 C CA . PRO A 1 698 ? 10.373 -5.278 -27.292 1.00 82.69 698 PRO A CA 1
ATOM 5466 C C . PRO A 1 698 ? 10.225 -6.695 -27.857 1.00 82.69 698 PRO A C 1
ATOM 5468 O O . PRO A 1 698 ? 9.201 -7.015 -28.451 1.00 82.69 698 PRO A O 1
ATOM 5471 N N . PHE A 1 699 ? 11.230 -7.555 -27.665 1.00 84.75 699 PHE A N 1
ATOM 5472 C CA . PHE A 1 699 ? 11.291 -8.883 -28.285 1.00 84.75 699 PHE A CA 1
ATOM 5473 C C . PHE A 1 699 ? 10.862 -10.028 -27.361 1.00 84.75 699 PHE A C 1
ATOM 5475 O O . PHE A 1 699 ? 10.858 -11.170 -27.798 1.00 84.75 699 PHE A O 1
ATOM 5482 N N . ASN A 1 700 ? 10.478 -9.728 -26.116 1.00 74.31 700 ASN A N 1
ATOM 5483 C CA . ASN A 1 700 ? 10.014 -10.718 -25.138 1.00 74.31 700 ASN A CA 1
ATOM 5484 C C . ASN A 1 700 ? 8.605 -10.365 -24.624 1.00 74.31 700 ASN A C 1
ATOM 5486 O O . ASN A 1 700 ? 8.366 -10.302 -23.419 1.00 74.31 700 ASN A O 1
ATOM 5490 N N . GLY A 1 701 ? 7.690 -10.048 -25.544 1.00 73.88 701 GLY A N 1
ATOM 5491 C CA . GLY A 1 701 ? 6.288 -9.744 -25.227 1.00 73.88 701 GLY A CA 1
ATOM 5492 C C . GLY A 1 701 ? 6.017 -8.304 -24.794 1.00 73.88 701 GLY A C 1
ATOM 5493 O O . GLY A 1 701 ? 4.919 -8.005 -24.330 1.00 73.88 701 GLY A O 1
ATOM 5494 N N . GLY A 1 702 ? 6.994 -7.404 -24.949 1.00 79.31 702 GLY A N 1
ATOM 5495 C CA . GLY A 1 702 ? 6.813 -5.982 -24.661 1.00 79.31 702 GLY A CA 1
ATOM 5496 C C . GLY A 1 702 ? 6.084 -5.199 -25.761 1.00 79.31 702 GLY A C 1
ATOM 5497 O O . GLY A 1 702 ? 5.441 -4.191 -25.462 1.00 79.31 702 GLY A O 1
ATOM 5498 N N . TYR A 1 703 ? 6.159 -5.667 -27.011 1.00 92.00 703 TYR A N 1
ATOM 5499 C CA . TYR A 1 703 ? 5.471 -5.092 -28.167 1.00 92.00 703 TYR A CA 1
ATOM 5500 C C . TYR A 1 703 ? 4.975 -6.204 -29.099 1.00 92.00 703 TYR A C 1
ATOM 5502 O O . TYR A 1 703 ? 5.719 -7.135 -29.408 1.00 92.00 703 TYR A O 1
ATOM 5510 N N . TYR A 1 704 ? 3.728 -6.103 -29.556 1.00 93.81 704 TYR A N 1
ATOM 5511 C CA . TYR A 1 704 ? 3.089 -7.118 -30.396 1.00 93.81 704 TYR A CA 1
ATOM 5512 C C . TYR A 1 704 ? 3.002 -6.632 -31.849 1.00 93.81 704 TYR A C 1
ATOM 5514 O O . TYR A 1 704 ? 2.487 -5.534 -32.081 1.00 93.81 704 TYR A O 1
ATOM 5522 N N . PRO A 1 705 ? 3.485 -7.415 -32.833 1.00 95.88 705 PRO A N 1
ATOM 5523 C CA . PRO A 1 705 ? 3.395 -7.040 -34.238 1.00 95.88 705 PRO A CA 1
ATOM 5524 C C . PRO A 1 705 ? 1.956 -6.830 -34.717 1.00 95.88 705 PRO A C 1
ATOM 5526 O O . PRO A 1 705 ? 1.042 -7.552 -34.316 1.00 95.88 705 PRO A O 1
ATOM 5529 N N . GLN A 1 706 ? 1.762 -5.862 -35.610 1.00 97.06 706 GLN A N 1
ATOM 5530 C CA . GLN A 1 706 ? 0.495 -5.654 -36.304 1.00 97.06 706 GLN A CA 1
ATOM 5531 C C . GLN A 1 706 ? 0.167 -6.871 -37.185 1.00 97.06 706 GLN A C 1
ATOM 5533 O O . GLN A 1 706 ? 1.059 -7.477 -37.784 1.00 97.06 706 GLN A O 1
ATOM 5538 N N . GLY A 1 707 ? -1.122 -7.220 -37.254 1.00 93.88 707 GLY A N 1
ATOM 5539 C CA . GLY A 1 707 ? -1.623 -8.313 -38.093 1.00 93.88 707 GLY A CA 1
ATOM 5540 C C . GLY A 1 707 ? -1.519 -9.706 -37.466 1.00 93.88 707 GLY A C 1
ATOM 5541 O O . GLY A 1 707 ? -1.753 -10.688 -38.162 1.00 93.88 707 GLY A O 1
ATOM 5542 N N . MET A 1 708 ? -1.175 -9.798 -36.178 1.00 93.50 708 MET A N 1
ATOM 5543 C CA . MET A 1 708 ? -1.139 -11.047 -35.412 1.00 93.50 708 MET A CA 1
ATOM 5544 C C . MET A 1 708 ? -1.971 -10.922 -34.138 1.00 93.50 708 MET A C 1
ATOM 5546 O O . MET A 1 708 ? -2.008 -9.862 -33.510 1.00 93.50 708 MET A O 1
ATOM 5550 N N . SER A 1 709 ? -2.593 -12.022 -33.724 1.00 92.25 709 SER A N 1
ATOM 5551 C CA . SER A 1 709 ? -3.146 -12.166 -32.378 1.00 92.25 709 SER A CA 1
ATOM 5552 C C . SER A 1 709 ? -2.036 -12.305 -31.326 1.00 92.25 709 SER A C 1
ATOM 5554 O O . SER A 1 709 ? -0.884 -12.621 -31.636 1.00 92.25 709 SER A O 1
ATOM 5556 N N . VAL A 1 710 ? -2.387 -12.094 -30.052 1.00 87.00 710 VAL A N 1
ATOM 5557 C CA . VAL A 1 710 ? -1.463 -12.280 -28.916 1.00 87.00 710 VAL A CA 1
ATOM 5558 C C . VAL A 1 710 ? -0.906 -13.705 -28.879 1.00 87.00 710 VAL A C 1
ATOM 5560 O O . VAL A 1 710 ? 0.288 -13.886 -28.648 1.00 87.00 710 VAL A O 1
ATOM 5563 N N . ASP A 1 711 ? -1.739 -14.710 -29.151 1.00 86.75 711 ASP A N 1
ATOM 5564 C CA . ASP A 1 711 ? -1.334 -16.116 -29.100 1.00 86.75 711 ASP A CA 1
ATOM 5565 C C . ASP A 1 711 ? -0.380 -16.481 -30.243 1.00 86.75 711 ASP A C 1
ATOM 5567 O O . ASP A 1 711 ? 0.658 -17.098 -29.999 1.00 86.75 711 ASP A O 1
ATOM 5571 N N . GLU A 1 712 ? -0.663 -16.035 -31.471 1.00 92.19 712 GLU A N 1
ATOM 5572 C CA . GLU A 1 712 ? 0.239 -16.220 -32.618 1.00 92.19 712 GLU A CA 1
ATOM 5573 C C . GLU A 1 712 ? 1.590 -15.536 -32.382 1.00 92.19 712 GLU A C 1
ATOM 5575 O O . GLU A 1 712 ? 2.646 -16.125 -32.623 1.00 92.19 712 GLU A O 1
ATOM 5580 N N . ALA A 1 713 ? 1.570 -14.309 -31.856 1.00 90.56 713 ALA A N 1
ATOM 5581 C CA . ALA A 1 713 ? 2.772 -13.562 -31.514 1.00 90.56 713 ALA A CA 1
ATOM 5582 C C . ALA A 1 713 ? 3.598 -14.270 -30.426 1.00 90.56 713 ALA A C 1
ATOM 5584 O O . ALA A 1 713 ? 4.815 -14.387 -30.567 1.00 90.56 713 ALA A O 1
ATOM 5585 N N . ASN A 1 714 ? 2.953 -14.792 -29.378 1.00 84.75 714 ASN A N 1
ATOM 5586 C CA . ASN A 1 714 ? 3.614 -15.550 -28.313 1.00 84.75 714 ASN A CA 1
ATOM 5587 C C . ASN A 1 714 ? 4.240 -16.851 -28.833 1.00 84.75 714 ASN A C 1
ATOM 5589 O O . ASN A 1 714 ? 5.378 -17.173 -28.490 1.00 84.75 714 ASN A O 1
ATOM 5593 N N . GLN A 1 715 ? 3.537 -17.581 -29.701 1.00 87.12 715 GLN A N 1
ATOM 5594 C CA . GLN A 1 715 ? 4.080 -18.781 -30.340 1.00 87.12 715 GLN A CA 1
ATOM 5595 C C . GLN A 1 715 ? 5.273 -18.454 -31.245 1.00 87.12 715 GLN A C 1
ATOM 5597 O O . GLN A 1 715 ? 6.290 -19.154 -31.207 1.00 87.12 715 GLN A O 1
ATOM 5602 N N . LEU A 1 716 ? 5.186 -17.385 -32.041 1.00 89.75 716 LEU A N 1
ATOM 5603 C CA . LEU A 1 716 ? 6.259 -16.962 -32.943 1.00 89.75 716 LEU A CA 1
ATOM 5604 C C . LEU A 1 716 ? 7.499 -16.489 -32.178 1.00 89.75 716 LEU A C 1
ATOM 5606 O O . LEU A 1 716 ? 8.621 -16.802 -32.568 1.00 89.75 716 LEU A O 1
ATOM 5610 N N . MET A 1 717 ? 7.301 -15.778 -31.070 1.00 86.19 717 MET A N 1
ATOM 5611 C CA . MET A 1 717 ? 8.371 -15.303 -30.195 1.00 86.19 717 MET A CA 1
ATOM 5612 C C . MET A 1 717 ? 9.235 -16.449 -29.658 1.00 86.19 717 MET A C 1
ATOM 5614 O O . MET A 1 717 ? 10.444 -16.284 -29.539 1.00 86.19 717 MET A O 1
ATOM 5618 N N . ILE A 1 718 ? 8.635 -17.614 -29.386 1.00 81.31 718 ILE A N 1
ATOM 5619 C CA . ILE A 1 718 ? 9.341 -18.812 -28.909 1.00 81.31 718 ILE A CA 1
ATOM 5620 C C . ILE A 1 718 ? 9.921 -19.612 -30.079 1.00 81.31 718 ILE A C 1
ATOM 5622 O O . ILE A 1 718 ? 11.090 -19.988 -30.065 1.00 81.31 718 ILE A O 1
ATOM 5626 N N . SER A 1 719 ? 9.099 -19.894 -31.092 1.00 87.00 719 SER A N 1
ATOM 5627 C CA . SER A 1 719 ? 9.466 -20.794 -32.192 1.00 87.00 719 SER A CA 1
ATOM 5628 C C . SER A 1 719 ? 10.459 -20.176 -33.178 1.00 87.00 719 SER A C 1
ATOM 5630 O O . SER A 1 719 ? 11.308 -20.887 -33.715 1.00 87.00 719 SER A O 1
ATOM 5632 N N . ASN A 1 720 ? 10.381 -18.863 -33.423 1.00 91.19 720 ASN A N 1
ATOM 5633 C CA . ASN A 1 720 ? 11.283 -18.145 -34.321 1.00 91.19 720 ASN A CA 1
ATOM 5634 C C . ASN A 1 720 ? 11.501 -16.675 -33.886 1.00 91.19 720 ASN A C 1
ATOM 5636 O O . ASN A 1 720 ? 10.994 -15.742 -34.524 1.00 91.19 720 ASN A O 1
ATOM 5640 N N . PRO A 1 721 ? 12.318 -16.440 -32.838 1.00 86.06 721 PRO A N 1
ATOM 5641 C CA . PRO A 1 721 ? 12.556 -15.106 -32.275 1.00 86.06 721 PRO A CA 1
ATOM 5642 C C . PRO A 1 721 ? 13.086 -14.080 -33.289 1.00 86.06 721 PRO A C 1
ATOM 5644 O O . PRO A 1 721 ? 12.825 -12.881 -33.176 1.00 86.06 721 PRO A O 1
ATOM 5647 N N . LYS A 1 722 ? 13.833 -14.536 -34.305 1.00 91.62 722 LYS A N 1
ATOM 5648 C CA . LYS A 1 722 ? 14.380 -13.665 -35.353 1.00 91.62 722 LYS A CA 1
ATOM 5649 C C . LYS A 1 722 ? 13.265 -13.065 -36.213 1.00 91.62 722 LYS A C 1
ATOM 5651 O O . LYS A 1 722 ? 13.239 -11.853 -36.409 1.00 91.62 722 LYS A O 1
ATOM 5656 N N . VAL A 1 723 ? 12.331 -13.896 -36.675 1.00 95.19 723 VAL A N 1
ATOM 5657 C CA . VAL A 1 723 ? 11.182 -13.439 -37.474 1.00 95.19 723 VAL A CA 1
ATOM 5658 C C . VAL A 1 723 ? 10.245 -12.578 -36.628 1.00 95.19 723 VAL A C 1
ATOM 5660 O O . VAL A 1 723 ? 9.758 -11.553 -37.105 1.00 95.19 723 VAL A O 1
ATOM 5663 N N . PHE A 1 724 ? 10.046 -12.930 -35.353 1.00 93.06 724 PHE A N 1
ATOM 5664 C CA . PHE A 1 724 ? 9.295 -12.089 -34.418 1.00 93.06 724 PHE A CA 1
ATOM 5665 C C . PHE A 1 724 ? 9.880 -10.670 -34.337 1.00 93.06 724 PHE A C 1
ATOM 5667 O O . PHE A 1 724 ? 9.164 -9.684 -34.512 1.00 93.06 724 PHE A O 1
ATOM 5674 N N . LYS A 1 725 ? 11.203 -10.559 -34.158 1.00 94.25 725 LYS A N 1
ATOM 5675 C CA . LYS A 1 725 ? 11.916 -9.276 -34.138 1.00 94.25 725 LYS A CA 1
ATOM 5676 C C . LYS A 1 725 ? 11.726 -8.474 -35.429 1.00 94.25 725 LYS A C 1
ATOM 5678 O O . LYS A 1 725 ? 11.459 -7.276 -35.356 1.00 94.25 725 LYS A O 1
ATOM 5683 N N . GLU A 1 726 ? 11.835 -9.110 -36.593 1.00 96.44 726 GLU A N 1
ATOM 5684 C CA . GLU A 1 726 ? 11.621 -8.453 -37.892 1.00 96.44 726 GLU A CA 1
ATOM 5685 C C . GLU A 1 726 ? 10.194 -7.882 -38.010 1.00 96.44 726 GLU A C 1
ATOM 5687 O O . GLU A 1 726 ? 10.016 -6.738 -38.438 1.00 96.44 726 GLU A O 1
ATOM 5692 N N . LYS A 1 727 ? 9.186 -8.632 -37.546 1.00 97.62 727 LYS A N 1
ATOM 5693 C CA . LYS A 1 727 ? 7.771 -8.223 -37.528 1.00 97.62 727 LYS A CA 1
ATOM 5694 C C . LYS A 1 727 ? 7.475 -7.086 -36.546 1.00 97.62 727 LYS A C 1
ATOM 5696 O O . LYS A 1 727 ? 6.715 -6.170 -36.873 1.00 97.62 727 LYS A O 1
ATOM 5701 N N . VAL A 1 728 ? 8.110 -7.092 -35.373 1.00 96.69 728 VAL A N 1
ATOM 5702 C CA . VAL A 1 728 ? 8.059 -5.964 -34.425 1.00 96.69 728 VAL A CA 1
ATOM 5703 C C . VAL A 1 728 ? 8.626 -4.702 -35.079 1.00 96.69 728 VAL A C 1
ATOM 5705 O O . VAL A 1 728 ? 7.979 -3.658 -35.075 1.00 96.69 728 VAL A O 1
ATOM 5708 N N . GLN A 1 729 ? 9.800 -4.796 -35.708 1.00 97.69 729 GLN A N 1
ATOM 5709 C CA . GLN A 1 729 ? 10.438 -3.655 -36.372 1.00 97.69 729 GLN A CA 1
ATOM 5710 C C . GLN A 1 729 ? 9.610 -3.109 -37.547 1.00 97.69 729 GLN A C 1
ATOM 5712 O O . GLN A 1 729 ? 9.550 -1.898 -37.748 1.00 97.69 729 GLN A O 1
ATOM 5717 N N . GLU A 1 730 ? 8.950 -3.982 -38.313 1.00 98.06 730 GLU A N 1
ATOM 5718 C CA . GLU A 1 730 ? 7.996 -3.592 -39.361 1.00 98.06 730 GLU A CA 1
ATOM 5719 C C . GLU A 1 730 ? 6.826 -2.774 -38.804 1.00 98.06 730 GLU A C 1
ATOM 5721 O O . GLU A 1 730 ? 6.492 -1.717 -39.342 1.00 98.06 730 GLU A O 1
ATOM 5726 N N . SER A 1 731 ? 6.264 -3.221 -37.685 1.00 98.31 731 SER A N 1
ATOM 5727 C CA . SER A 1 731 ? 5.145 -2.554 -37.016 1.00 98.31 731 SER A CA 1
ATOM 5728 C C . SER A 1 731 ? 5.540 -1.183 -36.458 1.00 98.31 731 SER A C 1
ATOM 5730 O O . SER A 1 731 ? 4.804 -0.216 -36.642 1.00 98.31 731 SER A O 1
ATOM 5732 N N . LEU A 1 732 ? 6.744 -1.054 -35.885 1.00 98.44 732 LEU A N 1
ATOM 5733 C CA . LEU A 1 732 ? 7.271 0.232 -35.409 1.00 98.44 732 LEU A CA 1
ATOM 5734 C C . LEU A 1 732 ? 7.422 1.259 -36.538 1.00 98.44 732 LEU A C 1
ATOM 5736 O O . LEU A 1 732 ? 7.072 2.427 -36.362 1.00 98.44 732 LEU A O 1
ATOM 5740 N N . ARG A 1 733 ? 7.895 0.836 -37.721 1.00 98.56 733 ARG A N 1
ATOM 5741 C CA . ARG A 1 733 ? 7.982 1.725 -38.893 1.00 98.56 733 ARG A CA 1
ATOM 5742 C C . ARG A 1 733 ? 6.607 2.245 -39.313 1.00 98.56 733 ARG A C 1
ATOM 5744 O O . ARG A 1 733 ? 6.475 3.430 -39.616 1.00 98.56 733 ARG A O 1
ATOM 5751 N N . ARG A 1 734 ? 5.588 1.381 -39.302 1.00 98.44 734 ARG A N 1
ATOM 5752 C CA . ARG A 1 734 ? 4.202 1.762 -39.616 1.00 98.44 734 ARG A CA 1
ATOM 5753 C C . ARG A 1 734 ? 3.617 2.716 -38.581 1.00 98.44 734 ARG A C 1
ATOM 5755 O O . ARG A 1 734 ? 3.088 3.758 -38.961 1.00 98.44 734 ARG A O 1
ATOM 5762 N N . GLN A 1 735 ? 3.802 2.426 -37.292 1.00 98.50 735 GLN A N 1
ATOM 5763 C CA . GLN A 1 735 ? 3.341 3.294 -36.207 1.00 98.50 735 GLN A CA 1
ATOM 5764 C C . GLN A 1 735 ? 3.916 4.712 -36.334 1.00 98.50 735 GLN A C 1
ATOM 5766 O O . GLN A 1 735 ? 3.166 5.686 -36.309 1.00 98.50 735 GLN A O 1
ATOM 5771 N N . ILE A 1 736 ? 5.232 4.837 -36.549 1.00 98.38 736 ILE A N 1
ATOM 5772 C CA . ILE A 1 736 ? 5.887 6.138 -36.761 1.00 98.38 736 ILE A CA 1
ATOM 5773 C C . ILE A 1 736 ? 5.375 6.834 -38.023 1.00 98.38 736 ILE A C 1
ATOM 5775 O O . ILE A 1 736 ? 5.179 8.046 -38.007 1.00 98.38 736 ILE A O 1
ATOM 5779 N N . SER A 1 737 ? 5.115 6.101 -39.107 1.00 98.31 737 SER A N 1
ATOM 5780 C CA . SER A 1 737 ? 4.550 6.692 -40.325 1.00 98.31 737 SER A CA 1
ATOM 5781 C C . SER A 1 737 ? 3.186 7.348 -40.065 1.00 98.31 737 SER A C 1
ATOM 5783 O O . SER A 1 737 ? 2.965 8.495 -40.466 1.00 98.31 737 SER A O 1
ATOM 5785 N N . ALA A 1 738 ? 2.304 6.668 -39.327 1.00 98.19 738 ALA A N 1
ATOM 5786 C CA . ALA A 1 738 ? 1.002 7.201 -38.931 1.00 98.19 738 ALA A CA 1
ATOM 5787 C C . ALA A 1 738 ? 1.123 8.403 -37.973 1.00 98.19 738 ALA A C 1
ATOM 5789 O O . ALA A 1 738 ? 0.457 9.420 -38.180 1.00 98.19 738 ALA A O 1
ATOM 5790 N N . ILE A 1 739 ? 2.029 8.339 -36.989 1.00 98.25 739 ILE A N 1
ATOM 5791 C CA . ILE A 1 739 ? 2.337 9.464 -36.089 1.00 98.25 739 ILE A CA 1
ATOM 5792 C C . ILE A 1 739 ? 2.820 10.680 -36.893 1.00 98.25 739 ILE A C 1
ATOM 5794 O O . ILE A 1 739 ? 2.258 11.766 -36.762 1.00 98.25 739 ILE A O 1
ATOM 5798 N N . ASN A 1 740 ? 3.793 10.500 -37.794 1.00 97.38 740 ASN A N 1
ATOM 5799 C CA . ASN A 1 740 ? 4.326 11.567 -38.650 1.00 97.38 740 ASN A CA 1
ATOM 5800 C C . ASN A 1 740 ? 3.229 12.205 -39.517 1.00 97.38 740 ASN A C 1
ATOM 5802 O O . ASN A 1 740 ? 3.260 13.411 -39.773 1.00 97.38 740 ASN A O 1
ATOM 5806 N N . LYS A 1 741 ? 2.254 11.410 -39.974 1.00 96.81 741 LYS A N 1
ATOM 5807 C CA . LYS A 1 741 ? 1.094 11.900 -40.726 1.00 96.81 741 LYS A CA 1
ATOM 5808 C C . LYS A 1 741 ? 0.172 12.755 -39.852 1.00 96.81 741 LYS A C 1
ATOM 5810 O O . LYS A 1 741 ? -0.217 13.833 -40.294 1.00 96.81 741 LYS A O 1
ATOM 5815 N N . LEU A 1 742 ? -0.132 12.331 -38.625 1.00 96.69 742 LEU A N 1
ATOM 5816 C CA . LEU A 1 742 ? -0.969 13.094 -37.689 1.00 96.69 742 LEU A CA 1
ATOM 5817 C C . LEU A 1 742 ? -0.312 14.397 -37.229 1.00 96.69 742 LEU A C 1
ATOM 5819 O O . LEU A 1 742 ? -0.958 15.438 -37.260 1.00 96.69 742 LEU A O 1
ATOM 5823 N N . VAL A 1 743 ? 0.983 14.380 -36.905 1.00 96.12 743 VAL A N 1
ATOM 5824 C CA . VAL A 1 743 ? 1.730 15.598 -36.539 1.00 96.12 743 VAL A CA 1
ATOM 5825 C C . VAL A 1 743 ? 1.631 16.651 -37.645 1.00 96.12 743 VAL A C 1
ATOM 5827 O O . VAL A 1 743 ? 1.338 17.812 -37.372 1.00 96.12 743 VAL A O 1
ATOM 5830 N N . LYS A 1 744 ? 1.790 16.239 -38.910 1.00 93.38 744 LYS A N 1
ATOM 5831 C CA . LYS A 1 744 ? 1.657 17.138 -40.068 1.00 93.38 744 LYS A CA 1
ATOM 5832 C C . LYS A 1 744 ? 0.219 17.597 -40.324 1.00 93.38 744 LYS A C 1
ATOM 5834 O O . LYS A 1 744 ? 0.026 18.697 -40.828 1.00 93.38 744 LYS A O 1
ATOM 5839 N N . LYS A 1 745 ? -0.771 16.748 -40.040 1.00 90.38 745 LYS A N 1
ATOM 5840 C CA . LYS A 1 745 ? -2.183 16.971 -40.384 1.00 90.38 745 LYS A CA 1
ATOM 5841 C C . LYS A 1 745 ? -2.939 17.792 -39.339 1.00 90.38 745 LYS A C 1
ATOM 5843 O O . LYS A 1 745 ? -3.640 18.720 -39.720 1.00 90.38 745 LYS A O 1
ATOM 5848 N N . SER A 1 746 ? -2.819 17.445 -38.058 1.00 83.38 746 SER A N 1
ATOM 5849 C CA . SER A 1 746 ? -3.641 17.994 -36.968 1.00 83.38 746 SER A CA 1
ATOM 5850 C C . SER A 1 746 ? -2.847 18.836 -35.966 1.00 83.38 746 SER A C 1
ATOM 5852 O O . SER A 1 746 ? -3.353 19.144 -34.889 1.00 83.38 746 SER A O 1
ATOM 5854 N N . ASN A 1 747 ? -1.598 19.202 -36.292 1.00 87.94 747 ASN A N 1
ATOM 5855 C CA . ASN A 1 747 ? -0.677 19.867 -35.362 1.00 87.94 747 ASN A CA 1
ATOM 5856 C C . ASN A 1 747 ? -0.592 19.121 -34.012 1.00 87.94 747 ASN A C 1
ATOM 5858 O O . ASN A 1 747 ? -0.623 19.724 -32.934 1.00 87.94 747 ASN A O 1
ATOM 5862 N N . MET A 1 748 ? -0.567 17.785 -34.087 1.00 96.44 748 MET A N 1
ATOM 5863 C CA . MET A 1 748 ? -0.475 16.920 -32.917 1.00 96.44 748 MET A CA 1
ATOM 5864 C C . MET A 1 748 ? 0.882 17.119 -32.237 1.00 96.44 748 MET A C 1
ATOM 5866 O O . MET A 1 748 ? 1.922 17.023 -32.889 1.00 96.44 748 MET A O 1
ATOM 5870 N N . TYR A 1 749 ? 0.879 17.324 -30.921 1.00 97.25 749 TYR A N 1
ATOM 5871 C CA . TYR A 1 749 ? 2.096 17.293 -30.118 1.00 97.25 749 TYR A CA 1
ATOM 5872 C C . TYR A 1 749 ? 2.377 15.849 -29.690 1.00 97.25 749 TYR A C 1
ATOM 5874 O O . TYR A 1 749 ? 1.662 15.287 -28.855 1.00 97.25 749 TYR A O 1
ATOM 5882 N N . PHE A 1 750 ? 3.395 15.238 -30.303 1.00 97.44 750 PHE A N 1
ATOM 5883 C CA . PHE A 1 750 ? 3.847 13.887 -29.974 1.00 97.44 750 PHE A CA 1
ATOM 5884 C C . PHE A 1 750 ? 5.075 13.917 -29.065 1.00 97.44 750 PHE A C 1
ATOM 5886 O O . PHE A 1 750 ? 6.015 14.670 -29.321 1.00 97.44 750 PHE A O 1
ATOM 5893 N N . PHE A 1 751 ? 5.094 13.049 -28.056 1.00 96.19 751 PHE A N 1
ATOM 5894 C CA . PHE A 1 751 ? 6.228 12.896 -27.149 1.00 96.19 751 PHE A CA 1
ATOM 5895 C C . PHE A 1 751 ? 6.438 11.435 -26.727 1.00 96.19 751 PHE A C 1
ATOM 5897 O O . PHE A 1 751 ? 5.481 10.677 -26.566 1.00 96.19 751 PHE A O 1
ATOM 5904 N N . ASP A 1 752 ? 7.696 11.040 -26.522 1.00 93.00 752 ASP A N 1
ATOM 5905 C CA . ASP A 1 752 ? 8.063 9.713 -25.999 1.00 93.00 752 ASP A CA 1
ATOM 5906 C C . ASP A 1 752 ? 7.854 9.662 -24.479 1.00 93.00 752 ASP A C 1
ATOM 5908 O O . ASP A 1 752 ? 8.308 10.552 -23.755 1.00 93.00 752 ASP A O 1
ATOM 5912 N N . TYR A 1 753 ? 7.181 8.621 -23.980 1.00 91.81 753 TYR A N 1
ATOM 5913 C CA . TYR A 1 753 ? 6.849 8.480 -22.556 1.00 91.81 753 TYR A CA 1
ATOM 5914 C C . TYR A 1 753 ? 7.957 7.808 -21.719 1.00 91.81 753 TYR A C 1
ATOM 5916 O O . TYR A 1 753 ? 7.727 7.305 -20.618 1.00 91.81 753 TYR A O 1
ATOM 5924 N N . GLY A 1 754 ? 9.187 7.756 -22.230 1.00 85.44 754 GLY A N 1
ATOM 5925 C CA . GLY A 1 754 ? 10.336 7.164 -21.551 1.00 85.44 754 GLY A CA 1
ATOM 5926 C C . GLY A 1 754 ? 10.315 5.636 -21.531 1.00 85.44 754 GLY A C 1
ATOM 5927 O O . GLY A 1 754 ? 10.839 5.028 -20.595 1.00 85.44 754 GLY A O 1
ATOM 5928 N N . ASN A 1 755 ? 9.702 5.013 -22.540 1.00 83.69 755 ASN A N 1
ATOM 5929 C CA . ASN A 1 755 ? 9.625 3.559 -22.717 1.00 83.69 755 ASN A CA 1
ATOM 5930 C C . ASN A 1 755 ? 10.640 3.016 -23.742 1.00 83.69 755 ASN A C 1
ATOM 5932 O O . ASN A 1 755 ? 10.603 1.825 -24.042 1.00 83.69 755 ASN A O 1
ATOM 5936 N N . ALA A 1 756 ? 11.549 3.866 -24.235 1.00 86.62 756 ALA A N 1
ATOM 5937 C CA . ALA A 1 756 ? 12.504 3.589 -25.313 1.00 86.62 756 ALA A CA 1
ATOM 5938 C C . ALA A 1 756 ? 11.864 3.400 -26.704 1.00 86.62 756 ALA A C 1
ATOM 5940 O O . ALA A 1 756 ? 12.478 2.787 -27.581 1.00 86.62 756 ALA A O 1
ATOM 5941 N N . PHE A 1 757 ? 10.666 3.948 -26.929 1.00 91.62 757 PHE A N 1
ATOM 5942 C CA . PHE A 1 757 ? 9.959 3.844 -28.204 1.00 91.62 757 PHE A CA 1
ATOM 5943 C C . PHE A 1 757 ? 10.738 4.464 -29.365 1.00 91.62 757 PHE A C 1
ATOM 5945 O O . PHE A 1 757 ? 11.032 3.764 -30.335 1.00 91.62 757 PHE A O 1
ATOM 5952 N N . LEU A 1 758 ? 11.161 5.726 -29.253 1.00 92.38 758 LEU A N 1
ATOM 5953 C CA . LEU A 1 758 ? 11.935 6.384 -30.314 1.00 92.38 758 LEU A CA 1
ATOM 5954 C C . LEU A 1 758 ? 13.284 5.698 -30.561 1.00 92.38 758 LEU A C 1
ATOM 5956 O O . LEU A 1 758 ? 13.732 5.605 -31.702 1.00 92.38 758 LEU A O 1
ATOM 5960 N N . TYR A 1 759 ? 13.912 5.172 -29.508 1.00 90.69 759 TYR A N 1
ATOM 5961 C CA . TYR A 1 759 ? 15.186 4.460 -29.604 1.00 90.69 759 TYR A CA 1
ATOM 5962 C C . TYR A 1 759 ? 15.060 3.147 -30.394 1.00 90.69 759 TYR A C 1
ATOM 5964 O O . TYR A 1 759 ? 15.827 2.905 -31.329 1.00 90.69 759 TYR A O 1
ATOM 5972 N N . GLU A 1 760 ? 14.082 2.301 -30.058 1.00 92.31 760 GLU A N 1
ATOM 5973 C CA . GLU A 1 760 ? 13.863 1.037 -30.773 1.00 92.31 760 GLU A CA 1
ATOM 5974 C C . GLU A 1 760 ? 13.279 1.262 -32.177 1.00 92.31 760 GLU A C 1
ATOM 5976 O O . GLU A 1 760 ? 13.652 0.558 -33.119 1.00 92.31 760 GLU A O 1
ATOM 5981 N N . ALA A 1 761 ? 12.443 2.288 -32.366 1.00 95.44 761 ALA A N 1
ATOM 5982 C CA . ALA A 1 761 ? 11.975 2.702 -33.688 1.00 95.44 761 ALA A CA 1
ATOM 5983 C C . ALA A 1 761 ? 13.134 3.194 -34.576 1.00 95.44 761 ALA A C 1
ATOM 5985 O O . ALA A 1 761 ? 13.218 2.819 -35.747 1.00 95.44 761 ALA A O 1
ATOM 5986 N N . GLY A 1 762 ? 14.081 3.951 -34.014 1.00 94.50 762 GLY A N 1
ATOM 5987 C CA . GLY A 1 762 ? 15.311 4.357 -34.697 1.00 94.50 762 GLY A CA 1
ATOM 5988 C C . GLY A 1 762 ? 16.151 3.158 -35.140 1.00 94.50 762 GLY A C 1
ATOM 5989 O O . GLY A 1 762 ? 16.537 3.070 -36.304 1.00 94.50 762 GLY A O 1
ATOM 5990 N N . LYS A 1 763 ? 16.342 2.159 -34.265 1.00 93.69 763 LYS A N 1
ATOM 5991 C CA . LYS A 1 763 ? 16.996 0.883 -34.628 1.00 93.69 763 LYS A CA 1
ATOM 5992 C C . LYS A 1 763 ? 16.251 0.091 -35.702 1.00 93.69 763 LYS A C 1
ATOM 5994 O O . LYS A 1 763 ? 16.866 -0.701 -36.415 1.00 93.69 763 LYS A O 1
ATOM 5999 N N . ALA A 1 764 ? 14.937 0.266 -35.802 1.00 95.62 764 ALA A N 1
ATOM 6000 C CA . ALA A 1 764 ? 14.108 -0.322 -36.847 1.00 95.62 764 ALA A CA 1
ATOM 6001 C C . ALA A 1 764 ? 14.156 0.460 -38.176 1.00 95.62 764 ALA A C 1
ATOM 6003 O O . ALA A 1 764 ? 13.457 0.070 -39.117 1.00 95.62 764 ALA A O 1
ATOM 6004 N N . ASN A 1 765 ? 14.966 1.525 -38.267 1.00 95.06 765 ASN A N 1
ATOM 6005 C CA . ASN A 1 765 ? 15.034 2.472 -39.384 1.00 95.06 765 ASN A CA 1
ATOM 6006 C C . ASN A 1 765 ? 13.693 3.177 -39.662 1.00 95.06 765 ASN A C 1
ATOM 6008 O O . ASN A 1 765 ? 13.326 3.399 -40.816 1.00 95.06 765 ASN A O 1
ATOM 6012 N N . ALA A 1 766 ? 12.927 3.489 -38.614 1.00 96.44 766 ALA A N 1
ATOM 6013 C CA . ALA A 1 766 ? 11.760 4.356 -38.730 1.00 96.44 766 ALA A CA 1
ATOM 6014 C C . ALA A 1 766 ? 12.177 5.831 -38.891 1.00 96.44 766 ALA A C 1
ATOM 6016 O O . ALA A 1 766 ? 13.245 6.240 -38.435 1.00 96.44 766 ALA A O 1
ATOM 6017 N N . ASP A 1 767 ? 11.319 6.644 -39.514 1.00 96.00 767 ASP A N 1
ATOM 6018 C CA . ASP A 1 767 ? 11.553 8.077 -39.757 1.00 96.00 767 ASP A CA 1
ATOM 6019 C C . ASP A 1 767 ? 11.356 8.910 -38.475 1.00 96.00 767 ASP A C 1
ATOM 6021 O O . ASP A 1 767 ? 10.391 9.663 -38.344 1.00 96.00 767 ASP A O 1
ATOM 6025 N N . VAL A 1 768 ? 12.254 8.727 -37.502 1.00 95.00 768 VAL A N 1
ATOM 6026 C CA . VAL A 1 768 ? 12.246 9.402 -36.187 1.00 95.00 768 VAL A CA 1
ATOM 6027 C C . VAL A 1 768 ? 13.328 10.473 -36.039 1.00 95.00 768 VAL A C 1
ATOM 6029 O O . VAL A 1 768 ? 13.346 11.175 -35.031 1.00 95.00 768 VAL A O 1
ATOM 6032 N N . TYR A 1 769 ? 14.197 10.638 -37.039 1.00 92.81 769 TYR A N 1
ATOM 6033 C CA . TYR A 1 769 ? 15.268 11.638 -37.062 1.00 92.81 769 TYR A CA 1
ATOM 6034 C C . TYR A 1 769 ? 15.088 12.623 -38.225 1.00 92.81 769 TYR A C 1
ATOM 6036 O O . TYR A 1 769 ? 14.572 12.267 -39.287 1.00 92.81 769 TYR A O 1
ATOM 6044 N N . LEU A 1 770 ? 15.506 13.870 -38.022 1.00 91.00 770 LEU A N 1
ATOM 6045 C CA . LEU A 1 770 ? 15.683 14.870 -39.071 1.00 91.00 770 LEU A CA 1
ATOM 6046 C C . LEU A 1 770 ? 16.972 14.595 -39.866 1.00 91.00 770 LEU A C 1
ATOM 6048 O O . LEU A 1 770 ? 17.791 13.754 -39.498 1.00 91.00 770 LEU A O 1
ATOM 6052 N N . ALA A 1 771 ? 17.152 15.307 -40.982 1.00 87.56 771 ALA A N 1
ATOM 6053 C CA . ALA A 1 771 ? 18.292 15.111 -41.884 1.00 87.56 771 ALA A CA 1
ATOM 6054 C C . ALA A 1 771 ? 19.659 15.403 -41.231 1.00 87.56 771 ALA A C 1
ATOM 6056 O O . ALA A 1 771 ? 20.675 14.884 -41.685 1.00 87.56 771 ALA A O 1
ATOM 6057 N N . ASP A 1 772 ? 19.681 16.214 -40.173 1.00 87.00 772 ASP A N 1
ATOM 6058 C CA . ASP A 1 772 ? 20.865 16.545 -39.372 1.00 87.00 772 ASP A CA 1
ATOM 6059 C C . ASP A 1 772 ? 21.124 15.549 -38.223 1.00 87.00 772 ASP A C 1
ATOM 6061 O O . ASP A 1 772 ? 22.061 15.727 -37.447 1.00 87.00 772 ASP A O 1
ATOM 6065 N N . GLY A 1 773 ? 20.310 14.493 -38.113 1.00 82.81 773 GLY A N 1
ATOM 6066 C CA . GLY A 1 773 ? 20.409 13.476 -37.069 1.00 82.81 773 GLY A CA 1
ATOM 6067 C C . GLY A 1 773 ? 19.706 13.838 -35.759 1.00 82.81 773 GLY A C 1
ATOM 6068 O O . GLY A 1 773 ? 19.719 13.027 -34.832 1.00 82.81 773 GLY A O 1
ATOM 6069 N N . THR A 1 774 ? 19.064 15.006 -35.658 1.00 85.44 774 THR A N 1
ATOM 6070 C CA . THR A 1 774 ? 18.294 15.372 -34.461 1.00 85.44 774 THR A CA 1
ATOM 6071 C C . THR A 1 774 ? 16.988 14.567 -34.372 1.00 85.44 774 THR A C 1
ATOM 6073 O O . THR A 1 774 ? 16.348 14.312 -35.398 1.00 85.44 774 THR A O 1
ATOM 6076 N N . PRO A 1 775 ? 16.562 14.113 -33.178 1.00 88.81 775 PRO A N 1
ATOM 6077 C CA . PRO A 1 775 ? 15.267 13.456 -33.016 1.00 88.81 775 PRO A CA 1
ATOM 6078 C C . PRO A 1 775 ? 14.110 14.382 -33.420 1.00 88.81 775 PRO A C 1
ATOM 6080 O O . PRO A 1 775 ? 14.066 15.544 -33.025 1.00 88.81 775 PRO A O 1
ATOM 6083 N N . ARG A 1 776 ? 13.139 13.862 -34.182 1.00 93.25 776 ARG A N 1
ATOM 6084 C CA . ARG A 1 776 ? 11.919 14.602 -34.568 1.00 93.25 776 ARG A CA 1
ATOM 6085 C C . ARG A 1 776 ? 11.013 14.903 -33.380 1.00 93.25 776 ARG A C 1
ATOM 6087 O O . ARG A 1 776 ? 10.282 15.888 -33.400 1.00 93.25 776 ARG A O 1
ATOM 6094 N N . TYR A 1 777 ? 11.034 14.017 -32.393 1.00 94.56 777 TYR A N 1
ATOM 6095 C CA . TYR A 1 777 ? 10.198 14.068 -31.207 1.00 94.56 777 TYR A CA 1
ATOM 6096 C C . TYR A 1 777 ? 11.075 13.978 -29.976 1.00 94.56 777 TYR A C 1
ATOM 6098 O O . TYR A 1 777 ? 12.105 13.302 -29.983 1.00 94.56 777 TYR A O 1
ATOM 6106 N N . LYS A 1 778 ? 10.631 14.647 -28.922 1.00 92.31 778 LYS A N 1
ATOM 6107 C CA . LYS A 1 778 ? 11.326 14.707 -27.646 1.00 92.31 778 LYS A CA 1
ATOM 6108 C C . LYS A 1 778 ? 10.698 13.749 -26.646 1.00 92.31 778 LYS A C 1
ATOM 6110 O O . LYS A 1 778 ? 9.534 13.357 -26.785 1.00 92.31 778 LYS A O 1
ATOM 6115 N N . SER A 1 779 ? 11.457 13.380 -25.620 1.00 91.38 779 SER A N 1
ATOM 6116 C CA . SER A 1 779 ? 10.875 12.678 -24.474 1.00 91.38 779 SER A CA 1
ATOM 6117 C C . SER A 1 779 ? 10.055 13.639 -23.608 1.00 91.38 779 SER A C 1
ATOM 6119 O O . SER A 1 779 ? 10.306 14.846 -23.573 1.00 91.38 779 SER A O 1
ATOM 6121 N N . TYR A 1 780 ? 9.103 13.106 -22.842 1.00 93.06 780 TYR A N 1
ATOM 6122 C CA . TYR A 1 780 ? 8.345 13.898 -21.871 1.00 93.06 780 TYR A CA 1
ATOM 6123 C C . TYR A 1 780 ? 9.233 14.534 -20.792 1.00 93.06 780 TYR A C 1
ATOM 6125 O O . TYR A 1 780 ? 8.847 15.526 -20.184 1.00 93.06 780 TYR A O 1
ATOM 6133 N N . ILE A 1 781 ? 10.428 14.002 -20.529 1.00 91.69 781 ILE A N 1
ATOM 6134 C CA . ILE A 1 781 ? 11.368 14.674 -19.630 1.00 91.69 781 ILE A CA 1
ATOM 6135 C C . ILE A 1 781 ? 12.069 15.818 -20.341 1.00 91.69 781 ILE A C 1
ATOM 6137 O O . ILE A 1 781 ? 12.231 16.877 -19.750 1.00 91.69 781 ILE A O 1
ATOM 6141 N N . GLU A 1 782 ? 12.466 15.621 -21.592 1.00 91.69 782 GLU A N 1
ATOM 6142 C CA . GLU A 1 782 ? 13.248 16.600 -22.336 1.00 91.69 782 GLU A CA 1
ATOM 6143 C C . GLU A 1 782 ? 12.536 17.954 -22.459 1.00 91.69 782 GLU A C 1
ATOM 6145 O O . GLU A 1 782 ? 13.161 18.989 -22.241 1.00 91.69 782 GLU A O 1
ATOM 6150 N N . ASP A 1 783 ? 11.233 17.941 -22.757 1.00 90.88 783 ASP A N 1
ATOM 6151 C CA . ASP A 1 783 ? 10.480 19.156 -23.104 1.00 90.88 783 ASP A CA 1
ATOM 6152 C C . ASP A 1 783 ? 9.361 19.506 -22.107 1.00 90.88 783 ASP A C 1
ATOM 6154 O O . ASP A 1 783 ? 8.908 20.647 -22.083 1.00 90.88 783 ASP A O 1
ATOM 6158 N N . ILE A 1 784 ? 8.908 18.549 -21.279 1.00 92.75 784 ILE A N 1
ATOM 6159 C CA . ILE A 1 784 ? 7.795 18.760 -20.336 1.00 92.75 784 ILE A CA 1
ATOM 6160 C C . ILE A 1 784 ? 8.295 18.798 -18.887 1.00 92.75 784 ILE A C 1
ATOM 6162 O O . ILE A 1 784 ? 8.354 19.863 -18.278 1.00 92.75 784 ILE A O 1
ATOM 6166 N N . LEU A 1 785 ? 8.631 17.649 -18.293 1.00 93.44 785 LEU A N 1
ATOM 6167 C CA . LEU A 1 785 ? 8.907 17.574 -16.853 1.00 93.44 785 LEU A CA 1
ATOM 6168 C C . LEU A 1 785 ? 10.292 18.098 -16.467 1.00 93.44 785 LEU A C 1
ATOM 6170 O O . LEU A 1 785 ? 10.426 18.687 -15.398 1.00 93.44 785 LEU A O 1
ATOM 6174 N N . GLY A 1 786 ? 11.316 17.901 -17.299 1.00 93.94 786 GLY A N 1
ATOM 6175 C CA . GLY A 1 786 ? 12.670 18.383 -17.028 1.00 93.94 786 GLY A CA 1
ATOM 6176 C C . GLY A 1 786 ? 12.686 19.901 -16.830 1.00 93.94 786 GLY A C 1
ATOM 6177 O O . GLY A 1 786 ? 12.943 20.347 -15.710 1.00 93.94 786 GLY A O 1
ATOM 6178 N N . PRO A 1 787 ? 12.310 20.686 -17.857 1.00 93.75 787 PRO A N 1
ATOM 6179 C CA . PRO A 1 787 ? 12.308 22.145 -17.778 1.00 93.75 787 PRO A CA 1
ATOM 6180 C C . PRO A 1 787 ? 11.330 22.725 -16.748 1.00 93.75 787 PRO A C 1
ATOM 6182 O O . PRO A 1 787 ? 11.674 23.675 -16.045 1.00 93.75 787 PRO A O 1
ATOM 6185 N N . GLU A 1 788 ? 10.111 22.181 -16.651 1.00 91.69 788 GLU A N 1
ATOM 6186 C CA . GLU A 1 788 ? 9.032 22.804 -15.868 1.00 91.69 788 GLU A CA 1
ATOM 6187 C C . GLU A 1 788 ? 8.966 22.319 -14.413 1.00 91.69 788 GLU A C 1
ATOM 6189 O O . GLU A 1 788 ? 8.429 23.029 -13.563 1.00 91.69 788 GLU A O 1
ATOM 6194 N N . TYR A 1 789 ? 9.479 21.123 -14.107 1.00 94.50 789 TYR A N 1
ATOM 6195 C CA . TYR A 1 789 ? 9.407 20.530 -12.768 1.00 94.50 789 TYR A CA 1
ATOM 6196 C C . TYR A 1 789 ? 10.796 20.261 -12.190 1.00 94.50 789 TYR A C 1
ATOM 6198 O O . TYR A 1 789 ? 11.142 20.851 -11.166 1.00 94.50 789 TYR A O 1
ATOM 6206 N N . PHE A 1 790 ? 11.614 19.422 -12.833 1.00 96.25 790 PHE A N 1
ATOM 6207 C CA . PHE A 1 790 ? 12.894 18.986 -12.259 1.00 96.25 790 PHE A CA 1
ATOM 6208 C C . PHE A 1 790 ? 13.890 20.136 -12.125 1.00 96.25 790 PHE A C 1
ATOM 6210 O O . PHE A 1 790 ? 14.514 20.296 -11.079 1.00 96.25 790 PHE A O 1
ATOM 6217 N N . ASP A 1 791 ? 13.985 21.001 -13.130 1.00 96.19 791 ASP A N 1
ATOM 6218 C CA . ASP A 1 791 ? 14.838 22.188 -13.084 1.00 96.19 791 ASP A CA 1
ATOM 6219 C C . ASP A 1 791 ? 14.313 23.244 -12.080 1.00 96.19 791 ASP A C 1
ATOM 6221 O O . ASP A 1 791 ? 15.024 24.176 -11.708 1.00 96.19 791 ASP A O 1
ATOM 6225 N N . CYS A 1 792 ? 13.088 23.079 -11.575 1.00 95.88 792 CYS A N 1
ATOM 6226 C CA . CYS A 1 792 ? 12.510 23.856 -10.475 1.00 95.88 792 CYS A CA 1
ATOM 6227 C C . CYS A 1 792 ? 12.577 23.120 -9.120 1.00 95.88 792 CYS A C 1
ATOM 6229 O O . CYS A 1 792 ? 12.095 23.638 -8.118 1.00 95.88 792 CYS A O 1
ATOM 6231 N N . GLY A 1 793 ? 13.167 21.920 -9.070 1.00 96.00 793 GLY A N 1
ATOM 6232 C CA . GLY A 1 793 ? 13.313 21.096 -7.865 1.00 96.00 793 GLY A CA 1
ATOM 6233 C C . GLY A 1 793 ? 12.095 20.230 -7.535 1.00 96.00 793 GLY A C 1
ATOM 6234 O O . GLY A 1 793 ? 12.153 19.433 -6.599 1.00 96.00 793 GLY A O 1
ATOM 6235 N N . PHE A 1 794 ? 11.004 20.346 -8.295 1.00 97.31 794 PHE A N 1
ATOM 6236 C CA . PHE A 1 794 ? 9.807 19.538 -8.088 1.00 97.31 794 PHE A CA 1
ATOM 6237 C C . PHE A 1 794 ? 10.039 18.101 -8.531 1.00 97.31 794 PHE A C 1
ATOM 6239 O O . PHE A 1 794 ? 10.551 17.848 -9.614 1.00 97.31 794 PHE A O 1
ATOM 6246 N N . GLY A 1 795 ? 9.559 17.155 -7.735 1.00 95.88 795 GLY A N 1
ATOM 6247 C CA . GLY A 1 795 ? 9.562 15.741 -8.091 1.00 95.88 795 GLY A CA 1
ATOM 6248 C C . GLY A 1 795 ? 8.742 14.908 -7.112 1.00 95.88 795 GLY A C 1
ATOM 6249 O O . GLY A 1 795 ? 8.171 15.480 -6.177 1.00 95.88 795 GLY A O 1
ATOM 6250 N N . PRO A 1 796 ? 8.630 13.587 -7.330 1.00 95.19 796 PRO A N 1
ATOM 6251 C CA . PRO A 1 796 ? 7.641 12.733 -6.676 1.00 95.19 796 PRO A CA 1
ATOM 6252 C C . PRO A 1 796 ? 7.929 12.533 -5.188 1.00 95.19 796 PRO A C 1
ATOM 6254 O O . PRO A 1 796 ? 8.588 11.574 -4.802 1.00 95.19 796 PRO A O 1
ATOM 6257 N N . TYR A 1 797 ? 7.358 13.373 -4.338 1.00 97.56 797 TYR A N 1
ATOM 6258 C CA . TYR A 1 797 ? 7.384 13.222 -2.892 1.00 97.56 797 TYR A CA 1
ATOM 6259 C C . TYR A 1 797 ? 6.226 12.336 -2.432 1.00 97.56 797 TYR A C 1
ATOM 6261 O O . TYR A 1 797 ? 5.067 12.597 -2.759 1.00 97.56 797 TYR A O 1
ATOM 6269 N N . ARG A 1 798 ? 6.521 11.271 -1.684 1.00 97.25 798 ARG A N 1
ATOM 6270 C CA . ARG A 1 798 ? 5.504 10.335 -1.190 1.00 97.25 798 ARG A CA 1
ATOM 6271 C C . ARG A 1 798 ? 5.693 10.010 0.278 1.00 97.25 798 ARG A C 1
ATOM 6273 O O . ARG A 1 798 ? 6.803 10.089 0.802 1.00 97.25 798 ARG A O 1
ATOM 6280 N N . TRP A 1 799 ? 4.610 9.584 0.911 1.00 98.50 799 TRP A N 1
ATOM 6281 C CA . TRP A 1 799 ? 4.636 9.111 2.284 1.00 98.50 799 TRP A CA 1
ATOM 6282 C C . TRP A 1 799 ? 3.647 7.971 2.523 1.00 98.50 799 TRP A C 1
ATOM 6284 O O . TRP A 1 799 ? 2.708 7.775 1.748 1.00 98.50 799 TRP A O 1
ATOM 6294 N N . VAL A 1 800 ? 3.885 7.226 3.601 1.00 98.62 800 VAL A N 1
ATOM 6295 C CA . VAL A 1 800 ? 3.082 6.090 4.058 1.00 98.62 800 VAL A CA 1
ATOM 6296 C C . VAL A 1 800 ? 2.803 6.228 5.551 1.00 98.62 800 VAL A C 1
ATOM 6298 O O . VAL A 1 800 ? 3.730 6.334 6.357 1.00 98.62 800 VAL A O 1
ATOM 6301 N N . CYS A 1 801 ? 1.524 6.201 5.920 1.00 98.19 801 CYS A N 1
ATOM 6302 C CA . CYS A 1 801 ? 1.052 6.138 7.299 1.00 98.19 801 CYS A CA 1
ATOM 6303 C C . CYS A 1 801 ? 1.106 4.681 7.777 1.00 98.19 801 CYS A C 1
ATOM 6305 O O . CYS A 1 801 ? 0.268 3.861 7.399 1.00 98.19 801 CYS A O 1
ATOM 6307 N N . THR A 1 802 ? 2.096 4.341 8.612 1.00 97.19 802 THR A N 1
ATOM 6308 C CA . THR A 1 802 ? 2.325 2.937 9.012 1.00 97.19 802 THR A CA 1
ATOM 6309 C C . THR A 1 802 ? 1.264 2.387 9.972 1.00 97.19 802 THR A C 1
ATOM 6311 O O . THR A 1 802 ? 1.223 1.185 10.211 1.00 97.19 802 THR A O 1
ATOM 6314 N N . SER A 1 803 ? 0.367 3.232 10.488 1.00 89.94 803 SER A N 1
ATOM 6315 C CA . SER A 1 803 ? -0.790 2.837 11.303 1.00 89.94 803 SER A CA 1
ATOM 6316 C C . SER A 1 803 ? -1.846 2.039 10.534 1.00 89.94 803 SER A C 1
ATOM 6318 O O . SER A 1 803 ? -2.708 1.426 11.161 1.00 89.94 803 SER A O 1
ATOM 6320 N N . GLY A 1 804 ? -1.838 2.101 9.197 1.00 86.88 804 GLY A N 1
ATOM 6321 C CA . GLY A 1 804 ? -2.911 1.555 8.363 1.00 86.88 804 GLY A CA 1
ATOM 6322 C C . GLY A 1 804 ? -4.230 2.339 8.437 1.00 86.88 804 GLY A C 1
ATOM 6323 O O . GLY A 1 804 ? -5.200 1.931 7.799 1.00 86.88 804 GLY A O 1
ATOM 6324 N N . ASP A 1 805 ? -4.273 3.464 9.161 1.00 85.25 805 ASP A N 1
ATOM 6325 C CA . ASP A 1 805 ? -5.477 4.275 9.353 1.00 85.25 805 ASP A CA 1
ATOM 6326 C C . ASP A 1 805 ? -5.678 5.275 8.203 1.00 85.25 805 ASP A C 1
ATOM 6328 O O . ASP A 1 805 ? -4.811 6.093 7.880 1.00 85.25 805 ASP A O 1
ATOM 6332 N N . GLN A 1 806 ? -6.845 5.203 7.565 1.00 87.69 806 GLN A N 1
ATOM 6333 C CA . GLN A 1 806 ? -7.205 6.069 6.451 1.00 87.69 806 GLN A CA 1
ATOM 6334 C C . GLN A 1 806 ? -7.465 7.521 6.890 1.00 87.69 806 GLN A C 1
ATOM 6336 O O . GLN A 1 806 ? -7.196 8.447 6.122 1.00 87.69 806 GLN A O 1
ATOM 6341 N N . GLU A 1 807 ? -7.953 7.747 8.110 1.00 89.62 807 GLU A N 1
ATOM 6342 C CA . GLU A 1 807 ? -8.186 9.101 8.619 1.00 89.62 807 GLU A CA 1
ATOM 6343 C C . GLU A 1 807 ? -6.861 9.821 8.901 1.00 89.62 807 GLU A C 1
ATOM 6345 O O . GLU A 1 807 ? -6.739 11.016 8.621 1.00 89.62 807 GLU A O 1
ATOM 6350 N N . GLU A 1 808 ? -5.819 9.096 9.323 1.00 92.06 808 GLU A N 1
ATOM 6351 C CA . GLU A 1 808 ? -4.467 9.658 9.425 1.00 92.06 808 GLU A CA 1
ATOM 6352 C C . GLU A 1 808 ? -3.909 10.052 8.051 1.00 92.06 808 GLU A C 1
ATOM 6354 O O . GLU A 1 808 ? -3.298 11.116 7.922 1.00 92.06 808 GLU A O 1
ATOM 6359 N N . LEU A 1 809 ? -4.179 9.266 7.000 1.00 95.38 809 LEU A N 1
ATOM 6360 C CA . LEU A 1 809 ? -3.816 9.644 5.632 1.00 95.38 809 LEU A CA 1
ATOM 6361 C C . LEU A 1 809 ? -4.521 10.938 5.206 1.00 95.38 809 LEU A C 1
ATOM 6363 O O . LEU A 1 809 ? -3.878 11.848 4.682 1.00 95.38 809 LEU A O 1
ATOM 6367 N N . PHE A 1 810 ? -5.818 11.081 5.482 1.00 94.06 810 PHE A N 1
ATOM 6368 C CA . PHE A 1 810 ? -6.537 12.325 5.184 1.00 94.06 810 PHE A CA 1
ATOM 6369 C C . PHE A 1 810 ? -6.022 13.513 5.994 1.00 94.06 810 PHE A C 1
ATOM 6371 O O . PHE A 1 810 ? -5.972 14.633 5.484 1.00 94.06 810 PHE A O 1
ATOM 6378 N N . TYR A 1 811 ? -5.595 13.289 7.233 1.00 96.50 811 TYR A N 1
ATOM 6379 C CA . TYR A 1 811 ? -4.960 14.332 8.024 1.00 96.50 811 TYR A CA 1
ATOM 6380 C C . TYR A 1 811 ? -3.610 14.754 7.420 1.00 96.50 811 TYR A C 1
ATOM 6382 O O . TYR A 1 811 ? -3.323 15.946 7.303 1.00 96.50 811 TYR A O 1
ATOM 6390 N N . THR A 1 812 ? -2.806 13.807 6.927 1.00 98.25 812 THR A N 1
ATOM 6391 C CA . THR A 1 812 ? -1.576 14.140 6.188 1.00 98.25 812 THR A CA 1
ATOM 6392 C C . THR A 1 812 ? -1.841 14.848 4.854 1.00 98.25 812 THR A C 1
ATOM 6394 O O . THR A 1 812 ? -1.083 15.752 4.499 1.00 98.25 812 THR A O 1
ATOM 6397 N N . ASP A 1 813 ? -2.942 14.534 4.158 1.00 97.69 813 ASP A N 1
ATOM 6398 C CA . ASP A 1 813 ? -3.389 15.270 2.966 1.00 97.69 813 ASP A CA 1
ATOM 6399 C C . ASP A 1 813 ? -3.685 16.742 3.306 1.00 97.69 813 ASP A C 1
ATOM 6401 O O . ASP A 1 813 ? -3.288 17.647 2.569 1.00 97.69 813 ASP A O 1
ATOM 6405 N N . GLN A 1 814 ? -4.325 17.008 4.452 1.00 97.62 814 GLN A N 1
ATOM 6406 C CA . GLN A 1 814 ? -4.579 18.373 4.931 1.00 97.62 814 GLN A CA 1
ATOM 6407 C C . GLN A 1 814 ? -3.280 19.121 5.249 1.00 97.62 814 GLN A C 1
ATOM 6409 O O . GLN A 1 814 ? -3.144 20.288 4.874 1.00 97.62 814 GLN A O 1
ATOM 6414 N N . ILE A 1 815 ? -2.313 18.458 5.897 1.00 98.56 815 ILE A N 1
ATOM 6415 C CA . ILE A 1 815 ? -0.985 19.033 6.159 1.00 98.56 815 ILE A CA 1
ATOM 6416 C C . ILE A 1 815 ? -0.317 19.429 4.839 1.00 98.56 815 ILE A C 1
ATOM 6418 O O . ILE A 1 815 ? 0.111 20.574 4.693 1.00 98.56 815 ILE A O 1
ATOM 6422 N N . ALA A 1 816 ? -0.260 18.509 3.874 1.00 98.31 816 ALA A N 1
ATOM 6423 C CA . ALA A 1 816 ? 0.368 18.746 2.579 1.00 98.31 816 ALA A CA 1
ATOM 6424 C C . ALA A 1 816 ? -0.317 19.882 1.805 1.00 98.31 816 ALA A C 1
ATOM 6426 O O . ALA A 1 816 ? 0.353 20.787 1.308 1.00 98.31 816 ALA A O 1
ATOM 6427 N N . HIS A 1 817 ? -1.653 19.893 1.760 1.00 97.81 817 HIS A N 1
ATOM 6428 C CA . HIS A 1 817 ? -2.410 20.973 1.131 1.00 97.81 817 HIS A CA 1
ATOM 6429 C C . HIS A 1 817 ? -2.118 22.326 1.791 1.00 97.81 817 HIS A C 1
ATOM 6431 O O . HIS A 1 817 ? -1.948 23.325 1.093 1.00 97.81 817 HIS A O 1
ATOM 6437 N N . LYS A 1 818 ? -2.031 22.375 3.127 1.00 98.31 818 LYS A N 1
ATOM 6438 C CA . LYS A 1 818 ? -1.737 23.615 3.852 1.00 98.31 818 LYS A CA 1
ATOM 6439 C C . LYS A 1 818 ? -0.324 24.129 3.573 1.00 98.31 818 LYS A C 1
ATOM 6441 O O . LYS A 1 818 ? -0.149 25.329 3.384 1.00 98.31 818 LYS A O 1
ATOM 6446 N N . VAL A 1 819 ? 0.664 23.234 3.506 1.00 98.50 819 VAL A N 1
ATOM 6447 C CA . VAL A 1 819 ? 2.042 23.588 3.123 1.00 98.50 819 VAL A CA 1
ATOM 6448 C C . VAL A 1 819 ? 2.072 24.196 1.722 1.00 98.50 819 VAL A C 1
ATOM 6450 O O . VAL A 1 819 ? 2.660 25.257 1.539 1.00 98.50 819 VAL A O 1
ATOM 6453 N N . LEU A 1 820 ? 1.398 23.573 0.753 1.00 98.00 820 LEU A N 1
ATOM 6454 C CA . LEU A 1 820 ? 1.337 24.085 -0.618 1.00 98.00 820 LEU A CA 1
ATOM 6455 C C . LEU A 1 820 ? 0.598 25.430 -0.713 1.00 98.00 820 LEU A C 1
ATOM 6457 O O . LEU A 1 820 ? 1.031 26.308 -1.451 1.00 98.00 820 LEU A O 1
ATOM 6461 N N . GLU A 1 821 ? -0.482 25.624 0.049 1.00 97.88 821 GLU A N 1
ATOM 6462 C CA . GLU A 1 821 ? -1.209 26.901 0.112 1.00 97.88 821 GLU A CA 1
ATOM 6463 C C . GLU A 1 821 ? -0.318 28.040 0.631 1.00 97.88 821 GLU A C 1
ATOM 6465 O O . GLU A 1 821 ? -0.264 29.120 0.040 1.00 97.88 821 GLU A O 1
ATOM 6470 N N . GLU A 1 822 ? 0.411 27.798 1.721 1.00 97.94 822 GLU A N 1
ATOM 6471 C CA . GLU A 1 822 ? 1.339 28.777 2.290 1.00 97.94 822 GLU A CA 1
ATOM 6472 C C . GLU A 1 822 ? 2.534 29.037 1.365 1.00 97.94 822 GLU A C 1
ATOM 6474 O O . GLU A 1 822 ? 2.966 30.181 1.220 1.00 97.94 822 GLU A O 1
ATOM 6479 N N . GLN A 1 823 ? 3.037 27.996 0.696 1.00 95.94 823 GLN A N 1
ATOM 6480 C CA . GLN A 1 823 ? 4.093 28.121 -0.302 1.00 95.94 823 GLN A CA 1
ATOM 6481 C C . GLN A 1 823 ? 3.637 28.970 -1.493 1.00 95.94 823 GLN A C 1
ATOM 6483 O O . GLN A 1 823 ? 4.373 29.857 -1.922 1.00 95.94 823 GLN A O 1
ATOM 6488 N N . LEU A 1 824 ? 2.417 28.752 -1.996 1.00 96.75 824 LEU A N 1
ATOM 6489 C CA . LEU A 1 824 ? 1.853 29.517 -3.108 1.00 96.75 824 LEU A CA 1
ATOM 6490 C C . LEU A 1 824 ? 1.854 31.020 -2.803 1.00 96.75 824 LEU A C 1
ATOM 6492 O O . LEU A 1 824 ? 2.287 31.807 -3.641 1.00 96.75 824 LEU A O 1
ATOM 6496 N N . ALA A 1 825 ? 1.446 31.399 -1.588 1.00 96.12 825 ALA A N 1
ATOM 6497 C CA . ALA A 1 825 ? 1.354 32.789 -1.142 1.00 96.12 825 ALA A CA 1
ATOM 6498 C C . ALA A 1 825 ? 2.690 33.556 -1.144 1.00 96.12 825 ALA A C 1
ATOM 6500 O O . ALA A 1 825 ? 2.674 34.782 -1.254 1.00 96.12 825 ALA A O 1
ATOM 6501 N N . VAL A 1 826 ? 3.828 32.866 -1.021 1.00 92.94 826 VAL A N 1
ATOM 6502 C CA . VAL A 1 826 ? 5.164 33.495 -0.962 1.00 92.94 826 VAL A CA 1
ATOM 6503 C C . VAL A 1 826 ? 6.058 33.157 -2.157 1.00 92.94 826 VAL A C 1
ATOM 6505 O O . VAL A 1 826 ? 7.157 33.694 -2.276 1.00 92.94 826 VAL A O 1
ATOM 6508 N N . SER A 1 827 ? 5.614 32.248 -3.026 1.00 91.44 827 SER A N 1
ATOM 6509 C CA . SER A 1 827 ? 6.358 31.805 -4.205 1.00 91.44 827 SER A CA 1
ATOM 6510 C C . SER A 1 827 ? 6.222 32.758 -5.393 1.00 91.44 827 SER A C 1
ATOM 6512 O O . SER A 1 827 ? 5.243 33.493 -5.522 1.00 91.44 827 SER A O 1
ATOM 6514 N N . GLU A 1 828 ? 7.194 32.706 -6.302 1.00 88.00 828 GLU A N 1
ATOM 6515 C CA . GLU A 1 828 ? 7.165 33.480 -7.546 1.00 88.00 828 GLU A CA 1
ATOM 6516 C C . GLU A 1 828 ? 6.171 32.895 -8.569 1.00 88.00 828 GLU A C 1
ATOM 6518 O O . GLU A 1 828 ? 5.990 31.670 -8.602 1.00 88.00 828 GLU A O 1
ATOM 6523 N N . PRO A 1 829 ? 5.595 33.724 -9.464 1.00 89.38 829 PRO A N 1
ATOM 6524 C CA . PRO A 1 829 ? 4.588 33.290 -10.434 1.00 89.38 829 PRO A CA 1
ATOM 6525 C C . PRO A 1 829 ? 4.983 32.093 -11.305 1.00 89.38 829 PRO A C 1
ATOM 6527 O O . PRO A 1 829 ? 4.114 31.340 -11.741 1.00 89.38 829 PRO A O 1
ATOM 6530 N N . GLU A 1 830 ? 6.276 31.879 -11.570 1.00 86.44 830 GLU A N 1
ATOM 6531 C CA . GLU A 1 830 ? 6.710 30.827 -12.494 1.00 86.44 830 GLU A CA 1
ATOM 6532 C C . GLU A 1 830 ? 6.603 29.408 -11.925 1.00 86.44 830 GLU A C 1
ATOM 6534 O O . GLU A 1 830 ? 6.682 28.465 -12.706 1.00 86.44 830 GLU A O 1
ATOM 6539 N N . ILE A 1 831 ? 6.422 29.242 -10.606 1.00 91.38 831 ILE A N 1
ATOM 6540 C CA . ILE A 1 831 ? 6.172 27.924 -9.987 1.00 91.38 831 ILE A CA 1
ATOM 6541 C C . ILE A 1 831 ? 4.729 27.748 -9.488 1.00 91.38 831 ILE A C 1
ATOM 6543 O O . ILE A 1 831 ? 4.366 26.689 -8.970 1.00 91.38 831 ILE A O 1
ATOM 6547 N N . HIS A 1 832 ? 3.875 28.769 -9.650 1.00 93.31 832 HIS A N 1
ATOM 6548 C CA . HIS A 1 832 ? 2.482 28.734 -9.183 1.00 93.31 832 HIS A CA 1
ATOM 6549 C C . HIS A 1 832 ? 1.693 27.600 -9.832 1.00 93.31 832 HIS A C 1
ATOM 6551 O O . HIS A 1 832 ? 0.914 26.930 -9.158 1.00 93.31 832 HIS A O 1
ATOM 6557 N N . GLN A 1 833 ? 1.908 27.347 -11.125 1.00 89.50 833 GLN A N 1
ATOM 6558 C CA . GLN A 1 833 ? 1.196 26.290 -11.845 1.00 89.50 833 GLN A CA 1
ATOM 6559 C C . GLN A 1 833 ? 1.485 24.908 -11.240 1.00 89.50 833 GLN A C 1
ATOM 6561 O O . GLN A 1 833 ? 0.565 24.105 -11.059 1.00 89.50 833 GLN A O 1
ATOM 6566 N N . GLN A 1 834 ? 2.746 24.640 -10.907 1.00 92.12 834 GLN A N 1
ATOM 6567 C CA . GLN A 1 834 ? 3.212 23.396 -10.309 1.00 92.12 834 GLN A CA 1
ATOM 6568 C C . GLN A 1 834 ? 2.545 23.215 -8.943 1.00 92.12 834 GLN A C 1
ATOM 6570 O O . GLN A 1 834 ? 1.949 22.169 -8.693 1.00 92.12 834 GLN A O 1
ATOM 6575 N N . ILE A 1 835 ? 2.552 24.248 -8.096 1.00 94.81 835 ILE A N 1
ATOM 6576 C CA . ILE A 1 835 ? 1.935 24.208 -6.762 1.00 94.81 835 ILE A CA 1
ATOM 6577 C C . ILE A 1 835 ? 0.417 23.989 -6.859 1.00 94.81 835 ILE A C 1
ATOM 6579 O O . ILE A 1 835 ? -0.108 23.055 -6.254 1.00 94.81 835 ILE A O 1
ATOM 6583 N N . ILE A 1 836 ? -0.286 24.782 -7.676 1.00 92.19 836 ILE A N 1
ATOM 6584 C CA . ILE A 1 836 ? -1.747 24.699 -7.845 1.00 92.19 836 ILE A CA 1
ATOM 6585 C C . ILE A 1 836 ? -2.169 23.313 -8.347 1.00 92.19 836 ILE A C 1
ATOM 6587 O O . ILE A 1 836 ? -3.131 22.737 -7.837 1.00 92.19 836 ILE A O 1
ATOM 6591 N N . SER A 1 837 ? -1.437 22.748 -9.311 1.00 88.88 837 SER A N 1
ATOM 6592 C CA . SER A 1 837 ? -1.739 21.414 -9.849 1.00 88.88 837 SER A CA 1
ATOM 6593 C C . SER A 1 837 ? -1.639 20.333 -8.766 1.00 88.88 837 SER A C 1
ATOM 6595 O O . SER A 1 837 ? -2.502 19.462 -8.675 1.00 88.88 837 SER A O 1
ATOM 6597 N N . ASN A 1 838 ? -0.633 20.429 -7.892 1.00 93.25 838 ASN A N 1
ATOM 6598 C CA . ASN A 1 838 ? -0.441 19.503 -6.776 1.00 93.25 838 ASN A CA 1
ATOM 6599 C C . ASN A 1 838 ? -1.469 19.693 -5.650 1.00 93.25 838 ASN A C 1
ATOM 6601 O O . ASN A 1 838 ? -1.904 18.713 -5.044 1.00 93.25 838 ASN A O 1
ATOM 6605 N N . MET A 1 839 ? -1.916 20.927 -5.399 1.00 93.62 839 MET A N 1
ATOM 6606 C CA . MET A 1 839 ? -3.014 21.198 -4.464 1.00 93.62 839 MET A CA 1
ATOM 6607 C C . MET A 1 839 ? -4.326 20.567 -4.939 1.00 93.62 839 MET A C 1
ATOM 6609 O O . MET A 1 839 ? -5.019 19.920 -4.152 1.00 93.62 839 MET A O 1
ATOM 6613 N N . LEU A 1 840 ? -4.653 20.720 -6.229 1.00 89.56 840 LEU A N 1
ATOM 6614 C CA . LEU A 1 840 ? -5.835 20.101 -6.836 1.00 89.56 840 LEU A CA 1
ATOM 6615 C C . LEU A 1 840 ? -5.768 18.574 -6.752 1.00 89.56 840 LEU A C 1
ATOM 6617 O O . LEU A 1 840 ? -6.740 17.941 -6.343 1.00 89.56 840 LEU A O 1
ATOM 6621 N N . TRP A 1 841 ? -4.605 17.995 -7.059 1.00 90.38 841 TRP A N 1
ATOM 6622 C CA . TRP A 1 841 ? -4.368 16.562 -6.921 1.00 90.38 841 TRP A CA 1
ATOM 6623 C C . TRP A 1 841 ? -4.648 16.055 -5.499 1.00 90.38 841 TRP A C 1
ATOM 6625 O O . TRP A 1 841 ? -5.426 15.115 -5.329 1.00 90.38 841 TRP A O 1
ATOM 6635 N N . ILE A 1 842 ? -4.064 16.690 -4.476 1.00 91.62 842 ILE A N 1
ATOM 6636 C CA . ILE A 1 842 ? -4.254 16.279 -3.078 1.00 91.62 842 ILE A CA 1
ATOM 6637 C C . ILE A 1 842 ? -5.714 16.417 -2.647 1.00 91.62 842 ILE A C 1
ATOM 6639 O O . ILE A 1 842 ? -6.260 15.508 -2.021 1.00 91.62 842 ILE A O 1
ATOM 6643 N N . LYS A 1 843 ? -6.377 17.509 -3.038 1.00 89.94 843 LYS A N 1
ATOM 6644 C CA . LYS A 1 843 ? -7.794 17.738 -2.739 1.00 89.94 843 LYS A CA 1
ATOM 6645 C C . LYS A 1 843 ? -8.697 16.638 -3.309 1.00 89.94 843 LYS A C 1
ATOM 6647 O O . LYS A 1 843 ? -9.625 16.191 -2.635 1.00 89.94 843 LYS A O 1
ATOM 6652 N N . ASP A 1 844 ? -8.417 16.185 -4.528 1.00 87.25 844 ASP A N 1
ATOM 6653 C CA . ASP A 1 844 ? -9.249 15.206 -5.232 1.00 87.25 844 ASP A CA 1
ATOM 6654 C C . ASP A 1 844 ? -8.824 13.746 -4.987 1.00 87.25 844 ASP A C 1
ATOM 6656 O O . ASP A 1 844 ? -9.531 12.817 -5.396 1.00 87.25 844 ASP A O 1
ATOM 6660 N N . ALA A 1 845 ? -7.713 13.497 -4.288 1.00 85.50 845 ALA A N 1
ATOM 6661 C CA . ALA A 1 845 ? -7.188 12.149 -4.066 1.00 85.50 845 ALA A CA 1
ATOM 6662 C C . ALA A 1 845 ? -8.180 11.233 -3.319 1.00 85.50 845 ALA A C 1
ATOM 6664 O O . ALA A 1 845 ? -8.355 10.069 -3.697 1.00 85.50 845 ALA A O 1
ATOM 6665 N N . LYS A 1 846 ? -8.901 11.767 -2.316 1.00 83.56 846 LYS A N 1
ATOM 6666 C CA . LYS A 1 846 ? -9.965 11.041 -1.589 1.00 83.56 846 LYS A CA 1
ATOM 6667 C C . LYS A 1 846 ? -11.121 10.654 -2.515 1.00 83.56 846 LYS A C 1
ATOM 6669 O O . LYS A 1 846 ? -11.573 9.511 -2.492 1.00 83.56 846 LYS A O 1
ATOM 6674 N N . LYS A 1 847 ? -11.567 11.583 -3.367 1.00 86.69 847 LYS A N 1
ATOM 6675 C CA . LYS A 1 847 ? -12.662 11.364 -4.327 1.00 86.69 847 LYS A CA 1
ATOM 6676 C C . LYS A 1 847 ? -12.314 10.278 -5.350 1.00 86.69 847 LYS A C 1
ATOM 6678 O O . LYS A 1 847 ? -13.182 9.494 -5.722 1.00 86.69 847 LYS A O 1
ATOM 6683 N N . ASN A 1 848 ? -11.054 10.219 -5.777 1.00 82.00 848 ASN A N 1
ATOM 6684 C CA . ASN A 1 848 ? -10.589 9.279 -6.797 1.00 82.00 848 ASN A CA 1
ATOM 6685 C C . ASN A 1 848 ? -10.190 7.892 -6.257 1.00 82.00 848 ASN A C 1
ATOM 6687 O O . ASN A 1 848 ? -9.835 7.033 -7.058 1.00 82.00 848 ASN A O 1
ATOM 6691 N N . LYS A 1 849 ? -10.277 7.648 -4.937 1.00 82.50 849 LYS A N 1
ATOM 6692 C CA . LYS A 1 849 ? -9.966 6.351 -4.296 1.00 82.50 849 LYS A CA 1
ATOM 6693 C C . LYS A 1 849 ? -8.583 5.801 -4.689 1.00 82.50 849 LYS A C 1
ATOM 6695 O O . LYS A 1 849 ? -8.445 4.661 -5.113 1.00 82.50 849 LYS A O 1
ATOM 6700 N N . MET A 1 850 ? -7.551 6.633 -4.554 1.00 81.12 850 MET A N 1
ATOM 6701 C CA . MET A 1 850 ? -6.214 6.354 -5.107 1.00 81.12 850 MET A CA 1
ATOM 6702 C C . MET A 1 850 ? -5.372 5.339 -4.315 1.00 81.12 850 MET A C 1
ATOM 6704 O O . MET A 1 850 ? -4.313 4.929 -4.787 1.00 81.12 850 MET A O 1
ATOM 6708 N N . THR A 1 851 ? -5.797 4.957 -3.111 1.00 86.75 851 THR A N 1
ATOM 6709 C CA . THR A 1 851 ? -5.007 4.118 -2.201 1.00 86.75 851 THR A CA 1
ATOM 6710 C C . THR A 1 851 ? -5.162 2.631 -2.523 1.00 86.75 851 THR A C 1
ATOM 6712 O O . THR A 1 851 ? -6.280 2.143 -2.675 1.00 86.75 851 THR A O 1
ATOM 6715 N N . VAL A 1 852 ? -4.041 1.907 -2.580 1.00 85.25 852 VAL A N 1
ATOM 6716 C CA . VAL A 1 852 ? -3.974 0.445 -2.729 1.00 85.25 852 VAL A CA 1
ATOM 6717 C C . VAL A 1 852 ? -2.863 -0.079 -1.815 1.00 85.25 852 VAL A C 1
ATOM 6719 O O . VAL A 1 852 ? -1.755 0.453 -1.857 1.00 85.25 852 VAL A O 1
ATOM 6722 N N . GLY A 1 853 ? -3.153 -1.106 -1.011 1.00 89.00 853 GLY A N 1
ATOM 6723 C CA . GLY A 1 853 ? -2.238 -1.606 0.021 1.00 89.00 853 GLY A CA 1
ATOM 6724 C C . GLY A 1 853 ? -2.164 -0.652 1.215 1.00 89.00 853 GLY A C 1
ATOM 6725 O O . GLY A 1 853 ? -3.195 -0.258 1.763 1.00 89.00 853 GLY A O 1
ATOM 6726 N N . SER A 1 854 ? -0.950 -0.266 1.605 1.00 93.25 854 SER A N 1
ATOM 6727 C CA . SER A 1 854 ? -0.699 0.696 2.685 1.00 93.25 854 SER A CA 1
ATOM 6728 C C . SER A 1 854 ? -1.364 2.059 2.450 1.00 93.25 854 SER A C 1
ATOM 6730 O O . SER A 1 854 ? -1.578 2.507 1.318 1.00 93.25 854 SER A O 1
ATOM 6732 N N . GLN A 1 855 ? -1.664 2.753 3.550 1.00 95.81 855 GLN A N 1
ATOM 6733 C CA . GLN A 1 855 ? -2.211 4.107 3.516 1.00 95.81 855 GLN A CA 1
ATOM 6734 C C . GLN A 1 855 ? -1.130 5.095 3.076 1.00 95.81 855 GLN A C 1
ATOM 6736 O O . GLN A 1 855 ? -0.363 5.612 3.886 1.00 95.81 855 GLN A O 1
ATOM 6741 N N . ALA A 1 856 ? -1.051 5.324 1.768 1.00 96.75 856 ALA A N 1
ATOM 6742 C CA . ALA A 1 856 ? 0.010 6.096 1.139 1.00 96.75 856 ALA A CA 1
ATOM 6743 C C . ALA A 1 856 ? -0.523 7.222 0.248 1.00 96.75 856 ALA A C 1
ATOM 6745 O O . ALA A 1 856 ? -1.600 7.107 -0.350 1.00 96.75 856 ALA A O 1
ATOM 6746 N N . ARG A 1 857 ? 0.278 8.281 0.099 1.00 97.25 857 ARG A N 1
ATOM 6747 C CA . ARG A 1 857 ? 0.018 9.405 -0.809 1.00 97.25 857 ARG A CA 1
ATOM 6748 C C . ARG A 1 857 ? 1.289 9.840 -1.529 1.00 97.25 857 ARG A C 1
ATOM 6750 O O . ARG A 1 857 ? 2.399 9.657 -1.038 1.00 97.25 857 ARG A O 1
ATOM 6757 N N . ILE A 1 858 ? 1.107 10.445 -2.696 1.00 95.62 858 ILE A N 1
ATOM 6758 C CA . ILE A 1 858 ? 2.142 11.117 -3.483 1.00 95.62 858 ILE A CA 1
ATOM 6759 C C . ILE A 1 858 ? 1.700 12.534 -3.851 1.00 95.62 858 ILE A C 1
ATOM 6761 O O . ILE A 1 858 ? 0.507 12.779 -3.988 1.00 95.62 858 ILE A O 1
ATOM 6765 N N . LEU A 1 859 ? 2.653 13.432 -4.072 1.00 95.69 859 LEU A N 1
ATOM 6766 C CA . LEU A 1 859 ? 2.520 14.676 -4.833 1.00 95.69 859 LEU A CA 1
ATOM 6767 C C . LEU A 1 859 ? 3.889 15.049 -5.425 1.00 95.69 859 LEU A C 1
ATOM 6769 O O . LEU A 1 859 ? 4.892 14.402 -5.136 1.00 95.69 859 LEU A O 1
ATOM 6773 N N . TYR A 1 860 ? 3.959 16.078 -6.260 1.00 96.50 860 TYR A N 1
ATOM 6774 C CA . TYR A 1 860 ? 5.216 16.703 -6.667 1.00 96.50 860 TYR A CA 1
ATOM 6775 C C . TYR A 1 860 ? 5.478 17.930 -5.802 1.00 96.50 860 TYR A C 1
ATOM 6777 O O . TYR A 1 860 ? 4.630 18.811 -5.688 1.00 96.50 860 TYR A O 1
ATOM 6785 N N . SER A 1 861 ? 6.663 17.994 -5.203 1.00 97.00 861 SER A N 1
ATOM 6786 C CA . SER A 1 861 ? 7.066 19.122 -4.362 1.00 97.00 861 SER A CA 1
ATOM 6787 C C . SER A 1 861 ? 8.552 19.407 -4.502 1.00 97.00 861 SER A C 1
ATOM 6789 O O . SER A 1 861 ? 9.338 18.499 -4.803 1.00 97.00 861 SER A O 1
ATOM 6791 N N . ASP A 1 862 ? 8.908 20.673 -4.330 1.00 96.62 862 ASP A N 1
ATOM 6792 C CA . ASP A 1 862 ? 10.275 21.177 -4.354 1.00 96.62 862 ASP A CA 1
ATOM 6793 C C . ASP A 1 862 ? 10.950 21.064 -2.977 1.00 96.62 862 ASP A C 1
ATOM 6795 O O . ASP A 1 862 ? 10.397 20.499 -2.031 1.00 96.62 862 ASP A O 1
ATOM 6799 N N . THR A 1 863 ? 12.170 21.589 -2.853 1.00 95.56 863 THR A N 1
ATOM 6800 C CA . THR A 1 863 ? 12.970 21.526 -1.621 1.00 95.56 863 THR A CA 1
ATOM 6801 C C . THR A 1 863 ? 12.191 21.963 -0.378 1.00 95.56 863 THR A C 1
ATOM 6803 O O . THR A 1 863 ? 12.186 21.261 0.633 1.00 95.56 863 THR A O 1
ATOM 6806 N N . ASP A 1 864 ? 11.529 23.119 -0.450 1.00 94.50 864 ASP A N 1
ATOM 6807 C CA . ASP A 1 864 ? 10.858 23.730 0.695 1.00 94.50 864 ASP A CA 1
ATOM 6808 C C . ASP A 1 864 ? 9.591 22.966 1.066 1.00 94.50 864 ASP A C 1
ATOM 6810 O O . ASP A 1 864 ? 9.382 22.642 2.239 1.00 94.50 864 ASP A O 1
ATOM 6814 N N . GLY A 1 865 ? 8.767 22.632 0.071 1.00 97.44 865 GLY A N 1
ATOM 6815 C CA . GLY A 1 865 ? 7.529 21.911 0.317 1.00 97.44 865 GLY A CA 1
ATOM 6816 C C . GLY A 1 865 ? 7.779 20.501 0.864 1.00 97.44 865 GLY A C 1
ATOM 6817 O O . GLY A 1 865 ? 7.075 20.082 1.786 1.00 97.44 865 GLY A O 1
ATOM 6818 N N . ARG A 1 866 ? 8.816 19.789 0.385 1.00 98.44 866 ARG A N 1
ATOM 6819 C CA . ARG A 1 866 ? 9.217 18.475 0.931 1.00 98.44 866 ARG A CA 1
ATOM 6820 C C . ARG A 1 866 ? 9.620 18.580 2.402 1.00 98.44 866 ARG A C 1
ATOM 6822 O O . ARG A 1 866 ? 9.144 17.795 3.225 1.00 98.44 866 ARG A O 1
ATOM 6829 N N . ILE A 1 867 ? 10.484 19.543 2.734 1.00 98.31 867 ILE A N 1
ATOM 6830 C CA . ILE A 1 867 ? 10.971 19.747 4.104 1.00 98.31 867 ILE A CA 1
ATOM 6831 C C . ILE A 1 867 ? 9.812 20.102 5.037 1.00 98.31 867 ILE A C 1
ATOM 6833 O O . ILE A 1 867 ? 9.661 19.476 6.085 1.00 98.31 867 ILE A O 1
ATOM 6837 N N . GLU A 1 868 ? 8.973 21.068 4.666 1.00 98.38 868 GLU A N 1
ATOM 6838 C CA . GLU A 1 868 ? 7.890 21.531 5.536 1.00 98.38 868 GLU A CA 1
ATOM 6839 C C . GLU A 1 868 ? 6.785 20.484 5.715 1.00 98.38 868 GLU A C 1
ATOM 6841 O O . GLU A 1 868 ? 6.265 20.340 6.825 1.00 98.38 868 GLU A O 1
ATOM 6846 N N . CYS A 1 869 ? 6.482 19.678 4.689 1.00 98.56 869 CYS A N 1
ATOM 6847 C CA . CYS A 1 869 ? 5.605 18.516 4.850 1.00 98.56 869 CYS A CA 1
ATOM 6848 C C . CYS A 1 869 ? 6.178 17.527 5.874 1.00 98.56 869 CYS A C 1
ATOM 6850 O O . CYS A 1 869 ? 5.495 17.190 6.843 1.00 98.56 869 CYS A O 1
ATOM 6852 N N . ALA A 1 870 ? 7.440 17.114 5.709 1.00 98.69 870 ALA A N 1
ATOM 6853 C CA . ALA A 1 870 ? 8.090 16.163 6.610 1.00 98.69 870 ALA A CA 1
ATOM 6854 C C . ALA A 1 870 ? 8.119 16.666 8.062 1.00 98.69 870 ALA A C 1
ATOM 6856 O O . ALA A 1 870 ? 7.768 15.942 8.991 1.00 98.69 870 ALA A O 1
ATOM 6857 N N . VAL A 1 871 ? 8.485 17.933 8.261 1.00 98.69 871 VAL A N 1
ATOM 6858 C CA . VAL A 1 871 ? 8.534 18.576 9.580 1.00 98.69 871 VAL A CA 1
ATOM 6859 C C . VAL A 1 871 ? 7.157 18.574 10.244 1.00 98.69 871 VAL A C 1
ATOM 6861 O O . VAL A 1 871 ? 7.035 18.174 11.403 1.00 98.69 871 VAL A O 1
ATOM 6864 N N . ARG A 1 872 ? 6.104 19.008 9.538 1.00 98.69 872 ARG A N 1
ATOM 6865 C CA . ARG A 1 872 ? 4.751 19.094 10.113 1.00 98.69 872 ARG A CA 1
ATOM 6866 C C . ARG A 1 872 ? 4.155 17.720 10.394 1.00 98.69 872 ARG A C 1
ATOM 6868 O O . ARG A 1 872 ? 3.524 17.550 11.433 1.00 98.69 872 ARG A O 1
ATOM 6875 N N . MET A 1 873 ? 4.401 16.736 9.529 1.00 98.75 873 MET A N 1
ATOM 6876 C CA . MET A 1 873 ? 4.012 15.343 9.776 1.00 98.75 873 MET A CA 1
ATOM 6877 C C . MET A 1 873 ? 4.733 14.774 11.006 1.00 98.75 873 MET A C 1
ATOM 6879 O O . MET A 1 873 ? 4.093 14.188 11.874 1.00 98.75 873 MET A O 1
ATOM 6883 N N . ASN A 1 874 ? 6.040 15.017 11.147 1.00 98.81 874 ASN A N 1
ATOM 6884 C CA . ASN A 1 874 ? 6.798 14.591 12.324 1.00 98.81 874 ASN A CA 1
ATOM 6885 C C . ASN A 1 874 ? 6.274 15.251 13.612 1.00 98.81 874 ASN A C 1
ATOM 6887 O O . ASN A 1 874 ? 6.102 14.586 14.630 1.00 98.81 874 ASN A O 1
ATOM 6891 N N . ARG A 1 875 ? 5.941 16.546 13.573 1.00 98.62 875 ARG A N 1
ATOM 6892 C CA . ARG A 1 875 ? 5.324 17.242 14.716 1.00 98.62 875 ARG A CA 1
ATOM 6893 C C . ARG A 1 875 ? 3.940 16.697 15.055 1.00 98.62 875 ARG A C 1
ATOM 6895 O O . ARG A 1 875 ? 3.653 16.510 16.230 1.00 98.62 875 ARG A O 1
ATOM 6902 N N . ALA A 1 876 ? 3.122 16.365 14.058 1.00 98.44 876 ALA A N 1
ATOM 6903 C CA . ALA A 1 876 ? 1.825 15.732 14.287 1.00 98.44 876 ALA A CA 1
ATOM 6904 C C . ALA A 1 876 ? 1.945 14.380 15.016 1.00 98.44 876 ALA A C 1
ATOM 6906 O O . ALA A 1 876 ? 1.107 14.076 15.864 1.00 98.44 876 ALA A O 1
ATOM 6907 N N . ILE A 1 877 ? 3.008 13.612 14.744 1.00 98.31 877 ILE A N 1
ATOM 6908 C CA . ILE A 1 877 ? 3.335 12.390 15.495 1.00 98.31 877 ILE A CA 1
ATOM 6909 C C . ILE A 1 877 ? 3.751 12.735 16.935 1.00 98.31 877 ILE A C 1
ATOM 6911 O O . ILE A 1 877 ? 3.231 12.147 17.880 1.00 98.31 877 ILE A O 1
ATOM 6915 N N . LYS A 1 878 ? 4.635 13.729 17.127 1.00 97.50 878 LYS A N 1
ATOM 6916 C CA . LYS A 1 878 ? 5.060 14.204 18.464 1.00 97.50 878 LYS A CA 1
ATOM 6917 C C . LYS A 1 878 ? 3.876 14.666 19.325 1.00 97.50 878 LYS A C 1
ATOM 6919 O O . LYS A 1 878 ? 3.877 14.456 20.533 1.00 97.50 878 LYS A O 1
ATOM 6924 N N . GLU A 1 879 ? 2.879 15.289 18.703 1.00 94.31 879 GLU A N 1
ATOM 6925 C CA . GLU A 1 879 ? 1.653 15.789 19.337 1.00 94.31 879 GLU A CA 1
ATOM 6926 C C . GLU A 1 879 ? 0.589 14.700 19.573 1.00 94.31 879 GLU A C 1
ATOM 6928 O O . GLU A 1 879 ? -0.455 14.995 20.150 1.00 94.31 879 GLU A O 1
ATOM 6933 N N . GLY A 1 880 ? 0.813 13.460 19.122 1.00 89.38 880 GLY A N 1
ATOM 6934 C CA . GLY A 1 880 ? -0.141 12.355 19.265 1.00 89.38 880 GLY A CA 1
ATOM 6935 C C . GLY A 1 880 ? -1.360 12.430 18.337 1.00 89.38 880 GLY A C 1
ATOM 6936 O O . GLY A 1 880 ? -2.312 11.681 18.531 1.00 89.38 880 GLY A O 1
ATOM 6937 N N . LYS A 1 881 ? -1.347 13.309 17.324 1.00 90.25 881 LYS A N 1
ATOM 6938 C CA . LYS A 1 881 ? -2.410 13.398 16.300 1.00 90.25 881 LYS A CA 1
ATOM 6939 C C . LYS A 1 881 ? -2.298 12.307 15.234 1.00 90.25 881 LYS A C 1
ATOM 6941 O O . LYS A 1 881 ? -3.267 12.034 14.538 1.00 90.25 881 LYS A O 1
ATOM 6946 N N . ILE A 1 882 ? -1.107 11.733 15.091 1.00 91.94 882 ILE A N 1
ATOM 6947 C CA . ILE A 1 882 ? -0.811 10.564 14.264 1.00 91.94 882 ILE A CA 1
ATOM 6948 C C . ILE A 1 882 ? -0.149 9.547 15.193 1.00 91.94 882 ILE A C 1
ATOM 6950 O O . ILE A 1 882 ? 0.855 9.861 15.835 1.00 91.94 882 ILE A O 1
ATOM 6954 N N . ARG A 1 883 ? -0.731 8.353 15.310 1.00 90.81 883 ARG A N 1
ATOM 6955 C CA . ARG A 1 883 ? -0.400 7.374 16.358 1.00 90.81 883 ARG A CA 1
ATOM 6956 C C . ARG A 1 883 ? 0.831 6.525 16.047 1.00 90.81 883 ARG A C 1
ATOM 6958 O O . ARG A 1 883 ? 1.428 5.960 16.961 1.00 90.81 883 ARG A O 1
ATOM 6965 N N . ALA A 1 884 ? 1.211 6.423 14.774 1.00 92.38 884 ALA A N 1
ATOM 6966 C CA . ALA A 1 884 ? 2.337 5.613 14.314 1.00 92.38 884 ALA A CA 1
ATOM 6967 C C . ALA A 1 884 ? 3.333 6.433 13.472 1.00 92.38 884 ALA A C 1
ATOM 6969 O O . ALA A 1 884 ? 2.979 7.492 12.952 1.00 92.38 884 ALA A O 1
ATOM 6970 N N . PRO A 1 885 ? 4.581 5.958 13.300 1.00 98.25 885 PRO A N 1
ATOM 6971 C CA . PRO A 1 885 ? 5.541 6.607 12.415 1.00 98.25 885 PRO A CA 1
ATOM 6972 C C . PRO A 1 885 ? 5.038 6.753 10.972 1.00 98.25 885 PRO A C 1
ATOM 6974 O O . PRO A 1 885 ? 4.264 5.935 10.468 1.00 98.25 885 PRO A O 1
ATOM 6977 N N . ILE A 1 886 ? 5.540 7.767 10.275 1.00 98.81 886 ILE A N 1
ATOM 6978 C CA . ILE A 1 886 ? 5.327 7.953 8.838 1.00 98.81 886 ILE A CA 1
ATOM 6979 C C . ILE A 1 886 ? 6.631 7.646 8.119 1.00 98.81 886 ILE A C 1
ATOM 6981 O O . ILE A 1 886 ? 7.693 8.119 8.515 1.00 98.81 886 ILE A O 1
ATOM 6985 N N . VAL A 1 887 ? 6.562 6.879 7.038 1.00 98.81 887 VAL A N 1
ATOM 6986 C CA . VAL A 1 887 ? 7.695 6.701 6.126 1.00 98.81 887 VAL A CA 1
ATOM 6987 C C . VAL A 1 887 ? 7.544 7.710 5.003 1.00 98.81 887 VAL A C 1
ATOM 6989 O O . VAL A 1 887 ? 6.546 7.669 4.293 1.00 98.81 887 VAL A O 1
ATOM 6992 N N . ILE A 1 888 ? 8.527 8.581 4.802 1.00 98.75 888 ILE A N 1
ATOM 6993 C CA . ILE A 1 888 ? 8.617 9.418 3.603 1.00 98.75 888 ILE A CA 1
ATOM 6994 C C . ILE A 1 888 ? 9.646 8.841 2.632 1.00 98.75 888 ILE A C 1
ATOM 6996 O O . ILE A 1 888 ? 10.613 8.198 3.039 1.00 98.75 888 ILE A O 1
ATOM 7000 N N . GLY A 1 889 ? 9.463 9.103 1.346 1.00 98.00 889 GLY A N 1
ATOM 7001 C CA . GLY A 1 889 ? 10.416 8.734 0.307 1.00 98.00 889 GLY A CA 1
ATOM 7002 C C . GLY A 1 889 ? 9.981 9.267 -1.049 1.00 98.00 889 GLY A C 1
ATOM 7003 O O . GLY A 1 889 ? 9.236 10.248 -1.137 1.00 98.00 889 GLY A O 1
ATOM 7004 N N . ARG A 1 890 ? 10.434 8.613 -2.118 1.00 97.31 890 ARG A N 1
ATOM 7005 C CA . ARG A 1 890 ? 10.128 9.005 -3.499 1.00 97.31 890 ARG A CA 1
ATOM 7006 C C . ARG A 1 890 ? 10.321 7.871 -4.494 1.00 97.31 890 ARG A C 1
ATOM 7008 O O . ARG A 1 890 ? 10.848 6.813 -4.162 1.00 97.31 890 ARG A O 1
ATOM 7015 N N . ASP A 1 891 ? 9.901 8.122 -5.731 1.00 95.50 891 ASP A N 1
ATOM 7016 C CA . ASP A 1 891 ? 10.419 7.352 -6.861 1.00 95.50 891 ASP A CA 1
ATOM 7017 C C . ASP A 1 891 ? 11.901 7.658 -7.098 1.00 95.50 891 ASP A C 1
ATOM 7019 O O . ASP A 1 891 ? 12.403 8.694 -6.658 1.00 95.50 891 ASP A O 1
ATOM 7023 N N . HIS A 1 892 ? 12.596 6.814 -7.862 1.00 97.25 892 HIS A N 1
ATOM 7024 C CA . HIS A 1 892 ? 13.935 7.177 -8.339 1.00 97.25 892 HIS A CA 1
ATOM 7025 C C . HIS A 1 892 ? 13.833 8.176 -9.509 1.00 97.25 892 HIS A C 1
ATOM 7027 O O . HIS A 1 892 ? 14.792 8.896 -9.782 1.00 97.25 892 HIS A O 1
ATOM 7033 N N . HIS A 1 893 ? 12.661 8.260 -10.152 1.00 94.31 893 HIS A N 1
ATOM 7034 C CA . HIS A 1 893 ? 12.279 9.282 -11.128 1.00 94.31 893 HIS A CA 1
ATOM 7035 C C . HIS A 1 893 ? 12.201 10.688 -10.503 1.00 94.31 893 HIS A C 1
ATOM 7037 O O . HIS A 1 893 ? 11.118 11.206 -10.243 1.00 94.31 893 HIS A O 1
ATOM 7043 N N . ASP A 1 894 ? 13.344 11.299 -10.216 1.00 96.06 894 ASP A N 1
ATOM 7044 C CA . ASP A 1 894 ? 13.425 12.579 -9.515 1.00 96.06 894 ASP A CA 1
ATOM 7045 C C . ASP A 1 894 ? 14.579 13.445 -10.035 1.00 96.06 894 ASP A C 1
ATOM 7047 O O . ASP A 1 894 ? 15.458 12.972 -10.759 1.00 96.06 894 ASP A O 1
ATOM 7051 N N . VAL A 1 895 ? 14.587 14.711 -9.618 1.00 95.88 895 VAL A N 1
ATOM 7052 C CA . VAL A 1 895 ? 15.558 15.746 -9.990 1.00 95.88 895 VAL A CA 1
ATOM 7053 C C . VAL A 1 895 ? 17.020 15.302 -9.872 1.00 95.88 895 VAL A C 1
ATOM 7055 O O . VAL A 1 895 ? 17.805 15.615 -10.773 1.00 95.88 895 VAL A O 1
ATOM 7058 N N . SER A 1 896 ? 17.369 14.561 -8.814 1.00 97.44 896 SER A N 1
ATOM 7059 C CA . SER A 1 896 ? 18.748 14.146 -8.499 1.00 97.44 896 SER A CA 1
ATOM 7060 C C . SER A 1 896 ? 18.970 12.637 -8.521 1.00 97.44 896 SER A C 1
ATOM 7062 O O . SER A 1 896 ? 20.106 12.176 -8.611 1.00 97.44 896 SER A O 1
ATOM 7064 N N . GLY A 1 897 ? 17.897 11.856 -8.383 1.00 97.00 897 GLY A N 1
ATOM 7065 C CA . GLY A 1 897 ? 17.997 10.430 -8.096 1.00 97.00 897 GLY A CA 1
ATOM 7066 C C . GLY A 1 897 ? 18.504 9.590 -9.263 1.00 97.00 897 GLY A C 1
ATOM 7067 O O . GLY A 1 897 ? 18.993 8.494 -9.024 1.00 97.00 897 GLY A O 1
ATOM 7068 N N . THR A 1 898 ? 18.399 10.056 -10.508 1.00 98.31 898 THR A N 1
ATOM 7069 C CA . THR A 1 898 ? 18.634 9.200 -11.678 1.00 98.31 898 THR A CA 1
ATOM 7070 C C . THR A 1 898 ? 19.425 9.890 -12.776 1.00 98.31 898 THR A C 1
ATOM 7072 O O . THR A 1 898 ? 19.066 10.980 -13.218 1.00 98.31 898 THR A O 1
ATOM 7075 N N . ASP A 1 899 ? 20.433 9.184 -13.284 1.00 98.12 899 ASP A N 1
ATOM 7076 C CA . ASP A 1 899 ? 21.043 9.445 -14.581 1.00 98.12 899 ASP A CA 1
ATOM 7077 C C . ASP A 1 899 ? 20.508 8.440 -15.609 1.00 98.12 899 ASP A C 1
ATOM 7079 O O . ASP A 1 899 ? 20.702 7.226 -15.486 1.00 98.12 899 ASP A O 1
ATOM 7083 N N . ALA A 1 900 ? 19.793 8.951 -16.612 1.00 95.00 900 ALA A N 1
ATOM 7084 C CA . ALA A 1 900 ? 19.159 8.168 -17.665 1.00 95.00 900 ALA A CA 1
ATOM 7085 C C . ALA A 1 900 ? 19.023 9.031 -18.936 1.00 95.00 900 ALA A C 1
ATOM 7087 O O . ALA A 1 900 ? 18.057 9.791 -19.058 1.00 95.00 900 ALA A O 1
ATOM 7088 N N . PRO A 1 901 ? 19.947 8.918 -19.908 1.00 92.00 901 PRO A N 1
ATOM 7089 C CA . PRO A 1 901 ? 20.001 9.817 -21.068 1.00 92.00 901 PRO A CA 1
ATOM 7090 C C . PRO A 1 901 ? 18.769 9.725 -21.977 1.00 92.00 901 PRO A C 1
ATOM 7092 O O . PRO A 1 901 ? 18.470 10.657 -22.712 1.00 92.00 901 PRO A O 1
ATOM 7095 N N . LEU A 1 902 ? 18.037 8.608 -21.921 1.00 86.88 902 LEU A N 1
ATOM 7096 C CA . LEU A 1 902 ? 16.792 8.409 -22.669 1.00 86.88 902 LEU A CA 1
ATOM 7097 C C . LEU A 1 902 ? 15.551 8.928 -21.921 1.00 86.88 902 LEU A C 1
ATOM 7099 O O . LEU A 1 902 ? 14.439 8.790 -22.428 1.00 86.88 902 LEU A O 1
ATOM 7103 N N . ARG A 1 903 ? 15.713 9.445 -20.694 1.00 90.94 903 ARG A N 1
ATOM 7104 C CA . ARG A 1 903 ? 14.608 9.863 -19.828 1.00 90.94 903 ARG A CA 1
ATOM 7105 C C . ARG A 1 903 ? 15.038 10.960 -18.848 1.00 90.94 903 ARG A C 1
ATOM 7107 O O . ARG A 1 903 ? 15.123 12.099 -19.266 1.00 90.94 903 ARG A O 1
ATOM 7114 N N . GLU A 1 904 ? 15.323 10.677 -17.576 1.00 93.88 904 GLU A N 1
ATOM 7115 C CA . GLU A 1 904 ? 15.517 11.689 -16.515 1.00 93.88 904 GLU A CA 1
ATOM 7116 C C . GLU A 1 904 ? 16.573 12.765 -16.808 1.00 93.88 904 GLU A C 1
ATOM 7118 O O . GLU A 1 904 ? 16.460 13.886 -16.302 1.00 93.88 904 GLU A O 1
ATOM 7123 N N . THR A 1 905 ? 17.582 12.440 -17.616 1.00 94.94 905 THR A N 1
ATOM 7124 C CA . THR A 1 905 ? 18.666 13.354 -17.995 1.00 94.94 905 THR A CA 1
ATOM 7125 C C . THR A 1 905 ? 18.678 13.674 -19.485 1.00 94.94 905 THR A C 1
ATOM 7127 O O . THR A 1 905 ? 19.693 14.130 -20.004 1.00 94.94 905 THR A O 1
ATOM 7130 N N . SER A 1 906 ? 17.556 13.484 -20.187 1.00 93.12 906 SER A N 1
ATOM 7131 C CA . SER A 1 906 ? 17.453 13.843 -21.606 1.00 93.12 906 SER A CA 1
ATOM 7132 C C . SER A 1 906 ? 17.455 15.360 -21.846 1.00 93.12 906 SER A C 1
ATOM 7134 O O . SER A 1 906 ? 17.829 15.783 -22.930 1.00 93.12 906 SER A O 1
ATOM 7136 N N . ASN A 1 907 ? 17.116 16.189 -20.843 1.00 93.62 907 ASN A N 1
ATOM 7137 C CA . ASN A 1 907 ? 17.251 17.658 -20.896 1.00 93.62 907 ASN A CA 1
ATOM 7138 C C . ASN A 1 907 ? 18.630 18.175 -20.415 1.00 93.62 907 ASN A C 1
ATOM 7140 O O . ASN A 1 907 ? 18.757 19.308 -19.955 1.00 93.62 907 ASN A O 1
ATOM 7144 N N . ILE A 1 908 ? 19.671 17.339 -20.447 1.00 93.69 908 ILE A N 1
ATOM 7145 C CA . ILE A 1 908 ? 21.045 17.717 -20.087 1.00 93.69 908 ILE A CA 1
ATOM 7146 C C . ILE A 1 908 ? 21.861 17.889 -21.371 1.00 93.69 908 ILE A C 1
ATOM 7148 O O . ILE A 1 908 ? 22.154 16.915 -22.063 1.00 93.69 908 ILE A O 1
ATOM 7152 N N . TYR A 1 909 ? 22.235 19.134 -21.676 1.00 87.31 909 TYR A N 1
ATOM 7153 C CA . TYR A 1 909 ? 22.757 19.520 -22.994 1.00 87.31 909 TYR A CA 1
ATOM 7154 C C . TYR A 1 909 ? 24.285 19.677 -23.064 1.00 87.31 909 TYR A C 1
ATOM 7156 O O . TYR A 1 909 ? 24.838 19.777 -24.155 1.00 87.31 909 TYR A O 1
ATOM 7164 N N . ASP A 1 910 ? 24.994 19.653 -21.932 1.00 91.88 910 ASP A N 1
ATOM 7165 C CA . ASP A 1 910 ? 26.461 19.805 -21.863 1.00 91.88 910 ASP A CA 1
ATOM 7166 C C . ASP A 1 910 ? 27.242 18.524 -22.230 1.00 91.88 910 ASP A C 1
ATOM 7168 O O . ASP A 1 910 ? 28.456 18.449 -22.043 1.00 91.88 910 ASP A O 1
ATOM 7172 N N . GLY A 1 911 ? 26.543 17.490 -22.710 1.00 91.81 911 GLY A N 1
ATOM 7173 C CA . GLY A 1 911 ? 27.095 16.166 -23.003 1.00 91.81 911 GLY A CA 1
ATOM 7174 C C . GLY A 1 911 ? 27.226 15.247 -21.783 1.00 91.81 911 GLY A C 1
ATOM 7175 O O . GLY A 1 911 ? 27.546 14.070 -21.946 1.00 91.81 911 GLY A O 1
ATOM 7176 N N . SER A 1 912 ? 26.936 15.723 -20.565 1.00 95.50 912 SER A N 1
ATOM 7177 C CA . SER A 1 912 ? 27.044 14.909 -19.345 1.00 95.50 912 SER A CA 1
ATOM 7178 C C . SER A 1 912 ? 25.854 13.978 -19.097 1.00 95.50 912 SER A C 1
ATOM 7180 O O . SER A 1 912 ? 25.829 13.286 -18.082 1.00 95.50 912 SER A O 1
ATOM 7182 N N . SER A 1 913 ? 24.865 13.915 -19.996 1.00 94.62 913 SER A N 1
ATOM 7183 C CA . SER A 1 913 ? 23.689 13.039 -19.855 1.00 94.62 913 SER A CA 1
ATOM 7184 C C . SER A 1 913 ? 24.037 11.544 -19.792 1.00 94.62 913 SER A C 1
ATOM 7186 O O . SER A 1 913 ? 23.250 10.765 -19.256 1.00 94.62 913 SER A O 1
ATOM 7188 N N . LEU A 1 914 ? 25.211 11.159 -20.310 1.00 94.62 914 LEU A N 1
ATOM 7189 C CA . LEU A 1 914 ? 25.742 9.791 -20.320 1.00 94.62 914 LEU A CA 1
ATOM 7190 C C . LEU A 1 914 ? 26.494 9.398 -19.038 1.00 94.62 914 LEU A C 1
ATOM 7192 O O . LEU A 1 914 ? 26.831 8.223 -18.881 1.00 94.62 914 LEU A O 1
ATOM 7196 N N . THR A 1 915 ? 26.815 10.348 -18.155 1.00 97.38 915 THR A N 1
ATOM 7197 C CA . THR A 1 915 ? 27.519 10.038 -16.900 1.00 97.38 915 THR A CA 1
ATOM 7198 C C . THR A 1 915 ? 26.538 9.570 -15.824 1.00 97.38 915 THR A C 1
ATOM 7200 O O . THR A 1 915 ? 25.332 9.739 -15.971 1.00 97.38 915 THR A O 1
ATOM 7203 N N . ALA A 1 916 ? 27.046 8.953 -14.753 1.00 98.00 916 ALA A N 1
ATOM 7204 C CA . ALA A 1 916 ? 26.240 8.438 -13.635 1.00 98.00 916 ALA A CA 1
ATOM 7205 C C . ALA A 1 916 ? 26.596 9.090 -12.284 1.00 98.00 916 ALA A C 1
ATOM 7207 O O . ALA A 1 916 ? 26.195 8.612 -11.221 1.00 98.00 916 ALA A O 1
ATOM 7208 N N . ASP A 1 917 ? 27.406 10.154 -12.311 1.00 97.88 917 ASP A N 1
ATOM 7209 C CA . ASP A 1 917 ? 27.956 10.769 -11.103 1.00 97.88 917 ASP A CA 1
ATOM 7210 C C . ASP A 1 917 ? 26.862 11.350 -10.206 1.00 97.88 917 ASP A C 1
ATOM 7212 O O . ASP A 1 917 ? 26.967 11.256 -8.988 1.00 97.88 917 ASP A O 1
ATOM 7216 N N . MET A 1 918 ? 25.802 11.929 -10.780 1.00 98.25 918 MET A N 1
ATOM 7217 C CA . MET A 1 918 ? 24.745 12.592 -10.014 1.00 98.25 918 MET A CA 1
ATOM 7218 C C . MET A 1 918 ? 23.983 11.589 -9.151 1.00 98.25 918 MET A C 1
ATOM 7220 O O . MET A 1 918 ? 23.826 11.824 -7.952 1.00 98.25 918 MET A O 1
ATOM 7224 N N . ALA A 1 919 ? 23.572 10.459 -9.733 1.00 98.38 919 ALA A N 1
ATOM 7225 C CA . ALA A 1 919 ? 22.866 9.402 -9.016 1.00 98.38 919 ALA A CA 1
ATOM 7226 C C . ALA A 1 919 ? 23.730 8.780 -7.901 1.00 98.38 919 ALA A C 1
ATOM 7228 O O . ALA A 1 919 ? 23.241 8.547 -6.792 1.00 98.38 919 ALA A O 1
ATOM 7229 N N . ILE A 1 920 ? 25.026 8.559 -8.165 1.00 98.56 920 ILE A N 1
ATOM 7230 C CA . ILE A 1 920 ? 25.977 8.032 -7.172 1.00 98.56 920 ILE A CA 1
ATOM 7231 C C . ILE A 1 920 ? 26.231 9.042 -6.047 1.00 98.56 920 ILE A C 1
ATOM 7233 O O . ILE A 1 920 ? 26.202 8.681 -4.870 1.00 98.56 920 ILE A O 1
ATOM 7237 N N . GLN A 1 921 ? 26.435 10.317 -6.377 1.00 98.44 921 GLN A N 1
ATOM 7238 C CA . GLN A 1 921 ? 26.585 11.370 -5.372 1.00 98.44 921 GLN A CA 1
ATOM 7239 C C . GLN A 1 921 ? 25.317 11.506 -4.528 1.00 98.44 921 GLN A C 1
ATOM 7241 O O . GLN A 1 921 ? 25.419 11.670 -3.312 1.00 98.44 921 GLN A O 1
ATOM 7246 N N . ASN A 1 922 ? 24.130 11.376 -5.134 1.00 98.62 922 ASN A N 1
ATOM 7247 C CA . ASN A 1 922 ? 22.869 11.500 -4.412 1.00 98.62 922 ASN A CA 1
ATOM 7248 C C . ASN A 1 922 ? 22.770 10.477 -3.286 1.00 98.62 922 ASN A C 1
ATOM 7250 O O . ASN A 1 922 ? 22.660 10.867 -2.128 1.00 98.62 922 ASN A O 1
ATOM 7254 N N . VAL A 1 923 ? 22.895 9.187 -3.619 1.00 98.56 923 VAL A N 1
ATOM 7255 C CA . VAL A 1 923 ? 22.733 8.093 -2.652 1.00 98.56 923 VAL A CA 1
ATOM 7256 C C . VAL A 1 923 ? 23.780 8.155 -1.531 1.00 98.56 923 VAL A C 1
ATOM 7258 O O . VAL A 1 923 ? 23.460 7.900 -0.370 1.00 98.56 923 VAL A O 1
ATOM 7261 N N . ILE A 1 924 ? 25.020 8.551 -1.848 1.00 98.56 924 ILE A N 1
ATOM 7262 C CA . ILE A 1 924 ? 26.083 8.747 -0.853 1.00 98.56 924 ILE A CA 1
ATOM 7263 C C . ILE A 1 924 ? 25.734 9.917 0.070 1.00 98.56 924 ILE A C 1
ATOM 7265 O O . ILE A 1 924 ? 25.822 9.800 1.293 1.00 98.56 924 ILE A O 1
ATOM 7269 N N . GLY A 1 925 ? 25.329 11.052 -0.497 1.00 97.88 925 GLY A N 1
ATOM 7270 C CA . GLY A 1 925 ? 25.023 12.236 0.290 1.00 97.88 925 GLY A CA 1
ATOM 7271 C C . GLY A 1 925 ? 23.745 12.103 1.124 1.00 97.88 925 GLY A C 1
ATOM 7272 O O . GLY A 1 925 ? 23.719 12.650 2.227 1.00 97.88 925 GLY A O 1
ATOM 7273 N N . ASP A 1 926 ? 22.754 11.340 0.658 1.00 98.50 926 ASP A N 1
ATOM 7274 C CA . ASP A 1 926 ? 21.554 10.951 1.409 1.00 98.50 926 ASP A CA 1
ATOM 7275 C C . ASP A 1 926 ? 21.930 10.101 2.629 1.00 98.50 926 ASP A C 1
ATOM 7277 O O . ASP A 1 926 ? 21.482 10.362 3.751 1.00 98.50 926 ASP A O 1
ATOM 7281 N N . ALA A 1 927 ? 22.816 9.118 2.424 1.00 97.94 927 ALA A N 1
ATOM 7282 C CA . ALA A 1 927 ? 23.309 8.244 3.484 1.00 97.94 927 ALA A CA 1
ATOM 7283 C C . ALA A 1 927 ? 24.045 9.031 4.577 1.00 97.94 927 ALA A C 1
ATOM 7285 O O . ALA A 1 927 ? 23.905 8.742 5.761 1.00 97.94 927 ALA A O 1
ATOM 7286 N N . MET A 1 928 ? 24.797 10.065 4.196 1.00 96.44 928 MET A N 1
ATOM 7287 C CA . MET A 1 928 ? 25.525 10.921 5.138 1.00 96.44 928 MET A CA 1
ATOM 7288 C C . MET A 1 928 ? 24.633 11.924 5.885 1.00 96.44 928 MET A C 1
ATOM 7290 O O . MET A 1 928 ? 25.107 12.565 6.822 1.00 96.44 928 MET A O 1
ATOM 7294 N N . ARG A 1 929 ? 23.365 12.091 5.482 1.00 95.62 929 ARG A N 1
ATOM 7295 C CA . ARG A 1 929 ? 22.476 13.160 5.977 1.00 95.62 929 ARG A CA 1
ATOM 7296 C C . ARG A 1 929 ? 21.219 12.675 6.688 1.00 95.62 929 ARG A C 1
ATOM 7298 O O . ARG A 1 929 ? 20.398 13.500 7.078 1.00 95.62 929 ARG A O 1
ATOM 7305 N N . GLY A 1 930 ? 21.088 11.372 6.927 1.00 93.94 930 GLY A N 1
ATOM 7306 C CA . GLY A 1 930 ? 20.057 10.862 7.829 1.00 93.94 930 GLY A CA 1
ATOM 7307 C C . GLY A 1 930 ? 18.906 10.098 7.190 1.00 93.94 930 GLY A C 1
ATOM 7308 O O . GLY A 1 930 ? 17.897 9.898 7.865 1.00 93.94 930 GLY A O 1
ATOM 7309 N N . ALA A 1 931 ? 19.029 9.651 5.938 1.00 98.19 931 ALA A N 1
ATOM 7310 C CA . ALA A 1 931 ? 18.077 8.689 5.385 1.00 98.19 931 ALA A CA 1
ATOM 7311 C C . ALA A 1 931 ? 18.018 7.419 6.258 1.00 98.19 931 ALA A C 1
ATOM 7313 O O . ALA A 1 931 ? 19.050 6.931 6.723 1.00 98.19 931 ALA A O 1
ATOM 7314 N N . THR A 1 932 ? 16.825 6.852 6.470 1.00 98.50 932 THR A N 1
ATOM 7315 C CA . THR A 1 932 ? 16.691 5.590 7.219 1.00 98.50 932 THR A CA 1
ATOM 7316 C C . THR A 1 932 ? 17.210 4.415 6.397 1.00 98.50 932 THR A C 1
ATOM 7318 O O . THR A 1 932 ? 17.873 3.535 6.939 1.00 98.50 932 THR A O 1
ATOM 7321 N N . TRP A 1 933 ? 16.971 4.413 5.088 1.00 98.81 933 TRP A N 1
ATOM 7322 C CA . TRP A 1 933 ? 17.677 3.553 4.146 1.00 98.81 933 TRP A CA 1
ATOM 7323 C C . TRP A 1 933 ? 17.910 4.266 2.824 1.00 98.81 933 TRP A C 1
ATOM 7325 O O . TRP A 1 933 ? 17.182 5.190 2.453 1.00 98.81 933 TRP A O 1
ATOM 7335 N N . VAL A 1 934 ? 18.928 3.803 2.110 1.00 98.81 934 VAL A N 1
ATOM 7336 C CA . VAL A 1 934 ? 19.294 4.296 0.782 1.00 98.81 934 VAL A CA 1
ATOM 7337 C C . VAL A 1 934 ? 19.410 3.140 -0.199 1.00 98.81 934 VAL A C 1
ATOM 7339 O O . VAL A 1 934 ? 19.687 2.003 0.191 1.00 98.81 934 VAL A O 1
ATOM 7342 N N . SER A 1 935 ? 19.212 3.429 -1.481 1.00 98.75 935 SER A N 1
ATOM 7343 C CA . SER A 1 935 ? 19.261 2.431 -2.545 1.00 98.75 935 SER A CA 1
ATOM 7344 C C . SER A 1 935 ? 19.894 2.968 -3.825 1.00 98.75 935 SER A C 1
ATOM 7346 O O . SER A 1 935 ? 19.668 4.121 -4.188 1.00 98.75 935 SER A O 1
ATOM 7348 N N . ILE A 1 936 ? 20.657 2.122 -4.524 1.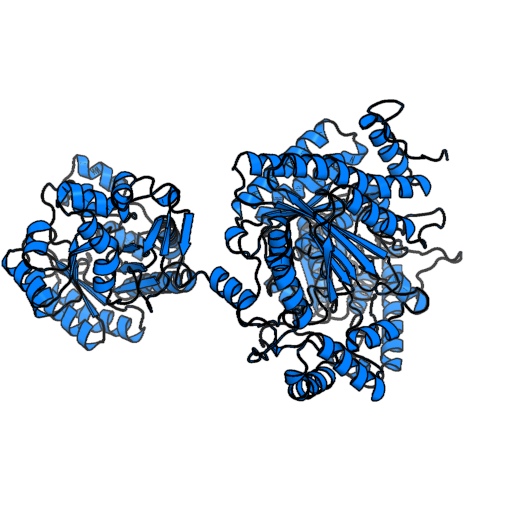00 98.75 936 ILE A N 1
ATOM 7349 C CA . ILE A 1 936 ? 21.209 2.396 -5.858 1.00 98.75 936 ILE A CA 1
ATOM 7350 C C . ILE A 1 936 ? 20.969 1.215 -6.797 1.00 98.75 936 ILE A C 1
ATOM 7352 O O . ILE A 1 936 ? 21.331 0.073 -6.500 1.00 98.75 936 ILE A O 1
ATOM 7356 N N . HIS A 1 937 ? 20.302 1.467 -7.917 1.00 98.69 937 HIS A N 1
ATOM 7357 C CA . HIS A 1 937 ? 19.848 0.439 -8.848 1.00 98.69 937 HIS A CA 1
ATOM 7358 C C . HIS A 1 937 ? 20.402 0.661 -10.264 1.00 98.69 937 HIS A C 1
ATOM 7360 O O . HIS A 1 937 ? 20.744 1.781 -10.650 1.00 98.69 937 HIS A O 1
ATOM 7366 N N . ASN A 1 938 ? 20.465 -0.424 -11.039 1.00 97.88 938 ASN A N 1
ATOM 7367 C CA . ASN A 1 938 ? 20.797 -0.423 -12.465 1.00 97.88 938 ASN A CA 1
ATOM 7368 C C . ASN A 1 938 ? 19.530 -0.535 -13.320 1.00 97.88 938 ASN A C 1
ATOM 7370 O O . ASN A 1 938 ? 18.766 -1.493 -13.189 1.00 97.88 938 ASN A O 1
ATOM 7374 N N . GLY A 1 939 ? 19.354 0.399 -14.249 1.00 92.56 939 GLY A N 1
ATOM 7375 C CA . GLY A 1 939 ? 18.416 0.290 -15.359 1.00 92.56 939 GLY A CA 1
ATOM 7376 C C . GLY A 1 939 ? 16.949 0.533 -15.018 1.00 92.56 939 GLY A C 1
ATOM 7377 O O . GLY A 1 939 ? 16.074 0.123 -15.785 1.00 92.56 939 GLY A O 1
ATOM 7378 N N . GLY A 1 940 ? 16.638 1.134 -13.869 1.00 90.19 940 GLY A N 1
ATOM 7379 C CA . GLY A 1 940 ? 15.269 1.483 -13.496 1.00 90.19 940 GLY A CA 1
ATOM 7380 C C . GLY A 1 940 ? 14.608 2.364 -14.556 1.00 90.19 940 GLY A C 1
ATOM 7381 O O . GLY A 1 940 ? 15.176 3.357 -15.001 1.00 90.19 940 GLY A O 1
ATOM 7382 N N . GLY A 1 941 ? 13.399 1.996 -14.981 1.00 84.19 941 GLY A N 1
ATOM 7383 C CA . GLY A 1 941 ? 12.644 2.752 -15.977 1.00 84.19 941 GLY A CA 1
ATOM 7384 C C . GLY A 1 941 ? 12.980 2.420 -17.429 1.00 84.19 941 GLY A C 1
ATOM 7385 O O . GLY A 1 941 ? 12.164 1.799 -18.102 1.00 84.19 941 GLY A O 1
ATOM 7386 N N . THR A 1 942 ? 14.155 2.829 -17.913 1.00 83.25 942 THR A N 1
ATOM 7387 C CA . THR A 1 942 ? 14.548 2.698 -19.334 1.00 83.25 942 THR A CA 1
ATOM 7388 C C . THR A 1 942 ? 15.011 1.287 -19.721 1.00 83.25 942 THR A C 1
ATOM 7390 O O . THR A 1 942 ? 15.013 0.940 -20.906 1.00 83.25 942 THR A O 1
ATOM 7393 N N . GLY A 1 943 ? 15.375 0.458 -18.737 1.00 83.56 943 GLY A N 1
ATOM 7394 C CA . GLY A 1 943 ? 15.823 -0.926 -18.907 1.00 83.56 943 GLY A CA 1
ATOM 7395 C C . GLY A 1 943 ? 17.272 -1.153 -18.464 1.00 83.56 943 GLY A C 1
ATOM 7396 O O . GLY A 1 943 ? 18.053 -0.213 -18.315 1.00 83.56 943 GLY A O 1
ATOM 7397 N N . TRP A 1 944 ? 17.633 -2.420 -18.246 1.00 91.00 944 TRP A N 1
ATOM 7398 C CA . TRP A 1 944 ? 18.956 -2.839 -17.762 1.00 91.00 944 TRP A CA 1
ATOM 7399 C C . TRP A 1 944 ? 20.113 -2.217 -18.559 1.00 91.00 944 TRP A C 1
ATOM 7401 O O . TRP A 1 944 ? 20.090 -2.228 -19.791 1.00 91.00 944 TRP A O 1
ATOM 7411 N N . GLY A 1 945 ? 21.106 -1.661 -17.857 1.00 92.12 945 GLY A N 1
ATOM 7412 C CA . GLY A 1 945 ? 22.291 -1.037 -18.454 1.00 92.12 945 GLY A CA 1
ATOM 7413 C C . GLY A 1 945 ? 22.072 0.354 -19.057 1.00 92.12 945 GLY A C 1
ATOM 7414 O O . GLY A 1 945 ? 23.026 0.952 -19.546 1.00 92.12 945 GLY A O 1
ATOM 7415 N N . LYS A 1 946 ? 20.844 0.892 -19.024 1.00 92.00 946 LYS A N 1
ATOM 7416 C CA . LYS A 1 946 ? 20.484 2.178 -19.657 1.00 92.00 946 LYS A CA 1
ATOM 7417 C C . LYS A 1 946 ? 20.251 3.326 -18.666 1.00 92.00 946 LYS A C 1
ATOM 7419 O O . LYS A 1 946 ? 19.922 4.432 -19.096 1.00 92.00 946 LYS A O 1
ATOM 7424 N N . ALA A 1 947 ? 20.368 3.071 -17.364 1.00 95.00 947 ALA A N 1
ATOM 7425 C CA . ALA A 1 947 ? 20.210 4.072 -16.310 1.00 95.00 947 ALA A CA 1
ATOM 7426 C C . ALA A 1 947 ? 20.959 3.665 -15.036 1.00 95.00 947 ALA A C 1
ATOM 7428 O O . ALA A 1 947 ? 21.143 2.477 -14.773 1.00 95.00 947 ALA A O 1
ATOM 7429 N N . THR A 1 948 ? 21.325 4.649 -14.220 1.00 98.56 948 THR A N 1
ATOM 7430 C CA . THR A 1 948 ? 21.724 4.456 -12.819 1.00 98.56 948 THR A CA 1
ATOM 7431 C C . THR A 1 948 ? 20.797 5.295 -11.957 1.00 98.56 948 THR A C 1
ATOM 7433 O O . THR A 1 948 ? 20.695 6.503 -12.159 1.00 98.56 948 THR A O 1
ATOM 7436 N N . ASN A 1 949 ? 20.076 4.659 -11.035 1.00 98.50 949 ASN A N 1
ATOM 7437 C CA . ASN A 1 949 ? 18.945 5.286 -10.358 1.00 98.50 949 ASN A CA 1
ATOM 7438 C C . ASN A 1 949 ? 18.912 4.953 -8.864 1.00 98.50 949 ASN A C 1
ATOM 7440 O O . ASN A 1 949 ? 18.840 3.789 -8.478 1.00 98.50 949 ASN A O 1
ATOM 7444 N N . GLY A 1 950 ? 18.89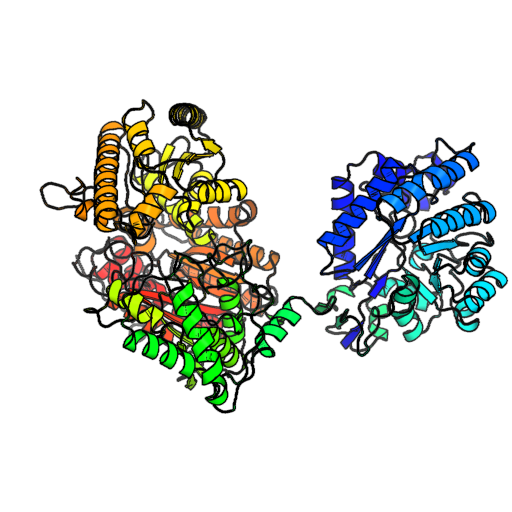7 5.974 -8.017 1.00 98.19 950 GLY A N 1
ATOM 7445 C CA . GLY A 1 950 ? 18.888 5.879 -6.566 1.00 98.19 950 GLY A CA 1
ATOM 7446 C C . GLY A 1 950 ? 17.673 6.527 -5.905 1.00 98.19 950 GLY A C 1
ATOM 7447 O O . GLY A 1 950 ? 17.010 7.422 -6.445 1.00 98.19 950 GLY A O 1
ATOM 7448 N N . GLY A 1 951 ? 17.392 6.060 -4.697 1.00 98.12 951 GLY A N 1
ATOM 7449 C CA . GLY A 1 951 ? 16.278 6.521 -3.880 1.00 98.12 951 GLY A CA 1
ATOM 7450 C C . GLY A 1 951 ? 16.489 6.218 -2.408 1.00 98.12 951 GLY A C 1
ATOM 7451 O O . GLY A 1 951 ? 17.473 5.583 -2.018 1.00 98.12 951 GLY A O 1
ATOM 7452 N N . PHE A 1 952 ? 15.542 6.664 -1.594 1.00 98.69 952 PHE A N 1
ATOM 7453 C CA . PHE A 1 952 ? 15.619 6.584 -0.144 1.00 98.69 952 PHE A CA 1
ATOM 7454 C C . PHE A 1 952 ? 14.253 6.290 0.473 1.00 98.69 952 PHE A C 1
ATOM 7456 O O . PHE A 1 952 ? 13.209 6.542 -0.137 1.00 98.69 952 PHE A O 1
ATOM 7463 N N . GLY A 1 953 ? 14.2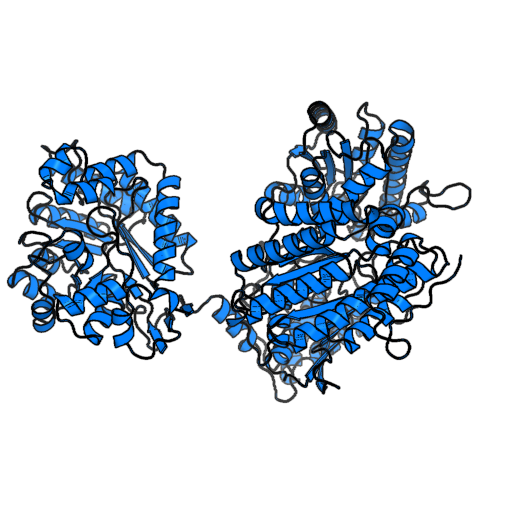85 5.843 1.724 1.00 98.44 953 GLY A N 1
ATOM 7464 C CA . GLY A 1 953 ? 13.165 5.975 2.645 1.00 98.44 953 GLY A CA 1
ATOM 7465 C C . GLY A 1 953 ? 13.639 6.521 3.986 1.00 98.44 953 GLY A C 1
ATOM 7466 O O . GLY A 1 953 ? 14.776 6.292 4.413 1.00 98.44 953 GLY A O 1
ATOM 7467 N N . MET A 1 954 ? 12.786 7.301 4.639 1.00 98.44 954 MET A N 1
ATOM 7468 C CA . MET A 1 954 ? 13.105 7.959 5.898 1.00 98.44 954 MET A CA 1
ATOM 7469 C C . MET A 1 954 ? 11.910 7.925 6.842 1.00 98.44 954 MET A C 1
ATOM 7471 O O . MET A 1 954 ? 10.792 8.269 6.468 1.00 98.44 954 MET A O 1
ATOM 7475 N N . VAL A 1 955 ? 12.157 7.507 8.078 1.00 98.62 955 VAL A N 1
ATOM 7476 C CA . VAL A 1 955 ? 11.131 7.365 9.108 1.00 98.62 955 VAL A CA 1
ATOM 7477 C C . VAL A 1 955 ? 11.024 8.652 9.916 1.00 98.62 955 VAL A C 1
ATOM 7479 O O . VAL A 1 955 ? 11.991 9.104 10.528 1.00 98.62 955 VAL A O 1
ATOM 7482 N N . LEU A 1 956 ? 9.820 9.212 9.934 1.00 98.81 956 LEU A N 1
ATOM 7483 C CA . LEU A 1 956 ? 9.382 10.267 10.835 1.00 98.81 956 LEU A CA 1
ATOM 7484 C C . LEU A 1 956 ? 8.709 9.603 12.030 1.00 98.81 956 LEU A C 1
ATOM 7486 O O . LEU A 1 956 ? 7.722 8.888 11.866 1.00 98.81 956 LEU A O 1
ATOM 7490 N N . ASP A 1 957 ? 9.247 9.805 13.227 1.00 97.44 957 ASP A N 1
ATOM 7491 C CA . ASP A 1 957 ? 8.807 9.098 14.432 1.00 97.44 957 ASP A CA 1
ATOM 7492 C C . ASP A 1 957 ? 8.446 10.027 15.600 1.00 97.44 957 ASP A C 1
ATOM 7494 O O . ASP A 1 957 ? 8.283 9.558 16.730 1.00 97.44 957 ASP A O 1
ATOM 7498 N N . GLY A 1 958 ? 8.345 11.331 15.325 1.00 98.06 958 GLY A N 1
ATOM 7499 C CA . GLY A 1 958 ? 8.064 12.385 16.296 1.00 98.06 958 GLY A CA 1
ATOM 7500 C C . GLY A 1 958 ? 9.300 12.960 16.989 1.00 98.06 958 GLY A C 1
ATOM 7501 O O . GLY A 1 958 ? 9.187 13.950 17.713 1.00 98.06 958 GLY A O 1
ATOM 7502 N N . SER A 1 959 ? 10.485 12.378 16.782 1.00 97.44 959 SER A N 1
ATOM 7503 C CA . SER A 1 959 ? 11.713 12.847 17.427 1.00 97.44 959 SER A CA 1
ATOM 7504 C C . SER A 1 959 ? 12.275 14.117 16.781 1.00 97.44 959 SER A C 1
ATOM 7506 O O . SER A 1 959 ? 12.078 14.393 15.596 1.00 97.44 959 SER A O 1
ATOM 7508 N N . GLU A 1 960 ? 13.026 14.892 17.564 1.00 97.00 960 GLU A N 1
ATOM 7509 C CA . GLU A 1 960 ? 13.778 16.051 17.060 1.00 97.00 960 GLU A CA 1
ATOM 7510 C C . GLU A 1 960 ? 14.911 15.623 16.118 1.00 97.00 960 GLU A C 1
ATOM 7512 O O . GLU A 1 960 ? 15.193 16.308 15.137 1.00 97.00 960 GLU A O 1
ATOM 7517 N N . GLU A 1 961 ? 15.495 14.444 16.357 1.00 95.25 961 GLU A N 1
ATOM 7518 C CA . GLU A 1 961 ? 16.494 13.844 15.471 1.00 95.25 961 GLU A CA 1
ATOM 7519 C C . GLU A 1 961 ? 15.903 13.549 14.084 1.00 95.25 961 GLU A C 1
ATOM 7521 O O . GLU A 1 961 ? 16.515 13.892 13.073 1.00 95.25 961 GLU A O 1
ATOM 7526 N N . ALA A 1 962 ? 14.695 12.977 13.999 1.00 97.12 962 ALA A N 1
ATOM 7527 C CA . ALA A 1 962 ? 14.012 12.773 12.720 1.00 97.12 962 ALA A CA 1
ATOM 7528 C C . ALA A 1 962 ? 13.725 14.097 11.990 1.00 97.12 962 ALA A C 1
ATOM 7530 O O . ALA A 1 962 ? 13.926 14.171 10.778 1.00 97.12 962 ALA A O 1
ATOM 7531 N N . GLU A 1 963 ? 13.332 15.159 12.708 1.00 97.75 963 GLU A N 1
ATOM 7532 C CA . GLU A 1 963 ? 13.142 16.491 12.109 1.00 97.75 963 GLU A CA 1
ATOM 7533 C C . GLU A 1 963 ? 14.460 17.040 11.530 1.00 97.75 963 GLU A C 1
ATOM 7535 O O . GLU A 1 963 ? 14.489 17.521 10.395 1.00 97.75 963 GLU A O 1
ATOM 7540 N N . GLN A 1 964 ? 15.567 16.941 12.274 1.00 96.19 964 GLN A N 1
ATOM 7541 C CA . GLN A 1 964 ? 16.876 17.412 11.817 1.00 96.19 964 GLN A CA 1
ATOM 7542 C C . GLN A 1 964 ? 17.369 16.634 10.590 1.00 96.19 964 GLN A C 1
ATOM 7544 O O . GLN A 1 964 ? 17.814 17.251 9.616 1.00 96.19 964 GLN A O 1
ATOM 7549 N N . ARG A 1 965 ? 17.251 15.299 10.613 1.00 96.25 965 ARG A N 1
ATOM 7550 C CA . ARG A 1 965 ? 17.583 14.430 9.474 1.00 96.25 965 ARG A CA 1
ATOM 7551 C C . ARG A 1 965 ? 16.755 14.799 8.245 1.00 96.25 965 ARG A C 1
ATOM 7553 O O . ARG A 1 965 ? 17.326 15.001 7.179 1.00 96.25 965 ARG A O 1
ATOM 7560 N N . ALA A 1 966 ? 15.445 15.005 8.406 1.00 97.44 966 ALA A N 1
ATOM 7561 C CA . ALA A 1 966 ? 14.560 15.409 7.314 1.00 97.44 966 ALA A CA 1
ATOM 7562 C C . ALA A 1 966 ? 15.020 16.700 6.630 1.00 97.44 966 ALA A C 1
ATOM 7564 O O . ALA A 1 966 ? 15.108 16.751 5.405 1.00 97.44 966 ALA A O 1
ATOM 7565 N N . ARG A 1 967 ? 15.358 17.732 7.415 1.00 96.50 967 ARG A N 1
ATOM 7566 C CA . ARG A 1 967 ? 15.820 19.022 6.881 1.00 96.50 967 ARG A CA 1
ATOM 7567 C C . ARG A 1 967 ? 17.117 18.888 6.087 1.00 96.50 967 ARG A C 1
ATOM 7569 O O . ARG A 1 967 ? 17.228 19.467 5.012 1.00 96.50 967 ARG A O 1
ATOM 7576 N N . GLN A 1 968 ? 18.093 18.146 6.610 1.00 94.56 968 GLN A N 1
ATOM 7577 C CA . GLN A 1 968 ? 19.405 17.999 5.972 1.00 94.56 968 GLN A CA 1
ATOM 7578 C C . GLN A 1 968 ? 19.342 17.120 4.722 1.00 94.56 968 GLN A C 1
ATOM 7580 O O . GLN A 1 968 ? 19.903 17.472 3.684 1.00 94.56 968 GLN A O 1
ATOM 7585 N N . MET A 1 969 ? 18.661 15.982 4.831 1.00 96.75 969 MET A N 1
ATOM 7586 C CA . MET A 1 969 ? 18.575 14.977 3.783 1.00 96.75 969 MET A CA 1
ATOM 7587 C C . MET A 1 969 ? 17.764 15.486 2.590 1.00 96.75 969 MET A C 1
ATOM 7589 O O . MET A 1 969 ? 18.291 15.525 1.484 1.00 96.75 969 MET A O 1
ATOM 7593 N N . LEU A 1 970 ? 16.542 15.989 2.813 1.00 97.69 970 LEU A N 1
ATOM 7594 C CA . LEU A 1 970 ? 15.675 16.470 1.728 1.00 97.69 970 LEU A CA 1
ATOM 7595 C C . LEU A 1 970 ? 16.246 17.708 1.027 1.00 97.69 970 LEU A C 1
ATOM 7597 O O . LEU A 1 970 ? 16.024 17.897 -0.167 1.00 97.69 970 LEU A O 1
ATOM 7601 N N . PHE A 1 971 ? 17.008 18.540 1.746 1.00 95.69 971 PHE A N 1
ATOM 7602 C CA . PHE A 1 971 ? 17.731 19.645 1.123 1.00 95.69 971 PHE A CA 1
ATOM 7603 C C . PHE A 1 971 ? 18.766 19.136 0.112 1.00 95.69 971 PHE A C 1
ATOM 7605 O O . PHE A 1 971 ? 18.822 19.629 -1.015 1.00 95.69 971 PHE A O 1
ATOM 7612 N N . TRP A 1 972 ? 19.577 18.145 0.490 1.00 95.75 972 TRP A N 1
ATOM 7613 C CA . TRP A 1 972 ? 20.573 17.543 -0.399 1.00 95.75 972 TRP A CA 1
ATOM 7614 C C . TRP A 1 972 ? 19.934 16.777 -1.563 1.00 95.75 972 TRP A C 1
ATOM 7616 O O . TRP A 1 972 ? 20.302 17.025 -2.712 1.00 95.75 972 TRP A O 1
ATOM 7626 N N . ASP A 1 973 ? 18.947 15.928 -1.270 1.00 98.12 973 ASP A N 1
ATOM 7627 C CA . ASP A 1 973 ? 18.257 15.070 -2.240 1.00 98.12 973 ASP A CA 1
ATOM 7628 C C . ASP A 1 973 ? 17.659 15.863 -3.412 1.00 98.12 973 ASP A C 1
ATOM 7630 O O . ASP A 1 973 ? 17.565 15.356 -4.525 1.00 98.12 973 ASP A O 1
ATOM 7634 N N . VAL A 1 974 ? 17.305 17.135 -3.202 1.00 97.56 974 VAL A N 1
ATOM 7635 C CA . VAL A 1 974 ? 16.827 18.036 -4.264 1.00 97.56 974 VAL A CA 1
ATOM 7636 C C . VAL A 1 974 ? 17.947 18.915 -4.837 1.00 97.56 974 VAL A C 1
ATOM 7638 O O . VAL A 1 974 ? 18.097 19.039 -6.056 1.00 97.56 974 VAL A O 1
ATOM 7641 N N . SER A 1 975 ? 18.754 19.550 -3.981 1.00 94.81 975 SER A N 1
ATOM 7642 C CA . SER A 1 975 ? 19.737 20.556 -4.418 1.00 94.81 975 SER A CA 1
ATOM 7643 C C . SER A 1 975 ? 20.932 19.981 -5.189 1.00 94.81 975 SER A C 1
ATOM 7645 O O . SER A 1 975 ? 21.524 20.695 -6.006 1.00 94.81 975 SER A O 1
ATOM 7647 N N . ASN A 1 976 ? 21.262 18.700 -4.995 1.00 95.56 976 ASN A N 1
ATOM 7648 C CA . ASN A 1 976 ? 22.275 17.989 -5.776 1.00 95.56 976 ASN A CA 1
ATOM 7649 C C . ASN A 1 976 ? 21.944 18.021 -7.281 1.00 95.56 976 ASN A C 1
ATOM 7651 O O . ASN A 1 976 ? 22.713 18.541 -8.095 1.00 95.56 976 ASN A O 1
ATOM 7655 N N . GLY A 1 977 ? 20.753 17.552 -7.649 1.00 96.06 977 GLY A N 1
ATOM 7656 C CA . GLY A 1 977 ? 20.285 17.504 -9.030 1.00 96.06 977 GLY A CA 1
ATOM 7657 C C . GLY A 1 977 ? 20.081 18.888 -9.627 1.00 96.06 977 GLY A C 1
ATOM 7658 O O . GLY A 1 977 ? 20.467 19.112 -10.772 1.00 96.06 977 GLY A O 1
ATOM 7659 N N . LEU A 1 978 ? 19.580 19.853 -8.847 1.00 95.62 978 LEU A N 1
ATOM 7660 C CA . LEU A 1 978 ? 19.506 21.254 -9.276 1.00 95.62 978 LEU A CA 1
ATOM 7661 C C . LEU A 1 978 ? 20.886 21.820 -9.630 1.00 95.62 978 LEU A C 1
ATOM 7663 O O . LEU A 1 978 ? 21.032 22.481 -10.655 1.00 95.62 978 LEU A O 1
ATOM 7667 N N . THR A 1 979 ? 21.909 21.528 -8.825 1.00 94.06 979 THR A N 1
ATOM 7668 C CA . THR A 1 979 ? 23.284 21.977 -9.084 1.00 94.06 979 THR A CA 1
ATOM 7669 C C . THR A 1 979 ? 23.846 21.326 -10.348 1.00 94.06 979 THR A C 1
ATOM 7671 O O . THR A 1 979 ? 24.420 22.020 -11.188 1.00 94.06 979 THR A O 1
ATOM 7674 N N . ARG A 1 980 ? 23.627 20.017 -10.551 1.00 95.12 980 ARG A N 1
ATOM 7675 C CA . ARG A 1 980 ? 24.020 19.334 -11.797 1.00 95.12 980 ARG A CA 1
ATOM 7676 C C . ARG A 1 980 ? 23.304 19.937 -13.003 1.00 95.12 980 ARG A C 1
ATOM 7678 O O . ARG A 1 980 ? 23.946 20.261 -13.998 1.00 95.12 980 ARG A O 1
ATOM 7685 N N . ARG A 1 981 ? 21.984 20.110 -12.929 1.00 95.00 981 ARG A N 1
ATOM 7686 C CA . ARG A 1 981 ? 21.159 20.665 -14.015 1.00 95.00 981 ARG A CA 1
ATOM 7687 C C . ARG A 1 981 ? 21.563 22.097 -14.356 1.00 95.00 981 ARG A C 1
ATOM 7689 O O . ARG A 1 981 ? 21.656 22.427 -15.535 1.00 95.00 981 ARG A O 1
ATOM 7696 N N . ALA A 1 982 ? 21.868 22.909 -13.345 1.00 93.94 982 ALA A N 1
ATOM 7697 C CA . ALA A 1 982 ? 22.410 24.254 -13.508 1.00 93.94 982 ALA A CA 1
ATOM 7698 C C . ALA A 1 982 ? 23.790 24.231 -14.181 1.00 93.94 982 ALA A C 1
ATOM 7700 O O . ALA A 1 982 ? 24.025 25.010 -15.101 1.00 93.94 982 ALA A O 1
ATOM 7701 N N . ARG A 1 983 ? 24.674 23.296 -13.791 1.00 92.12 983 ARG A N 1
ATOM 7702 C CA . ARG A 1 983 ? 25.972 23.083 -14.455 1.00 92.12 983 ARG A CA 1
ATOM 7703 C C . ARG A 1 983 ? 25.815 22.797 -15.948 1.00 92.12 983 ARG A C 1
ATOM 7705 O O . ARG A 1 983 ? 26.601 23.299 -16.742 1.00 92.12 983 ARG A O 1
ATOM 7712 N N . ALA A 1 984 ? 24.789 22.032 -16.311 1.00 91.81 984 ALA A N 1
ATOM 7713 C CA . ALA A 1 984 ? 24.476 21.694 -17.695 1.00 91.81 984 ALA A CA 1
ATOM 7714 C C . ALA A 1 984 ? 23.807 22.832 -18.495 1.00 91.81 984 ALA A C 1
ATOM 7716 O O . ALA A 1 984 ? 23.429 22.622 -19.646 1.00 91.81 984 ALA A O 1
ATOM 7717 N N . GLY A 1 985 ? 23.638 24.018 -17.897 1.00 90.50 985 GLY A N 1
ATOM 7718 C CA . GLY A 1 985 ? 23.096 25.205 -18.557 1.00 90.50 985 GLY A CA 1
ATOM 7719 C C . GLY A 1 985 ? 21.573 25.360 -18.493 1.00 90.50 985 GLY A C 1
ATOM 7720 O O . GLY A 1 985 ? 21.025 26.231 -19.166 1.00 90.50 985 GLY A O 1
ATOM 7721 N N . ASN A 1 986 ? 20.861 24.563 -17.686 1.00 93.44 986 ASN A N 1
ATOM 7722 C CA . ASN A 1 986 ? 19.406 24.692 -17.571 1.00 93.44 986 ASN A CA 1
ATOM 7723 C C . ASN A 1 986 ? 19.009 25.977 -16.823 1.00 93.44 986 ASN A C 1
ATOM 7725 O O . ASN A 1 986 ? 19.297 26.142 -15.633 1.00 93.44 986 ASN A O 1
ATOM 7729 N N . ALA A 1 987 ? 18.302 26.879 -17.513 1.00 92.31 987 ALA A N 1
ATOM 7730 C CA . ALA A 1 987 ? 17.960 28.213 -17.013 1.00 92.31 987 ALA A CA 1
ATOM 7731 C C . ALA A 1 987 ? 17.131 28.192 -15.719 1.00 92.31 987 ALA A C 1
ATOM 7733 O O . ALA A 1 987 ? 17.435 28.916 -14.766 1.00 92.31 987 ALA A O 1
ATOM 7734 N N . ASN A 1 988 ? 16.116 27.325 -15.656 1.00 93.94 988 ASN A N 1
ATOM 7735 C CA . ASN A 1 988 ? 15.295 27.169 -14.458 1.00 93.94 988 ASN A CA 1
ATOM 7736 C C . ASN A 1 988 ? 16.112 26.627 -13.279 1.00 93.94 988 ASN A C 1
ATOM 7738 O O . ASN A 1 988 ? 15.998 27.166 -12.180 1.00 93.94 988 ASN A O 1
ATOM 7742 N N . ALA A 1 989 ? 17.020 25.677 -13.513 1.00 94.56 989 ALA A N 1
ATOM 7743 C CA . ALA A 1 989 ? 17.879 25.125 -12.469 1.00 94.56 989 ALA A CA 1
ATOM 7744 C C . ALA A 1 989 ? 18.838 26.175 -11.901 1.00 94.56 989 ALA A C 1
ATOM 7746 O O . ALA A 1 989 ? 18.923 26.318 -10.682 1.00 94.56 989 ALA A O 1
ATOM 7747 N N . MET A 1 990 ? 19.490 26.974 -12.757 1.00 92.50 990 MET A N 1
ATOM 7748 C CA . MET A 1 990 ? 20.354 28.084 -12.326 1.00 92.50 990 MET A CA 1
ATOM 7749 C C . MET A 1 990 ? 19.592 29.105 -11.472 1.00 92.50 990 MET A C 1
ATOM 7751 O O . MET A 1 990 ? 20.074 29.539 -10.421 1.00 92.50 990 MET A O 1
ATOM 7755 N N . ARG A 1 991 ? 18.373 29.465 -11.888 1.00 91.94 991 ARG A N 1
ATOM 7756 C CA . ARG A 1 991 ? 17.512 30.392 -11.147 1.00 91.94 991 ARG A CA 1
ATOM 7757 C C . ARG A 1 991 ? 17.114 29.819 -9.786 1.00 91.94 991 ARG A C 1
ATOM 7759 O O . ARG A 1 991 ? 17.226 30.516 -8.777 1.00 91.94 991 ARG A O 1
ATOM 7766 N N . THR A 1 992 ? 16.685 28.560 -9.748 1.00 93.12 992 THR A N 1
ATOM 7767 C CA . THR A 1 992 ? 16.240 27.877 -8.525 1.00 93.12 992 THR A CA 1
ATOM 7768 C C . THR A 1 992 ? 17.389 27.709 -7.534 1.00 93.12 992 THR A C 1
ATOM 7770 O O . THR A 1 992 ? 17.259 28.092 -6.371 1.00 93.12 992 THR A O 1
ATOM 7773 N N . ILE A 1 993 ? 18.550 27.228 -7.987 1.00 91.50 993 ILE A N 1
ATOM 7774 C CA . ILE A 1 993 ? 19.698 26.996 -7.106 1.00 91.50 993 ILE A CA 1
ATOM 7775 C C . ILE A 1 993 ? 20.282 28.304 -6.556 1.00 91.50 993 ILE A C 1
ATOM 7777 O O . ILE A 1 993 ? 20.628 28.366 -5.379 1.00 91.50 993 ILE A O 1
ATOM 7781 N N . THR A 1 994 ? 20.283 29.387 -7.345 1.00 89.19 994 THR A N 1
ATOM 7782 C CA . THR A 1 994 ? 20.670 30.731 -6.872 1.00 89.19 994 THR A CA 1
ATOM 7783 C C . THR A 1 994 ? 19.764 31.213 -5.734 1.00 89.19 994 THR A C 1
ATOM 7785 O O . THR A 1 994 ? 20.232 31.826 -4.771 1.00 89.19 994 THR A O 1
ATOM 7788 N N . LYS A 1 995 ? 18.454 30.949 -5.821 1.00 88.56 995 LYS A N 1
ATOM 7789 C CA . LYS A 1 995 ? 17.495 31.315 -4.766 1.00 88.56 995 LYS A CA 1
ATOM 7790 C C . LYS A 1 995 ? 17.721 30.491 -3.500 1.00 88.56 995 LYS A C 1
ATOM 7792 O O . LYS A 1 995 ? 17.812 31.071 -2.418 1.00 88.56 995 LYS A O 1
ATOM 7797 N N . LEU A 1 996 ? 17.875 29.172 -3.634 1.00 88.44 996 LEU A N 1
ATOM 7798 C CA . LEU A 1 996 ? 18.175 28.289 -2.501 1.00 88.44 996 LEU A CA 1
ATOM 7799 C C . LEU A 1 996 ? 19.485 28.688 -1.817 1.00 88.44 996 LEU A C 1
ATOM 7801 O O . LEU A 1 996 ? 19.527 28.780 -0.592 1.00 88.44 996 LEU A O 1
ATOM 7805 N N . GLN A 1 997 ? 20.520 29.023 -2.593 1.00 85.00 997 GLN A N 1
ATOM 7806 C CA . GLN A 1 997 ? 21.784 29.527 -2.062 1.00 85.00 997 GLN A CA 1
ATOM 7807 C C . GLN A 1 997 ? 21.594 30.785 -1.211 1.00 85.00 997 GLN A C 1
ATOM 7809 O O . GLN A 1 997 ? 22.152 30.863 -0.123 1.00 85.00 997 GLN A O 1
ATOM 7814 N N . LYS A 1 998 ? 20.786 31.754 -1.659 1.00 85.44 998 LYS A N 1
ATOM 7815 C CA . LYS A 1 998 ? 20.496 32.966 -0.873 1.00 85.44 998 LYS A CA 1
ATOM 7816 C C . LYS A 1 998 ? 19.710 32.660 0.403 1.00 85.44 998 LYS A C 1
ATOM 7818 O O . LYS A 1 998 ? 20.019 33.231 1.442 1.00 85.44 998 LYS A O 1
ATOM 7823 N N . LYS A 1 999 ? 18.717 31.769 0.327 1.00 84.94 999 LYS A N 1
ATOM 7824 C CA . LYS A 1 999 ? 17.832 31.425 1.451 1.00 84.94 999 LYS A CA 1
ATOM 7825 C C . LYS A 1 999 ? 18.552 30.659 2.563 1.00 84.94 999 LYS A C 1
ATOM 7827 O O . LYS A 1 999 ? 18.341 30.947 3.734 1.00 84.94 999 LYS A O 1
ATOM 7832 N N . TYR A 1 1000 ? 19.398 29.696 2.200 1.00 79.69 1000 TYR A N 1
ATOM 7833 C CA . TYR A 1 1000 ? 20.079 28.797 3.139 1.00 79.69 1000 TYR A CA 1
ATOM 7834 C C . TYR A 1 1000 ? 21.512 29.241 3.482 1.00 79.69 1000 TYR A C 1
ATOM 7836 O O . TYR A 1 1000 ? 22.289 28.473 4.053 1.00 79.69 1000 TYR A O 1
ATOM 7844 N N . ARG A 1 1001 ? 21.892 30.484 3.158 1.00 72.69 1001 ARG A N 1
ATOM 7845 C CA . ARG A 1 1001 ? 23.184 31.050 3.563 1.00 72.69 1001 ARG A CA 1
ATOM 7846 C C . ARG A 1 1001 ? 23.125 31.449 5.035 1.00 72.69 1001 ARG A C 1
ATOM 7848 O O . ARG A 1 1001 ? 22.570 32.488 5.370 1.00 72.69 1001 ARG A O 1
ATOM 7855 N N . ILE A 1 1002 ? 23.708 30.617 5.899 1.00 53.53 1002 ILE A N 1
ATOM 7856 C CA . ILE A 1 1002 ? 23.715 30.856 7.347 1.00 53.53 1002 ILE A CA 1
ATOM 7857 C C . ILE A 1 1002 ? 24.805 31.870 7.731 1.00 53.53 1002 ILE A C 1
ATOM 7859 O O . ILE A 1 1002 ? 24.482 32.766 8.491 1.00 53.53 1002 ILE A O 1
ATOM 7863 N N . ASN A 1 1003 ? 26.031 31.779 7.172 1.00 53.38 1003 ASN A N 1
ATOM 7864 C CA . ASN A 1 1003 ? 27.174 32.717 7.308 1.00 53.38 1003 ASN A CA 1
ATOM 7865 C C . ASN A 1 1003 ? 28.211 32.486 6.172 1.00 53.38 1003 ASN A C 1
ATOM 7867 O O . ASN A 1 1003 ? 28.091 31.510 5.434 1.00 53.38 1003 ASN A O 1
ATOM 7871 N N . GLU A 1 1004 ? 29.243 33.335 6.014 1.00 55.09 1004 GLU A N 1
ATOM 7872 C CA . GLU A 1 1004 ? 30.289 33.162 4.971 1.00 55.09 1004 GLU A CA 1
ATOM 7873 C C . GLU A 1 1004 ? 31.138 31.887 5.115 1.00 55.09 1004 GLU A C 1
ATOM 7875 O O . GLU A 1 1004 ? 31.610 31.376 4.106 1.00 55.09 1004 GLU A O 1
ATOM 7880 N N . ASN A 1 1005 ? 31.282 31.344 6.329 1.00 52.31 1005 ASN A N 1
ATOM 7881 C CA . ASN A 1 1005 ? 32.131 30.172 6.592 1.00 52.31 1005 ASN A CA 1
ATOM 7882 C C . ASN A 1 1005 ? 31.362 28.839 6.689 1.00 52.31 1005 ASN A C 1
ATOM 7884 O O . ASN A 1 1005 ? 31.952 27.793 6.450 1.00 52.31 1005 ASN A O 1
ATOM 7888 N N . ASP A 1 1006 ? 30.056 28.874 6.982 1.00 55.56 1006 ASP A N 1
ATOM 7889 C CA . ASP A 1 1006 ? 29.215 27.682 7.229 1.00 55.56 1006 ASP A CA 1
ATOM 7890 C C . ASP A 1 1006 ? 28.041 27.561 6.229 1.00 55.56 1006 ASP A C 1
ATOM 7892 O O . ASP A 1 1006 ? 27.099 26.792 6.425 1.00 55.56 1006 ASP A O 1
ATOM 7896 N N . GLY A 1 1007 ? 28.049 28.385 5.176 1.00 55.44 1007 GLY A N 1
ATOM 7897 C CA . GLY A 1 1007 ? 26.979 28.481 4.183 1.00 55.44 1007 GLY A CA 1
ATOM 7898 C C . GLY A 1 1007 ? 27.039 27.430 3.068 1.00 55.44 1007 GLY A C 1
ATOM 7899 O O . GLY A 1 1007 ? 28.047 26.768 2.835 1.00 55.44 1007 GLY A O 1
ATOM 7900 N N . TYR A 1 1008 ? 25.934 27.302 2.333 1.00 65.38 1008 TYR A N 1
ATOM 7901 C CA . TYR A 1 1008 ? 25.842 26.494 1.117 1.00 65.38 1008 TYR A CA 1
ATOM 7902 C C . TYR A 1 1008 ? 26.437 27.250 -0.088 1.00 65.38 1008 TYR A C 1
ATOM 7904 O O . TYR A 1 1008 ? 26.004 28.362 -0.396 1.00 65.38 1008 TYR A O 1
ATOM 7912 N N . PHE A 1 1009 ? 27.412 26.656 -0.788 1.00 68.56 1009 PHE A N 1
ATOM 7913 C CA . PHE A 1 1009 ? 28.119 27.284 -1.918 1.00 68.56 1009 PHE A CA 1
ATOM 7914 C C . PHE A 1 1009 ? 28.141 26.391 -3.171 1.00 68.56 1009 PHE A C 1
ATOM 7916 O O . PHE A 1 1009 ? 29.186 25.836 -3.514 1.00 68.56 1009 PHE A O 1
ATOM 7923 N N . PRO A 1 1010 ? 27.006 26.217 -3.872 1.00 74.00 1010 PRO A N 1
ATOM 7924 C CA . PRO A 1 1010 ? 27.005 25.559 -5.171 1.00 74.00 1010 PRO A CA 1
ATOM 7925 C C . PRO A 1 1010 ? 27.810 26.401 -6.167 1.00 74.00 1010 PRO A C 1
ATOM 7927 O O . PRO A 1 1010 ? 27.694 27.628 -6.201 1.00 74.00 1010 PRO A O 1
ATOM 7930 N N . PHE A 1 1011 ? 28.617 25.744 -7.000 1.00 76.25 1011 PHE A N 1
ATOM 7931 C CA . PHE A 1 1011 ? 29.205 26.394 -8.166 1.00 76.25 1011 PHE A CA 1
ATOM 7932 C C . PHE A 1 1011 ? 28.122 26.540 -9.237 1.00 76.25 1011 PHE A C 1
ATOM 7934 O O . PHE A 1 1011 ? 27.630 25.544 -9.766 1.00 76.25 1011 PHE A O 1
ATOM 7941 N N . ILE A 1 1012 ? 27.747 27.781 -9.536 1.00 76.88 1012 ILE A N 1
ATOM 7942 C CA . ILE A 1 1012 ? 26.760 28.115 -10.564 1.00 76.88 1012 ILE A CA 1
ATOM 7943 C C . ILE A 1 1012 ? 27.539 28.723 -11.733 1.00 76.88 1012 ILE A C 1
ATOM 7945 O O . ILE A 1 1012 ? 28.110 29.804 -11.561 1.00 76.88 1012 ILE A O 1
ATOM 7949 N N . PRO A 1 1013 ? 27.624 28.048 -12.893 1.00 70.69 1013 PRO A N 1
ATOM 7950 C CA . PRO A 1 1013 ? 28.317 28.610 -14.044 1.00 70.69 1013 PRO A CA 1
ATOM 7951 C C . PRO A 1 1013 ? 27.668 29.922 -14.493 1.00 70.69 1013 PRO A C 1
ATOM 7953 O O . PRO A 1 1013 ? 26.452 30.085 -14.399 1.00 70.69 1013 PRO A O 1
ATOM 7956 N N . GLN A 1 1014 ? 28.479 30.839 -15.019 1.00 70.69 1014 GLN A N 1
ATOM 7957 C CA . GLN A 1 1014 ? 27.980 31.947 -15.832 1.00 70.69 1014 GLN A CA 1
ATOM 7958 C C . GLN A 1 1014 ? 27.930 31.470 -17.284 1.00 70.69 1014 GLN A C 1
ATOM 7960 O O . GLN A 1 1014 ? 28.929 30.945 -17.780 1.00 70.69 1014 GLN A O 1
ATOM 7965 N N . LEU A 1 1015 ? 26.763 31.606 -17.915 1.00 57.59 1015 LEU A N 1
ATOM 7966 C CA . LEU A 1 1015 ? 26.556 31.343 -19.340 1.00 57.59 1015 LEU A CA 1
ATOM 7967 C C . LEU A 1 1015 ? 26.741 32.614 -20.164 1.00 57.59 1015 LEU A C 1
ATOM 7969 O O . LEU A 1 1015 ? 26.267 33.679 -19.699 1.00 57.59 1015 LEU A O 1
#

pLDDT: mean 92.64, std 7.37, range [52.31, 98.88]

Organism: Stylonychia lemnae (NCBI:txid5949)

InterPro domains:
  IPR005920 Imidazolonepropionase [TIGR01224] (2-344)
  IPR006680 Amidohydrolase-related [PF01979] (1-324)
  IPR011059 Metal-dependent hydrolase, composite domain superfamily [G3DSA:2.30.40.10] (1-328)
  IPR023637 Urocanase-like [NF003820] (437-994)
  IPR023637 Urocanase-like [PTHR12216] (366-999)
  IPR032466 Metal-dependent hydrolase [SSF51556] (4-301)
  IPR035085 Urocanase, Rossmann-like domain [PF01175] (567-784)
  IPR035400 Urocanase, N-terminal domain [PF17391] (439-564)
  IPR035401 Urocanase, C-terminal domain [PF17392] (789-994)
  IPR036190 Urocanase superfamily [SSF111326] (439-998)
  IPR038364 Urocanase, central domain superfamily [G3DSA:3.40.50.10730] (568-784)

Radius of gyration: 33.86 Å; chains: 1; bounding box: 90×67×87 Å

Foldseek 3Di:
DKFFFFEFQAAEQAFLDFPVVVLVCLVPDDPVVCVVVVDDLQVSLVRLCPDDLVSSLVVVLVLVVVLLLLRHAEYEYEYQSPLAQVSLVSRLVSQVVSQVVCVQRHHYAYEYESQNFHHPVCLVPQVVSLVRLLVPRLLVCLVVVSHQAYEHEQDVVGDALVSLLSNRVSNVVSPHAYEYAAQQPEHRCNLLSCLVVLGQEHENQQHPDLNSLLSCQVSQHAYEFALQLCVSSVHPTGHQLVSSVVSRHQYAYHQHCYNHRHVDSHLLQSLLSCCVRNVDDLVSSLCNRAVSSCSSSVHHQGSGDDPPHQPFMFDFAPDDDSVVSNVCRVCNSVGGPDGGGSHNLLLVVQCLLPPQWDADPVQATEDQADFADDDPPADAFAAFDAPDDPVLLVLLLVLVCVRHDPVCSVVSSVVQSVCCVPRVARQSRSLDGNDAQFQDFLVSQAADDQLLSVLVSLLSLQLHSQQARHNSCQGRDPSFQHQALHSSLVSSSSVQSNYDDLQWAFEEQQSHGPHIDGHPDSLFANYEAEAQDDDLVQLDPNSVSSCSRSRRGGFNFWCSNFSRGFAQQLLLQVLLQLQLQLLCVLPVVDSAQQLAEEEEEDLGRHVVSNQQSQLLSLHEYEYEDQPPVSVVVSCVVVSAPEEDQDLVVVVVVSVVCSVVSGSHHYYHNNASLVNLQSVLPDPDAHAEYEYDFQLLCQQQLSHAAHPDHSVRLNVCSVPPSPVSLLRSLVSLQSNLVSVVSNCVPRVHQYAYALNCSLVVNVVSVHPQADPVRHGPHYHSCQPPCVQQALLLQWAKKKKFQSSQDLVLLLVLLVQLLVLLVVCLVPDDPSCNVQSVSQNSCSVCCVVSVSGTGTSMDIGIDGLRSQLSSLLVSLQCLLVCVRVGKMKIKGTLLHLQFKQACSHSLVNQQQPCSPPQVSNVCLQVQLSVQRFNYKYWGAQRRNYGSRMIGMMTMAIRNNDPSSSRSSNRNSNSNRLSSLLSSQVSVRPSSLVNNVVVQVVQQPDPVPGDDRDGDDD

Sequence (1015 aa):
MITPGFVDPHTHIFPPKDRSNEFTMRVNKTYQEIAAAGGGILSSVRACREATLEQIYERNKQSVQRFILNGTTTVEIKSGYGLDTENEIKLLQVIQRLKEEYKDYIDIVPTFLGAHAFPPEYKEKRDDYVELICKEMIPEVAKLNIAEYCDVFCENGYFSAEQAERLLLVARDHGMNLRLHADEFEDSRAAELAGKLKAHSADHLMAISDAGIMALAQNGVVATMLPGTTIYLGKNSFAPARKLINAGCRVALASDHNPGSSVFNCQPMMMNFAMTYGKMLVEEAFQGITRNSAIALGRHNVGIIDEGAEADLLVWNGIDSLAQIPYYHYECSQFISHTIKRGSMYQKLAEEITQRVKFDSQNRIANIPERPPLEPQFDHAPKRQHTLTENQKELAIKNHLKYFTKDLHPQLSEIFKNELEDYGHIYMFNYMPKAHLEAMPFEYIPGKTKEARAMIHMILNNLDPKVAQFPQELITYGSNGAVFSNWGQFQITLKYLQQMSENQCLHMNSGHPTGLWPKLSKSSPSAVISNGMMIPIFSDIENFNNLYALGVTMYGQMTAGSWMYIGPQGIIHGTAITVAQASKLQNPSNPSLKGKVFLTSGLGGMSGAQPKATTIGGGICVVGEINAKALNKRHEQGYLDEKFTDLDQLIARVRVAKQNKEAISIGYAGNVVDLWEKFADSDVDVELGSDQSSLHNPFNGGYYPQGMSVDEANQLMISNPKVFKEKVQESLRRQISAINKLVKKSNMYFFDYGNAFLYEAGKANADVYLADGTPRYKSYIEDILGPEYFDCGFGPYRWVCTSGDQEELFYTDQIAHKVLEEQLAVSEPEIHQQIISNMLWIKDAKKNKMTVGSQARILYSDTDGRIECAVRMNRAIKEGKIRAPIVIGRDHHDVSGTDAPLRETSNIYDGSSLTADMAIQNVIGDAMRGATWVSIHNGGGTGWGKATNGGFGMVLDGSEEAEQRARQMLFWDVSNGLTRRARAGNANAMRTITKLQKKYRINENDGYFPFIPQL

Secondary structure (DSSP, 8-state):
-EEEPEEE--BBPPPSS--HHHHHHHTT--HHHHHHTT-SHHHHHHHHHHS-HHHHHHHHHHHHHHHHHTTEEEEEEE--S--SHHHHHHHHHHHHHHHHHTTTT-EEEEEEEEESS--GGGTT-HHHHHHHIIIIIHHHHHHHT--SEEEEEE-TTSB-HHHHHHHHHHHHHTT-EEEEEE-SSS--SHHHHHHHHT-SEEEE-TT--HHHHHHHHHHT-EEEE-HHHHHHTT-S----HHHHHHTT--EEE---BBTTTB----HHHHHHHHHHTT---HHHHHHHTTHHHHHHTT-SSSSS--TTS---EEEESS--STTHHHHTTTTHHHHEEEEESSS-HHHHHHHHHHHSS-B-TTS-B---PPPPPP-TTS--PPPPP----HHHHHHHHHHHHTTB-GGGHHHHHHHHHHHHHHHSS---GGGS-SSPP----GGGS--SSHHHHHHHHHHHHHT-TTT-SBGGGTEEETTTEES-SSHHHHHHHHHHHHH--TTEEEEEETTEEEEEEE-SSTTS-SEEEEES---GGG-SHHHHHHHHHTTS----TTTTTTT----THHHHHHHHHHHHHHHHHH-TT----TT-EEEEE--STTTTHHHHHHHHTT-EEEEEES-HHHHHHHHHTTS--EEES-HHHHHHHHHHHHHHT--EEEEEES-HHHHHHHHHHSS----EE---S-TTSIIIIIS--TT--HHHHHHHHHH-HHHHHHHHHHHHHHHHHHHHHHHHHH--EEEE-SSSHHHHHHHTT-S-B-TTS-BSSEEHIIIIIHHHTGGGT-EEEEEEETT--HHHHHHHHHHHHHHHHHHHHHS-HHHHHHHHHHHHHHHHHTTTT---SSEEEEEEE-HHHHHHHHHHHHHHHHTTSS-S-EEEEE-S-STTTEE-TTTTTTT--SSGGG--HHHHHHHHHHHTTT-SEEEEEESTTT-TTS-EEEEEEEEE-S-HHHHHHHHHHHHHHHHHHHHHHHHTT-HHHHHHHHHHHHHT---TTTS--------